Protein AF-A0A4D6C306-F1 (afdb_monomer_lite)

Foldseek 3Di:
DDDDDDDPPPPPPDPDDPDPPPDDDPDPQAPVNVVVVLVVCCVPPNDPVSVVVVVVVVVVVVVVVVVLVQDDDLVLLAADPVQVLLVVVLVVVLVVLVVCVVLQLDFPVLSLQSLQQSQQVSLVVSLVVVVVCCVPPNVPRSVNCCDVSVVDDDSLRSCQARHFLTWFAALVQDIDSDGGGDHVSVDGDPVNVVRLVRLLVSLVVLLVVQLVVLVLQLLLLCLLQQLAFAAEAAQPDLQLQADWDAFLADPLRDGLHHQLRQQQQWFASCWDAQPNDIDDGLDTQHSVNSVSCCVVCNGTGGTAALLRFLQCLPPDPGRYGHQNNLGDDPVNSHTDDGQASVSNVLSCLLRVVSSVLSVVSSVCSRRFDADRAPFDFAQAKAWKAFPDDFDFDFDQDLSSATWTAGQAKTWIWGQDPVRDIDIDIDGHQKTARDDHGDIGHGGDGGIHHDPVSSVVGVFWDWDKDFGFAQAWAWKAWDDDPPVPDPPDQKTWIKGFHFDDDPPPDPDPDDDPDDDDDDDDDPDDDDDDDDDDPPDDTHQDPVQKDKDWPQQDDPPQDQQRKADFQDGRPVGNPDTRHFTFGFHDDDPTITMGGGINIYIDGNVWPQPDDHGDTHDGGRTRTIDTHIGGRGPSSNPLSVVLQCLQQVDPPDCLVVQLVVQLVVCVVVPDDQLVSQSVSLVVSLVVSLSSNQVSCVSSVHHRRSNSSSSSSSLFKWKFKDFPDDDPDDDRPGHRNSVVVVCCVVPVPGIGIHIDGHHSLVSSCPDPDQQSNLVSDPVVVSVVVCVVVVDDGPQLGQRSCVVVVHDGCGDPVVCVVVVVVD

Secondary structure (DSSP, 8-state):
-------S--SS--SS----------S---HHHHHHHHHHHHHHHHHHHHHHHHHHHHHHHHHHHHHHT----GGG-PPPTHHHHHHHHHHHHHHHHHHHHHTTSS-HHHHHHHHHHHHHHHHHHHHHHHHHHHHHH-TT-HHHHHHHTTSS--HHHHHHHHT--B-BB-TTSPBPSS-B-S-TTT---HHHHHHHHHHHHHHHHHHHHHHHHHHHHHHHHHHHHTT--EEES---SGGGS-EEE--EE-TTS-EEE-HHHHTTT-BBSS-EEETTEEE-TT-B--HHHHHHHHHH-TT-EEE--STT-HHHHTSSSS--EEHHHH-B-TTTSSBPPTT--HHHHHHHHHHHHHHHHHHHGGGTTTB---PPP--EE-SS-EEEE-SS---EEEEE-TTS-EEEEESS-EEEEEE-TTS-EEEEEE-TTEEE---TTPEEPTT-EEEEE--HHHH--TTEEEEEEEEE-SS-EEEEEES---TT-TT--EEEEEEEE-BPPPTT---------S----------SS------TT---B--TTSEEEEEGGGS-TT--TTPEEPTTPBPSS-TT-B--S-EEEEEE-SSEEEEEEEEEEEEETTS-----TT-EE-TT-EEEEEEEEEEPP--GGGHHHHHHHHHTT-TT-HHHHHHHHHHHHHHHTT--HHHHHHHHHHHHHHHHHHHHHHHHHHTT----HHHHHHHHHTTEEEEEEESS--TTS--EEE-HHHHHHHHHH-TTSEEEEEEE--HHHHHTTSSSSHHHHHHS-HHHHHHHHHHTTPPP---SHHHHHHTTPPPSSTHHHHHHTTTT-

Sequence (818 aa):
MCTPKSSIELINKSKESSELTYWFINQHLEKGNLKGIISWLIKHYGGLRANGVLERLKRLGFEQAMQAGVSIGAGDITPPPMRDNFVTSIGYDLLGTSRHYNFGQLTAGEKAQRAIDGWFSATELLRRGIVLYFNKFHRMSPMHMMAFSGARGNMTQVRQLMGLRGLMLDPLGQIITSPIRASFREGLTVTEYLISAYGARKGLVDTALRTANAGYLTRRLIDVLQDVVVIQVDCGPIGREGIFLTDLKAANGKSMIPLRKRLVGRVLTENLYLNNQLIERDRELNPVLAELVAESYPSGVYVRSAITCGLSLGQTQRSGICQLCYGWDLSLGDLVELGEAVGILAAQSIGEPGTQLTMRTFHTGGVISGQALDRLRASGSGRAIYPVSVKGRLVRSEGGMIGFFLYQDCNLLISRPNGKRLRYQFPQGVILLIRHGEWIQPMQELAQTTEDEQLNRANWLKKPYQISSQLGGSLYFVGQPNVSTQNTNLIDLWILSGARLPQRQKYKSFSVSSVGDWVASPTLGGSSIGLEANELALISGLDTITVSIQELPLASSPGTFVSAATRSNKNMFKRFQDGGRVRCWSRERATLQRVGRLLSPTETALVSRYGLRIDPGMSLGRVVLYTPVAGDITQALPKIEAFFEARSYQPFHRALCRGFYTLLSLGFSRYFAAVSALKATQLYIREAIQTLYFEQGIDIDDRHIELVIGQMGLMLVTKDDVLFDQSLSQISVFESLVYESLYPKELVYEPVIIGITKSALRKGGFLAPASFQETVRVLTRAGVENKKDRVNGLKESIILGRPLSVGTGWCVQSNYLS

pLDDT: mean 73.77, std 18.57, range [23.44, 96.75]

Structure (mmCIF, N/CA/C/O backbone):
data_AF-A0A4D6C306-F1
#
_entry.id   AF-A0A4D6C306-F1
#
loop_
_atom_site.group_PDB
_atom_site.id
_atom_site.type_symbol
_atom_site.label_atom_id
_atom_site.label_alt_id
_atom_site.label_comp_id
_atom_site.label_asym_id
_atom_site.label_entity_id
_atom_site.label_seq_id
_atom_site.pdbx_PDB_ins_code
_atom_site.Cartn_x
_atom_site.Cartn_y
_atom_site.Cartn_z
_atom_site.occupancy
_atom_site.B_iso_or_equiv
_atom_site.auth_seq_id
_atom_site.auth_comp_id
_atom_site.auth_asym_id
_atom_site.auth_atom_id
_atom_site.pdbx_PDB_model_num
ATOM 1 N N . MET A 1 1 ? -29.595 23.428 -25.232 1.00 28.77 1 MET A N 1
ATOM 2 C CA . MET A 1 1 ? -30.528 23.927 -24.203 1.00 28.77 1 MET A CA 1
ATOM 3 C C . MET A 1 1 ? -31.705 22.965 -24.126 1.00 28.77 1 MET A C 1
ATOM 5 O O . MET A 1 1 ? -32.626 23.101 -24.910 1.00 28.77 1 MET A O 1
ATOM 9 N N . CYS A 1 2 ? -31.647 21.978 -23.234 1.00 23.44 2 CYS A N 1
ATOM 10 C CA . CYS A 1 2 ? -32.805 21.191 -22.806 1.00 23.44 2 CYS A CA 1
ATOM 11 C C . CYS A 1 2 ? -32.654 21.015 -21.294 1.00 23.44 2 CYS A C 1
ATOM 13 O O . CYS A 1 2 ? -31.602 20.592 -20.819 1.00 23.44 2 CYS A O 1
ATOM 15 N N . THR A 1 3 ? -33.655 21.474 -20.559 1.00 24.52 3 THR A N 1
ATOM 16 C CA . THR A 1 3 ? -33.714 21.546 -19.100 1.00 24.52 3 THR A CA 1
ATOM 17 C C . THR A 1 3 ? -34.062 20.183 -18.486 1.00 24.52 3 THR A C 1
ATOM 19 O O . THR A 1 3 ? -34.834 19.437 -19.086 1.00 24.52 3 THR A O 1
ATOM 22 N N . PRO A 1 4 ? -33.557 19.856 -17.281 1.00 30.89 4 PRO A N 1
ATOM 23 C CA . PRO A 1 4 ? -33.959 18.672 -16.538 1.00 30.89 4 PRO A CA 1
ATOM 24 C C . PRO A 1 4 ? -35.050 19.046 -15.524 1.00 30.89 4 PRO A C 1
ATOM 26 O O . PRO A 1 4 ? -34.820 19.827 -14.602 1.00 30.89 4 PRO A O 1
ATOM 29 N N . LYS A 1 5 ? -36.249 18.488 -15.676 1.00 27.22 5 LYS A N 1
ATOM 30 C CA . LYS A 1 5 ? -37.245 18.387 -14.602 1.00 27.22 5 LYS A CA 1
ATOM 31 C C . LYS A 1 5 ? -37.923 17.022 -14.714 1.00 27.22 5 LYS A C 1
ATOM 33 O O . LYS A 1 5 ? -38.232 16.609 -15.821 1.00 27.22 5 LYS A O 1
ATOM 38 N N . SER A 1 6 ? -38.152 16.413 -13.547 1.00 25.36 6 SER A N 1
ATOM 39 C CA . SER A 1 6 ? -38.885 15.169 -13.240 1.00 25.36 6 SER A CA 1
ATOM 40 C C . SER A 1 6 ? -38.075 13.861 -13.165 1.00 25.36 6 SER A C 1
ATOM 42 O O . SER A 1 6 ? -38.081 13.046 -14.083 1.00 25.36 6 SER A O 1
ATOM 44 N N . SER A 1 7 ? -37.461 13.607 -12.005 1.00 27.05 7 SER A N 1
ATOM 45 C CA . SER A 1 7 ? -36.949 12.285 -11.596 1.00 27.05 7 SER A CA 1
ATOM 46 C C . SER A 1 7 ? -37.349 11.914 -10.155 1.00 27.05 7 SER A C 1
ATOM 48 O O . SER A 1 7 ? -36.555 11.333 -9.424 1.00 27.05 7 SER A O 1
ATOM 50 N N . ILE A 1 8 ? -38.576 12.252 -9.727 1.00 30.53 8 ILE A N 1
ATOM 51 C CA . ILE A 1 8 ? -39.089 11.924 -8.372 1.00 30.53 8 ILE A CA 1
ATOM 52 C C . ILE A 1 8 ? -40.428 11.141 -8.390 1.00 30.53 8 ILE A C 1
ATOM 54 O O . ILE A 1 8 ? -40.893 10.688 -7.353 1.00 30.53 8 ILE A O 1
ATOM 58 N N . GLU A 1 9 ? -41.011 10.826 -9.553 1.00 24.72 9 GLU A N 1
ATOM 59 C CA . GLU A 1 9 ? -42.283 10.065 -9.629 1.00 24.72 9 GLU A CA 1
ATOM 60 C C . GLU A 1 9 ? -42.145 8.549 -9.889 1.00 24.72 9 GLU A C 1
ATOM 62 O O . GLU A 1 9 ? -43.117 7.881 -10.231 1.00 24.72 9 GLU A O 1
ATOM 67 N N . LEU A 1 10 ? -40.966 7.952 -9.692 1.00 29.62 10 LEU A N 1
ATOM 68 C CA . LEU A 1 10 ? -40.756 6.512 -9.938 1.00 29.62 10 LEU A CA 1
ATOM 69 C C . LEU A 1 10 ? -40.900 5.606 -8.702 1.00 29.62 10 LEU A C 1
ATOM 71 O O . LEU A 1 10 ? -40.634 4.412 -8.795 1.00 29.62 10 LEU A O 1
ATOM 75 N N . ILE A 1 11 ? -41.367 6.123 -7.560 1.00 31.11 11 ILE A N 1
ATOM 76 C CA . ILE A 1 11 ? -41.437 5.337 -6.311 1.00 31.11 11 ILE A CA 1
ATOM 77 C C . ILE A 1 11 ? -42.740 4.520 -6.156 1.00 31.11 11 ILE A C 1
ATOM 79 O O . ILE A 1 11 ? -42.763 3.605 -5.346 1.00 31.11 11 ILE A O 1
ATOM 83 N N . ASN A 1 12 ? -43.788 4.714 -6.974 1.00 29.31 12 ASN A N 1
ATOM 84 C CA . ASN A 1 12 ? -45.073 4.000 -6.788 1.00 29.31 12 ASN A CA 1
ATOM 85 C C . ASN A 1 12 ? -45.658 3.275 -8.022 1.00 29.31 12 ASN A C 1
ATOM 87 O O . ASN A 1 12 ? -46.853 2.990 -8.060 1.00 29.31 12 ASN A O 1
ATOM 91 N N . LYS A 1 13 ? -44.842 2.888 -9.011 1.00 28.28 13 LYS A N 1
ATOM 92 C CA . LYS A 1 13 ? -45.265 1.951 -10.076 1.00 28.28 13 LYS A CA 1
ATOM 93 C C . LYS A 1 13 ? -44.385 0.701 -10.105 1.00 28.28 13 LYS A C 1
ATOM 95 O O . LYS A 1 13 ? -43.557 0.525 -10.989 1.00 28.28 13 LYS A O 1
ATOM 100 N N . SER A 1 14 ? -44.582 -0.181 -9.130 1.00 30.88 14 SER A N 1
ATOM 101 C CA . SER A 1 14 ? -44.050 -1.552 -9.145 1.00 30.88 14 SER A CA 1
ATOM 102 C C . SER A 1 14 ? -45.107 -2.568 -8.710 1.00 30.88 14 SER A C 1
ATOM 104 O O . SER A 1 14 ? -44.856 -3.480 -7.925 1.00 30.88 14 SER A O 1
ATOM 106 N N . LYS A 1 15 ? -46.317 -2.436 -9.256 1.00 39.34 15 LYS A N 1
ATOM 107 C CA . LYS A 1 15 ? -47.243 -3.562 -9.370 1.00 39.34 15 LYS A CA 1
ATOM 108 C C . LYS A 1 15 ? -47.674 -3.672 -10.828 1.00 39.34 15 LYS A C 1
ATOM 110 O O . LYS A 1 15 ? -48.124 -2.692 -11.408 1.00 39.34 15 LYS A O 1
ATOM 115 N N . GLU A 1 16 ? -47.471 -4.874 -11.364 1.00 36.38 16 GLU A N 1
ATOM 116 C CA . GLU A 1 16 ? -48.001 -5.391 -12.633 1.00 36.38 16 GLU A CA 1
ATOM 117 C C . GLU A 1 16 ? -47.291 -4.946 -13.926 1.00 36.38 16 GLU A C 1
ATOM 119 O O . GLU A 1 16 ? -47.759 -4.120 -14.698 1.00 36.38 16 GLU A O 1
ATOM 124 N N . SER A 1 17 ? -46.149 -5.581 -14.204 1.00 31.17 17 SER A N 1
ATOM 125 C CA . SER A 1 17 ? -45.808 -6.061 -15.556 1.00 31.17 17 SER A CA 1
ATOM 126 C C . SER A 1 17 ? -44.719 -7.130 -15.455 1.00 31.17 17 SER A C 1
ATOM 128 O O . SER A 1 17 ? -43.531 -6.862 -15.292 1.00 31.17 17 SER A O 1
ATOM 130 N N . SER A 1 18 ? -45.154 -8.386 -15.494 1.00 36.19 18 SER A N 1
ATOM 131 C CA . SER A 1 18 ? -44.316 -9.577 -15.574 1.00 36.19 18 SER A CA 1
ATOM 132 C C . SER A 1 18 ? -43.767 -9.757 -16.992 1.00 36.19 18 SER A C 1
ATOM 134 O O . SER A 1 18 ? -44.103 -10.719 -17.675 1.00 36.19 18 SER A O 1
ATOM 136 N N . GLU A 1 19 ? -42.912 -8.843 -17.436 1.00 37.00 19 GLU A N 1
ATOM 137 C CA . GLU A 1 19 ? -41.965 -9.123 -18.511 1.00 37.00 19 GLU A CA 1
ATOM 138 C C . GLU A 1 19 ? -40.581 -9.175 -17.874 1.00 37.00 19 GLU A C 1
ATOM 140 O O . GLU A 1 19 ? -39.974 -8.156 -17.543 1.00 37.00 19 GLU A O 1
ATOM 145 N N . LEU A 1 20 ? -40.099 -10.398 -17.633 1.00 39.88 20 LEU A N 1
ATOM 146 C CA . LEU A 1 20 ? -38.696 -10.657 -17.327 1.00 39.88 20 LEU A CA 1
ATOM 147 C C . LEU A 1 20 ? -37.879 -10.137 -18.514 1.00 39.88 20 LEU A C 1
ATOM 149 O O . LEU A 1 20 ? -37.677 -10.843 -19.498 1.00 39.88 20 LEU A O 1
ATOM 153 N N . THR A 1 21 ? -37.451 -8.879 -18.441 1.00 47.75 21 THR A N 1
ATOM 154 C CA . THR A 1 21 ? -36.481 -8.308 -19.371 1.00 47.75 21 THR A CA 1
ATOM 155 C C . THR A 1 21 ? -35.234 -9.182 -19.303 1.00 47.75 21 THR A C 1
ATOM 157 O O . THR A 1 21 ? -34.508 -9.194 -18.309 1.00 47.75 21 THR A O 1
ATOM 160 N N . TYR A 1 22 ? -35.023 -10.005 -20.333 1.00 51.41 22 TYR A N 1
ATOM 161 C CA . TYR A 1 22 ? -33.841 -10.850 -20.413 1.00 51.41 22 TYR A CA 1
ATOM 162 C C . TYR A 1 22 ? -32.611 -9.948 -20.381 1.00 51.41 22 TYR A C 1
ATOM 164 O O . TYR A 1 22 ? -32.387 -9.129 -21.272 1.00 51.41 22 TYR A O 1
ATOM 172 N N . TRP A 1 23 ? -31.821 -10.085 -19.322 1.00 64.06 23 TRP A N 1
ATOM 173 C CA . TRP A 1 23 ? -30.592 -9.332 -19.156 1.00 64.06 23 TRP A CA 1
ATOM 174 C C . TRP A 1 23 ? -29.553 -9.832 -20.167 1.00 64.06 23 TRP A C 1
ATOM 176 O O . TRP A 1 23 ? -28.917 -10.865 -19.966 1.00 64.06 23 TRP A O 1
ATOM 186 N N . PHE A 1 24 ? -29.419 -9.122 -21.289 1.00 70.31 24 PHE A N 1
ATOM 187 C CA . PHE A 1 24 ? -28.446 -9.419 -22.338 1.00 70.31 24 PHE A CA 1
ATOM 188 C C . PHE A 1 24 ? -27.223 -8.508 -22.214 1.00 70.31 24 PHE A C 1
ATOM 190 O O . PHE A 1 24 ? -27.344 -7.283 -22.181 1.00 70.31 24 PHE A O 1
ATOM 197 N N . ILE A 1 25 ? -26.030 -9.105 -22.171 1.00 72.25 25 ILE A N 1
ATOM 198 C CA . ILE A 1 25 ? -24.759 -8.385 -22.055 1.00 72.25 25 ILE A CA 1
ATOM 199 C C . ILE A 1 25 ? -23.962 -8.597 -23.339 1.00 72.25 25 ILE A C 1
ATOM 201 O O . ILE A 1 25 ? -23.351 -9.644 -23.536 1.00 72.25 25 ILE A O 1
ATOM 205 N N . ASN A 1 26 ? -23.939 -7.583 -24.206 1.00 82.44 26 ASN A N 1
ATOM 206 C CA . ASN A 1 26 ? -23.170 -7.610 -25.453 1.00 82.44 26 ASN A CA 1
ATOM 207 C C . ASN A 1 26 ? -21.749 -7.055 -25.265 1.00 82.44 26 ASN A C 1
ATOM 209 O O . ASN A 1 26 ? -21.359 -6.070 -25.895 1.00 82.44 26 ASN A O 1
ATOM 213 N N . GLN A 1 27 ? -20.998 -7.619 -24.321 1.00 82.75 27 GLN A N 1
ATOM 214 C CA . GLN A 1 27 ? -19.638 -7.181 -23.997 1.00 82.75 27 GLN A CA 1
ATOM 215 C C . GLN A 1 27 ? -18.742 -8.378 -23.678 1.00 82.75 27 GLN A C 1
ATOM 217 O O . GLN A 1 27 ? -19.215 -9.435 -23.264 1.00 82.75 27 GLN A O 1
ATOM 222 N N . HIS A 1 28 ? -17.426 -8.204 -23.829 1.00 83.25 28 HIS A N 1
ATOM 223 C CA . HIS A 1 28 ? -16.467 -9.200 -23.363 1.00 83.25 28 HIS A CA 1
ATOM 224 C C . HIS A 1 28 ? -16.531 -9.315 -21.832 1.00 83.25 28 HIS A C 1
ATOM 226 O O . HIS A 1 28 ? -16.379 -8.329 -21.101 1.00 83.25 28 HIS A O 1
ATOM 232 N N . LEU A 1 29 ? -16.754 -10.536 -21.346 1.00 85.81 29 LEU A N 1
ATOM 233 C CA . LEU A 1 29 ? -16.821 -10.850 -19.922 1.00 85.81 29 LEU A CA 1
ATOM 234 C C . LEU A 1 29 ? -15.411 -10.970 -19.331 1.00 85.81 29 LEU A C 1
ATOM 236 O O . LEU A 1 29 ? -14.902 -12.058 -19.077 1.00 85.81 29 LEU A O 1
ATOM 240 N N . GLU A 1 30 ? -14.767 -9.826 -19.124 1.00 87.94 30 GLU A N 1
ATOM 241 C CA . GLU A 1 30 ? -13.522 -9.737 -18.362 1.00 87.94 30 GLU A CA 1
ATOM 242 C C . GLU A 1 30 ? -13.777 -9.948 -16.863 1.00 87.94 30 GLU A C 1
ATOM 244 O O . GLU A 1 30 ? -14.891 -9.759 -16.367 1.00 87.94 30 GLU A O 1
ATOM 249 N N . LYS A 1 31 ? -12.723 -10.251 -16.097 1.00 87.62 31 LYS A N 1
ATOM 250 C CA . LYS A 1 31 ? -12.810 -10.409 -14.634 1.00 87.62 31 LYS A CA 1
ATOM 251 C C . LYS A 1 31 ? -13.468 -9.214 -13.928 1.00 87.62 31 LYS A C 1
ATOM 253 O O . LYS A 1 31 ? -14.164 -9.405 -12.933 1.00 87.62 31 LYS A O 1
ATOM 258 N N . GLY A 1 32 ? -13.240 -7.991 -14.416 1.00 84.94 32 GLY A N 1
ATOM 259 C CA . GLY A 1 32 ? -13.866 -6.777 -13.881 1.00 84.94 32 GLY A CA 1
ATOM 260 C C . GLY A 1 32 ? -15.374 -6.739 -14.134 1.00 84.94 32 GLY A C 1
ATOM 261 O O . GLY A 1 32 ? -16.153 -6.585 -13.195 1.00 84.94 32 GLY A O 1
ATOM 262 N N . ASN A 1 33 ? -15.783 -6.973 -15.380 1.00 87.00 33 ASN A N 1
ATOM 263 C CA . ASN A 1 33 ? -17.191 -6.994 -15.781 1.00 87.00 33 ASN A CA 1
ATOM 264 C C . ASN A 1 33 ? -17.953 -8.127 -15.080 1.00 87.00 33 ASN A C 1
ATOM 266 O O . ASN A 1 33 ? -19.059 -7.912 -14.594 1.00 87.00 33 ASN A O 1
ATOM 270 N N . LEU A 1 34 ? -17.327 -9.300 -14.923 1.00 88.88 34 LEU A N 1
ATOM 271 C CA . LEU A 1 34 ? -17.886 -10.424 -14.169 1.00 88.88 34 LEU A CA 1
ATOM 272 C C . LEU A 1 34 ? -18.165 -10.047 -12.704 1.00 88.88 34 LEU A C 1
ATOM 274 O O . LEU A 1 34 ? -19.222 -10.378 -12.175 1.00 88.88 34 LEU A O 1
ATOM 278 N N . LYS A 1 35 ? -17.257 -9.313 -12.045 1.00 88.94 35 LYS A N 1
ATOM 279 C CA . LYS A 1 35 ? -17.502 -8.800 -10.685 1.00 88.94 35 LYS A CA 1
ATOM 280 C C . LYS A 1 35 ? -18.677 -7.824 -10.640 1.00 88.94 35 LYS A C 1
ATOM 282 O O . LYS A 1 35 ? -19.469 -7.893 -9.705 1.00 88.94 35 LYS A O 1
ATOM 287 N N . GLY A 1 36 ? -18.800 -6.950 -11.640 1.00 87.25 36 GLY A N 1
ATOM 288 C CA . GLY A 1 36 ? -19.947 -6.047 -11.771 1.00 87.25 36 GLY A CA 1
ATOM 289 C C . GLY A 1 36 ? -21.268 -6.810 -11.894 1.00 87.25 36 GLY A C 1
ATOM 290 O O . GLY A 1 36 ? -22.233 -6.488 -11.207 1.00 87.25 36 GLY A O 1
ATOM 291 N N . ILE A 1 37 ? -21.275 -7.885 -12.685 1.00 86.69 37 ILE A N 1
ATOM 292 C CA . ILE A 1 37 ? -22.426 -8.781 -12.851 1.00 86.69 37 ILE A CA 1
ATOM 293 C C . ILE A 1 37 ? -22.796 -9.462 -11.530 1.00 86.69 37 ILE A C 1
ATOM 295 O O . ILE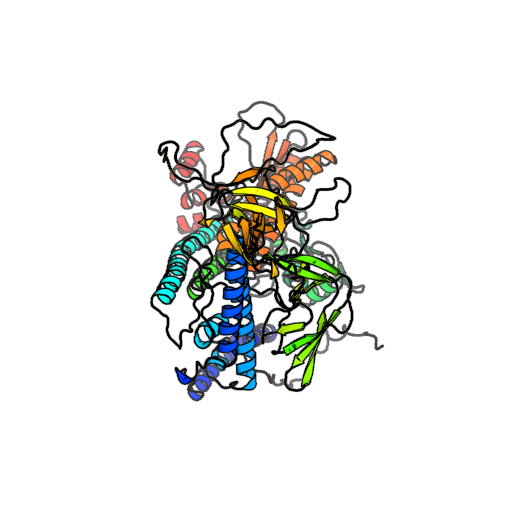 A 1 37 ? -23.964 -9.476 -11.155 1.00 86.69 37 ILE A O 1
ATOM 299 N N . ILE A 1 38 ? -21.808 -9.993 -10.803 1.00 89.94 38 ILE A N 1
ATOM 300 C CA . ILE A 1 38 ? -22.020 -10.627 -9.492 1.00 89.94 38 ILE A CA 1
ATOM 301 C C . ILE A 1 38 ? -22.622 -9.626 -8.499 1.00 89.94 38 ILE A C 1
ATOM 303 O O . ILE A 1 38 ? -23.612 -9.931 -7.841 1.00 89.94 38 ILE A O 1
ATOM 307 N N . SER A 1 39 ? -22.048 -8.423 -8.421 1.00 86.75 39 SER A N 1
ATOM 308 C CA . SER A 1 39 ? -22.525 -7.345 -7.547 1.00 86.75 39 SER A CA 1
ATOM 309 C C . SER A 1 39 ? -23.977 -6.968 -7.863 1.00 86.75 39 SER A C 1
ATOM 311 O O . SER A 1 39 ? -24.806 -6.876 -6.959 1.00 86.75 39 SER A O 1
ATOM 313 N N . TRP A 1 40 ? -24.317 -6.849 -9.149 1.00 85.25 40 TRP A N 1
ATOM 314 C CA . TRP A 1 40 ? -25.683 -6.586 -9.597 1.00 85.25 40 TRP A CA 1
ATOM 315 C C . TRP A 1 40 ? -26.652 -7.722 -9.230 1.00 85.25 40 TRP A C 1
ATOM 317 O O . TRP A 1 40 ? -27.729 -7.458 -8.695 1.00 85.25 40 TRP A O 1
ATOM 327 N N . LEU A 1 41 ? -26.261 -8.987 -9.439 1.00 86.69 41 LEU A N 1
ATOM 328 C CA . LEU A 1 41 ? -27.084 -10.152 -9.085 1.00 86.69 41 LEU A CA 1
ATOM 329 C C . LEU A 1 41 ? -27.401 -10.195 -7.589 1.00 86.69 41 LEU A C 1
ATOM 331 O O . LEU A 1 41 ? -28.552 -10.421 -7.220 1.00 86.69 41 LEU A O 1
ATOM 335 N N . ILE A 1 42 ? -26.398 -9.956 -6.741 1.00 86.06 42 ILE A N 1
ATOM 336 C CA . ILE A 1 42 ? -26.574 -9.935 -5.285 1.00 86.06 42 ILE A CA 1
ATOM 337 C C . ILE A 1 42 ? -27.526 -8.804 -4.888 1.00 86.06 42 ILE A C 1
ATOM 339 O O . ILE A 1 42 ? -28.463 -9.042 -4.130 1.00 86.06 42 ILE A O 1
ATOM 343 N N . LYS A 1 43 ? -27.347 -7.605 -5.456 1.00 81.56 43 LYS A N 1
ATOM 344 C CA . LYS A 1 43 ? -28.163 -6.427 -5.133 1.00 81.56 43 LYS A CA 1
ATOM 345 C C . LYS A 1 43 ? -29.641 -6.583 -5.510 1.00 81.56 43 LYS A C 1
ATOM 347 O O . LYS A 1 43 ? -30.499 -6.088 -4.790 1.00 81.56 43 LYS A O 1
ATOM 352 N N . HIS A 1 44 ? -29.948 -7.237 -6.633 1.00 83.50 44 HIS A N 1
ATOM 353 C CA . HIS A 1 44 ? -31.325 -7.346 -7.136 1.00 83.50 44 HIS A CA 1
ATOM 354 C C . HIS A 1 44 ? -32.044 -8.642 -6.743 1.00 83.50 44 HIS A C 1
ATOM 356 O O . HIS A 1 44 ? -33.255 -8.625 -6.539 1.00 83.50 44 HIS A O 1
ATOM 362 N N . TYR A 1 45 ? -31.329 -9.767 -6.653 1.00 83.25 45 TYR A N 1
ATOM 363 C CA . TYR A 1 45 ? -31.930 -11.090 -6.427 1.00 83.25 45 TYR A CA 1
ATOM 364 C C . TYR A 1 45 ? -31.546 -11.726 -5.085 1.00 83.25 45 TYR A C 1
ATOM 366 O O . TYR A 1 45 ? -32.065 -12.798 -4.758 1.00 83.25 45 TYR A O 1
ATOM 374 N N . GLY A 1 46 ? -30.660 -11.089 -4.315 1.00 85.38 46 GLY A N 1
ATOM 375 C CA . GLY A 1 46 ? -30.144 -11.601 -3.049 1.00 85.38 46 GLY A CA 1
ATOM 376 C C . GLY A 1 46 ? -29.105 -12.716 -3.218 1.00 85.38 46 GLY A C 1
ATOM 377 O O . GLY A 1 46 ? -28.942 -13.312 -4.288 1.00 85.38 46 GLY A O 1
ATOM 378 N N . GLY A 1 47 ? -28.400 -13.029 -2.127 1.00 85.62 47 GLY A N 1
ATOM 379 C CA . GLY A 1 47 ? -27.277 -13.975 -2.139 1.00 85.62 47 GLY A CA 1
ATOM 380 C C . GLY A 1 47 ? -27.652 -15.402 -2.560 1.00 85.62 47 GLY A C 1
ATOM 381 O O . GLY A 1 47 ? -26.930 -16.026 -3.336 1.00 85.62 47 GLY A O 1
ATOM 382 N N . LEU A 1 48 ? -28.804 -15.917 -2.113 1.00 87.19 48 LEU A N 1
ATOM 383 C CA . LEU A 1 48 ? -29.196 -17.313 -2.349 1.00 87.19 48 LEU A CA 1
ATOM 384 C C . LEU A 1 48 ? -29.467 -17.609 -3.835 1.00 87.19 48 LEU A C 1
ATOM 386 O O . LEU A 1 48 ? -28.968 -18.593 -4.383 1.00 87.19 48 LEU A O 1
ATOM 390 N N . ARG A 1 49 ? -30.230 -16.739 -4.512 1.00 87.81 49 ARG A N 1
ATOM 391 C CA . ARG A 1 49 ? -30.527 -16.883 -5.948 1.00 87.81 49 ARG A CA 1
ATOM 392 C C . ARG A 1 49 ? -29.296 -16.598 -6.798 1.00 87.81 49 ARG A C 1
ATOM 394 O O . ARG A 1 49 ? -29.043 -17.333 -7.753 1.00 87.81 49 ARG A O 1
ATOM 401 N N . ALA A 1 50 ? -28.514 -15.581 -6.425 1.00 89.62 50 ALA A N 1
ATOM 402 C CA . ALA A 1 50 ? -27.251 -15.281 -7.086 1.00 89.62 50 ALA A CA 1
ATOM 403 C C . ALA A 1 50 ? -26.324 -16.505 -7.069 1.00 89.62 50 ALA A C 1
ATOM 405 O O . ALA A 1 50 ? -25.810 -16.880 -8.118 1.00 89.62 50 ALA A O 1
ATOM 406 N N . ASN A 1 51 ? -26.195 -17.199 -5.933 1.00 92.38 51 ASN A N 1
ATOM 407 C CA . ASN A 1 51 ? -25.372 -18.405 -5.823 1.00 92.38 51 ASN A CA 1
ATOM 408 C C . ASN A 1 51 ? -25.762 -19.490 -6.849 1.00 92.38 51 ASN A C 1
ATOM 410 O O . ASN A 1 51 ? -24.904 -20.027 -7.550 1.00 92.38 51 ASN A O 1
ATOM 414 N N . GLY A 1 52 ? -27.062 -19.752 -7.023 1.00 93.19 52 GLY A N 1
ATOM 415 C CA . GLY A 1 52 ? -27.544 -20.705 -8.029 1.00 93.19 52 GLY A CA 1
ATOM 416 C C . GLY A 1 52 ? -27.154 -20.330 -9.467 1.00 93.19 52 GLY A C 1
ATOM 417 O O . GLY A 1 52 ? -26.800 -21.204 -10.262 1.00 93.19 52 GLY A O 1
ATOM 418 N N . VAL A 1 53 ? -27.171 -19.035 -9.802 1.00 90.56 53 VAL A N 1
ATOM 419 C CA . VAL A 1 53 ? -26.721 -18.524 -11.111 1.00 90.56 53 VAL A CA 1
ATOM 420 C C . VAL A 1 53 ? -25.203 -18.651 -11.259 1.00 90.56 53 VAL A C 1
ATOM 422 O O . VAL A 1 53 ? -24.728 -19.091 -12.307 1.00 90.56 53 VAL A O 1
ATOM 425 N N . LEU A 1 54 ? -24.439 -18.322 -10.215 1.00 92.44 54 LEU A N 1
ATOM 426 C CA . LEU A 1 54 ? -22.976 -18.405 -10.221 1.00 92.44 54 LEU A CA 1
ATOM 427 C C . LEU A 1 54 ? -22.476 -19.838 -10.387 1.00 92.44 54 LEU A C 1
ATOM 429 O O . LEU A 1 54 ? -21.523 -20.067 -11.129 1.00 92.44 54 LEU A O 1
ATOM 433 N N . GLU A 1 55 ? -23.146 -20.812 -9.776 1.00 94.88 55 GLU A N 1
ATOM 434 C CA . GLU A 1 55 ? -22.804 -22.224 -9.935 1.00 94.88 55 GLU A CA 1
ATOM 435 C C . GLU A 1 55 ? -22.998 -22.701 -11.385 1.00 94.88 55 GLU A C 1
ATOM 437 O O . GLU A 1 55 ? -22.159 -23.428 -11.922 1.00 94.88 55 GLU A O 1
ATOM 442 N N . ARG A 1 56 ? -24.063 -22.244 -12.060 1.00 93.44 56 ARG A N 1
ATOM 443 C CA . ARG A 1 56 ? -24.294 -22.535 -13.487 1.00 93.44 56 ARG A CA 1
ATOM 444 C C . ARG A 1 56 ? -23.281 -21.830 -14.383 1.00 93.44 56 ARG A C 1
ATOM 446 O O . ARG A 1 56 ? -22.733 -22.464 -15.279 1.00 93.44 56 ARG A O 1
ATOM 453 N N . LEU A 1 57 ? -22.987 -20.557 -14.112 1.00 91.75 57 LEU A N 1
ATOM 454 C CA . LEU A 1 57 ? -21.946 -19.800 -14.815 1.00 91.75 57 LEU A CA 1
ATOM 455 C C . LEU A 1 57 ? -20.576 -20.468 -14.688 1.00 91.75 57 LEU A C 1
ATOM 457 O O . LEU A 1 57 ? -19.840 -20.537 -15.667 1.00 91.75 57 LEU A O 1
ATOM 461 N N . LYS A 1 58 ? -20.244 -20.997 -13.507 1.00 94.81 58 LYS A N 1
ATOM 462 C CA . LYS A 1 58 ? -19.007 -21.745 -13.270 1.00 94.81 58 LYS A CA 1
ATOM 463 C C . LYS A 1 58 ? -18.932 -22.993 -14.153 1.00 94.81 58 LYS A C 1
ATOM 465 O O . LYS A 1 58 ? -17.916 -23.204 -14.808 1.00 94.81 58 LYS A O 1
ATOM 470 N N . ARG A 1 59 ? -19.997 -23.804 -14.192 1.00 96.75 59 ARG A N 1
ATOM 471 C CA . ARG A 1 59 ? -20.054 -25.020 -15.028 1.00 96.75 59 ARG A CA 1
ATOM 472 C C . ARG A 1 59 ? -19.930 -24.688 -16.513 1.00 96.75 59 ARG A C 1
ATOM 474 O O . ARG A 1 59 ? -19.053 -25.234 -17.173 1.00 96.75 59 ARG A O 1
ATOM 481 N N . LEU A 1 60 ? -20.712 -23.719 -16.990 1.00 94.88 60 LEU A N 1
ATOM 482 C CA . LEU A 1 60 ? -20.639 -23.236 -18.369 1.00 94.88 60 LEU A CA 1
ATOM 483 C C . LEU A 1 60 ? -19.240 -22.701 -18.701 1.00 94.88 60 LEU A C 1
ATOM 485 O O . LEU A 1 60 ? -18.694 -23.009 -19.754 1.00 94.88 60 LEU A O 1
ATOM 489 N N . GLY A 1 61 ? -18.625 -21.947 -17.788 1.00 93.50 61 GLY A N 1
ATOM 490 C CA . GLY A 1 61 ? -17.260 -21.455 -17.942 1.00 93.50 61 GLY A CA 1
ATOM 491 C C . GLY A 1 61 ? -16.238 -22.582 -18.100 1.00 93.50 61 GLY A C 1
ATOM 492 O O . GLY A 1 61 ? -15.373 -22.487 -18.965 1.00 93.50 61 GLY A O 1
ATOM 493 N N . PHE A 1 62 ? -16.348 -23.661 -17.318 1.00 95.56 62 PHE A N 1
ATOM 494 C CA . PHE A 1 62 ? -15.464 -24.823 -17.451 1.00 95.56 62 PHE A CA 1
ATOM 495 C C . PHE A 1 62 ? -15.683 -25.592 -18.757 1.00 95.56 62 PHE A C 1
ATOM 497 O O . PHE A 1 62 ? -14.705 -25.939 -19.417 1.00 95.56 62 PHE A O 1
ATOM 504 N N . GLU A 1 63 ? -16.934 -25.812 -19.161 1.00 96.75 63 GLU A N 1
ATOM 505 C CA . GLU A 1 63 ? -17.265 -26.479 -20.426 1.00 96.75 63 GLU A CA 1
ATOM 506 C C . GLU A 1 63 ? -16.741 -25.686 -21.631 1.00 96.75 63 GLU A C 1
ATOM 508 O O . GLU A 1 63 ? -16.054 -26.236 -22.491 1.00 96.75 63 GLU A O 1
ATOM 513 N N . GLN A 1 64 ? -16.990 -24.374 -21.662 1.00 94.25 64 GLN A N 1
ATOM 514 C CA . GLN A 1 64 ? -16.530 -23.496 -22.739 1.00 94.25 64 GLN A CA 1
ATOM 515 C C . GLN A 1 64 ? -15.006 -23.337 -22.744 1.00 94.25 64 GLN A C 1
ATOM 517 O O . GLN A 1 64 ? -14.397 -23.311 -23.810 1.00 94.25 64 GLN A O 1
ATOM 522 N N . ALA A 1 65 ? -14.359 -23.283 -21.574 1.00 92.44 65 ALA A N 1
ATOM 523 C CA . ALA A 1 65 ? -12.899 -23.253 -21.490 1.00 92.44 65 ALA A CA 1
ATOM 524 C C . ALA A 1 65 ? -12.267 -24.550 -22.019 1.00 92.44 65 ALA A C 1
ATOM 526 O O . ALA A 1 65 ? -11.246 -24.494 -22.705 1.00 92.44 65 ALA A O 1
ATOM 527 N N . MET A 1 66 ? -12.886 -25.702 -21.737 1.00 94.62 66 MET A N 1
ATOM 528 C CA . MET A 1 66 ? -12.455 -26.993 -22.271 1.00 94.62 66 MET A CA 1
ATOM 529 C C . MET A 1 66 ? -12.621 -27.049 -23.795 1.00 94.62 66 MET A C 1
ATOM 531 O O . MET A 1 66 ? -11.685 -27.442 -24.486 1.00 94.62 66 MET A O 1
ATOM 535 N N . GLN A 1 67 ? -13.765 -26.604 -24.325 1.00 94.88 67 GLN A N 1
ATOM 536 C CA . GLN A 1 67 ? -14.022 -26.548 -25.771 1.00 94.88 67 GLN A CA 1
ATOM 537 C C . GLN A 1 67 ? -13.086 -25.578 -26.500 1.00 94.88 67 GLN A C 1
ATOM 539 O O . GLN A 1 67 ? -12.635 -25.871 -27.604 1.00 94.88 67 GLN A O 1
ATOM 544 N N . ALA A 1 68 ? -12.764 -24.440 -25.879 1.00 91.19 68 ALA A N 1
ATOM 545 C CA . ALA A 1 68 ? -11.852 -23.455 -26.449 1.00 91.19 68 ALA A CA 1
ATOM 546 C C . ALA A 1 68 ? -10.413 -23.983 -26.588 1.00 91.19 68 ALA A C 1
ATOM 548 O O . ALA A 1 68 ? -9.662 -23.457 -27.407 1.00 91.19 68 ALA A O 1
ATOM 549 N N . GLY A 1 69 ? -10.015 -24.988 -25.794 1.00 91.50 69 GLY A N 1
ATOM 550 C CA . GLY A 1 69 ? -8.727 -25.673 -25.941 1.00 91.50 69 GLY A CA 1
ATOM 551 C C . GLY A 1 69 ? -7.513 -24.739 -25.886 1.00 91.50 69 GLY A C 1
ATOM 552 O O . GLY A 1 69 ? -6.534 -24.959 -26.595 1.00 91.50 69 GLY A O 1
ATOM 553 N N . VAL A 1 70 ? -7.579 -23.663 -25.091 1.00 90.31 70 VAL A N 1
ATOM 554 C CA . VAL A 1 70 ? -6.542 -22.620 -25.079 1.00 90.31 70 VAL A CA 1
ATOM 555 C C . VAL A 1 70 ? -5.228 -23.183 -24.531 1.00 90.31 70 VAL A C 1
ATOM 557 O O . VAL A 1 70 ? -5.092 -23.433 -23.334 1.00 90.31 70 VAL A O 1
ATOM 560 N N . SER A 1 71 ? -4.239 -23.333 -25.408 1.00 90.69 71 SER A N 1
ATOM 561 C CA . SER A 1 71 ? -2.869 -23.732 -25.074 1.00 90.69 71 SER A CA 1
ATOM 562 C C . SER A 1 71 ? -1.893 -22.581 -25.299 1.00 90.69 71 SER A C 1
ATOM 564 O O . SER A 1 71 ? -2.135 -21.748 -26.166 1.00 90.69 71 SER A O 1
ATOM 566 N N . ILE A 1 72 ? -0.768 -22.555 -24.579 1.00 89.62 72 ILE A N 1
ATOM 567 C CA . ILE A 1 72 ? 0.318 -21.597 -24.829 1.00 89.62 72 ILE A CA 1
ATOM 568 C C . ILE A 1 72 ? 1.574 -22.336 -25.295 1.00 89.62 72 ILE A C 1
ATOM 570 O O . ILE A 1 72 ? 2.062 -23.241 -24.619 1.00 89.62 72 ILE A O 1
ATOM 574 N N . GLY A 1 73 ? 2.095 -21.953 -26.457 1.00 90.00 73 GLY A N 1
ATOM 575 C CA . GLY A 1 73 ? 3.339 -22.472 -27.017 1.00 90.00 73 GLY A CA 1
ATOM 576 C C . GLY A 1 73 ? 4.433 -21.410 -27.103 1.00 90.00 73 GLY A C 1
ATOM 577 O O . GLY A 1 73 ? 4.184 -20.209 -27.004 1.00 90.00 73 GLY A O 1
ATOM 578 N N . ALA A 1 74 ? 5.672 -21.839 -27.364 1.00 87.38 74 ALA A N 1
ATOM 579 C CA . ALA A 1 74 ? 6.784 -20.915 -27.619 1.00 87.38 74 ALA A CA 1
ATOM 580 C C . ALA A 1 74 ? 6.526 -20.018 -28.847 1.00 87.38 74 ALA A C 1
ATOM 582 O O . ALA A 1 74 ? 6.977 -18.872 -28.888 1.00 87.38 74 ALA A O 1
ATOM 583 N N . GLY A 1 75 ? 5.761 -20.527 -29.823 1.00 85.44 75 GLY A N 1
ATOM 584 C CA . GLY A 1 75 ? 5.319 -19.787 -31.004 1.00 85.44 75 GLY A CA 1
ATOM 585 C C . GLY A 1 75 ? 4.490 -18.551 -30.659 1.00 85.44 75 GLY A C 1
ATOM 586 O O . GLY A 1 75 ? 4.733 -17.503 -31.249 1.00 85.44 75 GLY A O 1
ATOM 587 N N . ASP A 1 76 ? 3.624 -18.627 -29.644 1.00 85.75 76 ASP A N 1
ATOM 588 C CA . ASP A 1 76 ? 2.709 -17.543 -29.250 1.00 85.75 76 ASP A CA 1
ATOM 589 C C . ASP A 1 76 ? 3.417 -16.340 -28.617 1.00 85.75 76 ASP A C 1
ATOM 591 O O . ASP A 1 76 ? 2.857 -15.248 -28.539 1.00 85.75 76 ASP A O 1
ATOM 595 N N . ILE A 1 77 ? 4.659 -16.520 -28.161 1.00 87.00 77 ILE A N 1
ATOM 596 C CA . ILE A 1 77 ? 5.434 -15.509 -27.435 1.00 87.00 77 ILE A CA 1
ATOM 597 C C . ILE A 1 77 ? 6.227 -14.643 -28.433 1.00 87.00 77 ILE A C 1
ATOM 599 O O . ILE A 1 77 ? 7.432 -14.484 -28.291 1.00 87.00 77 ILE A O 1
ATOM 603 N N . THR A 1 78 ? 5.648 -14.167 -29.541 1.00 80.38 78 THR A N 1
ATOM 604 C CA . THR A 1 78 ? 6.415 -13.421 -30.567 1.00 80.38 78 THR A CA 1
ATOM 605 C C . THR A 1 78 ? 6.868 -12.036 -30.091 1.00 80.38 78 THR A C 1
ATOM 607 O O . THR A 1 78 ? 6.039 -11.226 -29.667 1.00 80.38 78 THR A O 1
ATOM 610 N N . PRO A 1 79 ? 8.177 -11.715 -30.157 1.00 80.94 79 PRO A N 1
ATOM 611 C CA . PRO A 1 79 ? 8.635 -10.367 -29.861 1.00 80.94 79 PRO A CA 1
ATOM 612 C C . PRO A 1 79 ? 8.120 -9.401 -30.941 1.00 80.94 79 PRO A C 1
ATOM 614 O O . PRO A 1 79 ? 8.201 -9.710 -32.133 1.00 80.94 79 PRO A O 1
ATOM 617 N N . PRO A 1 80 ? 7.594 -8.220 -30.569 1.00 83.00 80 PRO A N 1
ATOM 618 C CA . PRO A 1 80 ? 7.143 -7.248 -31.553 1.00 83.00 80 PRO A CA 1
ATOM 619 C C . PRO A 1 80 ? 8.351 -6.684 -32.322 1.00 83.00 80 PRO A C 1
ATOM 621 O O . PRO A 1 80 ? 9.347 -6.319 -31.694 1.00 83.00 80 PRO A O 1
ATOM 624 N N . PRO A 1 81 ? 8.257 -6.478 -33.650 1.00 81.62 81 PRO A N 1
ATOM 625 C CA . PRO A 1 81 ? 9.389 -6.024 -34.473 1.00 81.62 81 PRO A CA 1
ATOM 626 C C . PRO A 1 81 ? 9.897 -4.628 -34.083 1.00 81.62 81 PRO A C 1
ATOM 628 O O . PRO A 1 81 ? 11.032 -4.253 -34.355 1.00 81.62 81 PRO A O 1
ATOM 631 N N . MET A 1 82 ? 9.062 -3.833 -33.408 1.00 80.94 82 MET A N 1
ATOM 632 C CA . MET A 1 82 ? 9.441 -2.513 -32.904 1.00 80.94 82 MET A CA 1
ATOM 633 C C . MET A 1 82 ? 10.502 -2.582 -31.793 1.00 80.94 82 MET A C 1
ATOM 635 O O . MET A 1 82 ? 11.209 -1.602 -31.565 1.00 80.94 82 MET A O 1
ATOM 639 N N . ARG A 1 83 ? 10.621 -3.718 -31.098 1.00 84.12 83 ARG A N 1
ATOM 640 C CA . ARG A 1 83 ? 11.542 -3.891 -29.974 1.00 84.12 83 ARG A CA 1
ATOM 641 C C . ARG A 1 83 ? 12.993 -3.628 -30.363 1.00 84.12 83 ARG A C 1
ATOM 643 O O . ARG A 1 83 ? 13.666 -2.878 -29.659 1.00 84.12 83 ARG A O 1
ATOM 650 N N . ASP A 1 84 ? 13.468 -4.229 -31.447 1.00 82.19 84 ASP A N 1
ATOM 651 C CA . ASP A 1 84 ? 14.891 -4.178 -31.803 1.00 82.19 84 ASP A CA 1
ATOM 652 C C . ASP A 1 84 ? 15.317 -2.748 -32.143 1.00 82.19 84 ASP A C 1
ATOM 654 O O . ASP A 1 84 ? 16.385 -2.286 -31.735 1.00 82.19 84 ASP A O 1
ATOM 658 N N . ASN A 1 85 ? 14.414 -1.988 -32.768 1.00 81.25 85 ASN A N 1
ATOM 659 C CA . ASN A 1 85 ? 14.594 -0.559 -33.014 1.00 81.25 85 ASN A CA 1
ATOM 660 C C . ASN A 1 85 ? 14.710 0.246 -31.709 1.00 81.25 85 ASN A C 1
ATOM 662 O O . ASN A 1 85 ? 15.522 1.162 -31.634 1.00 81.25 85 ASN A O 1
ATOM 666 N N . PHE A 1 86 ? 13.943 -0.098 -30.666 1.00 78.25 86 PHE A N 1
ATOM 667 C CA . PHE A 1 86 ? 14.059 0.566 -29.362 1.00 78.25 86 PHE A CA 1
ATOM 668 C C . PHE A 1 86 ? 15.374 0.238 -28.658 1.00 78.25 86 PHE A C 1
ATOM 670 O O . PHE A 1 86 ? 16.054 1.135 -28.164 1.00 78.25 86 PHE A O 1
ATOM 677 N N . VAL A 1 87 ? 15.738 -1.045 -28.584 1.00 81.56 87 VAL A N 1
ATOM 678 C CA . VAL A 1 87 ? 16.951 -1.473 -27.869 1.00 81.56 87 VAL A CA 1
ATOM 679 C C . VAL A 1 87 ? 18.195 -0.862 -28.516 1.00 81.56 87 VAL A C 1
ATOM 681 O O . VAL A 1 87 ? 19.089 -0.390 -27.809 1.00 81.56 87 VAL A O 1
ATOM 684 N N . THR A 1 88 ? 18.232 -0.811 -29.848 1.00 82.00 88 THR A N 1
ATOM 685 C CA . THR A 1 88 ? 19.331 -0.188 -30.594 1.00 82.00 88 THR A CA 1
ATOM 686 C C . THR A 1 88 ? 19.368 1.329 -30.420 1.00 82.00 88 THR A C 1
ATOM 688 O O . THR A 1 88 ? 20.441 1.856 -30.122 1.00 82.00 88 THR A O 1
ATOM 691 N N . SER A 1 89 ? 18.231 2.034 -30.511 1.00 81.31 89 SER A N 1
ATOM 692 C CA . SER A 1 89 ? 18.195 3.499 -30.352 1.00 81.31 89 SER A CA 1
ATOM 693 C C . SER A 1 89 ? 18.711 3.939 -28.978 1.00 81.31 89 SER A C 1
ATOM 695 O O . SER A 1 89 ? 19.561 4.821 -28.878 1.00 81.31 89 SER A O 1
ATOM 697 N N . ILE A 1 90 ? 18.279 3.264 -27.910 1.00 81.38 90 ILE A N 1
ATOM 698 C CA . ILE A 1 90 ? 18.738 3.558 -26.542 1.00 81.38 90 ILE A CA 1
ATOM 699 C C . ILE A 1 90 ? 20.216 3.202 -26.383 1.00 81.38 90 ILE A C 1
ATOM 701 O O . ILE A 1 90 ? 20.958 3.915 -25.710 1.00 81.38 90 ILE A O 1
ATOM 705 N N . GLY A 1 91 ? 20.666 2.113 -27.014 1.00 81.88 91 GLY A N 1
ATOM 706 C CA . GLY A 1 91 ? 22.078 1.746 -27.052 1.00 81.88 91 GLY A CA 1
ATOM 707 C C . GLY A 1 91 ? 22.951 2.882 -27.593 1.00 81.88 91 GLY A C 1
ATOM 708 O O . GLY A 1 91 ? 23.956 3.230 -26.968 1.00 81.88 91 GLY A O 1
ATOM 709 N N . TYR A 1 92 ? 22.541 3.515 -28.696 1.00 82.94 92 TYR A N 1
ATOM 710 C CA . TYR A 1 92 ? 23.236 4.679 -29.253 1.00 82.94 92 TYR A CA 1
ATOM 711 C C . TYR A 1 92 ? 23.182 5.904 -28.331 1.00 82.94 92 TYR A C 1
ATOM 713 O O . TYR A 1 92 ? 24.215 6.548 -28.124 1.00 82.94 92 TYR A O 1
ATOM 721 N N . ASP A 1 93 ? 22.034 6.184 -27.710 1.00 81.06 93 ASP A N 1
ATOM 722 C CA . ASP A 1 93 ? 21.886 7.292 -26.756 1.00 81.06 93 ASP A CA 1
ATOM 723 C C . ASP A 1 93 ? 22.825 7.144 -25.543 1.00 81.06 93 ASP A C 1
ATOM 725 O O . ASP A 1 93 ? 23.430 8.116 -25.072 1.00 81.06 93 ASP A O 1
ATOM 729 N N . LEU A 1 94 ? 23.013 5.920 -25.043 1.00 81.62 94 LEU A N 1
ATOM 730 C CA . LEU A 1 94 ? 23.916 5.624 -23.923 1.00 81.62 94 LEU A CA 1
ATOM 731 C C . LEU A 1 94 ? 25.389 5.702 -24.308 1.00 81.62 94 LEU A C 1
ATOM 733 O O . LEU A 1 94 ? 26.214 6.153 -23.505 1.00 81.62 94 LEU A O 1
ATOM 737 N N . LEU A 1 95 ? 25.729 5.296 -25.532 1.00 84.25 95 LEU A N 1
ATOM 738 C CA . LEU A 1 95 ? 27.068 5.499 -26.081 1.00 84.25 95 LEU A CA 1
ATOM 739 C C . LEU A 1 95 ? 27.376 6.998 -26.183 1.00 84.25 95 LEU A C 1
ATOM 741 O O . LEU A 1 95 ? 28.447 7.429 -25.754 1.00 84.25 95 LEU A O 1
ATOM 745 N N . GLY A 1 96 ? 26.421 7.805 -26.658 1.00 80.44 96 GLY A N 1
ATOM 746 C CA . GLY A 1 96 ? 26.522 9.266 -26.655 1.00 80.44 96 GLY A CA 1
ATOM 747 C C . GLY A 1 96 ? 26.707 9.830 -25.245 1.00 80.44 96 GLY A C 1
ATOM 748 O O . GLY A 1 96 ? 27.636 10.596 -24.995 1.00 80.44 96 GLY A O 1
ATOM 749 N N . THR A 1 97 ? 25.893 9.380 -24.290 1.00 81.12 97 THR A N 1
ATOM 750 C CA . THR A 1 97 ? 25.988 9.778 -22.873 1.00 81.12 97 THR A CA 1
ATOM 751 C C . THR A 1 97 ? 27.355 9.439 -22.273 1.00 81.12 97 THR A C 1
ATOM 753 O O . THR A 1 97 ? 27.939 10.242 -21.548 1.00 81.12 97 THR A O 1
ATOM 756 N N . SER A 1 98 ? 27.913 8.276 -22.614 1.00 80.44 98 SER A N 1
ATOM 757 C CA . SER A 1 98 ? 29.244 7.867 -22.159 1.00 80.44 98 SER A CA 1
ATOM 758 C C . SER A 1 98 ? 30.348 8.745 -22.746 1.00 80.44 98 SER A C 1
ATOM 760 O O . SER A 1 98 ? 31.286 9.082 -22.030 1.00 80.44 98 SER A O 1
ATOM 762 N N . ARG A 1 99 ? 30.215 9.193 -24.002 1.00 79.00 99 ARG A N 1
ATOM 763 C CA . ARG A 1 99 ? 31.127 10.192 -24.581 1.00 79.00 99 ARG A CA 1
ATOM 764 C C . ARG A 1 99 ? 31.040 11.521 -23.831 1.00 79.00 99 ARG A C 1
ATOM 766 O O . ARG A 1 99 ? 32.067 12.046 -23.428 1.00 79.00 99 ARG A O 1
ATOM 773 N N . HIS A 1 100 ? 29.833 12.031 -23.575 1.00 74.06 100 HIS A N 1
ATOM 774 C CA . HIS A 1 100 ? 29.635 13.275 -22.814 1.00 74.06 100 HIS A CA 1
ATOM 775 C C . HIS A 1 100 ? 30.206 13.206 -21.391 1.00 74.06 100 HIS A C 1
ATOM 777 O O . HIS A 1 100 ? 30.767 14.188 -20.910 1.00 74.06 100 HIS A O 1
ATOM 783 N N . TYR A 1 101 ? 30.108 12.044 -20.745 1.00 75.94 101 TYR A N 1
ATOM 784 C CA . TYR A 1 101 ? 30.756 11.783 -19.463 1.00 75.94 101 TYR A CA 1
ATOM 785 C C . TYR A 1 101 ? 32.285 11.816 -19.567 1.00 75.94 101 TYR A C 1
ATOM 787 O O . TYR A 1 101 ? 32.932 12.501 -18.783 1.00 75.94 101 TYR A O 1
ATOM 795 N N . ASN A 1 102 ? 32.862 11.151 -20.574 1.00 70.38 102 ASN A N 1
ATOM 796 C CA . ASN A 1 102 ? 34.311 11.156 -20.798 1.00 70.38 102 ASN A CA 1
ATOM 797 C C . ASN A 1 102 ? 34.850 12.565 -21.116 1.00 70.38 102 ASN A C 1
ATOM 799 O O . ASN A 1 102 ? 35.990 12.871 -20.787 1.00 70.38 102 ASN A O 1
ATOM 803 N N . PHE A 1 103 ? 34.024 13.439 -21.702 1.00 64.81 103 PHE A N 1
ATOM 804 C CA . PHE A 1 103 ? 34.333 14.859 -21.921 1.00 64.81 103 PHE A CA 1
ATOM 805 C C . PHE A 1 103 ? 34.097 15.754 -20.686 1.00 64.81 103 PHE A C 1
ATOM 807 O O . PHE A 1 103 ? 34.220 16.975 -20.778 1.00 64.81 103 PHE A O 1
ATOM 814 N N . GLY A 1 104 ? 33.710 15.183 -19.541 1.00 64.88 104 GLY A N 1
ATOM 815 C CA . GLY A 1 104 ? 33.457 15.901 -18.286 1.00 64.88 104 GLY A CA 1
ATOM 816 C C . GLY A 1 104 ? 32.122 16.652 -18.207 1.00 64.88 104 GLY A C 1
ATOM 817 O O . GLY A 1 104 ? 31.799 17.190 -17.155 1.00 64.88 104 GLY A O 1
ATOM 818 N N . GLN A 1 105 ? 31.312 16.654 -19.271 1.00 67.81 105 GLN A N 1
ATOM 819 C CA . GLN A 1 105 ? 30.076 17.452 -19.372 1.00 67.81 105 GLN A CA 1
ATOM 820 C C . GLN A 1 105 ? 28.923 16.924 -18.499 1.00 67.81 105 GLN A C 1
ATOM 822 O O . GLN A 1 105 ? 27.962 17.649 -18.214 1.00 67.81 105 GLN A O 1
ATOM 827 N N . LEU A 1 106 ? 29.003 15.648 -18.115 1.00 70.00 106 LEU A N 1
ATOM 828 C CA . LEU A 1 106 ? 28.053 14.956 -17.250 1.00 70.00 106 LEU A CA 1
ATOM 829 C C . LEU A 1 106 ? 28.767 14.434 -16.011 1.00 70.00 106 LEU A C 1
ATOM 831 O O . LEU A 1 106 ? 29.888 13.933 -16.085 1.00 70.00 106 LEU A O 1
ATOM 835 N N . THR A 1 107 ? 28.070 14.473 -14.887 1.00 73.56 107 THR A N 1
ATOM 836 C CA . THR A 1 107 ? 28.505 13.825 -13.650 1.00 73.56 107 THR A CA 1
ATOM 837 C C . THR A 1 107 ? 28.196 12.325 -13.674 1.00 73.56 107 THR A C 1
ATOM 839 O O . THR A 1 107 ? 27.385 11.843 -14.470 1.00 73.56 107 THR A O 1
ATOM 842 N N . ALA A 1 108 ? 28.831 11.556 -12.781 1.00 71.75 108 ALA A N 1
ATOM 843 C CA . ALA A 1 108 ? 28.585 10.114 -12.679 1.00 71.75 108 ALA A CA 1
ATOM 844 C C . ALA A 1 108 ? 27.126 9.809 -12.288 1.00 71.75 108 ALA A C 1
ATOM 846 O O . ALA A 1 108 ? 26.521 8.886 -12.834 1.00 71.75 108 ALA A O 1
ATOM 847 N N . GLY A 1 109 ? 26.553 10.630 -11.398 1.00 74.06 109 GLY A N 1
ATOM 848 C CA . GLY A 1 109 ? 25.144 10.557 -11.008 1.00 74.06 109 GLY A CA 1
ATOM 849 C C . GLY A 1 109 ? 24.202 10.836 -12.179 1.00 74.06 109 GLY A C 1
ATOM 850 O O . GLY A 1 109 ? 23.314 10.032 -12.442 1.00 74.06 109 GLY A O 1
ATOM 851 N N . GLU A 1 110 ? 24.433 11.907 -12.945 1.00 76.56 110 GLU A N 1
ATOM 852 C CA . GLU A 1 110 ? 23.616 12.233 -14.127 1.00 76.56 110 GLU A CA 1
ATOM 853 C C . GLU A 1 110 ? 23.720 11.159 -15.218 1.00 76.56 110 GLU A C 1
ATOM 855 O O . GLU A 1 110 ? 22.715 10.803 -15.831 1.00 76.56 110 GLU A O 1
ATOM 860 N N . LYS A 1 111 ? 24.914 10.590 -15.440 1.00 82.00 111 LYS A N 1
ATOM 861 C CA . LYS A 1 111 ? 25.101 9.462 -16.367 1.00 82.00 111 LYS A CA 1
ATOM 862 C C . LYS A 1 111 ? 24.252 8.261 -15.951 1.00 82.00 111 LYS A C 1
ATOM 864 O O . LYS A 1 111 ? 23.566 7.680 -16.792 1.00 82.00 111 LYS A O 1
ATOM 869 N N . ALA A 1 112 ? 24.310 7.885 -14.673 1.00 80.81 112 ALA A N 1
ATOM 870 C CA . ALA A 1 112 ? 23.532 6.773 -14.137 1.00 80.81 112 ALA A CA 1
ATOM 871 C C . ALA A 1 112 ? 22.025 7.048 -14.239 1.00 80.81 112 ALA A C 1
ATOM 873 O O . ALA A 1 112 ? 21.283 6.210 -14.747 1.00 80.81 112 ALA A O 1
ATOM 874 N N . GLN A 1 113 ? 21.590 8.244 -13.841 1.00 78.81 113 GLN A N 1
ATOM 875 C CA . GLN A 1 113 ? 20.194 8.664 -13.896 1.00 78.81 113 GLN A CA 1
ATOM 876 C C . GLN A 1 113 ? 19.646 8.634 -15.322 1.00 78.81 113 GLN A C 1
ATOM 878 O O . GLN A 1 113 ? 18.579 8.082 -15.571 1.00 78.81 113 GLN A O 1
ATOM 883 N N . ARG A 1 114 ? 20.405 9.155 -16.287 1.00 80.25 114 ARG A N 1
ATOM 884 C CA . ARG A 1 114 ? 20.007 9.145 -17.694 1.00 80.25 114 ARG A CA 1
ATOM 885 C C . ARG A 1 114 ? 19.893 7.731 -18.252 1.00 80.25 114 ARG A C 1
ATOM 887 O O . ARG A 1 114 ? 19.001 7.467 -19.057 1.00 80.25 114 ARG A O 1
ATOM 894 N N . ALA A 1 115 ? 20.767 6.823 -17.818 1.00 84.38 115 ALA A N 1
ATOM 895 C CA . ALA A 1 115 ? 20.662 5.423 -18.200 1.00 84.38 115 ALA A CA 1
ATOM 896 C C . ALA A 1 115 ? 19.388 4.776 -17.650 1.00 84.38 115 ALA A C 1
ATOM 898 O O . ALA A 1 115 ? 18.657 4.128 -18.401 1.00 84.38 115 ALA A O 1
ATOM 899 N N . ILE A 1 116 ? 19.093 5.007 -16.371 1.00 82.75 116 ILE A N 1
ATOM 900 C CA . ILE A 1 116 ? 17.882 4.515 -15.708 1.00 82.75 116 ILE A CA 1
ATOM 901 C C . ILE A 1 116 ? 16.633 5.062 -16.409 1.00 82.75 116 ILE A C 1
ATOM 903 O O . ILE A 1 116 ? 15.774 4.290 -16.825 1.00 82.75 116 ILE A O 1
ATOM 907 N N . ASP A 1 117 ? 16.562 6.373 -16.615 1.00 78.81 117 ASP A N 1
ATOM 908 C CA . ASP A 1 117 ? 15.435 7.040 -17.261 1.00 78.81 117 ASP A CA 1
ATOM 909 C C . ASP A 1 117 ? 15.202 6.562 -18.697 1.00 78.81 117 ASP A C 1
ATOM 911 O O . ASP A 1 117 ? 14.060 6.319 -19.099 1.00 78.81 117 ASP A O 1
ATOM 915 N N . GLY A 1 118 ? 16.280 6.433 -19.479 1.00 79.69 118 GLY A N 1
ATOM 916 C CA . GLY A 1 118 ? 16.217 6.006 -20.874 1.00 79.69 118 GLY A CA 1
ATOM 917 C C . GLY A 1 118 ? 15.661 4.591 -21.000 1.00 79.69 118 GLY A C 1
ATOM 918 O O . GLY A 1 118 ? 14.719 4.357 -21.761 1.00 79.69 118 GLY A O 1
ATOM 919 N N . TRP A 1 119 ? 16.184 3.662 -20.195 1.00 84.62 119 TRP A N 1
ATOM 920 C CA . TRP A 1 119 ? 15.697 2.287 -20.169 1.00 84.62 119 TRP A CA 1
ATOM 921 C C . TRP A 1 119 ? 14.290 2.173 -19.600 1.00 84.62 119 TRP A C 1
ATOM 923 O O . TRP A 1 119 ? 13.465 1.468 -20.177 1.00 84.62 119 TRP A O 1
ATOM 933 N N . PHE A 1 120 ? 13.977 2.882 -18.517 1.00 82.25 120 PHE A N 1
ATOM 934 C CA . PHE A 1 120 ? 12.646 2.861 -17.920 1.00 82.25 120 PHE A CA 1
ATOM 935 C C . PHE A 1 120 ? 11.580 3.356 -18.904 1.00 82.25 120 PHE A C 1
ATOM 937 O O . PHE A 1 120 ? 10.602 2.650 -19.160 1.00 82.25 120 PHE A O 1
ATOM 944 N N . SER A 1 121 ? 11.824 4.502 -19.546 1.00 77.81 121 SER A N 1
ATOM 945 C CA . SER A 1 121 ? 10.937 5.064 -20.572 1.00 77.81 121 SER A CA 1
ATOM 946 C C . SER A 1 121 ? 10.716 4.085 -21.724 1.00 77.81 121 SER A C 1
ATOM 948 O O . SER A 1 121 ? 9.590 3.878 -22.172 1.00 77.81 121 SER A O 1
ATOM 950 N N . ALA A 1 122 ? 11.776 3.416 -22.171 1.00 79.81 122 ALA A N 1
ATOM 951 C CA . ALA A 1 122 ? 11.671 2.408 -23.213 1.00 79.81 122 ALA A CA 1
ATOM 952 C C . ALA A 1 122 ? 10.866 1.181 -22.797 1.00 79.81 122 ALA A C 1
ATOM 954 O O . ALA A 1 122 ? 10.069 0.675 -23.586 1.00 79.81 122 ALA A O 1
ATOM 955 N N . THR A 1 123 ? 11.038 0.713 -21.559 1.00 81.88 123 THR A N 1
ATOM 956 C CA . THR A 1 123 ? 10.274 -0.428 -21.050 1.00 81.88 123 THR A CA 1
ATOM 957 C C . THR A 1 123 ? 8.768 -0.141 -21.030 1.00 81.88 123 THR A C 1
ATOM 959 O O . THR A 1 123 ? 7.968 -1.044 -21.279 1.00 81.88 123 THR A O 1
ATOM 962 N N . GLU A 1 124 ? 8.370 1.107 -20.774 1.00 78.62 124 GLU A N 1
ATOM 963 C CA . GLU A 1 124 ? 6.967 1.525 -20.729 1.00 78.62 124 GLU A CA 1
ATOM 964 C C . GLU A 1 124 ? 6.384 1.775 -22.127 1.00 78.62 124 GLU A C 1
ATOM 966 O O . GLU A 1 124 ? 5.252 1.385 -22.420 1.00 78.62 124 GLU A O 1
ATOM 971 N N . LEU A 1 125 ? 7.173 2.337 -23.044 1.00 79.19 125 LEU A N 1
ATOM 972 C CA . LEU A 1 125 ? 6.778 2.467 -24.450 1.00 79.19 125 LEU A CA 1
ATOM 973 C C . LEU A 1 125 ? 6.604 1.111 -25.118 1.00 79.19 125 LEU A C 1
ATOM 975 O O . LEU A 1 125 ? 5.624 0.897 -25.828 1.00 79.19 125 LEU A O 1
ATOM 979 N N . LEU A 1 126 ? 7.517 0.178 -24.850 1.00 84.50 126 LEU A N 1
ATOM 980 C CA . LEU A 1 126 ? 7.416 -1.182 -25.352 1.00 84.50 126 LEU A CA 1
ATOM 981 C C . LEU A 1 126 ? 6.161 -1.871 -24.803 1.00 84.50 126 LEU A C 1
ATOM 983 O O . LEU A 1 126 ? 5.471 -2.552 -25.555 1.00 84.50 126 LEU A O 1
ATOM 987 N N . ARG A 1 127 ? 5.798 -1.628 -23.536 1.00 83.69 127 ARG A N 1
ATOM 988 C CA . ARG A 1 127 ? 4.532 -2.103 -22.956 1.00 83.69 127 ARG A CA 1
ATOM 989 C C . ARG A 1 127 ? 3.319 -1.597 -23.748 1.00 83.69 127 ARG A C 1
ATOM 991 O O . ARG A 1 127 ? 2.474 -2.401 -24.135 1.00 83.69 127 ARG A O 1
ATOM 998 N N . ARG A 1 128 ? 3.240 -0.288 -24.027 1.00 82.81 128 ARG A N 1
ATOM 999 C CA . ARG A 1 128 ? 2.163 0.305 -24.854 1.00 82.81 128 ARG A CA 1
ATOM 1000 C C . ARG A 1 128 ? 2.182 -0.262 -26.284 1.00 82.81 128 ARG A C 1
ATOM 1002 O O . ARG A 1 128 ? 1.133 -0.579 -26.838 1.00 82.81 128 ARG A O 1
ATOM 1009 N N . GLY A 1 129 ? 3.371 -0.446 -26.856 1.00 84.00 129 GLY A N 1
ATOM 1010 C CA . GLY A 1 129 ? 3.575 -1.032 -28.182 1.00 84.00 129 GLY A CA 1
ATOM 1011 C C . GLY A 1 129 ? 3.081 -2.476 -28.288 1.00 84.00 129 GLY A C 1
ATOM 1012 O O . GLY A 1 129 ? 2.424 -2.812 -29.269 1.00 84.00 129 GLY A O 1
ATOM 1013 N N . ILE A 1 130 ? 3.318 -3.303 -27.265 1.00 87.12 130 ILE A N 1
ATOM 1014 C CA . ILE A 1 130 ? 2.810 -4.681 -27.186 1.00 87.12 130 ILE A CA 1
ATOM 1015 C C . ILE A 1 130 ? 1.276 -4.698 -27.220 1.00 87.12 130 ILE A C 1
ATOM 1017 O O . ILE A 1 130 ? 0.689 -5.464 -27.980 1.00 87.12 130 ILE A O 1
ATOM 1021 N N . VAL A 1 131 ? 0.615 -3.834 -26.441 1.00 86.81 131 VAL A N 1
ATOM 1022 C CA . VAL A 1 131 ? -0.858 -3.746 -26.422 1.00 86.81 131 VAL A CA 1
ATOM 1023 C C . VAL A 1 131 ? -1.405 -3.421 -27.813 1.00 86.81 131 VAL A C 1
ATOM 1025 O O . VAL A 1 131 ? -2.316 -4.087 -28.301 1.00 86.81 131 VAL A O 1
ATOM 1028 N N . LEU A 1 132 ? -0.814 -2.429 -28.484 1.00 86.00 132 LEU A N 1
ATOM 1029 C CA . LEU A 1 132 ? -1.208 -2.050 -29.842 1.00 86.00 132 LEU A CA 1
ATOM 1030 C C . LEU A 1 132 ? -0.938 -3.163 -30.861 1.00 86.00 132 LEU A C 1
ATOM 1032 O O . LEU A 1 132 ? -1.731 -3.348 -31.782 1.00 86.00 132 LEU A O 1
ATOM 1036 N N . TYR A 1 133 ? 0.167 -3.892 -30.703 1.00 86.88 133 TYR A N 1
ATOM 1037 C CA . TYR A 1 133 ? 0.520 -5.018 -31.561 1.00 86.88 133 TYR A CA 1
ATOM 1038 C C . TYR A 1 133 ? -0.520 -6.138 -31.460 1.00 86.88 133 TYR A C 1
ATOM 1040 O O . TYR A 1 133 ? -1.025 -6.593 -32.486 1.00 86.88 133 TYR A O 1
ATOM 1048 N N . PHE A 1 134 ? -0.928 -6.509 -30.246 1.00 86.56 134 PHE A N 1
ATOM 1049 C CA . PHE A 1 134 ? -1.972 -7.512 -30.064 1.00 86.56 134 PHE A CA 1
ATOM 1050 C C . PHE A 1 134 ? -3.318 -7.091 -30.636 1.00 86.56 134 PHE A C 1
ATOM 1052 O O . PHE A 1 134 ? -3.924 -7.862 -31.376 1.00 86.56 134 PHE A O 1
ATOM 1059 N N . ASN A 1 135 ? -3.752 -5.862 -30.355 1.00 85.75 135 ASN A N 1
ATOM 1060 C CA . ASN A 1 135 ? -5.049 -5.373 -30.820 1.00 85.75 135 ASN A CA 1
ATOM 1061 C C . ASN A 1 135 ? -5.143 -5.318 -32.352 1.00 85.75 135 ASN A C 1
ATOM 1063 O O . ASN A 1 135 ? -6.234 -5.468 -32.895 1.00 85.75 135 ASN A O 1
ATOM 1067 N N . LYS A 1 136 ? -4.017 -5.097 -33.045 1.00 84.50 136 LYS A N 1
ATOM 1068 C CA . LYS A 1 136 ? -3.975 -5.019 -34.511 1.00 84.50 136 LYS A CA 1
ATOM 1069 C C . LYS A 1 136 ? -3.769 -6.366 -35.196 1.00 84.50 136 LYS A C 1
ATOM 1071 O O . LYS A 1 136 ? -4.408 -6.609 -36.211 1.00 84.50 136 LYS A O 1
ATOM 1076 N N . PHE A 1 137 ? -2.863 -7.202 -34.688 1.00 80.50 137 PHE A N 1
ATOM 1077 C CA . PHE A 1 137 ? -2.385 -8.381 -35.421 1.00 80.50 137 PHE A CA 1
ATOM 1078 C C . PHE A 1 137 ? -2.783 -9.716 -34.778 1.00 80.50 137 PHE A C 1
ATOM 1080 O O . PHE A 1 137 ? -3.006 -10.684 -35.495 1.00 80.50 137 PHE A O 1
ATOM 1087 N N . HIS A 1 138 ? -2.896 -9.788 -33.447 1.00 78.19 138 HIS A N 1
ATOM 1088 C CA . HIS A 1 138 ? -2.999 -11.059 -32.715 1.00 78.19 138 HIS A CA 1
ATOM 1089 C C . HIS A 1 138 ? -4.045 -11.028 -31.591 1.00 78.19 138 HIS A C 1
ATOM 1091 O O . HIS A 1 138 ? -3.774 -11.429 -30.459 1.00 78.19 138 HIS A O 1
ATOM 1097 N N . ARG A 1 139 ? -5.269 -10.584 -31.902 1.00 82.88 139 ARG A N 1
ATOM 1098 C CA . ARG A 1 139 ? -6.364 -10.497 -30.918 1.00 82.88 139 ARG A CA 1
ATOM 1099 C C . ARG A 1 139 ? -6.786 -11.860 -30.356 1.00 82.88 139 ARG A C 1
ATOM 1101 O O . ARG A 1 139 ? -7.161 -11.948 -29.198 1.00 82.88 139 ARG A O 1
ATOM 1108 N N . MET A 1 140 ? -6.690 -12.925 -31.147 1.00 84.69 140 MET A N 1
ATOM 1109 C CA . MET A 1 140 ? -7.058 -14.286 -30.721 1.00 84.69 140 MET A CA 1
ATOM 1110 C C . MET A 1 140 ? -5.869 -15.095 -30.183 1.00 84.69 140 MET A C 1
ATOM 1112 O O . MET A 1 140 ? -5.985 -16.300 -29.991 1.00 84.69 140 MET A O 1
ATOM 1116 N N . SER A 1 141 ? -4.708 -14.468 -29.953 1.00 86.94 141 SER A N 1
ATOM 1117 C CA . SER A 1 141 ? -3.568 -15.181 -29.367 1.00 86.94 141 SER A CA 1
ATOM 1118 C C . SER A 1 141 ? -3.911 -15.655 -27.946 1.00 86.94 141 SER A C 1
ATOM 1120 O O . SER A 1 141 ? -4.438 -14.856 -27.164 1.00 86.94 141 SER A O 1
ATOM 1122 N N . PRO A 1 142 ? -3.561 -16.898 -27.563 1.00 90.12 142 PRO A N 1
ATOM 1123 C CA . PRO A 1 142 ? -3.735 -17.410 -26.202 1.00 90.12 142 PRO A CA 1
ATOM 1124 C C . PRO A 1 142 ? -3.185 -16.466 -25.133 1.00 90.12 142 PRO A C 1
ATOM 1126 O O . PRO A 1 142 ? -3.840 -16.187 -24.131 1.00 90.12 142 PRO A O 1
ATOM 1129 N N . MET A 1 143 ? -2.010 -15.892 -25.395 1.00 88.44 143 MET A N 1
ATOM 1130 C CA . MET A 1 143 ? -1.361 -14.944 -24.498 1.00 88.44 143 MET A CA 1
ATOM 1131 C C . MET A 1 143 ? -2.220 -13.677 -24.322 1.00 88.44 143 MET A C 1
ATOM 1133 O O . MET A 1 143 ? -2.481 -13.249 -23.195 1.00 88.44 143 MET A O 1
ATOM 1137 N N . HIS A 1 144 ? -2.728 -13.112 -25.425 1.00 88.00 144 HIS A N 1
ATOM 1138 C CA . HIS A 1 144 ? -3.635 -11.964 -25.375 1.00 88.00 144 HIS A CA 1
ATOM 1139 C C . HIS A 1 144 ? -4.905 -12.292 -24.581 1.00 88.00 144 HIS A C 1
ATOM 1141 O O . HIS A 1 144 ? -5.258 -11.555 -23.662 1.00 88.00 144 HIS A O 1
ATOM 1147 N N . MET A 1 145 ? -5.552 -13.423 -24.873 1.00 88.62 145 MET A N 1
ATOM 1148 C CA . MET A 1 145 ? -6.769 -13.841 -24.177 1.00 88.62 145 MET A CA 1
ATOM 1149 C C . MET A 1 145 ? -6.541 -13.983 -22.668 1.00 88.62 145 MET A C 1
ATOM 1151 O O . MET A 1 145 ? -7.334 -13.465 -21.888 1.00 88.62 145 MET A O 1
ATOM 1155 N N . MET A 1 146 ? -5.441 -14.603 -22.229 1.00 89.00 146 MET A N 1
ATOM 1156 C CA . MET A 1 146 ? -5.130 -14.773 -20.802 1.00 89.00 146 MET A CA 1
ATOM 1157 C C . MET A 1 146 ? -4.862 -13.440 -20.084 1.00 89.00 146 MET A C 1
ATOM 1159 O O . MET A 1 146 ? -5.390 -13.216 -18.990 1.00 89.00 146 MET A O 1
ATOM 1163 N N . ALA A 1 147 ? -4.078 -12.551 -20.705 1.00 87.69 147 ALA A N 1
ATOM 1164 C CA . ALA A 1 147 ? -3.661 -11.291 -20.096 1.00 87.69 147 ALA A CA 1
ATOM 1165 C C . ALA A 1 147 ? -4.781 -10.236 -20.063 1.00 87.69 147 ALA A C 1
ATOM 1167 O O . ALA A 1 147 ? -4.954 -9.568 -19.045 1.00 87.69 147 ALA A O 1
ATOM 1168 N N . PHE A 1 148 ? -5.550 -10.083 -21.149 1.00 86.75 148 PHE A N 1
ATOM 1169 C CA . PHE A 1 148 ? -6.603 -9.061 -21.248 1.00 86.75 148 PHE A CA 1
ATOM 1170 C C . PHE A 1 148 ? -7.923 -9.492 -20.601 1.00 86.75 148 PHE A C 1
ATOM 1172 O O . PHE A 1 148 ? -8.614 -8.649 -20.044 1.00 86.75 148 PHE A O 1
ATOM 1179 N N . SER A 1 149 ? -8.244 -10.794 -20.558 1.00 87.69 149 SER A N 1
ATOM 1180 C CA . SER A 1 149 ? -9.402 -11.276 -19.776 1.00 87.69 149 SER A CA 1
ATOM 1181 C C . SER A 1 149 ? -9.232 -11.075 -18.264 1.00 87.69 149 SER A C 1
ATOM 1183 O O . SER A 1 149 ? -10.207 -11.113 -17.506 1.00 87.69 149 SER A O 1
ATOM 1185 N N . GLY A 1 150 ? -7.988 -10.899 -17.803 1.00 85.44 150 GLY A N 1
ATOM 1186 C CA . GLY A 1 150 ? -7.638 -10.865 -16.387 1.00 85.44 150 GLY A CA 1
ATOM 1187 C C . GLY A 1 150 ? -7.687 -12.238 -15.709 1.00 85.44 150 GLY A C 1
ATOM 1188 O O . GLY A 1 150 ? -7.651 -12.299 -14.475 1.00 85.44 150 GLY A O 1
ATOM 1189 N N . ALA A 1 151 ? -7.769 -13.329 -16.483 1.00 86.31 151 ALA A N 1
ATOM 1190 C CA . ALA A 1 151 ? -7.732 -14.694 -15.964 1.00 86.31 151 ALA A CA 1
ATOM 1191 C C . ALA A 1 151 ? -6.376 -14.997 -15.313 1.00 86.31 151 ALA A C 1
ATOM 1193 O O . ALA A 1 151 ? -6.316 -15.395 -14.147 1.00 86.31 151 ALA A O 1
ATOM 1194 N N . ARG A 1 152 ? -5.275 -14.762 -16.041 1.00 83.62 152 ARG A N 1
ATOM 1195 C CA . ARG A 1 152 ? -3.909 -14.906 -15.524 1.00 83.62 152 ARG A CA 1
ATOM 1196 C C . ARG A 1 152 ? -2.916 -14.140 -16.391 1.00 83.62 152 ARG A C 1
ATOM 1198 O O . ARG A 1 152 ? -2.942 -14.245 -17.609 1.00 83.62 152 ARG A O 1
ATOM 1205 N N . GLY A 1 153 ? -1.976 -13.461 -15.744 1.00 78.31 153 GLY A N 1
ATOM 1206 C CA . GLY A 1 153 ? -0.921 -12.716 -16.424 1.00 78.31 153 GLY A CA 1
ATOM 1207 C C . GLY A 1 153 ? -1.114 -11.212 -16.286 1.00 78.31 153 GLY A C 1
ATOM 1208 O O . GLY A 1 153 ? -2.173 -10.675 -16.589 1.00 78.31 153 GLY A O 1
ATOM 1209 N N . ASN A 1 154 ? -0.078 -10.527 -15.814 1.00 81.44 154 ASN A N 1
ATOM 1210 C CA . ASN A 1 154 ? -0.014 -9.067 -15.841 1.00 81.44 154 ASN A CA 1
ATOM 1211 C C . ASN A 1 154 ? 0.715 -8.614 -17.115 1.00 81.44 154 ASN A C 1
ATOM 1213 O O . ASN A 1 154 ? 1.646 -9.279 -17.566 1.00 81.44 154 ASN A O 1
ATOM 1217 N N . MET A 1 155 ? 0.376 -7.446 -17.658 1.00 83.00 155 MET A N 1
ATOM 1218 C CA . MET A 1 155 ? 1.086 -6.836 -18.787 1.00 83.00 155 MET A CA 1
ATOM 1219 C C . MET A 1 155 ? 2.594 -6.671 -18.519 1.00 83.00 155 MET A C 1
ATOM 1221 O O . MET A 1 155 ? 3.408 -6.740 -19.438 1.00 83.00 155 MET A O 1
ATOM 1225 N N . THR A 1 156 ? 2.995 -6.505 -17.255 1.00 81.56 156 THR A N 1
ATOM 1226 C CA . THR A 1 156 ? 4.412 -6.520 -16.855 1.00 81.56 156 THR A CA 1
ATOM 1227 C C . THR A 1 156 ? 5.076 -7.882 -17.082 1.00 81.56 156 THR A C 1
ATOM 1229 O O . THR A 1 156 ? 6.217 -7.920 -17.533 1.00 81.56 156 THR A O 1
ATOM 1232 N N . GLN A 1 157 ? 4.368 -8.988 -16.837 1.00 86.06 157 GLN A N 1
ATOM 1233 C CA . GLN A 1 157 ? 4.845 -10.356 -17.079 1.00 86.06 157 GLN A CA 1
ATOM 1234 C C . GLN A 1 157 ? 4.895 -10.657 -18.580 1.00 86.06 157 GLN A C 1
ATOM 1236 O O . GLN A 1 157 ? 5.900 -11.160 -19.074 1.00 86.06 157 GLN A O 1
ATOM 1241 N N . VAL A 1 158 ? 3.864 -10.251 -19.328 1.00 87.69 158 VAL A N 1
ATOM 1242 C CA . VAL A 1 158 ? 3.839 -10.341 -20.798 1.00 87.69 158 VAL A CA 1
ATOM 1243 C C . VAL A 1 158 ? 5.042 -9.625 -21.412 1.00 87.69 158 VAL A C 1
ATOM 1245 O O . VAL A 1 158 ? 5.756 -10.180 -22.247 1.00 87.69 158 VAL A O 1
ATOM 1248 N N . ARG A 1 159 ? 5.320 -8.402 -20.944 1.00 88.44 159 ARG A N 1
ATOM 1249 C CA . ARG A 1 159 ? 6.483 -7.623 -21.375 1.00 88.44 159 ARG A CA 1
ATOM 1250 C C . ARG A 1 159 ? 7.800 -8.361 -21.130 1.00 88.44 159 ARG A C 1
ATOM 1252 O O . ARG A 1 159 ? 8.681 -8.282 -21.976 1.00 88.44 159 ARG A O 1
ATOM 1259 N N . GLN A 1 160 ? 7.949 -9.061 -20.007 1.00 87.94 160 GLN A N 1
ATOM 1260 C CA . GLN A 1 160 ? 9.169 -9.822 -19.710 1.00 87.94 160 GLN A CA 1
ATOM 1261 C C . GLN A 1 160 ? 9.323 -11.057 -20.609 1.00 87.94 160 GLN A C 1
ATOM 1263 O O . GLN A 1 160 ? 10.444 -11.421 -20.962 1.00 87.94 160 GLN A O 1
ATOM 1268 N N . LEU A 1 161 ? 8.212 -11.694 -20.991 1.00 88.88 161 LEU A N 1
ATOM 1269 C CA . LEU A 1 161 ? 8.223 -12.876 -21.853 1.00 88.88 161 LEU A CA 1
ATOM 1270 C C . LEU A 1 161 ? 8.618 -12.550 -23.298 1.00 88.88 161 LEU A C 1
ATOM 1272 O O . LEU A 1 161 ? 9.418 -13.276 -23.880 1.00 88.88 161 LEU A O 1
ATOM 1276 N N . MET A 1 162 ? 8.070 -11.466 -23.856 1.00 87.31 162 MET A N 1
ATOM 1277 C CA . MET A 1 162 ? 8.146 -11.154 -25.296 1.00 87.31 162 MET A CA 1
ATOM 1278 C C . MET A 1 162 ? 9.007 -9.930 -25.617 1.00 87.31 162 MET A C 1
ATOM 1280 O O . MET A 1 162 ? 9.445 -9.734 -26.743 1.00 87.31 162 MET A O 1
ATOM 1284 N N . GLY A 1 163 ? 9.155 -9.033 -24.650 1.00 87.19 163 GLY A N 1
ATOM 1285 C CA . GLY A 1 163 ? 9.768 -7.730 -24.833 1.00 87.19 163 GLY A CA 1
ATOM 1286 C C . GLY A 1 163 ? 11.173 -7.706 -24.272 1.00 87.19 163 GLY A C 1
ATOM 1287 O O . GLY A 1 163 ? 12.132 -8.117 -24.899 1.00 87.19 163 GLY A O 1
ATOM 1288 N N . LEU A 1 164 ? 11.298 -7.177 -23.071 1.00 87.06 164 LEU A N 1
ATOM 1289 C CA . LEU A 1 164 ? 12.559 -7.091 -22.355 1.00 87.06 164 LEU A CA 1
ATOM 1290 C C . LEU A 1 164 ? 12.261 -7.258 -20.878 1.00 87.06 164 LEU A C 1
ATOM 1292 O O . LEU A 1 164 ? 11.189 -6.866 -20.394 1.00 87.06 164 LEU A O 1
ATOM 1296 N N . ARG A 1 165 ? 13.218 -7.822 -20.149 1.00 85.06 165 ARG A N 1
ATOM 1297 C CA . ARG A 1 165 ? 13.079 -7.935 -18.702 1.00 85.06 165 ARG A CA 1
ATOM 1298 C C . ARG A 1 165 ? 13.276 -6.585 -18.010 1.00 85.06 165 ARG A C 1
ATOM 1300 O O . ARG A 1 165 ? 12.477 -6.234 -17.141 1.00 85.06 165 ARG A O 1
ATOM 1307 N N . GLY A 1 166 ? 14.239 -5.789 -18.480 1.00 87.81 166 GLY A N 1
ATOM 1308 C CA . GLY A 1 166 ? 14.426 -4.397 -18.075 1.00 87.81 166 GLY A CA 1
ATOM 1309 C C . GLY A 1 166 ? 15.389 -4.210 -16.903 1.00 87.81 166 GLY A C 1
ATOM 1310 O O . GLY A 1 166 ? 16.350 -4.963 -16.746 1.00 87.81 166 GLY A O 1
ATOM 1311 N N . LEU A 1 167 ? 15.162 -3.150 -16.126 1.00 86.88 167 LEU A N 1
ATOM 1312 C CA . LEU A 1 167 ? 16.006 -2.764 -14.993 1.00 86.88 167 LEU A CA 1
ATOM 1313 C C . LEU A 1 167 ? 15.694 -3.613 -13.751 1.00 86.88 167 LEU A C 1
ATOM 1315 O O . LEU A 1 167 ? 14.526 -3.890 -13.461 1.00 86.88 167 LEU A O 1
ATOM 1319 N N . MET A 1 168 ? 16.747 -3.962 -13.009 1.00 85.88 168 MET A N 1
ATOM 1320 C CA . MET A 1 168 ? 16.697 -4.771 -11.788 1.00 85.88 168 MET A CA 1
ATOM 1321 C C . MET A 1 168 ? 17.351 -4.034 -10.615 1.00 85.88 168 MET A C 1
ATOM 1323 O O . MET A 1 168 ? 18.100 -3.070 -10.806 1.00 85.88 168 MET A O 1
ATOM 1327 N N . LEU A 1 169 ? 17.071 -4.510 -9.404 1.00 82.25 169 LEU A N 1
ATOM 1328 C CA . LEU A 1 169 ? 17.668 -4.007 -8.171 1.00 82.25 169 LEU A CA 1
ATOM 1329 C C . LEU A 1 169 ? 18.790 -4.913 -7.673 1.00 82.25 169 LEU A C 1
ATOM 1331 O O . LEU A 1 169 ? 18.666 -6.138 -7.674 1.00 82.25 169 LEU A O 1
ATOM 1335 N N . ASP A 1 170 ? 19.823 -4.284 -7.130 1.00 83.31 170 ASP A N 1
ATOM 1336 C CA . ASP A 1 170 ? 20.816 -4.935 -6.288 1.00 83.31 170 ASP A CA 1
ATOM 1337 C C . ASP A 1 170 ? 20.209 -5.370 -4.941 1.00 83.31 170 ASP A C 1
ATOM 1339 O O . ASP A 1 170 ? 19.175 -4.835 -4.512 1.00 83.31 170 ASP A O 1
ATOM 1343 N N . PRO A 1 171 ? 20.877 -6.269 -4.189 1.00 80.38 171 PRO A N 1
ATOM 1344 C CA . PRO A 1 171 ? 20.458 -6.643 -2.835 1.00 80.38 171 PRO A CA 1
ATOM 1345 C C . PRO A 1 171 ? 20.232 -5.423 -1.922 1.00 80.38 171 PRO A C 1
ATOM 1347 O O . PRO A 1 171 ? 19.240 -5.357 -1.193 1.00 80.38 171 PRO A O 1
ATOM 1350 N N . LEU A 1 172 ? 21.073 -4.391 -2.064 1.00 79.12 172 LEU A N 1
ATOM 1351 C CA . LEU A 1 172 ? 20.979 -3.118 -1.335 1.00 79.12 172 LEU A CA 1
ATOM 1352 C C . LEU A 1 172 ? 19.802 -2.221 -1.772 1.00 79.12 172 LEU A C 1
ATOM 1354 O O . LEU A 1 172 ? 19.572 -1.175 -1.174 1.00 79.12 172 LEU A O 1
ATOM 1358 N N . GLY A 1 173 ? 19.045 -2.599 -2.808 1.00 74.56 173 GLY A N 1
ATOM 1359 C CA . GLY A 1 173 ? 17.930 -1.808 -3.342 1.00 74.56 173 GLY A CA 1
ATOM 1360 C C . GLY A 1 173 ? 18.354 -0.643 -4.238 1.00 74.56 173 GLY A C 1
ATOM 1361 O O . GLY A 1 173 ? 17.578 0.291 -4.434 1.00 74.56 173 GLY A O 1
ATOM 1362 N N . GLN A 1 174 ? 19.578 -0.670 -4.768 1.00 79.12 174 GLN A N 1
ATOM 1363 C CA . GLN A 1 174 ? 20.027 0.271 -5.795 1.00 79.12 174 GLN A CA 1
ATOM 1364 C C . GLN A 1 174 ? 19.681 -0.266 -7.184 1.00 79.12 174 GLN A C 1
ATOM 1366 O O . GLN A 1 174 ? 19.651 -1.475 -7.390 1.00 79.12 174 GLN A O 1
ATOM 1371 N N . ILE A 1 175 ? 19.381 0.627 -8.127 1.00 83.12 175 ILE A N 1
ATOM 1372 C CA . ILE A 1 175 ? 19.049 0.239 -9.500 1.00 83.12 175 ILE A CA 1
ATOM 1373 C C . ILE A 1 175 ? 20.341 -0.031 -10.259 1.00 83.12 175 ILE A C 1
ATOM 1375 O O . ILE A 1 175 ? 21.201 0.847 -10.357 1.00 83.12 175 ILE A O 1
ATOM 1379 N N . ILE A 1 176 ? 20.435 -1.213 -10.858 1.00 85.56 176 ILE A N 1
ATOM 1380 C CA . ILE A 1 176 ? 21.549 -1.568 -11.730 1.00 85.56 176 ILE A CA 1
ATOM 1381 C C . ILE A 1 176 ? 21.371 -0.820 -13.053 1.00 85.56 176 ILE A C 1
ATOM 1383 O O . ILE A 1 176 ? 20.359 -0.963 -13.740 1.00 85.56 176 ILE A O 1
ATOM 1387 N N . THR A 1 177 ? 22.363 -0.010 -13.424 1.00 84.62 177 THR A N 1
ATOM 1388 C CA . THR A 1 177 ? 22.312 0.854 -14.619 1.00 84.62 177 THR A CA 1
ATOM 1389 C C . THR A 1 177 ? 22.377 0.078 -15.938 1.00 84.62 177 THR A C 1
ATOM 1391 O O . THR A 1 177 ? 21.968 0.600 -16.977 1.00 84.62 177 THR A O 1
ATOM 1394 N N . SER A 1 178 ? 22.866 -1.166 -15.906 1.00 85.38 178 SER A N 1
ATOM 1395 C CA . SER A 1 178 ? 22.857 -2.093 -17.040 1.00 85.38 178 SER A CA 1
ATOM 1396 C C . SER A 1 178 ? 21.634 -3.016 -16.963 1.00 85.38 178 SER A C 1
ATOM 1398 O O . SER A 1 178 ? 21.613 -3.910 -16.116 1.00 85.38 178 SER A O 1
ATOM 1400 N N . PRO A 1 179 ? 20.614 -2.840 -17.820 1.00 88.38 179 PRO A N 1
ATOM 1401 C CA . PRO A 1 179 ? 19.421 -3.678 -17.794 1.00 88.38 179 PRO A CA 1
ATOM 1402 C C . PRO A 1 179 ? 19.639 -5.012 -18.502 1.00 88.38 179 PRO A C 1
ATOM 1404 O O . PRO A 1 179 ? 20.553 -5.179 -19.311 1.00 88.38 179 PRO A O 1
ATOM 1407 N N . ILE A 1 180 ? 18.689 -5.912 -18.275 1.00 90.25 180 ILE A N 1
ATOM 1408 C CA . ILE A 1 180 ? 18.542 -7.158 -19.017 1.00 90.25 180 ILE A CA 1
ATOM 1409 C C . ILE A 1 180 ? 17.786 -6.854 -20.313 1.00 90.25 180 ILE A C 1
ATOM 1411 O O . ILE A 1 180 ? 16.607 -6.473 -20.286 1.00 90.25 180 ILE A O 1
ATOM 1415 N N . ARG A 1 181 ? 18.483 -6.988 -21.444 1.00 88.69 181 ARG A N 1
ATOM 1416 C CA . ARG A 1 181 ? 17.951 -6.645 -22.774 1.00 88.69 181 ARG A CA 1
ATOM 1417 C C . ARG A 1 181 ? 17.143 -7.790 -23.362 1.00 88.69 181 ARG A C 1
ATOM 1419 O O . ARG A 1 181 ? 16.177 -7.540 -24.088 1.00 88.69 181 ARG A O 1
ATOM 1426 N N . ALA A 1 182 ? 17.544 -9.016 -23.043 1.00 88.56 182 ALA A N 1
ATOM 1427 C CA . ALA A 1 182 ? 16.888 -10.218 -23.512 1.00 88.56 182 ALA A CA 1
ATOM 1428 C C . ALA A 1 182 ? 15.503 -10.418 -22.874 1.00 88.56 182 ALA A C 1
ATOM 1430 O O . ALA A 1 182 ? 15.198 -9.935 -21.774 1.00 88.56 182 ALA A O 1
ATOM 1431 N N . SER A 1 183 ? 14.653 -11.127 -23.609 1.00 89.31 183 SER A N 1
ATOM 1432 C CA . SER A 1 183 ? 13.367 -11.636 -23.130 1.00 89.31 183 SER A CA 1
ATOM 1433 C C . SER A 1 183 ? 13.503 -13.082 -22.645 1.00 89.31 183 SER A C 1
ATOM 1435 O O . SER A 1 183 ? 14.480 -13.763 -22.955 1.00 89.31 183 SER A O 1
ATOM 1437 N N . PHE A 1 184 ? 12.511 -13.598 -21.913 1.00 89.31 184 PHE A N 1
ATOM 1438 C CA . PHE A 1 184 ? 12.529 -15.017 -21.532 1.00 89.31 184 PHE A CA 1
ATOM 1439 C C . PHE A 1 184 ? 12.465 -15.967 -22.731 1.00 89.31 184 PHE A C 1
ATOM 1441 O O . PHE A 1 184 ? 13.017 -17.060 -22.644 1.00 89.31 184 PHE A O 1
ATOM 1448 N N . ARG A 1 185 ? 11.831 -15.563 -23.842 1.00 89.75 185 ARG A N 1
ATOM 1449 C CA . ARG A 1 185 ? 11.805 -16.375 -25.066 1.00 89.75 185 ARG A CA 1
ATOM 1450 C C . ARG A 1 185 ? 13.191 -16.555 -25.679 1.00 89.75 185 ARG A C 1
ATOM 1452 O O . ARG A 1 185 ? 13.483 -17.620 -26.206 1.00 89.75 185 ARG A O 1
ATOM 1459 N N . GLU A 1 186 ? 14.014 -15.516 -25.655 1.00 87.94 186 GLU A N 1
ATOM 1460 C CA . GLU A 1 186 ? 15.361 -15.565 -26.238 1.00 87.94 186 GLU A CA 1
ATOM 1461 C C . GLU A 1 186 ? 16.374 -16.263 -25.339 1.00 87.94 186 GLU A C 1
ATOM 1463 O O . GLU A 1 186 ? 17.383 -16.766 -25.826 1.00 87.94 186 GLU A O 1
ATOM 1468 N N . GLY A 1 187 ? 16.100 -16.294 -24.035 1.00 90.19 187 GLY A N 1
ATOM 1469 C CA . GLY A 1 187 ? 17.036 -16.765 -23.028 1.00 90.19 187 GLY A CA 1
ATOM 1470 C C . GLY A 1 187 ? 17.914 -15.639 -22.487 1.00 90.19 187 GLY A C 1
ATOM 1471 O O . GLY A 1 187 ? 18.069 -14.580 -23.087 1.00 90.19 187 GLY A O 1
ATOM 1472 N N . LEU A 1 188 ? 18.464 -15.863 -21.296 1.00 92.56 188 LEU A N 1
ATOM 1473 C CA . LEU A 1 188 ? 19.300 -14.896 -20.587 1.00 92.56 188 LEU A CA 1
ATOM 1474 C C . LEU A 1 188 ? 20.758 -15.338 -20.652 1.00 92.56 188 LEU A C 1
ATOM 1476 O O . LEU A 1 188 ? 21.061 -16.518 -20.475 1.00 92.56 188 LEU A O 1
ATOM 1480 N N . THR A 1 189 ? 21.667 -14.385 -20.833 1.00 94.38 189 THR A N 1
ATOM 1481 C CA . THR A 1 189 ? 23.101 -14.649 -20.648 1.00 94.38 189 THR A CA 1
ATOM 1482 C C . THR A 1 189 ? 23.419 -14.938 -19.175 1.00 94.38 189 THR A C 1
ATOM 1484 O O . THR A 1 189 ? 22.645 -14.593 -18.283 1.00 94.38 189 THR A O 1
ATOM 1487 N N . VAL A 1 190 ? 24.578 -15.544 -18.885 1.00 95.06 190 VAL A N 1
ATOM 1488 C CA . VAL A 1 190 ? 24.985 -15.882 -17.502 1.00 95.06 190 VAL A CA 1
ATOM 1489 C C . VAL A 1 190 ? 24.987 -14.645 -16.593 1.00 95.06 190 VAL A C 1
ATOM 1491 O O . VAL A 1 190 ? 24.522 -14.705 -15.455 1.00 95.06 190 VAL A O 1
ATOM 1494 N N . THR A 1 191 ? 25.458 -13.504 -17.100 1.00 92.06 191 THR A N 1
ATOM 1495 C CA . THR A 1 191 ? 25.494 -12.237 -16.357 1.00 92.06 191 THR A CA 1
ATOM 1496 C C . THR A 1 191 ? 24.094 -11.671 -16.122 1.00 92.06 191 THR A C 1
ATOM 1498 O O . THR A 1 191 ? 23.774 -11.287 -14.999 1.00 92.06 191 THR A O 1
ATOM 1501 N N . GLU A 1 192 ? 23.228 -11.666 -17.140 1.00 91.38 192 GLU A N 1
ATOM 1502 C CA . GLU A 1 192 ? 21.831 -11.230 -17.010 1.00 91.38 192 GLU A CA 1
ATOM 1503 C C . GLU A 1 192 ? 21.029 -12.134 -16.066 1.00 91.38 192 GLU A C 1
ATOM 1505 O O . GLU A 1 192 ? 20.219 -11.647 -15.273 1.00 91.38 192 GLU A O 1
ATOM 1510 N N . TYR A 1 193 ? 21.277 -13.444 -16.109 1.00 92.06 193 TYR A N 1
ATOM 1511 C CA . TYR A 1 193 ? 20.671 -14.402 -15.194 1.00 92.06 193 TYR A CA 1
ATOM 1512 C C . TYR A 1 193 ? 21.115 -14.153 -13.749 1.00 92.06 193 TYR A C 1
ATOM 1514 O O . TYR A 1 193 ? 20.270 -14.102 -12.857 1.00 92.06 193 TYR A O 1
ATOM 1522 N N . LEU A 1 194 ? 22.410 -13.914 -13.508 1.00 90.75 194 LEU A N 1
ATOM 1523 C CA . LEU A 1 194 ? 22.925 -13.604 -12.172 1.00 90.75 194 LEU A CA 1
ATOM 1524 C C . LEU A 1 194 ? 22.330 -12.301 -11.615 1.00 90.75 194 LEU A C 1
ATOM 1526 O O . LEU A 1 194 ? 21.860 -12.274 -10.478 1.00 90.75 194 LEU A O 1
ATOM 1530 N N . ILE A 1 195 ? 22.281 -11.243 -12.433 1.00 88.44 195 ILE A N 1
ATOM 1531 C CA . ILE A 1 195 ? 21.635 -9.968 -12.079 1.00 88.44 195 ILE A CA 1
ATOM 1532 C C . ILE A 1 195 ? 20.164 -10.198 -11.717 1.00 88.44 195 ILE A C 1
ATOM 1534 O O . ILE A 1 195 ? 19.668 -9.703 -10.704 1.00 88.44 195 ILE A O 1
ATOM 1538 N N . SER A 1 196 ? 19.466 -11.001 -12.517 1.00 87.94 196 SER A N 1
ATOM 1539 C CA . SER A 1 196 ? 18.089 -11.374 -12.231 1.00 87.94 196 SER A CA 1
ATOM 1540 C C . SER A 1 196 ? 17.940 -12.172 -10.933 1.00 87.94 196 SER A C 1
ATOM 1542 O O . SER A 1 196 ? 16.912 -12.045 -10.262 1.00 87.94 196 SER A O 1
ATOM 1544 N N . ALA A 1 197 ? 18.894 -13.043 -10.614 1.00 88.19 197 ALA A N 1
ATOM 1545 C CA . ALA A 1 197 ? 18.822 -13.916 -9.454 1.00 88.19 197 ALA A CA 1
ATOM 1546 C C . ALA A 1 197 ? 18.880 -13.115 -8.147 1.00 88.19 197 ALA A C 1
ATOM 1548 O O . ALA A 1 197 ? 18.168 -13.458 -7.203 1.00 88.19 197 ALA A O 1
ATOM 1549 N N . TYR A 1 198 ? 19.639 -12.013 -8.099 1.00 86.44 198 TYR A N 1
ATOM 1550 C CA . TYR A 1 198 ? 19.662 -11.122 -6.933 1.00 86.44 198 TYR A CA 1
ATOM 1551 C C . TYR A 1 198 ? 18.282 -10.531 -6.629 1.00 86.44 198 TYR A C 1
ATOM 1553 O O . TYR A 1 198 ? 17.810 -10.634 -5.494 1.00 86.44 198 TYR A O 1
ATOM 1561 N N . GLY A 1 199 ? 17.607 -9.986 -7.648 1.00 81.38 199 GLY A N 1
ATOM 1562 C CA . GLY A 1 199 ? 16.254 -9.441 -7.506 1.00 81.38 199 GLY A CA 1
ATOM 1563 C C . GLY A 1 199 ? 15.233 -10.500 -7.077 1.00 81.38 199 GLY A C 1
ATOM 1564 O O . GLY A 1 199 ? 14.433 -10.265 -6.171 1.00 81.38 199 GLY A O 1
ATOM 1565 N N . ALA A 1 200 ? 15.307 -11.701 -7.662 1.00 83.81 200 ALA A N 1
ATOM 1566 C CA . ALA A 1 200 ? 14.424 -12.814 -7.315 1.00 83.81 200 ALA A CA 1
ATOM 1567 C C . ALA A 1 200 ? 14.648 -13.323 -5.880 1.00 83.81 200 ALA A C 1
ATOM 1569 O O . ALA A 1 200 ? 13.687 -13.506 -5.132 1.00 83.81 200 ALA A O 1
ATOM 1570 N N . ARG A 1 201 ? 15.910 -13.505 -5.465 1.00 86.19 201 ARG A N 1
ATOM 1571 C CA . ARG A 1 201 ? 16.264 -13.959 -4.112 1.00 86.19 201 ARG A CA 1
ATOM 1572 C C . ARG A 1 201 ? 15.824 -12.954 -3.057 1.00 86.19 201 ARG A C 1
ATOM 1574 O O . ARG A 1 201 ? 15.269 -13.357 -2.040 1.00 86.19 201 ARG A O 1
ATOM 1581 N N . LYS A 1 202 ? 16.027 -11.658 -3.312 1.00 83.12 202 LYS A N 1
ATOM 1582 C CA . LYS A 1 202 ? 15.540 -10.598 -2.428 1.00 83.12 202 LYS A CA 1
ATOM 1583 C C . LYS A 1 202 ? 14.020 -10.652 -2.288 1.00 83.12 202 LYS A C 1
ATOM 1585 O O . LYS A 1 202 ? 13.534 -10.661 -1.167 1.00 83.12 202 LYS A O 1
ATOM 1590 N N . GLY A 1 203 ? 13.279 -10.765 -3.394 1.00 79.31 203 GLY A N 1
ATOM 1591 C CA . GLY A 1 203 ? 11.816 -10.877 -3.358 1.00 79.31 203 GLY A CA 1
ATOM 1592 C C . GLY A 1 203 ? 11.321 -12.089 -2.559 1.00 79.31 203 GLY A C 1
ATOM 1593 O O . GLY A 1 203 ? 10.379 -11.968 -1.779 1.00 79.31 203 GLY A O 1
ATOM 1594 N N . LEU A 1 204 ? 11.988 -13.239 -2.700 1.00 83.56 204 LEU A N 1
ATOM 1595 C CA . LEU A 1 204 ? 11.721 -14.456 -1.923 1.00 83.56 204 LEU A CA 1
ATOM 1596 C C . LEU A 1 204 ? 11.932 -14.252 -0.418 1.00 83.56 204 LEU A C 1
ATOM 1598 O O . LEU A 1 204 ? 11.046 -14.558 0.379 1.00 83.56 204 LEU A O 1
ATOM 1602 N N . VAL A 1 205 ? 13.094 -13.717 -0.041 1.00 84.06 205 VAL A N 1
ATOM 1603 C CA . VAL A 1 205 ? 13.457 -13.478 1.362 1.00 84.06 205 VAL A CA 1
ATOM 1604 C C . VAL A 1 205 ? 12.541 -12.428 1.991 1.00 84.06 205 VAL A C 1
ATOM 1606 O O . VAL A 1 205 ? 12.020 -12.648 3.083 1.00 84.06 205 VAL A O 1
ATOM 1609 N N . ASP A 1 206 ? 12.273 -11.328 1.286 1.00 81.12 206 ASP A N 1
ATOM 1610 C CA . ASP A 1 206 ? 11.363 -10.281 1.748 1.00 81.12 206 ASP A CA 1
ATOM 1611 C C . ASP A 1 206 ? 9.942 -10.819 1.930 1.00 81.12 206 ASP A C 1
ATOM 1613 O O . ASP A 1 206 ? 9.290 -10.482 2.914 1.00 81.12 206 ASP A O 1
ATOM 1617 N N . THR A 1 207 ? 9.463 -11.682 1.033 1.00 81.19 207 THR A N 1
ATOM 1618 C CA . THR A 1 207 ? 8.139 -12.308 1.179 1.00 81.19 207 THR A CA 1
ATOM 1619 C C . THR A 1 207 ? 8.087 -13.163 2.445 1.00 81.19 207 THR A C 1
ATOM 1621 O O . THR A 1 207 ? 7.172 -13.002 3.253 1.00 81.19 207 THR A O 1
ATOM 1624 N N . ALA A 1 208 ? 9.092 -14.014 2.673 1.00 82.94 208 ALA A N 1
ATOM 1625 C CA . ALA A 1 208 ? 9.147 -14.875 3.853 1.00 82.94 208 ALA A CA 1
ATOM 1626 C C . ALA A 1 208 ? 9.204 -14.069 5.165 1.00 82.94 208 ALA A C 1
ATOM 1628 O O . ALA A 1 208 ? 8.434 -14.334 6.088 1.00 82.94 208 ALA A O 1
ATOM 1629 N N . LEU A 1 209 ? 10.062 -13.045 5.235 1.00 84.88 209 LEU A N 1
ATOM 1630 C CA . LEU A 1 209 ? 10.220 -12.220 6.437 1.00 84.88 209 LEU A CA 1
ATOM 1631 C C . LEU A 1 209 ? 9.009 -11.315 6.691 1.00 84.88 209 LEU A C 1
ATOM 1633 O O . LEU A 1 209 ? 8.547 -11.184 7.824 1.00 84.88 209 LEU A O 1
ATOM 1637 N N . ARG A 1 210 ? 8.469 -10.676 5.648 1.00 82.38 210 ARG A N 1
ATOM 1638 C CA . ARG A 1 210 ? 7.378 -9.706 5.814 1.00 82.38 210 ARG A CA 1
ATOM 1639 C C . ARG A 1 210 ? 6.029 -10.366 6.075 1.00 82.38 210 ARG A C 1
ATOM 1641 O O . ARG A 1 210 ? 5.201 -9.739 6.730 1.00 82.38 210 ARG A O 1
ATOM 1648 N N . THR A 1 211 ? 5.824 -11.614 5.649 1.00 85.81 211 THR A N 1
ATOM 1649 C CA . THR A 1 211 ? 4.612 -12.378 5.994 1.00 85.81 211 THR A CA 1
ATOM 1650 C C . THR A 1 211 ? 4.478 -12.529 7.513 1.00 85.81 211 THR A C 1
ATOM 1652 O O . THR A 1 211 ? 3.397 -12.313 8.060 1.00 85.81 211 THR A O 1
ATOM 1655 N N . ALA A 1 212 ? 5.588 -12.803 8.211 1.00 87.31 212 ALA A N 1
ATOM 1656 C CA . ALA A 1 212 ? 5.604 -12.872 9.672 1.00 87.31 212 ALA A CA 1
ATOM 1657 C C . ALA A 1 212 ? 5.248 -11.520 10.315 1.00 87.31 212 ALA A C 1
ATOM 1659 O O . ALA A 1 212 ? 4.431 -11.473 11.232 1.00 87.31 212 ALA A O 1
ATOM 1660 N N . ASN A 1 213 ? 5.788 -10.411 9.794 1.00 86.56 213 ASN A N 1
ATOM 1661 C CA . ASN A 1 213 ? 5.486 -9.067 10.304 1.00 86.56 213 ASN A CA 1
ATOM 1662 C C . ASN A 1 213 ? 4.016 -8.678 10.099 1.00 86.56 213 ASN A C 1
ATOM 1664 O O . ASN A 1 213 ? 3.399 -8.111 11.000 1.00 86.56 213 ASN A O 1
ATOM 1668 N N . ALA A 1 214 ? 3.443 -8.998 8.936 1.00 87.12 214 ALA A N 1
ATOM 1669 C CA . ALA A 1 214 ? 2.033 -8.759 8.653 1.00 87.12 214 ALA A CA 1
ATOM 1670 C C . ALA A 1 214 ? 1.130 -9.582 9.588 1.00 87.12 214 ALA A C 1
ATOM 1672 O O . ALA A 1 214 ? 0.243 -9.014 10.218 1.00 87.12 214 ALA A O 1
ATOM 1673 N N . GLY A 1 215 ? 1.407 -10.880 9.765 1.00 89.88 215 GLY A N 1
ATOM 1674 C CA . GLY A 1 215 ? 0.677 -11.732 10.715 1.00 89.88 215 GLY A CA 1
ATOM 1675 C C . GLY A 1 215 ? 0.831 -11.288 12.176 1.00 89.88 215 GLY A C 1
ATOM 1676 O O . GLY A 1 215 ? -0.102 -11.361 12.971 1.00 89.88 215 GLY A O 1
ATOM 1677 N N . TYR A 1 216 ? 1.993 -10.757 12.548 1.00 90.06 216 TYR A N 1
ATOM 1678 C CA . TYR A 1 216 ? 2.189 -10.177 13.872 1.00 90.06 216 TYR A CA 1
ATOM 1679 C C . TYR A 1 216 ? 1.407 -8.866 14.057 1.00 90.06 216 TYR A C 1
ATOM 1681 O O . TYR A 1 216 ? 0.863 -8.613 15.132 1.00 90.06 216 TYR A O 1
ATOM 1689 N N . LEU A 1 217 ? 1.301 -8.031 13.017 1.00 91.06 217 LEU A N 1
ATOM 1690 C CA . LEU A 1 217 ? 0.434 -6.852 13.032 1.00 91.06 217 LEU A CA 1
ATOM 1691 C C . LEU A 1 217 ? -1.041 -7.245 13.189 1.00 91.06 217 LEU A C 1
ATOM 1693 O O . LEU A 1 217 ? -1.714 -6.650 14.026 1.00 91.06 217 LEU A O 1
ATOM 1697 N N . THR A 1 218 ? -1.526 -8.253 12.455 1.00 93.38 218 THR A N 1
ATOM 1698 C CA . THR A 1 218 ? -2.926 -8.705 12.565 1.00 93.38 218 THR A CA 1
ATOM 1699 C C . THR A 1 218 ? -3.247 -9.163 13.984 1.00 93.38 218 THR A C 1
ATOM 1701 O O . THR A 1 218 ? -4.248 -8.734 14.552 1.00 93.38 218 THR A O 1
ATOM 1704 N N . ARG A 1 219 ? -2.350 -9.943 14.602 1.00 91.19 219 ARG A N 1
ATOM 1705 C CA . ARG A 1 219 ? -2.474 -10.360 16.003 1.00 91.19 219 ARG A CA 1
ATOM 1706 C C . ARG A 1 219 ? -2.588 -9.159 16.945 1.00 91.19 219 ARG A C 1
ATOM 1708 O O . ARG A 1 219 ? -3.539 -9.094 17.712 1.00 91.19 219 ARG A O 1
ATOM 1715 N N . ARG A 1 220 ? -1.683 -8.176 16.840 1.00 91.94 220 ARG A N 1
ATOM 1716 C CA . ARG A 1 220 ? -1.735 -6.961 17.678 1.00 91.94 220 ARG A CA 1
ATOM 1717 C C . ARG A 1 220 ? -3.028 -6.167 17.494 1.00 91.94 220 ARG A C 1
ATOM 1719 O O . ARG A 1 220 ? -3.562 -5.654 18.471 1.00 91.94 220 ARG A O 1
ATOM 1726 N N . LEU A 1 221 ? -3.525 -6.056 16.261 1.00 93.81 221 LEU A N 1
ATOM 1727 C CA . LEU A 1 221 ? -4.792 -5.379 15.982 1.00 93.81 221 LEU A CA 1
ATOM 1728 C C . LEU A 1 221 ? -5.969 -6.108 16.641 1.00 93.81 221 LEU A C 1
ATOM 1730 O O . LEU A 1 221 ? -6.808 -5.451 17.250 1.00 93.81 221 LEU A O 1
ATOM 1734 N N . ILE A 1 222 ? -6.001 -7.445 16.585 1.00 92.62 222 ILE A N 1
ATOM 1735 C CA . ILE A 1 222 ? -7.019 -8.255 17.273 1.00 92.62 222 ILE A CA 1
ATOM 1736 C C . ILE A 1 222 ? -6.936 -8.037 18.786 1.00 92.62 222 ILE A C 1
ATOM 1738 O O . ILE A 1 222 ? -7.955 -7.776 19.415 1.00 92.62 222 ILE A O 1
ATOM 1742 N N . ASP A 1 223 ? -5.738 -8.067 19.373 1.00 88.94 223 ASP A N 1
ATOM 1743 C CA . ASP A 1 223 ? -5.564 -7.875 20.817 1.00 88.94 223 ASP A CA 1
ATOM 1744 C C . ASP A 1 223 ? -6.058 -6.491 21.289 1.00 88.94 223 ASP A C 1
ATOM 1746 O O . ASP A 1 223 ? -6.612 -6.372 22.383 1.00 88.94 223 ASP A O 1
ATOM 1750 N N . VAL A 1 224 ? -5.944 -5.447 20.456 1.00 87.81 224 VAL A N 1
ATOM 1751 C CA . VAL A 1 224 ? -6.527 -4.120 20.734 1.00 87.81 224 VAL A CA 1
ATOM 1752 C C . VAL A 1 224 ? -8.037 -4.086 20.501 1.00 87.81 224 VAL A C 1
ATOM 1754 O O . VAL A 1 224 ? -8.762 -3.515 21.312 1.00 87.81 224 VAL A O 1
ATOM 1757 N N . LEU A 1 225 ? -8.542 -4.708 19.440 1.00 89.81 225 LEU A N 1
ATOM 1758 C CA . LEU A 1 225 ? -9.932 -4.538 19.014 1.00 89.81 225 LEU A CA 1
ATOM 1759 C C . LEU A 1 225 ? -10.912 -5.605 19.511 1.00 89.81 225 LEU A C 1
ATOM 1761 O O . LEU A 1 225 ? -12.113 -5.411 19.368 1.00 89.81 225 LEU A O 1
ATOM 1765 N N . GLN A 1 226 ? -10.449 -6.699 20.112 1.00 87.69 226 GLN A N 1
ATOM 1766 C CA . GLN A 1 226 ? -11.303 -7.827 20.515 1.00 87.69 226 GLN A CA 1
ATOM 1767 C C . GLN A 1 226 ? -12.500 -7.444 21.400 1.00 87.69 226 GLN A C 1
ATOM 1769 O O . GLN A 1 226 ? -13.539 -8.081 21.317 1.00 87.69 226 GLN A O 1
ATOM 1774 N N . ASP A 1 227 ? -12.379 -6.397 22.217 1.00 81.94 227 ASP A N 1
ATOM 1775 C CA . ASP A 1 227 ? -13.441 -5.997 23.144 1.00 81.94 227 ASP A CA 1
ATOM 1776 C C . ASP A 1 227 ? -14.386 -4.962 22.516 1.00 81.94 227 ASP A C 1
ATOM 1778 O O . ASP A 1 227 ? -15.281 -4.462 23.187 1.00 81.94 227 ASP A O 1
ATOM 1782 N N . VAL A 1 228 ? -14.194 -4.612 21.237 1.00 87.50 228 VAL A N 1
ATOM 1783 C CA . VAL A 1 228 ? -15.055 -3.674 20.513 1.00 87.50 228 VAL A CA 1
ATOM 1784 C C . VAL A 1 228 ? -16.183 -4.437 19.823 1.00 87.50 228 VAL A C 1
ATOM 1786 O O . VAL A 1 228 ? -16.029 -4.982 18.728 1.00 87.50 228 VAL A O 1
ATOM 1789 N N . VAL A 1 229 ? -17.330 -4.450 20.497 1.00 89.19 229 VAL A N 1
ATOM 1790 C CA . VAL A 1 229 ? -18.581 -5.096 20.077 1.00 89.19 229 VAL A CA 1
ATOM 1791 C C . VAL A 1 229 ? -19.674 -4.036 19.944 1.00 89.19 229 VAL A C 1
ATOM 1793 O O . VAL A 1 229 ? -19.635 -3.014 20.637 1.00 89.19 229 VAL A O 1
ATOM 1796 N N . VAL A 1 230 ? -20.655 -4.254 19.066 1.00 90.94 230 VAL A N 1
ATOM 1797 C CA . VAL A 1 230 ? -21.846 -3.393 19.001 1.00 90.94 230 VAL A CA 1
ATOM 1798 C C . VAL A 1 230 ? -22.766 -3.696 20.183 1.00 90.94 230 VAL A C 1
ATOM 1800 O O . VAL A 1 230 ? -23.348 -4.772 20.255 1.00 90.94 230 VAL A O 1
ATOM 1803 N N . ILE A 1 231 ? -22.890 -2.761 21.127 1.00 85.12 231 ILE A N 1
ATOM 1804 C CA . ILE A 1 231 ? -23.607 -3.001 22.397 1.00 85.12 231 ILE A CA 1
ATOM 1805 C C . ILE A 1 231 ? -25.042 -2.470 22.359 1.00 85.12 231 ILE A C 1
ATOM 1807 O O . ILE A 1 231 ? -25.963 -3.118 22.850 1.00 85.12 231 ILE A O 1
ATOM 1811 N N . GLN A 1 232 ? -25.232 -1.274 21.807 1.00 86.69 232 GLN A N 1
ATOM 1812 C CA . GLN A 1 232 ? -26.513 -0.565 21.803 1.00 86.69 232 GLN A CA 1
ATOM 1813 C C . GLN A 1 232 ? -26.673 0.262 20.527 1.00 86.69 232 GLN A C 1
ATOM 1815 O O . GLN A 1 232 ? -25.706 0.493 19.799 1.00 86.69 232 GLN A O 1
ATOM 1820 N N . VAL A 1 233 ? -27.888 0.750 20.284 1.00 89.44 233 VAL A N 1
ATOM 1821 C CA . VAL A 1 233 ? -28.235 1.485 19.059 1.00 89.44 233 VAL A CA 1
ATOM 1822 C C . VAL A 1 233 ? -27.547 2.857 18.996 1.00 89.44 233 VAL A C 1
ATOM 1824 O O . VAL A 1 233 ? -26.818 3.143 18.047 1.00 89.44 233 VAL A O 1
ATOM 1827 N N . ASP A 1 234 ? -27.707 3.690 20.030 1.00 89.56 234 ASP A N 1
ATOM 1828 C CA . ASP A 1 234 ? -27.181 5.063 20.076 1.00 89.56 234 ASP A CA 1
ATOM 1829 C C . ASP A 1 234 ? -26.329 5.301 21.335 1.00 89.56 234 ASP A C 1
ATOM 1831 O O . ASP A 1 234 ? -26.657 4.809 22.408 1.00 89.56 234 ASP A O 1
ATOM 1835 N N . CYS A 1 235 ? -25.240 6.070 21.229 1.00 83.44 235 CYS A N 1
ATOM 1836 C CA . CYS A 1 235 ? -24.391 6.487 22.365 1.00 83.44 235 CYS A CA 1
ATOM 1837 C C . CYS A 1 235 ? -24.720 7.896 22.898 1.00 83.44 235 CYS A C 1
ATOM 1839 O O . CYS A 1 235 ? -23.985 8.462 23.712 1.00 83.44 235 CYS A O 1
ATOM 1841 N N . GLY A 1 236 ? -25.823 8.487 22.436 1.00 80.81 236 GLY A N 1
ATOM 1842 C CA . GLY A 1 236 ? -26.317 9.765 22.932 1.00 80.81 236 GLY A CA 1
ATOM 1843 C C . GLY A 1 236 ? -25.540 10.977 22.389 1.00 80.81 236 GLY A C 1
ATOM 1844 O O . GLY A 1 236 ? -25.020 10.927 21.270 1.00 80.81 236 GLY A O 1
ATOM 1845 N N . PRO A 1 237 ? -25.489 12.100 23.136 1.00 74.69 237 PRO A N 1
ATOM 1846 C CA . PRO A 1 237 ? -25.084 13.403 22.602 1.00 74.69 237 PRO A CA 1
ATOM 1847 C C . PRO A 1 237 ? -23.600 13.494 22.227 1.00 74.69 237 PRO A C 1
ATOM 1849 O O . PRO A 1 237 ? -23.279 14.154 21.246 1.00 74.69 237 PRO A O 1
ATOM 1852 N N . ILE A 1 238 ? -22.710 12.785 22.927 1.00 69.56 238 ILE A N 1
ATOM 1853 C CA . ILE A 1 238 ? -21.263 12.791 22.636 1.00 69.56 238 ILE A CA 1
ATOM 1854 C C . ILE A 1 238 ? -20.987 12.241 21.226 1.00 69.56 238 ILE A C 1
ATOM 1856 O O . ILE A 1 238 ? -20.206 12.805 20.465 1.00 69.56 238 ILE A O 1
ATOM 1860 N N . GLY A 1 239 ? -21.723 11.204 20.812 1.00 68.50 239 GLY A N 1
ATOM 1861 C CA . GLY A 1 239 ? -21.628 10.659 19.457 1.00 68.50 239 GLY A CA 1
ATOM 1862 C C . GLY A 1 239 ? -22.234 11.530 18.359 1.00 68.50 239 GLY A C 1
ATOM 1863 O O . GLY A 1 239 ? -22.186 11.135 17.194 1.00 68.50 239 GLY A O 1
ATOM 1864 N N . ARG A 1 240 ? -22.861 12.667 18.694 1.00 75.62 240 ARG A N 1
ATOM 1865 C CA . ARG A 1 240 ? -23.483 13.573 17.712 1.00 75.62 240 ARG A CA 1
ATOM 1866 C C . ARG A 1 240 ? -22.512 14.602 17.143 1.00 75.62 240 ARG A C 1
ATOM 1868 O O . ARG A 1 240 ? -22.823 15.177 16.112 1.00 75.62 240 ARG A O 1
ATOM 1875 N N . GLU A 1 241 ? -21.337 14.792 17.746 1.00 79.62 241 GLU A N 1
ATOM 1876 C CA . GLU A 1 241 ? -20.312 15.680 17.177 1.00 79.62 241 GLU A CA 1
ATOM 1877 C C . GLU A 1 241 ? -19.783 15.181 15.826 1.00 79.62 241 GLU A C 1
ATOM 1879 O O . GLU A 1 241 ? -19.395 15.978 14.976 1.00 79.62 241 GLU A O 1
ATOM 1884 N N . GLY A 1 242 ? -19.725 13.855 15.654 1.00 86.06 242 GLY A N 1
ATOM 1885 C CA . GLY A 1 242 ? -19.266 13.193 14.435 1.00 86.06 242 GLY A CA 1
ATOM 1886 C C . GLY A 1 242 ? -17.905 13.656 13.917 1.00 86.06 242 GLY A C 1
ATOM 1887 O O . GLY A 1 242 ? -17.086 14.268 14.609 1.00 86.06 242 GLY A O 1
ATOM 1888 N N . ILE A 1 243 ? -17.655 13.335 12.656 1.00 91.00 243 ILE A N 1
ATOM 1889 C CA . ILE A 1 243 ? -16.472 13.728 11.898 1.00 91.00 243 ILE A CA 1
ATOM 1890 C C . ILE A 1 243 ? -16.915 14.400 10.605 1.00 91.00 243 ILE A C 1
ATOM 1892 O O . ILE A 1 243 ? -17.883 13.978 9.975 1.00 91.00 243 ILE A O 1
ATOM 1896 N N . PHE A 1 244 ? -16.182 15.426 10.187 1.00 92.31 244 PHE A N 1
ATOM 1897 C CA . PHE A 1 244 ? -16.386 16.017 8.872 1.00 92.31 244 PHE A CA 1
ATOM 1898 C C . PHE A 1 244 ? -15.690 15.147 7.822 1.00 92.31 244 PHE A C 1
ATOM 1900 O O . PHE A 1 244 ? -14.470 14.963 7.873 1.00 92.31 244 PHE A O 1
ATOM 1907 N N . LEU A 1 245 ? -16.463 14.565 6.905 1.00 91.88 245 LEU A N 1
ATOM 1908 C CA . LEU A 1 245 ? -15.960 13.660 5.877 1.00 91.88 245 LEU A CA 1
ATOM 1909 C C . LEU A 1 245 ? -15.916 14.361 4.520 1.00 91.88 245 LEU A C 1
ATOM 1911 O O . LEU A 1 245 ? -16.908 14.927 4.065 1.00 91.88 245 LEU A O 1
ATOM 1915 N N . THR A 1 246 ? -14.761 14.289 3.865 1.00 91.81 246 THR A N 1
ATOM 1916 C CA . THR A 1 246 ? -14.477 14.938 2.580 1.00 91.81 246 THR A CA 1
ATOM 1917 C C . THR A 1 246 ? -13.904 13.942 1.571 1.00 91.81 246 THR A C 1
ATOM 1919 O O . THR A 1 246 ? -13.571 12.798 1.906 1.00 91.81 246 THR A O 1
ATOM 1922 N N . ASP A 1 247 ? -13.768 14.373 0.316 1.00 90.38 247 ASP A N 1
ATOM 1923 C CA . ASP A 1 247 ? -12.980 13.653 -0.686 1.00 90.38 247 ASP A CA 1
ATOM 1924 C C . ASP A 1 247 ? -11.558 13.393 -0.180 1.00 90.38 247 ASP A C 1
ATOM 1926 O O . ASP A 1 247 ? -10.865 14.316 0.257 1.00 90.38 247 ASP A O 1
ATOM 1930 N N . LEU A 1 248 ? -11.082 12.153 -0.319 1.00 85.12 248 LEU A N 1
ATOM 1931 C CA . LEU A 1 248 ? -9.676 11.868 -0.064 1.00 85.12 248 LEU A CA 1
ATOM 1932 C C . LEU A 1 248 ? -8.865 12.339 -1.272 1.00 85.12 248 LEU A C 1
ATOM 1934 O O . LEU A 1 248 ? -8.855 11.684 -2.315 1.00 85.12 248 LEU A O 1
ATOM 1938 N N . LYS A 1 249 ? -8.200 13.485 -1.146 1.00 83.06 249 LYS A N 1
ATOM 1939 C CA . LYS A 1 249 ? -7.382 14.072 -2.215 1.00 83.06 249 LYS A CA 1
ATOM 1940 C C . LYS A 1 249 ? -5.915 13.689 -2.038 1.00 83.06 249 LYS A C 1
ATOM 1942 O O . LYS A 1 249 ? -5.387 13.722 -0.932 1.00 83.06 249 LYS A O 1
ATOM 1947 N N . ALA A 1 250 ? -5.249 13.345 -3.137 1.00 70.06 250 ALA A N 1
ATOM 1948 C CA . ALA A 1 250 ? -3.794 13.229 -3.161 1.00 70.06 250 ALA A CA 1
ATOM 1949 C C . ALA A 1 250 ? -3.147 14.614 -2.983 1.00 70.06 250 ALA A C 1
ATOM 1951 O O . ALA A 1 250 ? -3.788 15.641 -3.221 1.00 70.06 250 ALA A O 1
ATOM 1952 N N . ALA A 1 251 ? -1.844 14.650 -2.686 1.00 61.59 251 ALA A N 1
ATOM 1953 C CA . ALA A 1 251 ? -1.060 15.893 -2.646 1.00 61.59 251 ALA A CA 1
ATOM 1954 C C . ALA A 1 251 ? -1.164 16.722 -3.948 1.00 61.59 251 ALA A C 1
ATOM 1956 O O . ALA A 1 251 ? -0.970 17.932 -3.940 1.00 61.59 251 ALA A O 1
ATOM 1957 N N . ASN A 1 252 ? -1.528 16.070 -5.057 1.00 56.25 252 ASN A N 1
ATOM 1958 C CA . ASN A 1 252 ? -1.662 16.647 -6.393 1.00 56.25 252 ASN A CA 1
ATOM 1959 C C . ASN A 1 252 ? -3.090 17.171 -6.671 1.00 56.25 252 ASN A C 1
ATOM 1961 O O . ASN A 1 252 ? -3.449 17.392 -7.824 1.00 56.25 252 ASN A O 1
ATOM 1965 N N . GLY A 1 253 ? -3.961 17.240 -5.658 1.00 65.88 253 GLY A N 1
ATOM 1966 C CA . GLY A 1 253 ? -5.347 17.711 -5.777 1.00 65.88 253 GLY A CA 1
ATOM 1967 C C . GLY A 1 253 ? -6.326 16.737 -6.449 1.00 65.88 253 GLY A C 1
ATOM 1968 O O . GLY A 1 253 ? -7.538 16.935 -6.361 1.00 65.88 253 GLY A O 1
ATOM 1969 N N . LYS A 1 254 ? -5.842 15.655 -7.076 1.00 70.56 254 LYS A N 1
ATOM 1970 C CA . LYS A 1 254 ? -6.693 14.592 -7.638 1.00 70.56 254 LYS A CA 1
ATOM 1971 C C . LYS A 1 254 ? -7.403 13.821 -6.522 1.00 70.56 254 LYS A C 1
ATOM 1973 O O . LYS A 1 254 ? -6.755 13.353 -5.587 1.00 70.56 254 LYS A O 1
ATOM 1978 N N . SER A 1 255 ? -8.720 13.660 -6.651 1.00 74.44 255 SER A N 1
ATOM 1979 C CA . SER A 1 255 ? -9.520 12.825 -5.747 1.00 74.44 255 SER A CA 1
ATOM 1980 C C . SER A 1 255 ? -9.151 11.351 -5.946 1.00 74.44 255 SER A C 1
ATOM 1982 O O . SER A 1 255 ? -9.300 10.814 -7.044 1.00 74.44 255 SER A O 1
ATOM 1984 N N . MET A 1 256 ? -8.605 10.727 -4.901 1.00 78.75 256 MET A N 1
ATOM 1985 C CA . MET A 1 256 ? -8.285 9.299 -4.846 1.00 78.75 256 MET A CA 1
ATOM 1986 C C . MET A 1 256 ? -9.551 8.491 -4.571 1.00 78.75 256 MET A C 1
ATOM 1988 O O . MET A 1 256 ? -9.894 7.590 -5.334 1.00 78.75 256 MET A O 1
ATOM 1992 N N . ILE A 1 257 ? -10.267 8.858 -3.503 1.00 85.50 257 ILE A N 1
ATOM 1993 C CA . ILE A 1 257 ? -11.527 8.228 -3.109 1.00 85.50 257 ILE A CA 1
ATOM 1994 C C . ILE A 1 257 ? -12.607 9.313 -3.051 1.00 85.50 257 ILE A C 1
ATOM 1996 O O . ILE A 1 257 ? -12.493 10.230 -2.230 1.00 85.50 257 ILE A O 1
ATOM 2000 N N . PRO A 1 258 ? -13.652 9.215 -3.893 1.00 90.62 258 PRO A N 1
ATOM 2001 C CA . PRO A 1 258 ? -14.713 10.208 -3.930 1.00 90.62 258 PRO A CA 1
ATOM 2002 C C . PRO A 1 258 ? -15.647 10.082 -2.722 1.00 90.62 258 PRO A C 1
ATOM 2004 O O . PRO A 1 258 ? -15.926 8.976 -2.248 1.00 90.62 258 PRO A O 1
ATOM 2007 N N . LEU A 1 259 ? -16.212 11.209 -2.296 1.00 91.44 259 LEU A N 1
ATOM 2008 C CA . LEU A 1 259 ? -17.099 11.345 -1.144 1.00 91.44 259 LEU A CA 1
ATOM 2009 C C . LEU A 1 259 ? -18.296 10.395 -1.228 1.00 91.44 259 LEU A C 1
ATOM 2011 O O . LEU A 1 259 ? -18.580 9.699 -0.257 1.00 91.44 259 LEU A O 1
ATOM 2015 N N . ARG A 1 260 ? -18.917 10.265 -2.412 1.00 92.38 260 ARG A N 1
ATOM 2016 C CA . ARG A 1 260 ? -20.049 9.346 -2.645 1.00 92.38 260 ARG A CA 1
ATOM 2017 C C . ARG A 1 260 ? -19.775 7.919 -2.175 1.00 92.38 260 ARG A C 1
ATOM 2019 O O . ARG A 1 260 ? -20.680 7.252 -1.704 1.00 92.38 260 ARG A O 1
ATOM 2026 N N . LYS A 1 261 ? -18.527 7.450 -2.297 1.00 90.44 261 LYS A N 1
ATOM 2027 C CA . LYS A 1 261 ? -18.133 6.095 -1.904 1.00 90.44 261 LYS A CA 1
ATOM 2028 C C . LYS A 1 261 ? -17.863 6.003 -0.403 1.00 90.44 261 LYS A C 1
ATOM 2030 O O . LYS A 1 261 ? -18.221 5.005 0.203 1.00 90.44 261 LYS A O 1
ATOM 2035 N N . ARG A 1 262 ? -17.270 7.045 0.190 1.00 91.62 262 ARG A N 1
ATOM 2036 C CA . ARG A 1 262 ? -16.969 7.099 1.632 1.00 91.62 262 ARG A CA 1
ATOM 2037 C C . ARG A 1 262 ? -18.223 7.263 2.497 1.00 91.62 262 ARG A C 1
ATOM 2039 O O . ARG A 1 262 ? -18.214 6.870 3.658 1.00 91.62 262 ARG A O 1
ATOM 2046 N N . LEU A 1 263 ? -19.284 7.852 1.940 1.00 92.69 263 LEU A N 1
ATOM 2047 C CA . LEU A 1 263 ? -20.562 8.061 2.624 1.00 92.69 263 LEU A CA 1
ATOM 2048 C C . LEU A 1 263 ? -21.429 6.796 2.714 1.00 92.69 263 LEU A C 1
ATOM 2050 O O . LEU A 1 263 ? -22.308 6.746 3.569 1.00 92.69 263 LEU A O 1
ATOM 2054 N N . VAL A 1 264 ? -21.212 5.787 1.862 1.00 92.38 264 VAL A N 1
ATOM 2055 C CA . VAL A 1 264 ? -22.083 4.600 1.809 1.00 92.38 264 VAL A CA 1
ATOM 2056 C C . VAL A 1 264 ? -22.089 3.862 3.148 1.00 92.38 264 VAL A C 1
ATOM 2058 O O . VAL A 1 264 ? -21.050 3.424 3.642 1.00 92.38 264 VAL A O 1
ATOM 2061 N N . GLY A 1 265 ? -23.282 3.702 3.717 1.00 90.62 265 GLY A N 1
ATOM 2062 C CA . GLY A 1 265 ? -23.505 2.999 4.976 1.00 90.62 265 GLY A CA 1
ATOM 2063 C C . GLY A 1 265 ? -23.060 3.753 6.227 1.00 90.62 265 GLY A C 1
ATOM 2064 O O . GLY A 1 265 ? -22.994 3.160 7.302 1.00 90.62 265 GLY A O 1
ATOM 2065 N N . ARG A 1 266 ? -22.746 5.049 6.111 1.00 92.94 266 ARG A N 1
ATOM 2066 C CA . ARG A 1 266 ? -22.557 5.952 7.255 1.00 92.94 266 ARG A CA 1
ATOM 2067 C C . ARG A 1 266 ? -23.892 6.561 7.684 1.00 92.94 266 ARG A C 1
ATOM 2069 O O . ARG A 1 266 ? -24.859 6.563 6.927 1.00 92.94 266 ARG A O 1
ATOM 2076 N N . VAL A 1 267 ? -23.918 7.114 8.892 1.00 93.81 267 VAL A N 1
ATOM 2077 C CA . VAL A 1 267 ? -25.088 7.783 9.474 1.00 93.81 267 VAL A CA 1
ATOM 2078 C C . VAL A 1 267 ? -24.811 9.279 9.621 1.00 93.81 267 VAL A C 1
ATOM 2080 O O . VAL A 1 267 ? -23.727 9.667 10.066 1.00 93.81 267 VAL A O 1
ATOM 2083 N N . LEU A 1 268 ? -25.778 10.118 9.251 1.00 93.31 268 LEU A N 1
ATOM 2084 C CA . LEU A 1 268 ? -25.680 11.578 9.361 1.00 93.31 268 LEU A CA 1
ATOM 2085 C C . LEU A 1 268 ? -25.786 12.055 10.812 1.00 93.31 268 LEU A C 1
ATOM 2087 O O . LEU A 1 268 ? -26.603 11.550 11.579 1.00 93.31 268 LEU A O 1
ATOM 2091 N N . THR A 1 269 ? -25.009 13.071 11.185 1.00 90.75 269 THR A N 1
ATOM 2092 C CA . THR A 1 269 ? -25.162 13.746 12.490 1.00 90.75 269 THR A CA 1
ATOM 2093 C C . THR A 1 269 ? -26.127 14.920 12.451 1.00 90.75 269 THR A C 1
ATOM 2095 O O . THR A 1 269 ? -26.808 15.192 13.438 1.00 90.75 269 THR A O 1
ATOM 2098 N N . GLU A 1 270 ? -26.175 15.624 11.323 1.00 89.06 270 GLU A N 1
ATOM 2099 C CA . GLU A 1 270 ? -26.933 16.858 11.144 1.00 89.06 270 GLU A CA 1
ATOM 2100 C C . GLU A 1 270 ? -28.054 16.667 10.124 1.00 89.06 270 GLU A C 1
ATOM 2102 O O . GLU A 1 270 ? -27.989 15.803 9.248 1.00 89.06 270 GLU A O 1
ATOM 2107 N N . ASN A 1 271 ? -29.087 17.499 10.242 1.00 91.19 271 ASN A N 1
ATOM 2108 C CA . ASN A 1 271 ? -30.162 17.552 9.264 1.00 91.19 271 ASN A CA 1
ATOM 2109 C C . ASN A 1 271 ? -29.648 18.186 7.963 1.00 91.19 271 ASN A C 1
ATOM 2111 O O . ASN A 1 271 ? -29.089 19.284 7.993 1.00 91.19 271 ASN A O 1
ATOM 2115 N N . LEU A 1 272 ? -29.892 17.539 6.825 1.00 90.00 272 LEU A N 1
ATOM 2116 C CA . LEU A 1 272 ? -29.521 18.057 5.507 1.00 90.00 272 LEU A CA 1
ATOM 2117 C C . LEU A 1 272 ? -30.762 18.426 4.697 1.00 90.00 272 LEU A C 1
ATOM 2119 O O . LEU A 1 272 ? -31.798 17.773 4.799 1.00 90.00 272 LEU A O 1
ATOM 2123 N N . TYR A 1 273 ? -30.644 19.445 3.851 1.00 88.62 273 TYR A N 1
ATOM 2124 C CA . TYR A 1 273 ? -31.718 19.879 2.959 1.00 88.62 273 TYR A CA 1
ATOM 2125 C C . TYR A 1 273 ? -31.335 19.569 1.510 1.00 88.62 273 TYR A C 1
ATOM 2127 O O . TYR A 1 273 ? -30.507 20.258 0.917 1.00 88.62 273 TYR A O 1
ATOM 2135 N N . LEU A 1 274 ? -31.956 18.543 0.923 1.00 85.25 274 LEU A N 1
ATOM 2136 C CA . LEU A 1 274 ? -31.781 18.183 -0.486 1.00 85.25 274 LEU A CA 1
ATOM 2137 C C . LEU A 1 274 ? -33.004 18.619 -1.285 1.00 85.25 274 LEU A C 1
ATOM 2139 O O . LEU A 1 274 ? -34.080 18.066 -1.089 1.00 85.25 274 LEU A O 1
ATOM 2143 N N . ASN A 1 275 ? -32.864 19.569 -2.213 1.00 77.50 275 ASN A N 1
ATOM 2144 C CA . ASN A 1 275 ? -33.956 19.978 -3.113 1.00 77.50 275 ASN A CA 1
ATOM 2145 C C . ASN A 1 275 ? -35.293 20.255 -2.377 1.00 77.50 275 ASN A C 1
ATOM 2147 O O . ASN A 1 275 ? -36.346 19.787 -2.804 1.00 77.50 275 ASN A O 1
ATOM 2151 N N . ASN A 1 276 ? -35.246 20.988 -1.255 1.00 79.19 276 ASN A N 1
ATOM 2152 C CA . ASN A 1 276 ? -36.370 21.254 -0.334 1.00 79.19 276 ASN A CA 1
ATOM 2153 C C . ASN A 1 276 ? -36.951 20.040 0.427 1.00 79.19 276 ASN A C 1
ATOM 2155 O O . ASN A 1 276 ? -37.957 20.189 1.118 1.00 79.19 276 ASN A O 1
ATOM 2159 N N . GLN A 1 277 ? -36.326 18.864 0.372 1.00 85.62 277 GLN A N 1
ATOM 2160 C CA . GLN A 1 277 ? -36.631 17.731 1.249 1.00 85.62 277 GLN A CA 1
ATOM 2161 C C . GLN A 1 277 ? -35.645 17.677 2.420 1.00 85.62 277 GLN A C 1
ATOM 2163 O O . GLN A 1 277 ? -34.428 17.743 2.232 1.00 85.62 277 GLN A O 1
ATOM 2168 N N . LEU A 1 278 ? -36.186 17.552 3.632 1.00 89.25 278 LEU A N 1
ATOM 2169 C CA . LEU A 1 278 ? -35.410 17.389 4.856 1.00 89.25 278 LEU A CA 1
ATOM 2170 C C . LEU A 1 278 ? -34.979 15.927 4.998 1.00 89.25 278 LEU A C 1
ATOM 2172 O O . LEU A 1 278 ? -35.812 15.027 5.111 1.00 89.25 278 LEU A O 1
ATOM 2176 N N . ILE A 1 279 ? -33.673 15.699 5.025 1.00 89.06 279 ILE A N 1
ATOM 2177 C CA . ILE A 1 279 ? -33.090 14.460 5.520 1.00 89.06 279 ILE A CA 1
ATOM 2178 C C . ILE A 1 279 ? -32.806 14.660 7.001 1.00 89.06 279 ILE A C 1
ATOM 2180 O O . ILE A 1 279 ? -31.971 15.480 7.382 1.00 89.06 279 ILE A O 1
ATOM 2184 N N . GLU A 1 280 ? -33.528 13.910 7.825 1.00 89.25 280 GLU A N 1
ATOM 2185 C CA . GLU A 1 280 ? -33.340 13.918 9.269 1.00 89.25 280 GLU A CA 1
ATOM 2186 C C . GLU A 1 280 ? -31.964 13.370 9.662 1.00 89.25 280 GLU A C 1
ATOM 2188 O O . GLU A 1 280 ? -31.397 12.487 9.010 1.00 89.25 280 GLU A O 1
ATOM 2193 N N . ARG A 1 281 ? -31.447 13.899 10.769 1.00 88.25 281 ARG A N 1
ATOM 2194 C CA . ARG A 1 281 ? -30.289 13.381 11.496 1.00 88.25 281 ARG A CA 1
ATOM 2195 C C . ARG A 1 281 ? -30.483 11.914 11.877 1.00 88.25 281 ARG A C 1
ATOM 2197 O O . ARG A 1 281 ? -31.605 11.435 11.997 1.00 88.25 281 ARG A O 1
ATOM 2204 N N . ASP A 1 282 ? -29.376 11.224 12.131 1.00 89.62 282 ASP A N 1
ATOM 2205 C CA . ASP A 1 282 ? -29.333 9.799 12.478 1.00 89.62 282 ASP A CA 1
ATOM 2206 C C . ASP A 1 282 ? -29.881 8.859 11.383 1.00 89.62 282 ASP A C 1
ATOM 2208 O O . ASP A 1 282 ? -30.042 7.661 11.609 1.00 89.62 282 ASP A O 1
ATOM 2212 N N . ARG A 1 283 ? -30.098 9.372 10.164 1.00 90.62 283 ARG A N 1
ATOM 2213 C CA . ARG A 1 283 ? -30.468 8.563 9.004 1.00 90.62 283 ARG A CA 1
ATOM 2214 C C . ARG A 1 283 ? -29.239 7.955 8.335 1.00 90.62 283 ARG A C 1
ATOM 2216 O O . ARG A 1 283 ? -28.216 8.618 8.143 1.00 90.62 283 ARG A O 1
ATOM 2223 N N . GLU A 1 284 ? -29.361 6.687 7.966 1.00 91.75 284 GLU A N 1
ATOM 2224 C CA . GLU A 1 284 ? -28.364 5.952 7.192 1.00 91.75 284 GLU A CA 1
ATOM 2225 C C . GLU A 1 284 ? -28.295 6.411 5.727 1.00 91.75 284 GLU A C 1
ATOM 2227 O O . GLU A 1 284 ? -29.284 6.841 5.124 1.00 91.75 284 GLU A O 1
ATOM 2232 N N . LEU A 1 285 ? -27.099 6.316 5.148 1.00 91.94 285 LEU A N 1
ATOM 2233 C CA . LEU A 1 285 ? -26.818 6.731 3.780 1.00 91.94 285 LEU A CA 1
ATOM 2234 C C . LEU A 1 285 ? -26.719 5.529 2.840 1.00 91.94 285 LEU A C 1
ATOM 2236 O O . LEU A 1 285 ? -25.660 4.922 2.666 1.00 91.94 285 LEU A O 1
ATOM 2240 N N . ASN A 1 286 ? -27.823 5.250 2.153 1.00 90.12 286 ASN A N 1
ATOM 2241 C CA . ASN A 1 286 ? -27.860 4.276 1.061 1.00 90.12 286 ASN A CA 1
ATOM 2242 C C . ASN A 1 286 ? -27.037 4.796 -0.133 1.00 90.12 286 ASN A C 1
ATOM 2244 O O . ASN A 1 286 ? -26.932 6.010 -0.300 1.00 90.12 286 ASN A O 1
ATOM 2248 N N . PRO A 1 287 ? -26.533 3.937 -1.042 1.00 88.25 287 PRO A N 1
ATOM 2249 C CA . PRO A 1 287 ? -25.738 4.373 -2.197 1.00 88.25 287 PRO A CA 1
ATOM 2250 C C . PRO A 1 287 ? -26.379 5.496 -3.028 1.00 88.25 287 PRO A C 1
ATOM 2252 O O . PRO A 1 287 ? -25.690 6.414 -3.453 1.00 88.25 287 PRO A O 1
ATOM 2255 N N . VAL A 1 288 ? -27.705 5.458 -3.200 1.00 89.62 288 VAL A N 1
ATOM 2256 C CA . VAL A 1 288 ? -28.464 6.493 -3.925 1.00 89.62 288 VAL A CA 1
ATOM 2257 C C . VAL A 1 288 ? -28.487 7.816 -3.153 1.00 89.62 288 VAL A C 1
ATOM 2259 O O . VAL A 1 288 ? -28.269 8.876 -3.731 1.00 89.62 288 VAL A O 1
ATOM 2262 N N . LEU A 1 289 ? -28.713 7.769 -1.836 1.00 89.50 289 LEU A N 1
ATOM 2263 C CA . LEU A 1 289 ? -28.678 8.963 -0.986 1.00 89.50 289 LEU A CA 1
ATOM 2264 C C . LEU A 1 289 ? -27.260 9.537 -0.903 1.00 89.50 289 LEU A C 1
ATOM 2266 O O . LEU A 1 289 ? -27.093 10.748 -0.948 1.00 89.50 289 LEU A O 1
ATOM 2270 N N . ALA A 1 290 ? -26.240 8.682 -0.838 1.00 90.56 290 ALA A N 1
ATOM 2271 C CA . ALA A 1 290 ? -24.840 9.083 -0.821 1.00 90.56 290 ALA A CA 1
ATOM 2272 C C . ALA A 1 290 ? -24.418 9.805 -2.114 1.00 90.56 290 ALA A C 1
ATOM 2274 O O . ALA A 1 290 ? -23.648 10.762 -2.046 1.00 90.56 290 ALA A O 1
ATOM 2275 N N . GLU A 1 291 ? -24.928 9.384 -3.278 1.00 91.25 291 GLU A N 1
ATOM 2276 C CA . GLU A 1 291 ? -24.728 10.098 -4.547 1.00 91.25 291 GLU A CA 1
ATOM 2277 C C . GLU A 1 291 ? -25.387 11.480 -4.521 1.00 91.25 291 GLU A C 1
ATOM 2279 O O . GLU A 1 291 ? -24.706 12.477 -4.758 1.00 91.25 291 GLU A O 1
ATOM 2284 N N . LEU A 1 292 ? -26.665 11.557 -4.134 1.00 90.81 292 LEU A N 1
ATOM 2285 C CA . LEU A 1 292 ? -27.400 12.825 -4.056 1.00 90.81 292 LEU A CA 1
ATOM 2286 C C . LEU A 1 292 ? -26.753 13.820 -3.080 1.00 90.81 292 LEU A C 1
ATOM 2288 O O . LEU A 1 292 ? -26.603 14.996 -3.401 1.00 90.81 292 LEU A O 1
ATOM 2292 N N . VAL A 1 293 ? -26.334 13.345 -1.904 1.00 90.25 293 VAL A N 1
ATOM 2293 C CA . VAL A 1 293 ? -25.662 14.163 -0.884 1.00 90.25 293 VAL A CA 1
ATOM 2294 C C . VAL A 1 293 ? -24.294 14.645 -1.371 1.00 90.25 293 VAL A C 1
ATOM 2296 O O . VAL A 1 293 ? -23.928 15.792 -1.126 1.00 90.25 293 VAL A O 1
ATOM 2299 N N . ALA A 1 294 ? -23.534 13.800 -2.072 1.00 90.06 294 ALA A N 1
ATOM 2300 C CA . ALA A 1 294 ? -22.229 14.188 -2.602 1.00 90.06 294 ALA A CA 1
ATOM 2301 C C . ALA A 1 294 ? -22.336 15.234 -3.727 1.00 90.06 294 ALA A C 1
ATOM 2303 O O . ALA A 1 294 ? -21.444 16.072 -3.858 1.00 90.06 294 ALA A O 1
ATOM 2304 N N . GLU A 1 295 ? -23.408 15.202 -4.523 1.00 90.38 295 GLU A N 1
ATOM 2305 C CA . GLU A 1 295 ? -23.675 16.206 -5.561 1.00 90.38 295 GLU A CA 1
ATOM 2306 C C . GLU A 1 295 ? -24.106 17.555 -4.971 1.00 90.38 295 GLU A C 1
ATOM 2308 O O . GLU A 1 295 ? -23.654 18.601 -5.437 1.00 90.38 295 GLU A O 1
ATOM 2313 N N . SER A 1 296 ? -24.947 17.549 -3.934 1.00 90.00 296 SER A N 1
ATOM 2314 C CA . SER A 1 296 ? -25.442 18.779 -3.305 1.00 90.00 296 SER A CA 1
ATOM 2315 C C . SER A 1 296 ? -24.438 19.423 -2.343 1.00 90.00 296 SER A C 1
ATOM 2317 O O . SER A 1 296 ? -24.414 20.646 -2.216 1.00 90.00 296 SER A O 1
ATOM 2319 N N . TYR A 1 297 ? -23.610 18.620 -1.666 1.00 89.19 297 TYR A N 1
ATOM 2320 C CA . TYR A 1 297 ? -22.628 19.064 -0.671 1.00 89.19 297 TYR A CA 1
ATOM 2321 C C . TYR A 1 297 ? -21.198 18.633 -1.053 1.00 89.19 297 TYR A C 1
ATOM 2323 O O . TYR A 1 297 ? -20.585 17.805 -0.373 1.00 89.19 297 TYR A O 1
ATOM 2331 N N . PRO A 1 298 ? -20.604 19.224 -2.109 1.00 85.94 298 PRO A N 1
ATOM 2332 C CA . PRO A 1 298 ? -19.270 18.847 -2.587 1.00 85.94 298 PRO A CA 1
ATOM 2333 C C . PRO A 1 298 ? -18.140 19.190 -1.600 1.00 85.94 298 PRO A C 1
ATOM 2335 O O . PRO A 1 298 ? -17.027 18.680 -1.726 1.00 85.94 298 PRO A O 1
ATOM 2338 N N . SER A 1 299 ? -18.397 20.056 -0.614 1.00 87.69 299 SER A N 1
ATOM 2339 C CA . SER A 1 299 ? -17.441 20.405 0.443 1.00 87.69 299 SER A CA 1
ATOM 2340 C C . SER A 1 299 ? -17.232 19.296 1.476 1.00 87.69 299 SER A C 1
ATOM 2342 O O . SER A 1 299 ? -16.208 19.316 2.156 1.0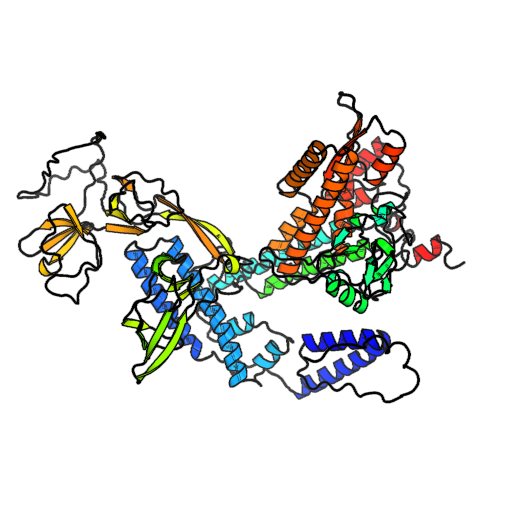0 87.69 299 SER A O 1
ATOM 2344 N N . GLY A 1 300 ? -18.164 18.346 1.595 1.00 90.25 300 GLY A N 1
ATOM 2345 C CA . GLY A 1 300 ? -18.182 17.340 2.656 1.00 90.25 300 GLY A CA 1
ATOM 2346 C C . GLY A 1 300 ? -19.359 17.497 3.615 1.00 90.25 300 GLY A C 1
ATOM 2347 O O . GLY A 1 300 ? -20.086 18.490 3.569 1.00 90.25 300 GLY A O 1
ATOM 2348 N N . VAL A 1 301 ? -19.542 16.489 4.470 1.00 93.12 301 VAL A N 1
ATOM 2349 C CA . VAL A 1 301 ? -20.701 16.342 5.366 1.00 93.12 301 VAL A CA 1
ATOM 2350 C C . VAL A 1 301 ? -20.263 15.765 6.712 1.00 93.12 301 VAL A C 1
ATOM 2352 O O . VAL A 1 301 ? -19.331 14.957 6.770 1.00 93.12 301 VAL A O 1
ATOM 2355 N N . TYR A 1 302 ? -20.939 16.157 7.795 1.00 93.12 302 TYR A N 1
ATOM 2356 C CA . TYR A 1 302 ? -20.740 15.547 9.106 1.00 93.12 302 TYR A CA 1
ATOM 2357 C C . TYR A 1 302 ? -21.443 14.188 9.219 1.00 93.12 302 TYR A C 1
ATOM 2359 O O . TYR A 1 302 ? -22.644 14.049 8.978 1.00 93.12 302 TYR A O 1
ATOM 2367 N N . VAL A 1 303 ? -20.670 13.172 9.599 1.00 93.75 303 VAL A N 1
ATOM 2368 C CA . VAL A 1 303 ? -21.140 11.796 9.787 1.00 93.75 303 VAL A CA 1
ATOM 2369 C C . VAL A 1 303 ? -20.688 11.243 11.127 1.00 93.75 303 VAL A C 1
ATOM 2371 O O . VAL A 1 303 ? -19.667 11.653 11.683 1.00 93.75 303 VAL A O 1
ATOM 2374 N N . ARG A 1 304 ? -21.426 10.267 11.649 1.00 91.94 304 ARG A N 1
ATOM 2375 C CA . ARG A 1 304 ? -21.033 9.545 12.860 1.00 91.94 304 ARG A CA 1
ATOM 2376 C C . ARG A 1 304 ? -19.821 8.650 12.581 1.00 91.94 304 ARG A C 1
ATOM 2378 O O . ARG A 1 304 ? -19.626 8.145 11.472 1.00 91.94 304 ARG A O 1
ATOM 2385 N N . SER A 1 305 ? -18.978 8.484 13.598 1.00 91.12 305 SER A N 1
ATOM 2386 C CA . SER A 1 305 ? -17.737 7.711 13.518 1.00 91.12 305 SER A CA 1
ATOM 2387 C C . SER A 1 305 ? -17.443 6.984 14.823 1.00 91.12 305 SER A C 1
ATOM 2389 O O . 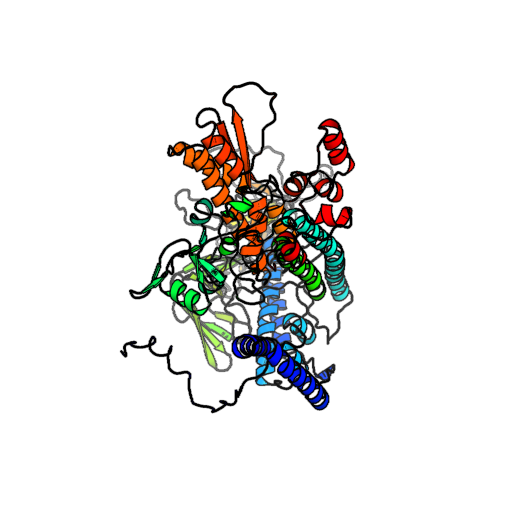SER A 1 305 ? -17.852 7.410 15.906 1.00 91.12 305 SER A O 1
ATOM 2391 N N . ALA A 1 306 ? -16.664 5.908 14.711 1.00 88.50 306 ALA A N 1
ATOM 2392 C CA . ALA A 1 306 ? -16.111 5.165 15.833 1.00 88.50 306 ALA A CA 1
ATOM 2393 C C . ALA A 1 306 ? -15.198 6.008 16.740 1.00 88.50 306 ALA A C 1
ATOM 2395 O O . ALA A 1 306 ? -15.137 5.746 17.942 1.00 88.50 306 ALA A O 1
ATOM 2396 N N . ILE A 1 307 ? -14.522 7.027 16.189 1.00 87.88 307 ILE A N 1
ATOM 2397 C CA . ILE A 1 307 ? -13.606 7.901 16.942 1.00 87.88 307 ILE A CA 1
ATOM 2398 C C . ILE A 1 307 ? -14.367 8.737 17.980 1.00 87.88 307 ILE A C 1
ATOM 2400 O O . ILE A 1 307 ? -13.882 8.936 19.087 1.00 87.88 307 ILE A O 1
ATOM 2404 N N . THR A 1 308 ? -15.562 9.215 17.630 1.00 85.75 308 THR A N 1
ATOM 2405 C CA . THR A 1 308 ? -16.382 10.089 18.486 1.00 85.75 308 THR A CA 1
ATOM 2406 C C . THR A 1 308 ? -17.467 9.335 19.250 1.00 85.75 308 THR A C 1
ATOM 2408 O O . THR A 1 308 ? -18.335 9.955 19.856 1.00 85.75 308 THR A O 1
ATOM 2411 N N . CYS A 1 309 ? -17.495 8.002 19.188 1.00 85.19 309 CYS A N 1
ATOM 2412 C CA . CYS A 1 309 ? -18.540 7.228 19.846 1.00 85.19 309 CYS A CA 1
ATOM 2413 C C . CYS A 1 309 ? -18.392 7.312 21.372 1.00 85.19 309 CYS A C 1
ATOM 2415 O O . CYS A 1 309 ? -17.351 6.984 21.929 1.00 85.19 309 CYS A O 1
ATOM 2417 N N . GLY A 1 310 ? -19.457 7.691 22.079 1.00 71.44 310 GLY A N 1
ATOM 2418 C CA . GLY A 1 310 ? -19.415 7.798 23.539 1.00 71.44 310 GLY A CA 1
ATOM 2419 C C . GLY A 1 310 ? -19.075 6.476 24.250 1.00 71.44 310 GLY A C 1
ATOM 2420 O O . GLY A 1 310 ? -18.416 6.483 25.287 1.00 71.44 310 GLY A O 1
ATOM 2421 N N . LEU A 1 311 ? -19.449 5.333 23.664 1.00 71.19 311 LEU A N 1
ATOM 2422 C CA . LEU A 1 311 ? -19.158 3.998 24.207 1.00 71.19 311 LEU A CA 1
ATOM 2423 C C . LEU A 1 311 ? -17.702 3.584 24.013 1.00 71.19 311 LEU A C 1
ATOM 2425 O O . LEU A 1 311 ? -17.120 2.986 24.916 1.00 71.19 311 LEU A O 1
ATOM 2429 N N . SER A 1 312 ? -17.104 3.928 22.868 1.00 59.84 312 SER A N 1
ATOM 2430 C CA . SER A 1 312 ? -15.689 3.637 22.616 1.00 59.84 312 SER A CA 1
ATOM 2431 C C . SER A 1 312 ? -14.792 4.505 23.491 1.00 59.84 312 SER A C 1
ATOM 2433 O O . SER A 1 312 ? -13.688 4.090 23.833 1.00 59.84 312 SER A O 1
ATOM 2435 N N . LEU A 1 313 ? -15.299 5.672 23.899 1.00 56.44 313 LEU A N 1
ATOM 2436 C CA . LEU A 1 313 ? -14.621 6.583 24.806 1.00 56.44 313 LEU A CA 1
ATOM 2437 C C . LEU A 1 313 ? -14.768 6.187 26.280 1.00 56.44 313 LEU A C 1
ATOM 2439 O O . LEU A 1 313 ? -13.948 6.669 27.051 1.00 56.44 313 LEU A O 1
ATOM 2443 N N . GLY A 1 314 ? -15.717 5.314 26.664 1.00 53.44 314 GLY A N 1
ATOM 2444 C CA . GLY A 1 314 ? -15.815 4.751 28.023 1.00 53.44 314 GLY A CA 1
ATOM 2445 C C . GLY A 1 314 ? -17.163 4.890 28.750 1.00 53.44 314 GLY A C 1
ATOM 2446 O O . GLY A 1 314 ? -17.210 4.641 29.951 1.00 53.44 314 GLY A O 1
ATOM 2447 N N . GLN A 1 315 ? -18.262 5.262 28.075 1.00 40.62 315 GLN A N 1
ATOM 2448 C CA . GLN A 1 315 ? -19.587 5.454 28.707 1.00 40.62 315 GLN A CA 1
ATOM 2449 C C . GLN A 1 315 ? -20.140 4.242 29.485 1.00 40.62 315 GLN A C 1
ATOM 2451 O O . GLN A 1 315 ? -21.025 4.407 30.325 1.00 40.62 315 GLN A O 1
ATOM 2456 N N . THR A 1 316 ? -19.653 3.028 29.223 1.00 47.47 316 THR A N 1
ATOM 2457 C CA . THR A 1 316 ? -20.142 1.782 29.828 1.00 47.47 316 THR A CA 1
ATOM 2458 C C . THR A 1 316 ? -18.997 0.952 30.405 1.00 47.47 316 THR A C 1
ATOM 2460 O O . THR A 1 316 ? -17.881 0.980 29.902 1.00 47.47 316 THR A O 1
ATOM 2463 N N . GLN A 1 317 ? -19.279 0.122 31.422 1.00 47.72 317 GLN A N 1
ATOM 2464 C CA . GLN A 1 317 ? -18.300 -0.825 31.998 1.00 47.72 317 GLN A CA 1
ATOM 2465 C C . GLN A 1 317 ? -17.737 -1.835 30.978 1.00 47.72 317 GLN A C 1
ATOM 2467 O O . GLN A 1 317 ? -16.765 -2.532 31.266 1.00 47.72 317 GLN A O 1
ATOM 2472 N N . ARG A 1 318 ? -18.374 -1.947 29.808 1.00 57.38 318 ARG A N 1
ATOM 2473 C CA . ARG A 1 318 ? -17.899 -2.695 28.645 1.00 57.38 318 ARG A CA 1
ATOM 2474 C C . ARG A 1 318 ? -17.452 -1.692 27.585 1.00 57.38 318 ARG A C 1
ATOM 2476 O O . ARG A 1 318 ? -18.228 -0.806 27.232 1.00 57.38 318 ARG A O 1
ATOM 2483 N N . SER A 1 319 ? -16.233 -1.849 27.079 1.00 67.62 319 SER A N 1
ATOM 2484 C CA . SER A 1 319 ? -15.808 -1.202 25.839 1.00 67.62 319 SER A CA 1
ATOM 2485 C C . SER A 1 319 ? -16.710 -1.671 24.701 1.00 67.62 319 SER A C 1
ATOM 2487 O O . SER A 1 319 ? -17.041 -2.850 24.627 1.00 67.62 319 SER A O 1
ATOM 2489 N N . GLY A 1 320 ? -17.121 -0.772 23.817 1.00 80.50 320 GLY A N 1
ATOM 2490 C CA . GLY A 1 320 ? -17.917 -1.148 22.656 1.00 80.50 320 GLY A CA 1
ATOM 2491 C C . GLY A 1 320 ? -18.223 0.041 21.769 1.00 80.50 320 GLY A C 1
ATOM 2492 O O . GLY A 1 320 ? -17.732 1.144 21.997 1.00 80.50 320 GLY A O 1
ATOM 2493 N N . ILE A 1 321 ? -19.025 -0.185 20.738 1.00 89.06 321 ILE A N 1
ATOM 2494 C CA . ILE A 1 321 ? -19.456 0.857 19.811 1.00 89.06 321 ILE A CA 1
ATOM 2495 C C . ILE A 1 321 ? -20.977 0.851 19.668 1.00 89.06 321 ILE A C 1
ATOM 2497 O O . ILE A 1 321 ? -21.642 -0.155 19.918 1.00 89.06 321 ILE A O 1
ATOM 2501 N N . CYS A 1 322 ? -21.530 2.006 19.301 1.00 90.56 322 CYS A N 1
ATOM 2502 C CA . CYS A 1 322 ? -22.948 2.145 19.010 1.00 90.56 322 CYS A CA 1
ATOM 2503 C C . CYS A 1 322 ? -23.243 1.746 17.560 1.00 90.56 322 CYS A C 1
ATOM 2505 O O . CYS A 1 322 ? -22.421 2.010 16.677 1.00 90.56 322 CYS A O 1
ATOM 2507 N N . GLN A 1 323 ? -24.417 1.169 17.308 1.00 92.50 323 GLN A N 1
ATOM 2508 C CA . GLN A 1 323 ? -24.854 0.763 15.969 1.00 92.50 323 GLN A CA 1
ATOM 2509 C C . GLN A 1 323 ? -24.787 1.938 14.983 1.00 92.50 323 GLN A C 1
ATOM 2511 O O . GLN A 1 323 ? -24.175 1.819 13.927 1.00 92.50 323 GLN A O 1
ATOM 2516 N N . LEU A 1 324 ? -25.301 3.113 15.365 1.00 92.62 324 LEU A N 1
ATOM 2517 C CA . LEU A 1 324 ? -25.312 4.309 14.507 1.00 92.62 324 LEU A CA 1
ATOM 2518 C C . LEU A 1 324 ? -23.915 4.904 14.256 1.00 92.62 324 LEU A C 1
ATOM 2520 O O . LEU A 1 324 ? -23.690 5.597 13.269 1.00 92.62 324 LEU A O 1
ATOM 2524 N N . CYS A 1 325 ? -22.963 4.651 15.150 1.00 91.94 325 CYS A N 1
ATOM 2525 C CA . CYS A 1 325 ? -21.600 5.168 15.071 1.00 91.94 325 CYS A CA 1
ATOM 2526 C C . CYS A 1 325 ? -20.743 4.348 14.107 1.00 91.94 325 CYS A C 1
ATOM 2528 O O . CYS A 1 325 ? -19.823 4.883 13.486 1.00 91.94 325 CYS A O 1
ATOM 2530 N N . TYR A 1 326 ? -21.040 3.050 14.017 1.00 93.25 326 TYR A N 1
ATOM 2531 C CA . TYR A 1 326 ? -20.434 2.147 13.052 1.00 93.25 326 TYR A CA 1
ATOM 2532 C C . TYR A 1 326 ? -21.161 2.199 11.698 1.00 93.25 326 TYR A C 1
ATOM 2534 O O . TYR A 1 326 ? -20.508 2.311 10.664 1.00 93.25 326 TYR A O 1
ATOM 2542 N N . GLY A 1 327 ? -22.497 2.187 11.699 1.00 93.75 327 GLY A N 1
ATOM 2543 C CA . GLY A 1 327 ? -23.332 2.205 10.500 1.00 93.75 327 GLY A CA 1
ATOM 2544 C C . GLY A 1 327 ? -23.585 0.804 9.942 1.00 93.75 327 GLY A C 1
ATOM 2545 O O . GLY A 1 327 ? -23.958 -0.103 10.684 1.00 93.75 327 GLY A O 1
ATOM 2546 N N . TRP A 1 328 ? -23.414 0.635 8.630 1.00 92.44 328 TRP A N 1
ATOM 2547 C CA . TRP A 1 328 ? -23.703 -0.624 7.936 1.00 92.44 328 TRP A CA 1
ATOM 2548 C C . TRP A 1 328 ? -22.681 -1.725 8.175 1.00 92.44 328 TRP A C 1
ATOM 2550 O O . TRP A 1 328 ? -21.477 -1.454 8.228 1.00 92.44 328 TRP A O 1
ATOM 2560 N N . ASP A 1 329 ? -23.152 -2.969 8.179 1.00 90.19 329 ASP A N 1
ATOM 2561 C CA . ASP A 1 329 ? -22.314 -4.100 7.827 1.00 90.19 329 ASP A CA 1
ATOM 2562 C C . ASP A 1 329 ? -22.008 -4.039 6.325 1.00 90.19 329 ASP A C 1
ATOM 2564 O O . ASP A 1 329 ? -22.891 -3.967 5.469 1.00 90.19 329 ASP A O 1
ATOM 2568 N N . LEU A 1 330 ? -20.720 -4.072 6.002 1.00 84.25 330 LEU A N 1
ATOM 2569 C CA . LEU A 1 330 ? -20.218 -4.018 4.634 1.00 84.25 330 LEU A CA 1
ATOM 2570 C C . LEU A 1 330 ? -20.597 -5.257 3.818 1.00 84.25 330 LEU A C 1
ATOM 2572 O O . LEU A 1 330 ? -20.569 -5.194 2.588 1.00 84.25 330 LEU A O 1
ATOM 2576 N N . SER A 1 331 ? -20.902 -6.375 4.483 1.00 82.94 331 SER A N 1
ATOM 2577 C CA . SER A 1 331 ? -21.213 -7.636 3.814 1.00 82.94 331 SER A CA 1
ATOM 2578 C C . SER A 1 331 ? -22.686 -7.737 3.405 1.00 82.94 331 SER A C 1
ATOM 2580 O O . SER A 1 331 ? -22.975 -8.112 2.265 1.00 82.94 331 SER A O 1
ATOM 2582 N N . LEU A 1 332 ? -23.599 -7.344 4.298 1.00 81.62 332 LEU A N 1
ATOM 2583 C CA . LEU A 1 332 ? -25.045 -7.389 4.074 1.00 81.62 332 LEU A CA 1
ATOM 2584 C C . LEU A 1 332 ? -25.582 -6.123 3.393 1.00 81.62 332 LEU A C 1
ATOM 2586 O O . LEU A 1 332 ? -26.491 -6.216 2.571 1.00 81.62 332 LEU A O 1
ATOM 2590 N N . GLY A 1 333 ? -24.978 -4.960 3.664 1.00 83.56 333 GLY A N 1
ATOM 2591 C CA . GLY A 1 333 ? -25.446 -3.673 3.145 1.00 83.56 333 GLY A CA 1
ATOM 2592 C C . GLY A 1 333 ? -26.612 -3.066 3.929 1.00 83.56 333 GLY A C 1
ATOM 2593 O O . GLY A 1 333 ? -27.299 -2.212 3.382 1.00 83.56 333 GLY A O 1
ATOM 2594 N N . ASP A 1 334 ? -26.792 -3.488 5.180 1.00 88.25 334 ASP A N 1
ATOM 2595 C CA . ASP A 1 334 ? -27.775 -2.979 6.143 1.00 88.25 334 ASP A CA 1
ATOM 2596 C C . ASP A 1 334 ? -27.059 -2.592 7.453 1.00 88.25 334 ASP A C 1
ATOM 2598 O O . ASP A 1 334 ? -25.868 -2.869 7.613 1.00 88.25 334 ASP A O 1
ATOM 2602 N N . LEU A 1 335 ? -27.749 -1.948 8.403 1.00 91.62 335 LEU A N 1
ATOM 2603 C CA . LEU A 1 335 ? -27.190 -1.637 9.731 1.00 91.62 335 LEU A CA 1
ATOM 2604 C C . LEU A 1 335 ? -26.675 -2.893 10.447 1.00 91.62 335 LEU A C 1
ATOM 2606 O O . LEU A 1 335 ? -27.337 -3.925 10.454 1.00 91.62 335 LEU A O 1
ATOM 2610 N N . VAL A 1 336 ? -25.519 -2.770 11.107 1.00 93.81 336 VAL A N 1
ATOM 2611 C CA . VAL A 1 336 ? -24.910 -3.878 11.866 1.00 93.81 336 VAL A CA 1
ATOM 2612 C C . VAL A 1 336 ? -25.816 -4.372 12.984 1.00 93.81 336 VAL A C 1
ATOM 2614 O O . VAL A 1 336 ? -26.439 -3.568 13.673 1.00 93.81 336 VAL A O 1
ATOM 2617 N N . GLU A 1 337 ? -25.838 -5.678 13.230 1.00 90.94 337 GLU A N 1
ATOM 2618 C CA . GLU A 1 337 ? -26.629 -6.264 14.309 1.00 90.94 337 GLU A CA 1
ATOM 2619 C C . GLU A 1 337 ? -26.008 -6.033 15.701 1.00 90.94 337 GLU A C 1
ATOM 2621 O O . GLU A 1 337 ? -24.793 -5.913 15.890 1.00 90.94 337 GLU A O 1
ATOM 2626 N N . LEU A 1 338 ? -26.858 -5.976 16.730 1.00 90.12 338 LEU A N 1
ATOM 2627 C CA . LEU A 1 338 ? -26.393 -5.884 18.115 1.00 90.12 338 LEU A CA 1
ATOM 2628 C C . LEU A 1 338 ? -25.693 -7.188 18.527 1.00 90.12 338 LEU A C 1
ATOM 2630 O O . LEU A 1 338 ? -26.198 -8.282 18.294 1.00 90.12 338 LEU A O 1
ATOM 2634 N N . GLY A 1 339 ? -24.546 -7.070 19.193 1.00 88.06 339 GLY A N 1
ATOM 2635 C CA . GLY A 1 339 ? -23.713 -8.201 19.600 1.00 88.06 339 GLY A CA 1
ATOM 2636 C C . GLY A 1 339 ? -22.664 -8.619 18.567 1.00 88.06 339 GLY A C 1
ATOM 2637 O O . GLY A 1 339 ? -21.921 -9.571 18.820 1.00 88.06 339 GLY A O 1
ATOM 2638 N N . GLU A 1 340 ? -22.557 -7.927 17.430 1.00 90.06 340 GLU A N 1
ATOM 2639 C CA . GLU A 1 340 ? -21.559 -8.236 16.407 1.00 90.06 340 GLU A CA 1
ATOM 2640 C C . GLU A 1 340 ? -20.148 -7.749 16.789 1.00 90.06 340 GLU A C 1
ATOM 2642 O O . GLU A 1 340 ? -19.938 -6.623 17.257 1.00 90.06 340 GLU A O 1
ATOM 2647 N N . ALA A 1 341 ? -19.150 -8.615 16.587 1.00 90.94 341 ALA A N 1
ATOM 2648 C CA . ALA A 1 341 ? -17.753 -8.386 16.958 1.00 90.94 341 ALA A CA 1
ATOM 2649 C C . ALA A 1 341 ? -16.990 -7.580 15.887 1.00 90.94 341 ALA A C 1
ATOM 2651 O O . ALA A 1 341 ? -15.994 -8.038 15.316 1.00 90.94 341 ALA A O 1
ATOM 2652 N N . VAL A 1 342 ? -17.447 -6.352 15.629 1.00 92.19 342 VAL A N 1
ATOM 2653 C CA . VAL A 1 342 ? -16.896 -5.454 14.595 1.00 92.19 342 VAL A CA 1
ATOM 2654 C C . VAL A 1 342 ? -15.407 -5.149 14.763 1.00 92.19 342 VAL A C 1
ATOM 2656 O O . VAL A 1 342 ? -14.713 -4.907 13.776 1.00 92.19 342 VAL A O 1
ATOM 2659 N N . GLY A 1 343 ? -14.877 -5.203 15.988 1.00 91.81 343 GLY A N 1
ATOM 2660 C CA . GLY A 1 343 ? -13.450 -5.040 16.237 1.00 91.81 343 GLY A CA 1
ATOM 2661 C C . GLY A 1 343 ? -12.587 -6.144 15.616 1.00 91.81 343 GLY A C 1
ATOM 2662 O O . GLY A 1 343 ? -11.557 -5.856 15.004 1.00 91.81 343 GLY A O 1
ATOM 2663 N N . ILE A 1 344 ? -13.018 -7.407 15.706 1.00 92.50 344 ILE A N 1
ATOM 2664 C CA . ILE A 1 344 ? -12.296 -8.538 15.101 1.00 92.50 344 ILE A CA 1
ATOM 2665 C C . ILE A 1 344 ? -12.373 -8.448 13.574 1.00 92.50 344 ILE A C 1
ATOM 2667 O O . ILE A 1 344 ? -11.349 -8.609 12.905 1.00 92.50 344 ILE A O 1
ATOM 2671 N N . LEU A 1 345 ? -13.555 -8.122 13.036 1.00 93.19 345 LEU A N 1
ATOM 2672 C CA . LEU A 1 345 ? -13.757 -7.906 11.600 1.00 93.19 345 LEU A CA 1
ATOM 2673 C C . LEU A 1 345 ? -12.826 -6.807 11.076 1.00 93.19 345 LEU A C 1
ATOM 2675 O O . LEU A 1 345 ? -12.099 -7.018 10.111 1.00 93.19 345 LEU A O 1
ATOM 2679 N N . ALA A 1 346 ? -12.757 -5.666 11.763 1.00 93.25 346 ALA A N 1
ATOM 2680 C CA . ALA A 1 346 ? -11.870 -4.569 11.390 1.00 93.25 346 ALA A CA 1
ATOM 2681 C C . ALA A 1 346 ? -10.385 -4.962 11.422 1.00 93.25 346 ALA A C 1
ATOM 2683 O O . ALA A 1 346 ? -9.640 -4.642 10.492 1.00 93.25 346 ALA A O 1
ATOM 2684 N N . ALA A 1 347 ? -9.946 -5.686 12.456 1.00 93.94 347 ALA A N 1
ATOM 2685 C CA . ALA A 1 347 ? -8.565 -6.152 12.557 1.00 93.94 347 ALA A CA 1
ATOM 2686 C C . ALA A 1 347 ? -8.182 -7.085 11.393 1.00 93.94 347 ALA A C 1
ATOM 2688 O O . ALA A 1 347 ? -7.078 -6.977 10.851 1.00 93.94 347 ALA A O 1
ATOM 2689 N N . GLN A 1 348 ? -9.095 -7.967 10.976 1.00 93.50 348 GLN A N 1
ATOM 2690 C CA . GLN A 1 348 ? -8.897 -8.862 9.834 1.00 93.50 348 GLN A CA 1
ATOM 2691 C C . GLN A 1 348 ? -8.915 -8.107 8.502 1.00 93.50 348 GLN A C 1
ATOM 2693 O O . GLN A 1 348 ? -7.990 -8.280 7.709 1.00 93.50 348 GLN A O 1
ATOM 2698 N N . SER A 1 349 ? -9.881 -7.207 8.298 1.00 92.81 349 SER A N 1
ATOM 2699 C CA . SER A 1 349 ? -9.993 -6.370 7.095 1.00 92.81 349 SER A CA 1
ATOM 2700 C C . SER A 1 349 ? -8.770 -5.479 6.864 1.00 92.81 349 SER A C 1
ATOM 2702 O O . SER A 1 349 ? -8.451 -5.153 5.725 1.00 92.81 349 SER A O 1
ATOM 2704 N N . ILE A 1 350 ? -8.059 -5.087 7.925 1.00 92.38 350 ILE A N 1
ATOM 2705 C CA . ILE A 1 350 ? -6.788 -4.351 7.826 1.00 92.38 350 ILE A CA 1
ATOM 2706 C C . ILE A 1 350 ? -5.609 -5.314 7.639 1.00 92.38 350 ILE A C 1
ATOM 2708 O O . ILE A 1 350 ? -4.674 -5.046 6.883 1.00 92.38 350 ILE A O 1
ATOM 2712 N N . GLY A 1 351 ? -5.636 -6.440 8.345 1.00 90.69 351 GLY A N 1
ATOM 2713 C CA . GLY A 1 351 ? -4.517 -7.359 8.450 1.00 90.69 351 GLY A CA 1
ATOM 2714 C C . GLY A 1 351 ? -4.313 -8.304 7.260 1.00 90.69 351 GLY A C 1
ATOM 2715 O O . GLY A 1 351 ? -3.182 -8.468 6.796 1.00 90.69 351 GLY A O 1
ATOM 2716 N N . GLU A 1 352 ? -5.385 -8.925 6.763 1.00 88.56 352 GLU A N 1
ATOM 2717 C CA . GLU A 1 352 ? -5.347 -9.879 5.643 1.00 88.56 352 GLU A CA 1
ATOM 2718 C C . GLU A 1 352 ? -4.810 -9.234 4.353 1.00 88.56 352 GLU A C 1
ATOM 2720 O O . GLU A 1 352 ? -3.903 -9.796 3.730 1.00 88.56 352 GLU A O 1
ATOM 2725 N N . PRO A 1 353 ? -5.238 -8.020 3.956 1.00 86.31 353 PRO A N 1
ATOM 2726 C CA . PRO A 1 353 ? -4.657 -7.393 2.778 1.00 86.31 353 PRO A CA 1
ATOM 2727 C C . PRO A 1 353 ? -3.168 -7.072 2.988 1.00 86.31 353 PRO A C 1
ATOM 2729 O O . PRO A 1 353 ? -2.382 -7.153 2.045 1.00 86.31 353 PRO A O 1
ATOM 2732 N N . GLY A 1 354 ? -2.746 -6.800 4.229 1.00 82.31 354 GLY A N 1
ATOM 2733 C CA . GLY A 1 354 ? -1.342 -6.629 4.605 1.00 82.31 354 GLY A CA 1
ATOM 2734 C C . GLY A 1 354 ? -0.475 -7.858 4.306 1.00 82.31 354 GLY A C 1
ATOM 2735 O O . GLY A 1 354 ? 0.608 -7.717 3.730 1.00 82.31 354 GLY A O 1
ATOM 2736 N N . THR A 1 355 ? -0.944 -9.071 4.620 1.00 81.12 355 THR A N 1
ATOM 2737 C CA . THR A 1 355 ? -0.232 -10.310 4.249 1.00 81.12 355 THR A CA 1
ATOM 2738 C C . THR A 1 355 ? -0.269 -10.516 2.733 1.00 81.12 355 THR A C 1
ATOM 2740 O O . THR A 1 355 ? 0.756 -10.835 2.122 1.00 81.12 355 THR A O 1
ATOM 2743 N N . GLN A 1 356 ? -1.396 -10.217 2.081 1.00 78.94 356 GLN A N 1
ATOM 2744 C CA . GLN A 1 356 ? -1.527 -10.333 0.630 1.00 78.94 356 GLN A CA 1
ATOM 2745 C C . GLN A 1 356 ? -0.562 -9.409 -0.138 1.00 78.94 356 GLN A C 1
ATOM 2747 O O . GLN A 1 356 ? 0.006 -9.826 -1.152 1.00 78.94 356 GLN A O 1
ATOM 2752 N N . LEU A 1 357 ? -0.324 -8.182 0.343 1.00 71.19 357 LEU A N 1
ATOM 2753 C CA . LEU A 1 357 ? 0.673 -7.260 -0.220 1.00 71.19 357 LEU A CA 1
ATOM 2754 C C . LEU A 1 357 ? 2.070 -7.879 -0.230 1.00 71.19 357 LEU A C 1
ATOM 2756 O O . LEU A 1 357 ? 2.786 -7.780 -1.229 1.00 71.19 357 LEU A O 1
ATOM 2760 N N . THR A 1 358 ? 2.437 -8.549 0.866 1.00 70.19 358 THR A N 1
ATOM 2761 C CA . THR A 1 358 ? 3.744 -9.203 1.005 1.00 70.19 358 THR A CA 1
ATOM 2762 C C . THR A 1 358 ? 3.889 -10.421 0.103 1.00 70.19 358 THR A C 1
ATOM 2764 O O . THR A 1 358 ? 4.959 -10.650 -0.449 1.00 70.19 358 THR A O 1
ATOM 2767 N N . MET A 1 359 ? 2.804 -11.153 -0.152 1.00 63.47 359 MET A N 1
ATOM 2768 C CA . MET A 1 359 ? 2.828 -12.277 -1.088 1.00 63.47 359 MET A CA 1
ATOM 2769 C C . MET A 1 359 ? 2.872 -11.843 -2.559 1.00 63.47 359 MET A C 1
ATOM 2771 O O . MET A 1 359 ? 3.505 -12.506 -3.380 1.00 63.47 359 MET A O 1
ATOM 2775 N N . ARG A 1 360 ? 2.240 -10.720 -2.931 1.00 58.72 360 ARG A N 1
ATOM 2776 C CA . ARG A 1 360 ? 2.214 -10.246 -4.330 1.00 58.72 360 ARG A CA 1
ATOM 2777 C C . ARG A 1 360 ? 3.593 -9.822 -4.849 1.00 58.72 360 ARG A C 1
ATOM 2779 O O . ARG A 1 360 ? 3.836 -9.941 -6.052 1.00 58.72 360 ARG A O 1
ATOM 2786 N N . THR A 1 361 ? 4.513 -9.400 -3.974 1.00 56.91 361 THR A N 1
ATOM 2787 C CA . THR A 1 361 ? 5.894 -9.043 -4.361 1.00 56.91 361 THR A CA 1
ATOM 2788 C C . THR A 1 361 ? 6.737 -10.216 -4.841 1.00 56.91 361 THR A C 1
ATOM 2790 O O . THR A 1 361 ? 7.713 -10.011 -5.562 1.00 56.91 361 THR A O 1
ATOM 2793 N N . PHE A 1 362 ? 6.347 -11.452 -4.524 1.00 52.84 362 PHE A N 1
ATOM 2794 C CA . PHE A 1 362 ? 7.039 -12.640 -5.016 1.00 52.84 362 PHE A CA 1
ATOM 2795 C C . PHE A 1 362 ? 7.087 -12.680 -6.553 1.00 52.84 362 PHE A C 1
ATOM 2797 O O . PHE A 1 362 ? 8.113 -12.998 -7.153 1.00 52.84 362 PHE A O 1
ATOM 2804 N N . HIS A 1 363 ? 5.992 -12.283 -7.205 1.00 55.00 363 HIS A N 1
ATOM 2805 C CA . HIS A 1 363 ? 5.860 -12.359 -8.659 1.00 55.00 363 HIS A CA 1
ATOM 2806 C C . HIS A 1 363 ? 6.470 -11.168 -9.414 1.00 55.00 363 HIS A C 1
ATOM 2808 O O . HIS A 1 363 ? 6.544 -11.220 -10.643 1.00 55.00 363 HIS A O 1
ATOM 2814 N N . THR A 1 364 ? 6.894 -10.100 -8.727 1.00 57.44 364 THR A N 1
ATOM 2815 C CA . THR A 1 364 ? 7.496 -8.918 -9.370 1.00 57.44 364 THR A CA 1
ATOM 2816 C C . THR A 1 364 ? 9.025 -8.985 -9.430 1.00 57.44 364 THR A C 1
ATOM 2818 O O . THR A 1 364 ? 9.615 -8.351 -10.303 1.00 57.44 364 THR A O 1
ATOM 2821 N N . GLY A 1 365 ? 9.677 -9.801 -8.588 1.00 56.69 365 GLY A N 1
ATOM 2822 C CA . GLY A 1 365 ? 11.075 -10.227 -8.764 1.00 56.69 365 GLY A CA 1
ATOM 2823 C C . GLY A 1 365 ? 12.110 -9.097 -8.859 1.00 56.69 365 GLY A C 1
ATOM 2824 O O . GLY A 1 365 ? 13.062 -9.215 -9.631 1.00 56.69 365 GLY A O 1
ATOM 2825 N N . GLY A 1 366 ? 11.907 -7.992 -8.132 1.00 61.50 366 GLY A N 1
ATOM 2826 C CA . GLY A 1 366 ? 12.804 -6.826 -8.143 1.00 61.50 366 GLY A CA 1
ATOM 2827 C C . GLY A 1 366 ? 12.766 -5.999 -9.435 1.00 61.50 366 GLY A C 1
ATOM 2828 O O . GLY A 1 366 ? 13.630 -5.146 -9.637 1.00 61.50 366 GLY A O 1
ATOM 2829 N N . VAL A 1 367 ? 11.791 -6.248 -10.316 1.00 65.62 367 VAL A N 1
ATOM 2830 C CA . VAL A 1 367 ? 11.614 -5.508 -11.570 1.00 65.62 367 VAL A CA 1
ATOM 2831 C C . VAL A 1 367 ? 10.979 -4.159 -11.275 1.00 65.62 367 VAL A C 1
ATOM 2833 O O . VAL A 1 367 ? 9.931 -4.063 -10.633 1.00 65.62 367 VAL A O 1
ATOM 2836 N N . ILE A 1 368 ? 11.592 -3.103 -11.798 1.00 62.16 368 ILE A N 1
ATOM 2837 C CA . ILE A 1 368 ? 11.097 -1.743 -11.600 1.00 62.16 368 ILE A CA 1
ATOM 2838 C C . ILE A 1 368 ? 9.846 -1.531 -12.458 1.00 62.16 368 ILE A C 1
ATOM 2840 O O . ILE A 1 368 ? 9.833 -1.764 -13.672 1.00 62.16 368 ILE A O 1
ATOM 2844 N N . SER A 1 369 ? 8.774 -1.099 -11.799 1.00 54.69 369 SER A N 1
ATOM 2845 C CA . SER A 1 369 ? 7.489 -0.764 -12.403 1.00 54.69 369 SER A CA 1
ATOM 2846 C C . SER A 1 369 ? 7.026 0.597 -11.890 1.00 54.69 369 SER A C 1
ATOM 2848 O O . SER A 1 369 ? 7.331 0.979 -10.764 1.00 54.69 369 SER A O 1
ATOM 2850 N N . GLY A 1 370 ? 6.341 1.347 -12.746 1.00 57.06 370 GLY A N 1
ATOM 2851 C CA . GLY A 1 370 ? 5.858 2.695 -12.467 1.00 57.06 370 GLY A CA 1
ATOM 2852 C C . GLY A 1 370 ? 5.443 3.385 -13.763 1.00 57.06 370 GLY A C 1
ATOM 2853 O O . GLY A 1 370 ? 5.647 2.844 -14.850 1.00 57.06 370 GLY A O 1
ATOM 2854 N N . GLN A 1 371 ? 4.871 4.581 -13.658 1.00 52.28 371 GLN A N 1
ATOM 2855 C CA . GLN A 1 371 ? 4.561 5.391 -14.834 1.00 52.28 371 GLN A CA 1
ATOM 2856 C C . GLN A 1 371 ? 5.814 6.153 -15.279 1.00 52.28 371 GLN A C 1
ATOM 2858 O O . GLN A 1 371 ? 6.461 6.827 -14.474 1.00 52.28 371 GLN A O 1
ATOM 2863 N N . ALA A 1 372 ? 6.181 6.006 -16.553 1.00 48.88 372 ALA A N 1
ATOM 2864 C CA . ALA A 1 372 ? 7.213 6.829 -17.172 1.00 48.88 372 ALA A CA 1
ATOM 2865 C C . ALA A 1 372 ? 6.719 8.272 -17.314 1.00 48.88 372 ALA A C 1
ATOM 2867 O O . ALA A 1 372 ? 5.529 8.504 -17.515 1.00 48.88 372 ALA A O 1
ATOM 2868 N N . LEU A 1 373 ? 7.652 9.224 -17.241 1.00 53.41 373 LEU A N 1
ATOM 2869 C CA . LEU A 1 373 ? 7.407 10.599 -17.670 1.00 53.41 373 LEU A CA 1
ATOM 2870 C C . LEU A 1 373 ? 6.879 10.561 -19.109 1.00 53.41 373 LEU A C 1
ATOM 2872 O O . LEU A 1 373 ? 7.488 9.897 -19.956 1.00 53.41 373 LEU A O 1
ATOM 2876 N N . ASP A 1 374 ? 5.781 11.262 -19.396 1.00 49.62 374 ASP A N 1
ATOM 2877 C CA . ASP A 1 374 ? 5.296 11.415 -20.768 1.00 49.62 374 ASP A CA 1
ATOM 2878 C C . ASP A 1 374 ? 6.282 12.319 -21.531 1.00 49.62 374 ASP A C 1
ATOM 2880 O O . ASP A 1 374 ? 6.161 13.539 -21.610 1.00 49.62 374 ASP A O 1
ATOM 2884 N N . ARG A 1 375 ? 7.338 11.692 -22.057 1.00 65.06 375 ARG A N 1
ATOM 2885 C CA . ARG A 1 375 ? 8.348 12.322 -22.908 1.00 65.06 375 ARG A CA 1
ATOM 2886 C C . ARG A 1 375 ? 7.878 12.263 -24.352 1.00 65.06 375 ARG A C 1
ATOM 2888 O O . ARG A 1 375 ? 7.588 11.184 -24.877 1.00 65.06 375 ARG A O 1
ATOM 2895 N N . LEU A 1 376 ? 7.849 13.413 -25.018 1.00 64.19 376 LEU A N 1
ATOM 2896 C CA . LEU A 1 376 ? 7.498 13.490 -26.434 1.00 64.19 376 LEU A CA 1
ATOM 2897 C C . LEU A 1 376 ? 8.639 12.906 -27.273 1.00 64.19 376 LEU A C 1
ATOM 2899 O O . LEU A 1 376 ? 9.781 13.362 -27.192 1.00 64.19 376 LEU A O 1
ATOM 2903 N N . ARG A 1 377 ? 8.332 11.886 -28.080 1.00 72.44 377 ARG A N 1
ATOM 2904 C CA . ARG A 1 377 ? 9.303 11.144 -28.900 1.00 72.44 377 ARG A CA 1
ATOM 2905 C C . ARG A 1 377 ? 8.972 11.202 -30.383 1.00 72.44 377 ARG A C 1
ATOM 2907 O O . ARG A 1 377 ? 7.814 11.320 -30.779 1.00 72.44 377 ARG A O 1
ATOM 2914 N N . ALA A 1 378 ? 10.007 11.084 -31.206 1.00 72.94 378 ALA A N 1
ATOM 2915 C CA . ALA A 1 378 ? 9.882 11.092 -32.654 1.00 72.94 378 ALA A CA 1
ATOM 2916 C C . ALA A 1 378 ? 9.180 9.823 -33.167 1.00 72.94 378 ALA A C 1
ATOM 2918 O O . ALA A 1 378 ? 9.646 8.711 -32.948 1.00 72.94 378 ALA A O 1
ATOM 2919 N N . SER A 1 379 ? 8.112 9.966 -33.947 1.00 71.06 379 SER A N 1
ATOM 2920 C CA . SER A 1 379 ? 7.451 8.848 -34.643 1.00 71.06 379 SER A CA 1
ATOM 2921 C C . SER A 1 379 ? 8.248 8.278 -35.827 1.00 71.06 379 SER A C 1
ATOM 2923 O O . SER A 1 379 ? 7.873 7.256 -36.396 1.00 71.06 379 SER A O 1
ATOM 2925 N N . GLY A 1 380 ? 9.344 8.915 -36.244 1.00 73.00 380 GLY A N 1
ATOM 2926 C CA . GLY A 1 380 ? 10.218 8.397 -37.294 1.00 73.00 380 GLY A CA 1
ATOM 2927 C C . GLY A 1 380 ? 11.478 9.233 -37.475 1.00 73.00 380 GLY A C 1
ATOM 2928 O O . GLY A 1 380 ? 11.574 10.330 -36.928 1.00 73.00 380 GLY A O 1
ATOM 2929 N N . SER A 1 381 ? 12.422 8.714 -38.259 1.00 82.69 381 SER A N 1
ATOM 2930 C CA . SER A 1 381 ? 13.675 9.405 -38.561 1.00 82.69 381 SER A CA 1
ATOM 2931 C C . SER A 1 381 ? 13.498 10.561 -39.536 1.00 82.69 381 SER A C 1
ATOM 2933 O O . SER A 1 381 ? 12.604 10.549 -40.383 1.00 82.69 381 SER A O 1
ATOM 2935 N N . GLY A 1 382 ? 14.385 11.547 -39.449 1.00 86.88 382 GLY A N 1
ATOM 2936 C CA . GLY A 1 382 ? 14.459 12.645 -40.406 1.00 86.88 382 GLY A CA 1
ATOM 2937 C C . GLY A 1 382 ? 15.202 13.849 -39.849 1.00 86.88 382 GLY A C 1
ATOM 2938 O O . GLY A 1 382 ? 15.692 13.828 -38.725 1.00 86.88 382 GLY A O 1
ATOM 2939 N N . ARG A 1 383 ? 15.281 14.921 -40.634 1.00 90.06 383 ARG A N 1
ATOM 2940 C CA . ARG A 1 383 ? 15.970 16.150 -40.231 1.00 90.06 383 ARG A CA 1
ATOM 2941 C C . ARG A 1 383 ? 15.022 17.101 -39.503 1.00 90.06 383 ARG A C 1
ATOM 2943 O O . ARG A 1 383 ? 13.944 17.396 -40.020 1.00 90.06 383 ARG A O 1
ATOM 2950 N N . ALA A 1 384 ? 15.440 17.584 -38.335 1.00 86.69 384 ALA A N 1
ATOM 2951 C CA . ALA A 1 384 ? 14.718 18.554 -37.518 1.00 86.69 384 ALA A CA 1
ATOM 2952 C C . ALA A 1 384 ? 14.746 19.943 -38.168 1.00 86.69 384 ALA A C 1
ATOM 2954 O O . ALA A 1 384 ? 15.819 20.492 -38.415 1.00 86.69 384 ALA A O 1
ATOM 2955 N N . ILE A 1 385 ? 13.587 20.538 -38.426 1.00 88.31 385 ILE A N 1
ATOM 2956 C CA . ILE A 1 385 ? 13.464 21.877 -39.000 1.00 88.31 385 ILE A CA 1
ATOM 2957 C C . ILE A 1 385 ? 12.497 22.677 -38.135 1.00 88.31 385 ILE A C 1
ATOM 2959 O O . ILE A 1 385 ? 11.314 22.355 -38.035 1.00 88.31 385 ILE A O 1
ATOM 2963 N N . TYR A 1 386 ? 13.010 23.748 -37.540 1.00 86.94 386 TYR A N 1
ATOM 2964 C CA . TYR A 1 386 ? 12.191 24.770 -36.896 1.00 86.94 386 TYR A CA 1
ATOM 2965 C C . TYR A 1 386 ? 11.857 25.838 -37.947 1.00 86.94 386 TYR A C 1
ATOM 2967 O O . TYR A 1 386 ? 12.789 26.470 -38.447 1.00 86.94 386 TYR A O 1
ATOM 2975 N N . PRO A 1 387 ? 10.579 26.005 -38.337 1.00 82.56 387 PRO A N 1
ATOM 2976 C CA . PRO A 1 387 ? 10.174 26.948 -39.375 1.00 82.56 387 PRO A CA 1
ATOM 2977 C C . PRO A 1 387 ? 10.202 28.405 -38.894 1.00 82.56 387 PRO A C 1
ATOM 2979 O O . PRO A 1 387 ? 10.340 29.305 -39.713 1.00 82.56 387 PRO A O 1
ATOM 2982 N N . VAL A 1 388 ? 10.079 28.634 -37.582 1.00 84.06 388 VAL A N 1
ATOM 2983 C CA . VAL A 1 388 ? 10.062 29.963 -36.959 1.00 84.06 388 VAL A CA 1
ATOM 2984 C C . VAL A 1 388 ? 11.115 30.007 -35.854 1.00 84.06 388 VAL A C 1
ATOM 2986 O O . VAL A 1 388 ? 11.294 29.031 -35.123 1.00 84.06 388 VAL A O 1
ATOM 2989 N N . SER A 1 389 ? 11.819 31.133 -35.728 1.00 82.56 389 SER A N 1
ATOM 2990 C CA . SER A 1 389 ? 12.711 31.392 -34.597 1.00 82.56 389 SER A CA 1
ATOM 2991 C C . SER A 1 389 ? 11.887 31.665 -33.338 1.00 82.56 389 SER A C 1
ATOM 2993 O O . SER A 1 389 ? 11.181 32.671 -33.272 1.00 82.56 389 SER A O 1
ATOM 2995 N N . VAL A 1 390 ? 11.982 30.789 -32.339 1.00 79.62 390 VAL A N 1
ATOM 2996 C CA . VAL A 1 390 ? 11.215 30.902 -31.089 1.00 79.62 390 VAL A CA 1
ATOM 2997 C C . VAL A 1 390 ? 12.093 31.454 -29.969 1.00 79.62 390 VAL A C 1
ATOM 2999 O O . VAL A 1 390 ? 13.264 31.089 -29.847 1.00 79.62 390 VAL A O 1
ATOM 3002 N N . LYS A 1 391 ? 11.528 32.346 -29.147 1.00 78.69 391 LYS A N 1
ATOM 3003 C CA . LYS A 1 391 ? 12.204 32.899 -27.968 1.00 78.69 391 LYS A CA 1
ATOM 3004 C C . LYS A 1 391 ? 12.249 31.858 -26.847 1.00 78.69 391 LYS A C 1
ATOM 3006 O O . LYS A 1 391 ? 11.252 31.209 -26.542 1.00 78.69 391 LYS A O 1
ATOM 3011 N N . GLY A 1 392 ? 13.405 31.738 -26.210 1.00 78.50 392 GLY A N 1
ATOM 3012 C CA . GLY A 1 392 ? 13.634 30.782 -25.136 1.00 78.50 392 GLY A CA 1
ATOM 3013 C C . GLY A 1 392 ? 15.000 30.969 -24.491 1.00 78.50 392 GLY A C 1
ATOM 3014 O O . GLY A 1 392 ? 15.750 31.876 -24.860 1.00 78.50 392 GLY A O 1
ATOM 3015 N N . ARG A 1 393 ? 15.325 30.108 -23.527 1.00 78.81 393 ARG A N 1
ATOM 3016 C CA . ARG A 1 393 ? 16.623 30.106 -22.833 1.00 78.81 393 ARG A CA 1
ATOM 3017 C C . ARG A 1 393 ? 17.221 28.708 -22.777 1.00 78.81 393 ARG A C 1
ATOM 3019 O O . ARG A 1 393 ? 16.493 27.723 -22.738 1.00 78.81 393 ARG A O 1
ATOM 3026 N N . LEU A 1 394 ? 18.546 28.608 -22.731 1.00 75.75 394 LEU A N 1
ATOM 3027 C CA . LEU A 1 394 ? 19.210 27.325 -22.504 1.00 75.75 394 LEU A CA 1
ATOM 3028 C C . LEU A 1 394 ? 19.165 26.978 -21.012 1.00 75.75 394 LEU A C 1
ATOM 3030 O O . LEU A 1 394 ? 19.551 27.790 -20.175 1.00 75.75 394 LEU A O 1
ATOM 3034 N N . VAL A 1 395 ? 18.690 25.777 -20.690 1.00 72.06 395 VAL A N 1
ATOM 3035 C CA . VAL A 1 395 ? 18.566 25.259 -19.320 1.00 72.06 395 VAL A CA 1
ATOM 3036 C C . VAL A 1 395 ? 19.198 23.873 -19.259 1.00 72.06 395 VAL A C 1
ATOM 3038 O O . VAL A 1 395 ? 19.109 23.095 -20.211 1.00 72.06 395 VAL A O 1
ATOM 3041 N N . ARG A 1 396 ? 19.844 23.546 -18.137 1.00 70.75 396 ARG A N 1
ATOM 3042 C CA . ARG A 1 396 ? 20.288 22.177 -17.861 1.00 70.75 396 ARG A CA 1
ATOM 3043 C C . ARG A 1 396 ? 19.082 21.355 -17.398 1.00 70.75 396 ARG A C 1
ATOM 3045 O O . ARG A 1 396 ? 18.491 21.654 -16.370 1.00 70.75 396 ARG A O 1
ATOM 3052 N N . SER A 1 397 ? 18.707 20.353 -18.185 1.00 69.25 397 SER A N 1
ATOM 3053 C CA . SER A 1 397 ? 17.675 19.365 -17.834 1.00 69.25 397 SER A CA 1
ATOM 3054 C C . SER A 1 397 ? 18.086 18.513 -16.626 1.00 69.25 397 SER A C 1
ATOM 3056 O O . SER A 1 397 ? 19.277 18.396 -16.331 1.00 69.25 397 SER A O 1
ATOM 3058 N N . GLU A 1 398 ? 17.122 17.838 -15.984 1.00 62.81 398 GLU A N 1
ATOM 3059 C CA . GLU A 1 398 ? 17.378 16.885 -14.882 1.00 62.81 398 GLU A CA 1
ATOM 3060 C C . GLU A 1 398 ? 18.386 15.778 -15.268 1.00 62.81 398 GLU A C 1
ATOM 3062 O O . GLU A 1 398 ? 19.103 15.255 -14.419 1.00 62.81 398 GLU A O 1
ATOM 3067 N N . GLY A 1 399 ? 18.473 15.434 -16.559 1.00 63.97 399 GLY A N 1
ATOM 3068 C CA . GLY A 1 399 ? 19.412 14.445 -17.104 1.00 63.97 399 GLY A CA 1
ATOM 3069 C C . GLY A 1 399 ? 20.785 15.003 -17.503 1.00 63.97 399 GLY A C 1
ATOM 3070 O O . GLY A 1 399 ? 21.536 14.325 -18.209 1.00 63.97 399 GLY A O 1
ATOM 3071 N N . GLY A 1 400 ? 21.100 16.248 -17.133 1.00 67.12 400 GLY A N 1
ATOM 3072 C CA . GLY A 1 400 ? 22.394 16.890 -17.376 1.00 67.12 400 GLY A CA 1
ATOM 3073 C C . GLY A 1 400 ? 22.628 17.389 -18.810 1.00 67.12 400 GLY A C 1
ATOM 3074 O O . GLY A 1 400 ? 23.712 17.881 -19.123 1.00 67.12 400 GLY A O 1
ATOM 3075 N N . MET A 1 401 ? 21.637 17.299 -19.706 1.00 71.62 401 MET A N 1
ATOM 3076 C CA . MET A 1 401 ? 21.732 17.890 -21.048 1.00 71.62 401 MET A CA 1
ATOM 3077 C C . MET A 1 401 ? 21.337 19.357 -21.057 1.00 71.62 401 MET A C 1
ATOM 3079 O O . MET A 1 401 ? 20.409 19.762 -20.358 1.00 71.62 401 MET A O 1
ATOM 3083 N N . ILE A 1 402 ? 21.987 20.125 -21.925 1.00 75.75 402 ILE A N 1
ATOM 3084 C CA . ILE A 1 402 ? 21.570 21.485 -22.250 1.00 75.75 402 ILE A CA 1
ATOM 3085 C C . ILE A 1 402 ? 20.383 21.389 -23.213 1.00 75.75 402 ILE A C 1
ATOM 3087 O O . ILE A 1 402 ? 20.560 21.001 -24.369 1.00 75.75 402 ILE A O 1
ATOM 3091 N N . GLY A 1 403 ? 19.195 21.732 -22.727 1.00 79.75 403 GLY A N 1
ATOM 3092 C CA . GLY A 1 403 ? 17.984 21.870 -23.528 1.00 79.75 403 GLY A CA 1
ATOM 3093 C C . GLY A 1 403 ? 17.579 23.334 -23.699 1.00 79.75 403 GLY A C 1
ATOM 3094 O O . GLY A 1 403 ? 18.117 24.224 -23.041 1.00 79.75 403 GLY A O 1
ATOM 3095 N N . PHE A 1 404 ? 16.636 23.593 -24.597 1.00 82.56 404 PHE A N 1
ATOM 3096 C CA . PHE A 1 404 ? 16.102 24.919 -24.891 1.00 82.56 404 PHE A CA 1
ATOM 3097 C C . PHE A 1 404 ? 14.684 25.051 -24.326 1.00 82.56 404 PHE A C 1
ATOM 3099 O O . PHE A 1 404 ? 13.759 24.407 -24.810 1.00 82.56 404 PHE A O 1
ATOM 3106 N N . PHE A 1 405 ? 14.525 25.858 -23.281 1.00 81.50 405 PHE A N 1
ATOM 3107 C CA . PHE A 1 405 ? 13.253 26.128 -22.619 1.00 81.50 405 PHE A CA 1
ATOM 3108 C C . PHE A 1 405 ? 12.419 27.123 -23.427 1.00 81.50 405 PHE A C 1
ATOM 3110 O O . PHE A 1 405 ? 12.894 28.221 -23.734 1.00 81.50 405 PHE A O 1
ATOM 3117 N N . LEU A 1 406 ? 11.186 26.738 -23.746 1.00 77.25 406 LEU A N 1
ATOM 3118 C CA . LEU A 1 406 ? 10.253 27.512 -24.558 1.00 77.25 406 LEU A CA 1
ATOM 3119 C C . LEU A 1 406 ? 9.424 28.486 -23.714 1.00 77.25 406 LEU A C 1
ATOM 3121 O O . LEU A 1 406 ? 8.759 28.077 -22.766 1.00 77.25 406 LEU A O 1
ATOM 3125 N N . TYR A 1 407 ? 9.397 29.761 -24.111 1.00 78.38 407 TYR A N 1
ATOM 3126 C CA . TYR A 1 407 ? 8.461 30.751 -23.554 1.00 78.38 407 TYR A CA 1
ATOM 3127 C C . TYR A 1 407 ? 7.148 30.852 -24.335 1.00 78.38 407 TYR A C 1
ATOM 3129 O O . TYR A 1 407 ? 6.216 31.498 -23.877 1.00 78.38 407 TYR A O 1
ATOM 3137 N N . GLN A 1 408 ? 7.099 30.273 -25.533 1.00 78.94 408 GLN A N 1
ATOM 3138 C CA . GLN A 1 408 ? 5.965 30.322 -26.450 1.00 78.94 408 GLN A CA 1
ATOM 3139 C C . GLN A 1 408 ? 5.854 28.985 -27.177 1.00 78.94 408 GLN A C 1
ATOM 3141 O O . GLN A 1 408 ? 6.842 28.250 -27.286 1.00 78.94 408 GLN A O 1
ATOM 3146 N N . ASP A 1 409 ? 4.670 28.704 -27.711 1.00 76.69 409 ASP A N 1
ATOM 3147 C CA . ASP A 1 409 ? 4.415 27.484 -28.464 1.00 76.69 409 ASP A CA 1
ATOM 3148 C C . ASP A 1 409 ? 5.314 27.397 -29.706 1.00 76.69 409 ASP A C 1
ATOM 3150 O O . ASP A 1 409 ? 5.527 28.367 -30.439 1.00 76.69 409 ASP A O 1
ATOM 3154 N N . CYS A 1 410 ? 5.865 26.210 -29.946 1.00 81.50 410 CYS A N 1
ATOM 3155 C CA . CYS A 1 410 ? 6.844 25.960 -30.992 1.00 81.50 410 CYS A CA 1
ATOM 3156 C C . CYS A 1 410 ? 6.398 24.814 -31.898 1.00 81.50 410 CYS A C 1
ATOM 3158 O O . CYS A 1 410 ? 6.087 23.715 -31.440 1.00 81.50 410 CYS A O 1
ATOM 3160 N N . ASN A 1 411 ? 6.440 25.047 -33.209 1.00 83.19 411 ASN A N 1
ATOM 3161 C CA . ASN A 1 411 ? 6.205 24.010 -34.207 1.00 83.19 411 ASN A CA 1
ATOM 3162 C C . ASN A 1 411 ? 7.543 23.405 -34.659 1.00 83.19 411 ASN A C 1
ATOM 3164 O O . ASN A 1 411 ? 8.443 24.128 -35.079 1.00 83.19 411 ASN A O 1
ATOM 3168 N N . LEU A 1 412 ? 7.656 22.077 -34.649 1.00 83.38 412 LEU A N 1
ATOM 3169 C CA . LEU A 1 412 ? 8.796 21.330 -35.187 1.00 83.38 412 LEU A CA 1
ATOM 3170 C C . LEU A 1 412 ? 8.358 20.502 -36.397 1.00 83.38 412 LEU A C 1
ATOM 3172 O O . LEU A 1 412 ? 7.380 19.756 -36.343 1.00 83.38 412 LEU A O 1
ATOM 3176 N N . LEU A 1 413 ? 9.125 20.587 -37.481 1.00 86.56 413 LEU A N 1
ATOM 3177 C CA . LEU A 1 413 ? 8.959 19.758 -38.669 1.00 86.56 413 LEU A CA 1
ATOM 3178 C C . LEU A 1 413 ? 10.086 18.728 -38.740 1.00 86.56 413 LEU A C 1
ATOM 3180 O O . LEU A 1 413 ? 11.257 19.091 -38.728 1.00 86.56 413 LEU A O 1
ATOM 3184 N N . ILE A 1 414 ? 9.749 17.447 -38.874 1.00 85.19 414 ILE A N 1
ATOM 3185 C CA . ILE A 1 414 ? 10.728 16.396 -39.180 1.00 85.19 414 ILE A CA 1
ATOM 3186 C C . ILE A 1 414 ? 10.590 16.037 -40.656 1.00 85.19 414 ILE A C 1
ATOM 3188 O O . ILE A 1 414 ? 9.574 15.475 -41.072 1.00 85.19 414 ILE A O 1
ATOM 3192 N N . SER A 1 415 ? 11.604 16.376 -41.455 1.00 88.50 415 SER A N 1
ATOM 3193 C CA . SER A 1 415 ? 11.645 16.064 -42.886 1.00 88.50 415 SER A CA 1
ATOM 3194 C C . SER A 1 415 ? 12.280 14.696 -43.114 1.00 88.50 415 SER A C 1
ATOM 3196 O O . SER A 1 415 ? 13.462 14.506 -42.822 1.00 88.50 415 SER A O 1
ATOM 3198 N N . ARG A 1 416 ? 11.513 13.746 -43.657 1.00 84.25 416 ARG A N 1
ATOM 3199 C CA . ARG A 1 416 ? 12.033 12.430 -44.054 1.00 84.25 416 ARG A CA 1
ATOM 3200 C C . ARG A 1 416 ? 12.807 12.520 -45.376 1.00 84.25 416 ARG A C 1
ATOM 3202 O O . ARG A 1 416 ? 12.491 13.392 -46.187 1.00 84.25 416 ARG A O 1
ATOM 3209 N N . PRO A 1 417 ? 13.744 11.590 -45.642 1.00 77.31 417 PRO A N 1
ATOM 3210 C CA . PRO A 1 417 ? 14.402 11.491 -46.948 1.00 77.31 417 PRO A CA 1
ATOM 3211 C C . PRO A 1 417 ? 13.401 11.292 -48.103 1.00 77.31 417 PRO A C 1
ATOM 3213 O O . PRO A 1 417 ? 13.620 11.797 -49.194 1.00 77.31 417 PRO A O 1
ATOM 3216 N N . ASN A 1 418 ? 12.239 10.683 -47.840 1.00 77.31 418 ASN A N 1
ATOM 3217 C CA . ASN A 1 418 ? 11.172 10.461 -48.827 1.00 77.31 418 ASN A CA 1
ATOM 3218 C C . ASN A 1 418 ? 10.269 11.700 -49.055 1.00 77.31 418 ASN A C 1
ATOM 3220 O O . ASN A 1 418 ? 9.147 11.561 -49.534 1.00 77.31 418 ASN A O 1
ATOM 3224 N N . GLY A 1 419 ? 10.664 12.894 -48.598 1.00 74.62 419 GLY A N 1
ATOM 3225 C CA . GLY A 1 419 ? 9.914 14.150 -48.771 1.00 74.62 419 GLY A CA 1
ATOM 3226 C C . GLY A 1 419 ? 8.706 14.363 -47.840 1.00 74.62 419 GLY A C 1
ATOM 3227 O O . GLY A 1 419 ? 8.257 15.496 -47.669 1.00 74.62 419 GLY A O 1
ATOM 3228 N N . LYS A 1 420 ? 8.194 13.318 -47.170 1.00 79.56 420 LYS A N 1
ATOM 3229 C CA . LYS A 1 420 ? 7.109 13.446 -46.173 1.00 79.56 420 LYS A CA 1
ATOM 3230 C C . LYS A 1 420 ? 7.585 14.213 -44.929 1.00 79.56 420 LYS A C 1
ATOM 3232 O O . LYS A 1 420 ? 8.615 13.870 -44.345 1.00 79.56 420 LYS A O 1
ATOM 3237 N N . ARG A 1 421 ? 6.809 15.214 -44.493 1.00 83.88 421 ARG A N 1
ATOM 3238 C CA . ARG A 1 421 ? 7.087 16.034 -43.299 1.00 83.88 421 ARG A CA 1
ATOM 3239 C C . ARG A 1 421 ? 6.124 15.688 -42.166 1.00 83.88 421 ARG A C 1
ATOM 3241 O O . ARG A 1 421 ? 4.914 15.760 -42.351 1.00 83.88 421 ARG A O 1
ATOM 3248 N N . LEU A 1 422 ? 6.659 15.347 -40.999 1.00 79.69 422 LEU A N 1
ATOM 3249 C CA . LEU A 1 422 ? 5.881 15.177 -39.769 1.00 79.69 422 LEU A CA 1
ATOM 3250 C C . LEU A 1 422 ? 5.867 16.491 -38.991 1.00 79.69 422 LEU A C 1
ATOM 3252 O O . LEU A 1 422 ? 6.918 17.114 -38.851 1.00 79.69 422 LEU A O 1
ATOM 3256 N N . ARG A 1 423 ? 4.701 16.897 -38.484 1.00 81.25 423 ARG A N 1
ATOM 3257 C CA . ARG A 1 423 ? 4.545 18.120 -37.687 1.00 81.25 423 ARG A CA 1
ATOM 3258 C C . ARG A 1 423 ? 4.349 17.761 -36.215 1.00 81.25 423 ARG A C 1
ATOM 3260 O O . ARG A 1 423 ? 3.515 16.916 -35.911 1.00 81.25 423 ARG A O 1
ATOM 3267 N N . TYR A 1 424 ? 5.096 18.419 -35.337 1.00 79.44 424 TYR A N 1
ATOM 3268 C CA . TYR A 1 424 ? 4.925 18.383 -33.885 1.00 79.44 424 TYR A CA 1
ATOM 3269 C C . TYR A 1 424 ? 4.683 19.800 -33.387 1.00 79.44 424 TYR A C 1
ATOM 3271 O O . TYR A 1 424 ? 5.277 20.743 -33.912 1.00 79.44 424 TYR A O 1
ATOM 3279 N N . GLN A 1 425 ? 3.834 19.935 -32.375 1.00 75.25 425 GLN A N 1
ATOM 3280 C CA . GLN A 1 425 ? 3.589 21.198 -31.689 1.00 75.25 425 GLN A CA 1
ATOM 3281 C C . GLN A 1 425 ? 3.969 21.016 -30.224 1.00 75.25 425 GLN A C 1
ATOM 3283 O O . GLN A 1 425 ? 3.570 20.032 -29.601 1.00 75.25 425 GLN A O 1
ATOM 3288 N N . PHE A 1 426 ? 4.778 21.931 -29.706 1.00 79.12 426 PHE A N 1
ATOM 3289 C CA . PHE A 1 426 ? 5.226 21.947 -28.322 1.00 79.12 426 PHE A CA 1
ATOM 3290 C C . PHE A 1 426 ? 4.653 23.180 -27.630 1.00 79.12 426 PHE A C 1
ATOM 3292 O O . PHE A 1 426 ? 4.867 24.277 -28.148 1.00 79.12 426 PHE A O 1
ATOM 3299 N N . PRO A 1 427 ? 3.957 23.026 -26.493 1.00 74.06 427 PRO A N 1
ATOM 3300 C CA . PRO A 1 427 ? 3.458 24.164 -25.736 1.00 74.06 427 PRO A CA 1
ATOM 3301 C C . PRO A 1 427 ? 4.594 24.916 -25.022 1.00 74.06 427 PRO A C 1
ATOM 3303 O O . PRO A 1 427 ? 5.704 24.395 -24.855 1.00 74.06 427 PRO A O 1
ATOM 3306 N N . GLN A 1 428 ? 4.312 26.140 -24.575 1.00 74.69 428 GLN A N 1
ATOM 3307 C CA . GLN A 1 428 ? 5.181 26.890 -23.663 1.00 74.69 428 GLN A CA 1
ATOM 3308 C C . GLN A 1 428 ? 5.515 26.091 -22.385 1.00 74.69 428 GLN A C 1
ATOM 3310 O O . GLN A 1 428 ? 4.733 25.259 -21.931 1.00 74.69 428 GLN A O 1
ATOM 3315 N N . GLY A 1 429 ? 6.687 26.337 -21.792 1.00 70.44 429 GLY A N 1
ATOM 3316 C CA . GLY A 1 429 ? 7.142 25.647 -20.576 1.00 70.44 429 GLY A CA 1
ATOM 3317 C C . GLY A 1 429 ? 7.856 24.311 -20.817 1.00 70.44 429 GLY A C 1
ATOM 3318 O O . GLY A 1 429 ? 8.286 23.655 -19.876 1.00 70.44 429 GLY A O 1
ATOM 3319 N N . VAL A 1 430 ? 8.032 23.889 -22.069 1.00 74.44 430 VAL A N 1
ATOM 3320 C CA . VAL A 1 430 ? 8.729 22.640 -22.412 1.00 74.44 430 VAL A CA 1
ATOM 3321 C C . VAL A 1 430 ? 10.218 22.892 -22.693 1.00 74.44 430 VAL A C 1
ATOM 3323 O O . VAL A 1 430 ? 10.593 23.893 -23.305 1.00 74.44 430 VAL A O 1
ATOM 3326 N N . ILE A 1 431 ? 11.084 21.960 -22.283 1.00 80.69 431 ILE A N 1
ATOM 3327 C CA . ILE A 1 431 ? 12.513 21.924 -22.622 1.00 80.69 431 ILE A CA 1
ATOM 3328 C C . ILE A 1 431 ? 12.714 21.067 -23.878 1.00 80.69 431 ILE A C 1
ATOM 3330 O O . ILE A 1 431 ? 12.581 19.845 -23.840 1.00 80.69 431 ILE A O 1
ATOM 3334 N N . LEU A 1 432 ? 13.093 21.689 -24.992 1.00 83.00 432 LEU A N 1
ATOM 3335 C CA . LEU A 1 432 ? 13.491 20.995 -26.219 1.00 83.00 432 LEU A CA 1
ATOM 3336 C C . LEU A 1 432 ? 14.916 20.449 -26.099 1.00 83.00 432 LEU A C 1
ATOM 3338 O O . LEU A 1 432 ? 15.834 21.173 -25.718 1.00 83.00 432 LEU A O 1
ATOM 3342 N N . LEU A 1 433 ? 15.124 19.189 -26.478 1.00 82.06 433 LEU A N 1
ATOM 3343 C CA . LEU A 1 433 ? 16.442 18.540 -26.426 1.00 82.06 433 LEU A CA 1
ATOM 3344 C C . LEU A 1 433 ? 17.168 18.551 -27.782 1.00 82.06 433 LEU A C 1
ATOM 3346 O O . LEU A 1 433 ? 18.354 18.235 -27.843 1.00 82.06 433 LEU A O 1
ATOM 3350 N N . ILE A 1 434 ? 16.472 18.930 -28.859 1.00 84.25 434 ILE A N 1
ATOM 3351 C CA . ILE A 1 434 ? 16.944 18.785 -30.242 1.00 84.25 434 ILE A CA 1
ATOM 3352 C C . ILE A 1 434 ? 17.281 20.126 -30.873 1.00 84.25 434 ILE A C 1
ATOM 3354 O O . ILE A 1 434 ? 16.525 21.099 -30.775 1.00 84.25 434 ILE A O 1
ATOM 3358 N N . ARG A 1 435 ? 18.390 20.152 -31.612 1.00 84.19 435 ARG A N 1
ATOM 3359 C CA . ARG A 1 435 ? 18.870 21.336 -32.326 1.00 84.19 435 ARG A CA 1
ATOM 3360 C C . ARG A 1 435 ? 18.294 21.433 -33.735 1.00 84.19 435 ARG A C 1
ATOM 3362 O O . ARG A 1 435 ? 17.968 20.441 -34.383 1.00 84.19 435 ARG A O 1
ATOM 3369 N N . HIS A 1 436 ? 18.223 22.659 -34.250 1.00 84.81 436 HIS A N 1
ATOM 3370 C CA . HIS A 1 436 ? 17.857 22.884 -35.645 1.00 84.81 436 HIS A CA 1
ATOM 3371 C C . HIS A 1 436 ? 18.833 22.163 -36.588 1.00 84.81 436 HIS A C 1
ATOM 3373 O O . HIS A 1 436 ? 20.051 22.279 -36.448 1.00 84.81 436 HIS A O 1
ATOM 3379 N N . GLY A 1 437 ? 18.295 21.446 -37.572 1.00 84.00 437 GLY A N 1
ATOM 3380 C CA . GLY A 1 437 ? 19.056 20.738 -38.594 1.00 84.00 437 GLY A CA 1
ATOM 3381 C C . GLY A 1 437 ? 19.648 19.400 -38.151 1.00 84.00 437 GLY A C 1
ATOM 3382 O O . GLY A 1 437 ? 20.304 18.766 -38.979 1.00 84.00 437 GLY A O 1
ATOM 3383 N N . GLU A 1 438 ? 19.425 18.977 -36.903 1.00 85.06 438 GLU A N 1
ATOM 3384 C CA . GLU A 1 438 ? 19.878 17.694 -36.360 1.00 85.06 438 GLU A CA 1
ATOM 3385 C C . GLU A 1 438 ? 19.147 16.518 -37.021 1.00 85.06 438 GLU A C 1
ATOM 3387 O O . GLU A 1 438 ? 17.970 16.616 -37.382 1.00 85.06 438 GLU A O 1
ATOM 3392 N N . TRP A 1 439 ? 19.859 15.408 -37.218 1.00 84.00 439 TRP A N 1
ATOM 3393 C CA . TRP A 1 439 ? 19.260 14.176 -37.715 1.00 84.00 439 TRP A CA 1
ATOM 3394 C C . TRP A 1 439 ? 18.672 13.384 -36.549 1.00 84.00 439 TRP A C 1
ATOM 3396 O O . TRP A 1 439 ? 19.398 12.981 -35.645 1.00 84.00 439 TRP A O 1
ATOM 3406 N N . ILE A 1 440 ? 17.362 13.163 -36.592 1.00 83.56 440 ILE A N 1
ATOM 3407 C CA . ILE A 1 440 ? 16.588 12.501 -35.548 1.00 83.56 440 ILE A CA 1
ATOM 3408 C C . ILE A 1 440 ? 16.443 11.015 -35.887 1.00 83.56 440 ILE A C 1
ATOM 3410 O O . ILE A 1 440 ? 16.099 10.659 -37.020 1.00 83.56 440 ILE A O 1
ATOM 3414 N N . GLN A 1 441 ? 16.672 10.146 -34.904 1.00 80.81 441 GLN A N 1
ATOM 3415 C CA . GLN A 1 441 ? 16.378 8.712 -34.975 1.00 80.81 441 GLN A CA 1
ATOM 3416 C C . GLN A 1 441 ? 14.909 8.420 -34.617 1.00 80.81 441 GLN A C 1
ATOM 3418 O O . GLN A 1 441 ? 14.290 9.179 -33.865 1.00 80.81 441 GLN A O 1
ATOM 3423 N N . PRO A 1 442 ? 14.306 7.326 -35.127 1.00 71.81 442 PRO A N 1
ATOM 3424 C CA . PRO A 1 442 ? 12.971 6.946 -34.679 1.00 71.81 442 PRO A CA 1
ATOM 3425 C C . PRO A 1 442 ? 12.978 6.735 -33.159 1.00 71.81 442 PRO A C 1
ATOM 3427 O O . PRO A 1 442 ? 13.922 6.178 -32.610 1.00 71.81 442 PRO A O 1
ATOM 3430 N N . MET A 1 443 ? 11.920 7.182 -32.485 1.00 69.56 443 MET A N 1
ATOM 3431 C CA . MET A 1 443 ? 11.725 7.086 -31.033 1.00 69.56 443 MET A CA 1
ATOM 3432 C C . MET A 1 443 ? 12.711 7.880 -30.160 1.00 69.56 443 MET A C 1
ATOM 3434 O O . MET A 1 443 ? 12.645 7.774 -28.931 1.00 69.56 443 MET A O 1
ATOM 3438 N N . GLN A 1 444 ? 13.559 8.725 -30.755 1.00 78.12 444 GLN A N 1
ATOM 3439 C CA . GLN A 1 444 ? 14.409 9.660 -30.017 1.00 78.12 444 GLN A CA 1
ATOM 3440 C C . GLN A 1 444 ? 13.559 10.690 -29.257 1.00 78.12 444 GLN A C 1
ATOM 3442 O O . GLN A 1 444 ? 12.505 11.125 -29.733 1.00 78.12 444 GLN A O 1
ATOM 3447 N N . GLU A 1 445 ? 14.009 11.071 -28.063 1.00 74.88 445 GLU A N 1
ATOM 3448 C CA . GLU A 1 445 ? 13.353 12.084 -27.232 1.00 74.88 445 GLU A CA 1
ATOM 3449 C C . GLU A 1 445 ? 13.485 13.474 -27.861 1.00 74.88 445 GLU A C 1
ATOM 3451 O O . GLU A 1 445 ? 14.589 13.935 -28.146 1.00 74.88 445 GLU A O 1
ATOM 3456 N N . LEU A 1 446 ? 12.346 14.137 -28.078 1.00 79.25 446 LEU A N 1
ATOM 3457 C CA . LEU A 1 446 ? 12.286 15.479 -28.653 1.00 79.25 446 LEU A CA 1
ATOM 3458 C C . LEU A 1 446 ? 12.294 16.557 -27.567 1.00 79.25 446 LEU A C 1
ATOM 3460 O O . LEU A 1 446 ? 12.966 17.581 -27.711 1.00 79.25 446 LEU A O 1
ATOM 3464 N N . ALA A 1 447 ? 11.529 16.332 -26.495 1.00 76.12 447 ALA A N 1
ATOM 3465 C CA . ALA A 1 447 ? 11.267 17.346 -25.487 1.00 76.12 447 ALA A CA 1
ATOM 3466 C C . ALA A 1 447 ? 10.912 16.756 -24.111 1.00 76.12 447 ALA A C 1
ATOM 3468 O O . ALA A 1 447 ? 10.384 15.644 -24.019 1.00 76.12 447 ALA A O 1
ATOM 3469 N N . GLN A 1 448 ? 11.173 17.534 -23.059 1.00 74.12 448 GLN A N 1
ATOM 3470 C CA . GLN A 1 448 ? 10.864 17.242 -21.660 1.00 74.12 448 GLN A CA 1
ATOM 3471 C C . GLN A 1 448 ? 9.957 18.339 -21.081 1.00 74.12 448 GLN A C 1
ATOM 3473 O O . GLN A 1 448 ? 10.261 19.522 -21.211 1.00 74.12 448 GLN A O 1
ATOM 3478 N N . THR A 1 449 ? 8.856 17.961 -20.434 1.00 64.38 449 THR A N 1
ATOM 3479 C CA . THR A 1 449 ? 7.975 18.885 -19.701 1.00 64.38 449 THR A CA 1
ATOM 3480 C C . THR A 1 449 ? 8.571 19.227 -18.329 1.00 64.38 449 THR A C 1
ATOM 3482 O O . THR A 1 449 ? 9.221 18.383 -17.710 1.00 64.38 449 THR A O 1
ATOM 3485 N N . THR A 1 450 ? 8.383 20.467 -17.863 1.00 56.47 450 THR A N 1
ATOM 3486 C CA . THR A 1 450 ? 8.886 20.941 -16.556 1.00 56.47 450 THR A CA 1
ATOM 3487 C C . THR A 1 450 ? 7.812 21.048 -15.482 1.00 56.47 450 THR A C 1
ATOM 3489 O O . THR A 1 450 ? 8.108 21.572 -14.417 1.00 56.47 450 THR A O 1
ATOM 3492 N N . GLU A 1 451 ? 6.565 20.650 -15.747 1.00 48.44 451 GLU A N 1
ATOM 3493 C CA . GLU A 1 451 ? 5.498 20.793 -14.752 1.00 48.44 451 GLU A CA 1
ATOM 3494 C C . GLU A 1 451 ? 5.827 19.975 -13.500 1.00 48.44 451 GLU A C 1
ATOM 3496 O O . GLU A 1 451 ? 5.694 18.749 -13.485 1.00 48.44 451 GLU A O 1
ATOM 3501 N N . ASP A 1 452 ? 6.223 20.676 -12.435 1.00 41.22 452 ASP A N 1
ATOM 3502 C CA . ASP A 1 452 ? 6.429 20.107 -11.104 1.00 41.22 452 ASP A CA 1
ATOM 3503 C C . ASP A 1 452 ? 5.156 19.413 -10.584 1.00 41.22 452 ASP A C 1
ATOM 3505 O O . ASP A 1 452 ? 5.231 18.428 -9.855 1.00 41.22 452 ASP A O 1
ATOM 3509 N N . GLU A 1 453 ? 3.973 19.839 -11.043 1.00 38.88 453 GLU A N 1
ATOM 3510 C CA . GLU A 1 453 ? 2.683 19.208 -10.734 1.00 38.88 453 GLU A CA 1
ATOM 3511 C C . GLU A 1 453 ? 2.497 17.828 -11.397 1.00 38.88 453 GLU A C 1
ATOM 3513 O O . GLU A 1 453 ? 1.813 16.965 -10.840 1.00 38.88 453 GLU A O 1
ATOM 3518 N N . GLN A 1 454 ? 3.163 17.565 -12.530 1.00 38.53 454 GLN A N 1
ATOM 3519 C CA . GLN A 1 454 ? 3.278 16.220 -13.115 1.00 38.53 454 GLN A CA 1
ATOM 3520 C C . GLN A 1 454 ? 4.501 15.456 -12.574 1.00 38.53 454 GLN A C 1
ATOM 3522 O O . GLN A 1 454 ? 4.496 14.222 -12.550 1.00 38.53 454 GLN A O 1
ATOM 3527 N N . LEU A 1 455 ? 5.531 16.169 -12.092 1.00 38.00 455 LEU A N 1
ATOM 3528 C CA . LEU A 1 455 ? 6.703 15.617 -11.394 1.00 38.00 455 LEU A CA 1
ATOM 3529 C C . LEU A 1 455 ? 6.475 15.381 -9.894 1.00 38.00 455 LEU A C 1
ATOM 3531 O O . LEU A 1 455 ? 7.366 14.820 -9.249 1.00 38.00 455 LEU A O 1
ATOM 3535 N N . ASN A 1 456 ? 5.281 15.652 -9.350 1.00 35.78 456 ASN A N 1
ATOM 3536 C CA . ASN A 1 456 ? 4.772 14.993 -8.141 1.00 35.78 456 ASN A CA 1
ATOM 3537 C C . ASN A 1 456 ? 4.451 13.525 -8.473 1.00 35.78 456 ASN A C 1
ATOM 3539 O O . ASN A 1 456 ? 3.322 13.033 -8.441 1.00 35.78 456 ASN A O 1
ATOM 3543 N N . ARG A 1 457 ? 5.545 12.857 -8.845 1.00 41.94 457 ARG A N 1
ATOM 3544 C CA . ARG A 1 457 ? 5.815 11.446 -9.010 1.00 41.94 457 ARG A CA 1
ATOM 3545 C C . ARG A 1 457 ? 5.263 10.759 -7.773 1.00 41.94 457 ARG A C 1
ATOM 3547 O O . ARG A 1 457 ? 5.853 10.883 -6.705 1.00 41.94 457 ARG A O 1
ATOM 3554 N N . ALA A 1 458 ? 4.194 9.985 -7.920 1.00 36.78 458 ALA A N 1
ATOM 3555 C CA . ALA A 1 458 ? 3.632 9.241 -6.795 1.00 36.78 458 ALA A CA 1
ATOM 3556 C C . ALA A 1 458 ? 4.662 8.317 -6.108 1.00 36.78 458 ALA A C 1
ATOM 3558 O O . ALA A 1 458 ? 4.426 7.906 -4.988 1.00 36.78 458 ALA A O 1
ATOM 3559 N N . ASN A 1 459 ? 5.813 8.012 -6.736 1.00 45.88 459 ASN A N 1
ATOM 3560 C CA . ASN A 1 459 ? 6.812 7.075 -6.213 1.00 45.88 459 ASN A CA 1
ATOM 3561 C C . ASN A 1 459 ? 8.254 7.333 -6.721 1.00 45.88 459 ASN A C 1
ATOM 3563 O O . ASN A 1 459 ? 8.911 6.397 -7.165 1.00 45.88 459 ASN A O 1
ATOM 3567 N N . TRP A 1 460 ? 8.779 8.565 -6.762 1.00 44.06 460 TRP A N 1
ATOM 3568 C CA . TRP A 1 460 ? 10.220 8.795 -7.043 1.00 44.06 460 TRP A CA 1
ATOM 3569 C C . TRP A 1 460 ? 10.897 9.456 -5.838 1.00 44.06 460 TRP A C 1
ATOM 3571 O O . TRP A 1 460 ? 10.388 10.431 -5.292 1.00 44.06 460 TRP A O 1
ATOM 3581 N N . LEU A 1 461 ? 12.058 8.942 -5.421 1.00 45.25 461 LEU A N 1
ATOM 3582 C CA . LEU A 1 461 ? 12.806 9.455 -4.269 1.00 45.25 461 LEU A CA 1
ATOM 3583 C C . LEU A 1 461 ? 13.866 10.461 -4.726 1.00 45.25 461 LEU A C 1
ATOM 3585 O O . LEU A 1 461 ? 14.711 10.137 -5.567 1.00 45.25 461 LEU A O 1
ATOM 3589 N N . LYS A 1 462 ? 13.861 11.651 -4.110 1.00 50.56 462 LYS A N 1
ATOM 3590 C CA . LYS A 1 462 ? 14.963 12.621 -4.182 1.00 50.56 462 LYS A CA 1
ATOM 3591 C C . LYS A 1 462 ? 16.176 12.040 -3.455 1.00 50.56 462 LYS A C 1
ATOM 3593 O O . LYS A 1 462 ? 16.129 11.844 -2.241 1.00 50.56 462 LYS A O 1
ATOM 3598 N N . LYS A 1 463 ? 17.259 11.760 -4.179 1.00 45.25 463 LYS A N 1
ATOM 3599 C CA . LYS A 1 463 ? 18.525 11.296 -3.601 1.00 45.25 463 LYS A CA 1
ATOM 3600 C C . LYS A 1 463 ? 19.637 12.306 -3.884 1.00 45.25 463 LYS A C 1
ATOM 3602 O O . LYS A 1 463 ? 19.816 12.697 -5.038 1.00 45.25 463 LYS A O 1
ATOM 3607 N N . PRO A 1 464 ? 20.395 12.734 -2.860 1.00 53.09 464 PRO A N 1
ATOM 3608 C CA . PRO A 1 464 ? 21.575 13.552 -3.075 1.00 53.09 464 PRO A CA 1
ATOM 3609 C C . PRO A 1 464 ? 22.708 12.682 -3.633 1.00 53.09 464 PRO A C 1
ATOM 3611 O O . PRO A 1 464 ? 23.137 11.720 -2.998 1.00 53.09 464 PRO A O 1
ATOM 3614 N N . TYR A 1 465 ? 23.213 13.039 -4.807 1.00 57.59 465 TYR A N 1
ATOM 3615 C CA . TYR A 1 465 ? 24.419 12.485 -5.410 1.00 57.59 465 TYR A CA 1
ATOM 3616 C C . TYR A 1 465 ? 25.579 13.452 -5.215 1.00 57.59 465 TYR A C 1
ATOM 3618 O O . TYR A 1 465 ? 25.434 14.659 -5.398 1.00 57.59 465 TYR A O 1
ATOM 3626 N N . GLN A 1 466 ? 26.743 12.924 -4.850 1.00 62.31 466 GLN A N 1
ATOM 3627 C CA . GLN A 1 466 ? 27.964 13.720 -4.768 1.00 62.31 466 GLN A CA 1
ATOM 3628 C C . GLN A 1 466 ? 28.541 13.924 -6.172 1.00 62.31 466 GLN A C 1
ATOM 3630 O O . GLN A 1 466 ? 28.677 12.971 -6.942 1.00 62.31 466 GLN A O 1
ATOM 3635 N N . ILE A 1 467 ? 28.874 15.171 -6.503 1.00 63.97 467 ILE A N 1
ATOM 3636 C CA . ILE A 1 467 ? 29.644 15.501 -7.700 1.00 63.97 467 ILE A CA 1
ATOM 3637 C C . ILE A 1 467 ? 31.110 15.241 -7.371 1.00 63.97 467 ILE A C 1
ATOM 3639 O O . ILE A 1 467 ? 31.675 15.953 -6.546 1.00 63.97 467 ILE A O 1
ATOM 3643 N N . SER A 1 468 ? 31.736 14.276 -8.035 1.00 64.69 468 SER A N 1
ATOM 3644 C CA . SER A 1 468 ? 33.186 14.080 -7.994 1.00 64.69 468 SER A CA 1
ATOM 3645 C C . SER A 1 468 ? 33.801 14.298 -9.373 1.00 64.69 468 SER A C 1
ATOM 3647 O O . SER A 1 468 ? 33.192 13.968 -10.397 1.00 64.69 468 SER A O 1
ATOM 3649 N N . SER A 1 469 ? 35.005 14.869 -9.416 1.00 64.69 469 SER A N 1
ATOM 3650 C CA . SER A 1 469 ? 35.781 14.940 -10.654 1.00 64.69 469 SER A CA 1
ATOM 3651 C C . SER A 1 469 ? 36.571 13.647 -10.856 1.00 64.69 469 SER A C 1
ATOM 3653 O O . SER A 1 469 ? 37.099 13.066 -9.910 1.00 64.69 469 SER A O 1
ATOM 3655 N N . GLN A 1 470 ? 36.678 13.185 -12.103 1.00 60.97 470 GLN A N 1
ATOM 3656 C CA . GLN A 1 470 ? 37.619 12.113 -12.462 1.00 60.97 470 GLN A CA 1
ATOM 3657 C C . GLN A 1 470 ? 39.028 12.646 -12.746 1.00 60.97 470 GLN A C 1
ATOM 3659 O O . GLN A 1 470 ? 39.998 11.895 -12.715 1.00 60.97 470 GLN A O 1
ATOM 3664 N N . LEU A 1 471 ? 39.131 13.942 -13.043 1.00 62.47 471 LEU A N 1
ATOM 3665 C CA . LEU A 1 471 ? 40.386 14.622 -13.322 1.00 62.47 471 LEU A CA 1
ATOM 3666 C C . LEU A 1 471 ? 40.907 15.269 -12.039 1.00 62.47 471 LEU A C 1
ATOM 3668 O O . LEU A 1 471 ? 40.155 15.956 -11.341 1.00 62.47 471 LEU A O 1
ATOM 3672 N N . GLY A 1 472 ? 42.191 15.039 -11.765 1.00 64.25 472 GLY A N 1
ATOM 3673 C CA . GLY A 1 472 ? 42.942 15.722 -10.719 1.00 64.25 472 GLY A CA 1
ATOM 3674 C C . GLY A 1 472 ? 43.548 17.008 -11.268 1.00 64.25 472 GLY A C 1
ATOM 3675 O O . GLY A 1 472 ? 44.195 16.979 -12.318 1.00 64.25 472 GLY A O 1
ATOM 3676 N N . GLY A 1 473 ? 43.318 18.140 -10.609 1.00 70.38 473 GLY A N 1
ATOM 3677 C CA . GLY A 1 473 ? 43.640 19.440 -11.188 1.00 70.38 473 GLY A CA 1
ATOM 3678 C C . GLY A 1 473 ? 43.215 20.642 -10.356 1.00 70.38 473 GLY A C 1
ATOM 3679 O O . GLY A 1 473 ? 42.576 20.482 -9.325 1.00 70.38 473 GLY A O 1
ATOM 3680 N N . SER A 1 474 ? 43.555 21.853 -10.789 1.00 69.50 474 SER A N 1
ATOM 3681 C CA . SER A 1 474 ? 43.098 23.094 -10.144 1.00 69.50 474 SER A CA 1
ATOM 3682 C C . SER A 1 474 ? 41.777 23.591 -10.740 1.00 69.50 474 SER A C 1
ATOM 3684 O O . SER A 1 474 ? 41.564 23.520 -11.953 1.00 69.50 474 SER A O 1
ATOM 3686 N N . LEU A 1 475 ? 40.876 24.073 -9.877 1.00 67.94 475 LEU A N 1
ATOM 3687 C CA . LEU A 1 475 ? 39.550 24.573 -10.242 1.00 67.94 475 LEU A CA 1
ATOM 3688 C C . LEU A 1 475 ? 39.596 26.044 -10.671 1.00 67.94 475 LEU A C 1
ATOM 3690 O O . LEU A 1 475 ? 40.066 26.904 -9.932 1.00 67.94 475 LEU A O 1
ATOM 3694 N N . TYR A 1 476 ? 39.028 26.342 -11.834 1.00 67.31 476 TYR A N 1
ATOM 3695 C CA . TYR A 1 476 ? 38.882 27.683 -12.391 1.00 67.31 476 TYR A CA 1
ATOM 3696 C C . TYR A 1 476 ? 37.418 27.969 -12.727 1.00 67.31 476 TYR A C 1
ATOM 3698 O O . TYR A 1 476 ? 36.702 27.111 -13.242 1.00 67.31 476 TYR A O 1
ATOM 3706 N N . PHE A 1 477 ? 36.986 29.203 -12.476 1.00 62.50 477 PHE A N 1
ATOM 3707 C CA . PHE A 1 477 ? 35.724 29.745 -12.972 1.00 62.50 477 PHE A CA 1
ATOM 3708 C C . PHE A 1 477 ? 35.987 30.458 -14.299 1.00 62.50 477 PHE A C 1
ATOM 3710 O O . PHE A 1 477 ? 36.873 31.313 -14.368 1.00 62.50 477 PHE A O 1
ATOM 3717 N N . VAL A 1 478 ? 35.241 30.117 -15.350 1.00 53.59 478 VAL A N 1
ATOM 3718 C CA . VAL A 1 478 ? 35.329 30.814 -16.641 1.00 53.59 478 VAL A CA 1
ATOM 3719 C C . VAL A 1 478 ? 34.069 31.650 -16.848 1.00 53.59 478 VAL A C 1
ATOM 3721 O O . VAL A 1 478 ? 32.962 31.122 -16.874 1.00 53.59 478 VAL A O 1
ATOM 3724 N N . GLY A 1 479 ? 34.270 32.962 -16.997 1.00 51.09 479 GLY A N 1
ATOM 3725 C CA . GLY A 1 479 ? 33.231 33.993 -16.962 1.00 51.09 479 GLY A CA 1
ATOM 3726 C C . GLY A 1 479 ? 33.319 34.769 -15.648 1.00 51.09 479 GLY A C 1
ATOM 3727 O O . GLY A 1 479 ? 33.159 34.189 -14.578 1.00 51.09 479 GLY A O 1
ATOM 3728 N N . GLN A 1 480 ? 33.633 36.067 -15.707 1.00 38.94 480 GLN A N 1
ATOM 3729 C CA . GLN A 1 480 ? 33.603 36.912 -14.511 1.00 38.94 480 GLN A CA 1
ATOM 3730 C C . GLN A 1 480 ? 32.193 36.849 -13.901 1.00 38.94 480 GLN A C 1
ATOM 3732 O O . GLN A 1 480 ? 31.226 37.102 -14.626 1.00 38.94 480 GLN A O 1
ATOM 3737 N N . PRO A 1 481 ? 32.034 36.559 -12.597 1.00 40.00 481 PRO A N 1
ATOM 3738 C CA . PRO A 1 481 ? 30.800 36.885 -11.913 1.00 40.00 481 PRO A CA 1
ATOM 3739 C C . PRO A 1 481 ? 30.771 38.409 -11.802 1.00 40.00 481 PRO A C 1
ATOM 3741 O O . PRO A 1 481 ? 31.262 38.984 -10.833 1.00 40.00 481 PRO A O 1
ATOM 3744 N N . ASN A 1 482 ? 30.237 39.093 -12.814 1.00 35.06 482 ASN A N 1
ATOM 3745 C CA . ASN A 1 482 ? 29.819 40.469 -12.604 1.00 35.06 482 ASN A CA 1
ATOM 3746 C C . ASN A 1 482 ? 28.712 40.414 -11.552 1.00 35.06 482 ASN A C 1
ATOM 3748 O O . ASN A 1 482 ? 27.608 39.933 -11.806 1.00 35.06 482 ASN A O 1
ATOM 3752 N N . VAL A 1 483 ? 29.053 40.890 -10.356 1.00 43.00 483 VAL A N 1
ATOM 3753 C CA . VAL A 1 483 ? 28.234 40.919 -9.134 1.00 43.00 483 VAL A CA 1
ATOM 3754 C C . VAL A 1 483 ? 26.884 41.640 -9.342 1.00 43.00 483 VAL A C 1
ATOM 3756 O O . VAL A 1 483 ? 26.005 41.567 -8.492 1.00 43.00 483 VAL A O 1
ATOM 3759 N N . SER A 1 484 ? 26.661 42.279 -10.494 1.00 34.16 484 SER A N 1
ATOM 3760 C CA . SER A 1 484 ? 25.467 43.060 -10.823 1.00 34.16 484 SER A CA 1
ATOM 3761 C C . SER A 1 484 ? 24.449 42.393 -11.763 1.00 34.16 484 SER A C 1
ATOM 3763 O O . SER A 1 484 ? 23.409 42.994 -12.020 1.00 34.16 484 SER A O 1
ATOM 3765 N N . THR A 1 485 ? 24.657 41.163 -12.254 1.00 32.84 485 THR A N 1
ATOM 3766 C CA . THR A 1 485 ? 23.628 40.471 -13.062 1.00 32.84 485 THR A CA 1
ATOM 3767 C C . THR A 1 485 ? 23.316 39.081 -12.520 1.00 32.84 485 THR A C 1
ATOM 3769 O O . THR A 1 485 ? 24.012 38.116 -12.824 1.00 32.84 485 THR A O 1
ATOM 3772 N N . GLN A 1 486 ? 22.207 38.962 -11.786 1.00 38.03 486 GLN A N 1
ATOM 3773 C CA . GLN A 1 486 ? 21.632 37.716 -11.250 1.00 38.03 486 GLN A CA 1
ATOM 3774 C C . GLN A 1 486 ? 21.164 36.701 -12.325 1.00 38.03 486 GLN A C 1
ATOM 3776 O O . GLN A 1 486 ? 20.373 35.816 -12.031 1.00 38.03 486 GLN A O 1
ATOM 3781 N N . ASN A 1 487 ? 21.624 36.804 -13.578 1.00 38.88 487 ASN A N 1
ATOM 3782 C CA . ASN A 1 487 ? 21.033 36.099 -14.721 1.00 38.88 487 ASN A CA 1
ATOM 3783 C C . ASN A 1 487 ? 21.975 35.152 -15.482 1.00 38.88 487 ASN A C 1
ATOM 3785 O O . ASN A 1 487 ? 21.698 34.810 -16.631 1.00 38.88 487 ASN A O 1
ATOM 3789 N N . THR A 1 488 ? 23.042 34.645 -14.861 1.00 39.31 488 THR A N 1
ATOM 3790 C CA . THR A 1 488 ? 23.771 33.488 -15.418 1.00 39.31 488 THR A CA 1
ATOM 3791 C C . THR A 1 488 ? 23.677 32.290 -14.480 1.00 39.31 488 THR A C 1
ATOM 3793 O O . THR A 1 488 ? 24.549 32.007 -13.671 1.00 39.31 488 THR A O 1
ATOM 3796 N N . ASN A 1 489 ? 22.578 31.548 -14.625 1.00 46.78 489 ASN A N 1
ATOM 3797 C CA . ASN A 1 489 ? 22.258 30.332 -13.869 1.00 46.78 489 ASN A CA 1
ATOM 3798 C C . ASN A 1 489 ? 23.143 29.115 -14.236 1.00 46.78 489 ASN A C 1
ATOM 3800 O O . ASN A 1 489 ? 22.750 27.967 -14.061 1.00 46.78 489 ASN A O 1
ATOM 3804 N N . LEU A 1 490 ? 24.323 29.323 -14.811 1.00 52.12 490 LEU A N 1
ATOM 3805 C CA . LEU A 1 490 ? 25.250 28.253 -15.166 1.00 52.12 490 LEU A CA 1
ATOM 3806 C C . LEU A 1 490 ? 26.660 28.760 -14.891 1.00 52.12 490 LEU A C 1
ATOM 3808 O O . LEU A 1 490 ? 27.185 29.576 -15.645 1.00 52.12 490 LEU A O 1
ATOM 3812 N N . ILE A 1 491 ? 27.260 28.274 -13.806 1.00 56.59 491 ILE A N 1
ATOM 3813 C CA . ILE A 1 491 ? 28.678 28.497 -13.534 1.00 56.59 491 ILE A CA 1
ATOM 3814 C C . ILE A 1 491 ? 29.446 27.416 -14.293 1.00 56.59 491 ILE A C 1
ATOM 3816 O O . ILE A 1 491 ? 29.292 26.221 -14.022 1.00 56.59 491 ILE A O 1
ATOM 3820 N N . ASP A 1 492 ? 30.254 27.839 -15.262 1.00 59.34 492 ASP A N 1
ATOM 3821 C CA . ASP A 1 492 ? 31.180 26.963 -15.970 1.00 59.34 492 ASP A CA 1
ATOM 3822 C C . ASP A 1 492 ? 32.406 26.704 -15.081 1.00 59.34 492 ASP A C 1
ATOM 3824 O O . ASP A 1 492 ? 33.301 27.546 -14.963 1.00 59.34 492 ASP A O 1
ATOM 3828 N N . LEU A 1 493 ? 32.452 25.522 -14.457 1.00 65.06 493 LEU A N 1
ATOM 3829 C CA . LEU A 1 493 ? 33.616 25.055 -13.704 1.00 65.06 493 LEU A CA 1
ATOM 3830 C C . LEU A 1 493 ? 34.596 24.366 -14.649 1.00 65.06 493 LEU A C 1
ATOM 3832 O O . LEU A 1 493 ? 34.236 23.433 -15.368 1.00 65.06 493 LEU A O 1
ATOM 3836 N N . TRP A 1 494 ? 35.846 24.806 -14.637 1.00 67.81 494 TRP A N 1
ATOM 3837 C CA . TRP A 1 494 ? 36.923 24.219 -15.423 1.00 67.81 494 TRP A CA 1
ATOM 3838 C C . TRP A 1 494 ? 37.946 23.610 -14.471 1.00 67.81 494 TRP A C 1
ATOM 3840 O O . TRP A 1 494 ? 38.454 24.287 -13.586 1.00 67.81 494 TRP A O 1
ATOM 3850 N N . ILE A 1 495 ? 38.264 22.333 -14.647 1.00 66.44 495 ILE A N 1
ATOM 3851 C CA . ILE A 1 495 ? 39.311 21.639 -13.892 1.00 66.44 495 ILE A CA 1
ATOM 3852 C C . ILE A 1 495 ? 40.501 21.458 -14.830 1.00 66.44 495 ILE A C 1
ATOM 3854 O O . ILE A 1 495 ? 40.392 20.736 -15.824 1.00 66.44 495 ILE A O 1
ATOM 3858 N N . LEU A 1 496 ? 41.619 22.127 -14.541 1.00 68.81 496 LEU A N 1
ATOM 3859 C CA . LEU A 1 496 ? 42.859 22.008 -15.314 1.00 68.81 496 LEU A CA 1
ATOM 3860 C C . LEU A 1 496 ? 43.714 20.864 -14.777 1.00 68.81 496 LEU A C 1
ATOM 3862 O O . LEU A 1 496 ? 44.143 20.912 -13.628 1.00 68.81 496 LEU A O 1
ATOM 3866 N N . SER A 1 497 ? 43.992 19.858 -15.607 1.00 62.34 497 SER A N 1
ATOM 3867 C CA . SER A 1 497 ? 44.725 18.652 -15.197 1.00 62.34 497 SER A CA 1
ATOM 3868 C C . SER A 1 497 ? 46.157 18.947 -14.725 1.00 62.34 497 SER A C 1
ATOM 3870 O O . SER A 1 497 ? 46.897 19.655 -15.416 1.00 62.34 497 SER A O 1
ATOM 3872 N N . GLY A 1 498 ? 46.575 18.372 -13.589 1.00 59.25 498 GLY A N 1
ATOM 3873 C CA . GLY A 1 498 ? 47.954 18.471 -13.089 1.00 59.25 498 GLY A CA 1
ATOM 3874 C C . GLY A 1 498 ? 48.315 17.424 -12.025 1.00 59.25 498 GLY A C 1
ATOM 3875 O O . GLY A 1 498 ? 47.565 17.202 -11.072 1.00 59.25 498 GLY A O 1
ATOM 3876 N N . ALA A 1 499 ? 49.497 16.809 -12.142 1.00 48.62 499 ALA A N 1
ATOM 3877 C CA . ALA A 1 499 ? 49.967 15.725 -11.273 1.00 48.62 499 ALA A CA 1
ATOM 3878 C C . ALA A 1 499 ? 50.868 16.216 -10.115 1.00 48.62 499 ALA A C 1
ATOM 3880 O O . ALA A 1 499 ? 51.344 17.358 -10.095 1.00 48.62 499 ALA A O 1
ATOM 3881 N N . ARG A 1 500 ? 51.069 15.368 -9.097 1.00 43.88 500 ARG A N 1
ATOM 3882 C CA . ARG A 1 500 ? 52.008 15.588 -7.979 1.00 43.88 500 ARG A CA 1
ATOM 3883 C C . ARG A 1 500 ? 53.260 14.743 -8.227 1.00 43.88 500 ARG A C 1
ATOM 3885 O O . ARG A 1 500 ? 53.131 13.550 -8.482 1.00 43.88 500 ARG A O 1
ATOM 3892 N N . LEU A 1 501 ? 54.460 15.321 -8.114 1.00 40.66 501 LEU A N 1
ATOM 3893 C CA . LEU A 1 501 ? 55.660 14.501 -7.923 1.00 40.66 501 LEU A CA 1
ATOM 3894 C C . LEU A 1 501 ? 55.661 13.993 -6.473 1.00 40.66 501 LEU A C 1
ATOM 3896 O O . LEU A 1 501 ? 55.536 14.814 -5.556 1.00 40.66 501 LEU A O 1
ATOM 3900 N N . PRO A 1 502 ? 55.831 12.686 -6.215 1.00 37.59 502 PRO A N 1
ATOM 3901 C CA . PRO A 1 502 ? 56.210 12.249 -4.881 1.00 37.59 502 PRO A CA 1
ATOM 3902 C C . PRO A 1 502 ? 57.547 12.919 -4.536 1.00 37.59 502 PRO A C 1
ATOM 3904 O O . PRO A 1 502 ? 58.498 12.860 -5.314 1.00 37.59 502 PRO A O 1
ATOM 3907 N N . GLN A 1 503 ? 57.623 13.565 -3.369 1.00 41.44 503 GLN A N 1
ATOM 3908 C CA . GLN A 1 503 ? 58.746 14.399 -2.901 1.00 41.44 503 GLN A CA 1
ATOM 3909 C C . GLN A 1 503 ? 60.126 13.700 -2.843 1.00 41.44 503 GLN A C 1
ATOM 3911 O O . GLN A 1 503 ? 61.097 14.302 -2.393 1.00 41.44 503 GLN A O 1
ATOM 3916 N N . ARG A 1 504 ? 60.256 12.443 -3.287 1.00 37.44 504 ARG A N 1
ATOM 3917 C CA . ARG A 1 504 ? 61.474 11.631 -3.151 1.00 37.44 504 ARG A CA 1
ATOM 3918 C C . ARG A 1 504 ? 62.261 11.351 -4.430 1.00 37.44 504 ARG A C 1
ATOM 3920 O O . ARG A 1 504 ? 63.297 10.707 -4.332 1.00 37.44 504 ARG A O 1
ATOM 3927 N N . GLN A 1 505 ? 61.872 11.859 -5.598 1.00 36.78 505 GLN A N 1
ATOM 3928 C CA . GLN A 1 505 ? 62.678 11.671 -6.813 1.00 36.78 505 GLN A CA 1
ATOM 3929 C C . GLN A 1 505 ? 63.100 13.005 -7.433 1.00 36.78 505 GLN A C 1
ATOM 3931 O O . GLN A 1 505 ? 62.424 13.576 -8.284 1.00 36.78 505 GLN A O 1
ATOM 3936 N N . LYS A 1 506 ? 64.273 13.495 -7.007 1.00 33.03 506 LYS A N 1
ATOM 3937 C CA . LYS A 1 506 ? 65.054 14.480 -7.766 1.00 33.03 506 LYS A CA 1
ATOM 3938 C C . LYS A 1 506 ? 65.624 13.781 -9.005 1.00 33.03 506 LYS A C 1
ATOM 3940 O O . LYS A 1 506 ? 66.742 13.276 -8.958 1.00 33.03 506 LYS A O 1
ATOM 3945 N N . TYR A 1 507 ? 64.884 13.747 -10.109 1.00 36.12 507 TYR A N 1
ATOM 3946 C CA . TYR A 1 507 ? 65.492 13.420 -11.398 1.00 36.12 507 TYR A CA 1
ATOM 3947 C C . TYR A 1 507 ? 66.136 14.672 -11.995 1.00 36.12 507 TYR A C 1
ATOM 3949 O O . TYR A 1 507 ? 65.469 15.645 -12.342 1.00 36.12 507 TYR A O 1
ATOM 3957 N N . LYS A 1 508 ? 67.466 14.628 -12.121 1.00 34.19 508 LYS A N 1
ATOM 3958 C CA . LYS A 1 508 ? 68.229 15.454 -13.059 1.00 34.19 508 LYS A CA 1
ATOM 3959 C C . LYS A 1 508 ? 67.919 14.955 -14.471 1.00 34.19 508 LYS A C 1
ATOM 3961 O O . LYS A 1 508 ? 68.576 14.030 -14.928 1.00 34.19 508 LYS A O 1
ATOM 3966 N N . SER A 1 509 ? 66.898 15.499 -15.122 1.00 34.34 509 SER A N 1
ATOM 3967 C CA . SER A 1 509 ? 66.795 15.626 -16.589 1.00 34.34 509 SER A CA 1
ATOM 3968 C C . SER A 1 509 ? 65.356 15.942 -16.979 1.00 34.34 509 SER A C 1
ATOM 3970 O O . SER A 1 509 ? 64.470 15.119 -16.831 1.00 34.34 509 SER A O 1
ATOM 3972 N N . PHE A 1 510 ? 65.131 17.161 -17.454 1.00 28.33 510 PHE A N 1
ATOM 3973 C CA . PHE A 1 510 ? 64.520 17.432 -18.754 1.00 28.33 510 PHE A CA 1
ATOM 3974 C C . PHE A 1 510 ? 64.738 18.923 -19.001 1.00 28.33 510 PHE A C 1
ATOM 3976 O O . PHE A 1 510 ? 64.090 19.786 -18.414 1.00 28.33 510 PHE A O 1
ATOM 3983 N N . SER A 1 511 ? 65.747 19.215 -19.814 1.00 26.92 511 SER A N 1
ATOM 3984 C CA . SER A 1 511 ? 66.022 20.536 -20.355 1.00 26.92 511 SER A CA 1
ATOM 3985 C C . SER A 1 511 ? 64.831 20.986 -21.201 1.00 26.92 511 SER A C 1
ATOM 3987 O O . SER A 1 511 ? 64.672 20.538 -22.335 1.00 26.92 511 SER A O 1
ATOM 3989 N N . VAL A 1 512 ? 63.995 21.871 -20.659 1.00 28.70 512 VAL A N 1
ATOM 3990 C CA . VAL A 1 512 ? 63.120 22.714 -21.478 1.00 28.70 512 VAL A CA 1
ATOM 3991 C C . VAL A 1 512 ? 63.977 23.888 -21.936 1.00 28.70 512 VAL A C 1
ATOM 3993 O O . VAL A 1 512 ? 64.208 24.841 -21.197 1.00 28.70 512 VAL A O 1
ATOM 3996 N N . SER A 1 513 ? 64.542 23.760 -23.132 1.00 25.66 513 SER A N 1
ATOM 3997 C CA . SER A 1 513 ? 65.230 24.841 -23.822 1.00 25.66 513 SER A CA 1
ATOM 3998 C C . SER A 1 513 ? 64.221 25.827 -24.425 1.00 25.66 513 SER A C 1
ATOM 4000 O O . SER A 1 513 ? 63.166 25.447 -24.928 1.00 25.66 513 SER A O 1
ATOM 4002 N N . SER A 1 514 ? 64.619 27.101 -24.408 1.00 26.91 514 SER A N 1
ATOM 4003 C CA . SER A 1 514 ? 64.053 28.270 -25.101 1.00 26.91 514 SER A CA 1
ATOM 4004 C C . SER A 1 514 ? 62.688 28.819 -24.641 1.00 26.91 514 SER A C 1
ATOM 4006 O O . SER A 1 514 ? 61.632 28.390 -25.084 1.00 26.91 514 SER A O 1
ATOM 4008 N N . VAL A 1 515 ? 62.785 29.862 -23.803 1.00 35.59 515 VAL A N 1
ATOM 4009 C CA . VAL A 1 515 ? 61.938 31.073 -23.718 1.00 35.59 515 VAL A CA 1
ATOM 4010 C C . VAL A 1 515 ? 60.416 30.863 -23.704 1.00 35.59 515 VAL A C 1
ATOM 4012 O O . VAL A 1 515 ? 59.754 30.855 -24.738 1.00 35.59 515 VAL A O 1
ATOM 4015 N N . GLY A 1 516 ? 59.846 30.839 -22.501 1.00 32.34 516 GLY A N 1
ATOM 4016 C CA . GLY A 1 516 ? 58.417 31.030 -22.267 1.00 32.34 516 GLY A CA 1
ATOM 4017 C C . GLY A 1 516 ? 58.121 31.142 -20.772 1.00 32.34 516 GLY A C 1
ATOM 4018 O O . GLY A 1 516 ? 58.646 30.352 -19.998 1.00 32.34 516 GLY A O 1
ATOM 4019 N N . ASP A 1 517 ? 57.274 32.109 -20.415 1.00 26.69 517 ASP A N 1
ATOM 4020 C CA . ASP A 1 517 ? 56.588 32.291 -19.124 1.00 26.69 517 ASP A CA 1
ATOM 4021 C C . ASP A 1 517 ? 57.235 33.231 -18.086 1.00 26.69 517 ASP A C 1
ATOM 4023 O O . ASP A 1 517 ? 57.739 32.815 -17.048 1.00 26.69 517 ASP A O 1
ATOM 4027 N N . TRP A 1 518 ? 57.056 34.537 -18.310 1.00 24.97 518 TRP A N 1
ATOM 4028 C CA . TRP A 1 518 ? 56.671 35.471 -17.244 1.00 24.97 518 TRP A CA 1
ATOM 4029 C C . TRP A 1 518 ? 55.462 36.275 -17.726 1.00 24.97 518 TRP A C 1
ATOM 4031 O O . TRP A 1 518 ? 55.589 37.130 -18.599 1.00 24.97 518 TRP A O 1
ATOM 4041 N N . VAL A 1 519 ? 54.280 36.015 -17.164 1.00 28.97 519 VAL A N 1
ATOM 4042 C CA . VAL A 1 519 ? 53.184 36.990 -17.212 1.00 28.97 519 VAL A CA 1
ATOM 4043 C C . VAL A 1 519 ? 53.298 37.816 -15.941 1.00 28.97 519 VAL A C 1
ATOM 4045 O O . VAL A 1 519 ? 52.846 37.402 -14.876 1.00 28.97 519 VAL A O 1
ATOM 4048 N N . ALA A 1 520 ? 53.943 38.974 -16.059 1.00 27.19 520 ALA A N 1
ATOM 4049 C CA . ALA A 1 520 ? 53.764 40.054 -15.105 1.00 27.19 520 ALA A CA 1
ATOM 4050 C C . ALA A 1 520 ? 52.307 40.532 -15.205 1.00 27.19 520 ALA A C 1
ATOM 4052 O O . ALA A 1 520 ? 51.842 40.896 -16.286 1.00 27.19 520 ALA A O 1
ATOM 4053 N N . SER A 1 521 ? 51.573 40.518 -14.096 1.00 29.19 521 SER A N 1
ATOM 4054 C CA . SER A 1 521 ? 50.342 41.292 -13.980 1.00 29.19 521 SER A CA 1
ATOM 4055 C C . SER A 1 521 ? 50.701 42.736 -13.608 1.00 29.19 521 SER A C 1
ATOM 4057 O O . SER A 1 521 ? 51.394 42.947 -12.614 1.00 29.19 521 SER A O 1
ATOM 4059 N N . PRO A 1 522 ? 50.209 43.762 -14.322 1.00 30.61 522 PRO A N 1
ATOM 4060 C CA . PRO A 1 522 ? 49.962 45.044 -13.696 1.00 30.61 522 PRO A CA 1
ATOM 4061 C C . PRO A 1 522 ? 48.596 44.933 -13.013 1.00 30.61 522 PRO A C 1
ATOM 4063 O O . PRO A 1 522 ? 47.548 44.867 -13.652 1.00 30.61 522 PRO A O 1
ATOM 4066 N N . THR A 1 523 ? 48.607 44.825 -11.691 1.00 29.53 523 THR A N 1
ATOM 4067 C CA . THR A 1 523 ? 47.402 44.951 -10.873 1.00 29.53 523 THR A CA 1
ATOM 4068 C C . THR A 1 523 ? 46.825 46.357 -10.989 1.00 29.53 523 THR A C 1
ATOM 4070 O O . THR A 1 523 ? 47.562 47.325 -10.823 1.00 29.53 523 THR A O 1
ATOM 4073 N N . LEU A 1 524 ? 45.503 46.470 -11.107 1.00 29.62 524 LEU A N 1
ATOM 4074 C CA . LEU A 1 524 ? 44.750 47.585 -10.534 1.00 29.62 524 LEU A CA 1
ATOM 4075 C C . LEU A 1 524 ? 43.460 47.023 -9.924 1.00 29.62 524 LEU A C 1
ATOM 4077 O O . LEU A 1 524 ? 42.502 46.723 -10.629 1.00 29.62 524 LEU A O 1
ATOM 4081 N N . GLY A 1 525 ? 43.487 46.861 -8.598 1.00 27.98 525 GLY A N 1
ATOM 4082 C CA . GLY A 1 525 ? 42.300 46.686 -7.759 1.00 27.98 525 GLY A CA 1
ATOM 4083 C C . GLY A 1 525 ? 42.098 45.297 -7.145 1.00 27.98 525 GLY A C 1
ATOM 4084 O O . GLY A 1 525 ? 41.463 44.443 -7.748 1.00 27.98 525 GLY A O 1
ATOM 4085 N N . GLY A 1 526 ? 42.529 45.131 -5.887 1.00 26.08 526 GLY A N 1
ATOM 4086 C CA . GLY A 1 526 ? 41.818 44.280 -4.921 1.00 26.08 526 GLY A CA 1
ATOM 4087 C C . GLY A 1 526 ? 42.496 42.984 -4.463 1.00 26.08 526 GLY A C 1
ATOM 4088 O O . GLY A 1 526 ? 42.327 41.936 -5.071 1.00 26.08 526 GLY A O 1
ATOM 4089 N N . SER A 1 527 ? 43.145 43.069 -3.296 1.00 25.78 527 SER A N 1
ATOM 4090 C CA . SER A 1 527 ? 43.484 42.002 -2.331 1.00 25.78 527 SER A CA 1
ATOM 4091 C C . SER A 1 527 ? 44.380 40.836 -2.780 1.00 25.78 527 SER A C 1
ATOM 4093 O O . SER A 1 527 ? 43.960 39.869 -3.409 1.00 25.78 527 SER A O 1
ATOM 4095 N N . SER A 1 528 ? 45.622 40.912 -2.305 1.00 27.69 528 SER A N 1
ATOM 4096 C CA . SER A 1 528 ? 46.615 39.847 -2.192 1.00 27.69 528 SER A CA 1
ATOM 4097 C C . SER A 1 528 ? 46.094 38.625 -1.427 1.00 27.69 528 SER A C 1
ATOM 4099 O O . SER A 1 528 ? 45.738 38.732 -0.253 1.00 27.69 528 SER A O 1
ATOM 4101 N N . ILE A 1 529 ? 46.156 37.450 -2.050 1.00 27.48 529 ILE A N 1
ATOM 4102 C CA . ILE A 1 529 ? 46.201 36.165 -1.344 1.00 27.48 529 ILE A CA 1
ATOM 4103 C C . ILE A 1 529 ? 47.623 35.640 -1.530 1.00 27.48 529 ILE A C 1
ATOM 4105 O O . ILE A 1 529 ? 48.059 35.414 -2.659 1.00 27.48 529 ILE A O 1
ATOM 4109 N N . GLY A 1 530 ? 48.362 35.523 -0.425 1.00 26.56 530 GLY A N 1
ATOM 4110 C CA . GLY A 1 530 ? 49.700 34.945 -0.412 1.00 26.56 530 GLY A CA 1
ATOM 4111 C C . GLY A 1 530 ? 49.654 33.501 -0.904 1.00 26.56 530 GLY A C 1
ATOM 4112 O O . GLY A 1 530 ? 48.956 32.668 -0.335 1.00 26.56 530 GLY A O 1
ATOM 4113 N N . LEU A 1 531 ? 50.382 33.219 -1.981 1.00 29.31 531 LEU A N 1
ATOM 4114 C CA . LEU A 1 531 ? 50.657 31.860 -2.425 1.00 29.31 531 LEU A CA 1
ATOM 4115 C C . LEU A 1 531 ? 51.726 31.278 -1.495 1.00 29.31 531 LEU A C 1
ATOM 4117 O O . LEU A 1 531 ? 52.904 31.615 -1.612 1.00 29.31 531 LEU A O 1
ATOM 4121 N N . GLU A 1 532 ? 51.321 30.420 -0.560 1.00 29.39 532 GLU A N 1
ATOM 4122 C CA . GLU A 1 532 ? 52.262 29.547 0.141 1.00 29.39 532 GLU A CA 1
ATOM 4123 C C . GLU A 1 532 ? 52.960 28.644 -0.889 1.00 29.39 532 GLU A C 1
ATOM 4125 O O . GLU A 1 532 ? 52.326 28.002 -1.727 1.00 29.39 532 GLU A O 1
ATOM 4130 N N . ALA A 1 533 ? 54.290 28.604 -0.839 1.00 31.47 533 ALA A N 1
ATOM 4131 C CA . ALA A 1 533 ? 55.180 28.030 -1.851 1.00 31.47 533 ALA A CA 1
ATOM 4132 C C . ALA A 1 533 ? 55.122 26.487 -2.018 1.00 31.47 533 ALA A C 1
ATOM 4134 O O . ALA A 1 533 ? 56.048 25.895 -2.571 1.00 31.47 533 ALA A O 1
ATOM 4135 N N . ASN A 1 534 ? 54.052 25.815 -1.578 1.00 33.72 534 ASN A N 1
ATOM 4136 C CA . ASN A 1 534 ? 53.937 24.350 -1.559 1.00 33.72 534 ASN A CA 1
ATOM 4137 C C . ASN A 1 534 ? 52.987 23.743 -2.613 1.00 33.72 534 ASN A C 1
ATOM 4139 O O . ASN A 1 534 ? 52.817 22.523 -2.645 1.00 33.72 534 ASN A O 1
ATOM 4143 N N . GLU A 1 535 ? 52.420 24.537 -3.527 1.00 32.69 535 GLU A N 1
ATOM 4144 C CA . GLU A 1 535 ? 51.438 24.062 -4.521 1.00 32.69 535 GLU A CA 1
ATOM 4145 C C . GLU A 1 535 ? 51.948 24.042 -5.977 1.00 32.69 535 GLU A C 1
ATOM 4147 O O . GLU A 1 535 ? 51.217 24.341 -6.921 1.00 32.69 535 GLU A O 1
ATOM 4152 N N . LEU A 1 536 ? 53.203 23.650 -6.215 1.00 38.28 536 LEU A N 1
ATOM 4153 C CA . LEU A 1 536 ? 53.692 23.452 -7.586 1.00 38.28 536 LEU A CA 1
ATOM 4154 C C . LEU A 1 536 ? 53.100 22.162 -8.191 1.00 38.28 536 LEU A C 1
ATOM 4156 O O . LEU A 1 536 ? 53.549 21.048 -7.917 1.00 38.28 536 LEU A O 1
ATOM 4160 N N . ALA A 1 537 ? 52.062 22.303 -9.021 1.00 40.81 537 ALA A N 1
ATOM 4161 C CA . ALA A 1 537 ? 51.540 21.227 -9.861 1.00 40.81 537 ALA A CA 1
ATOM 4162 C C . ALA A 1 537 ? 52.421 21.057 -11.109 1.00 40.81 537 ALA A C 1
ATOM 4164 O O . ALA A 1 537 ? 52.555 21.976 -11.916 1.00 40.81 537 ALA A O 1
ATOM 4165 N N . LEU A 1 538 ? 53.004 19.870 -11.292 1.00 42.44 538 LEU A N 1
ATOM 4166 C CA . LEU A 1 538 ? 53.697 19.526 -12.530 1.00 42.44 538 LEU A CA 1
ATOM 4167 C C . LEU A 1 538 ? 52.686 18.947 -13.516 1.00 42.44 538 LEU A C 1
ATOM 4169 O O . LEU A 1 538 ? 52.006 17.960 -13.240 1.00 42.44 538 LEU A O 1
ATOM 4173 N N . ILE A 1 539 ? 52.580 19.593 -14.669 1.00 49.47 539 ILE A N 1
ATOM 4174 C CA . ILE A 1 539 ? 51.734 19.153 -15.777 1.00 49.47 539 ILE A CA 1
ATOM 4175 C C . ILE A 1 539 ? 52.570 18.175 -16.604 1.00 49.47 539 ILE A C 1
ATOM 4177 O O . ILE A 1 539 ? 53.600 18.571 -17.157 1.00 49.47 539 ILE A O 1
ATOM 4181 N N . SER A 1 540 ? 52.155 16.910 -16.662 1.00 49.47 540 SER A N 1
ATOM 4182 C CA . SER A 1 540 ? 52.854 15.881 -17.435 1.00 49.47 540 SER A CA 1
ATOM 4183 C C . SER A 1 540 ? 52.565 16.029 -18.937 1.00 49.47 540 SER A C 1
ATOM 4185 O O . SER A 1 540 ? 51.573 16.640 -19.330 1.00 49.47 540 SER A O 1
ATOM 4187 N N . GLY A 1 541 ? 53.396 15.443 -19.808 1.00 49.97 541 GLY A N 1
ATOM 4188 C CA . GLY A 1 541 ? 53.130 15.422 -21.258 1.00 49.97 541 GLY A CA 1
ATOM 4189 C C . GLY A 1 541 ? 51.851 14.663 -21.655 1.00 49.97 541 GLY A C 1
ATOM 4190 O O . GLY A 1 541 ? 51.387 14.801 -22.780 1.00 49.97 541 GLY A O 1
ATOM 4191 N N . LEU A 1 542 ? 51.262 13.888 -20.737 1.00 54.06 542 LEU A N 1
ATOM 4192 C CA . LEU A 1 542 ? 49.990 13.174 -20.923 1.00 54.06 542 LEU A CA 1
ATOM 4193 C C . LEU A 1 542 ? 48.761 14.070 -20.669 1.00 54.06 542 LEU A C 1
ATOM 4195 O O . LEU A 1 542 ? 47.641 13.734 -21.067 1.00 54.06 542 LEU A O 1
ATOM 4199 N N . ASP A 1 543 ? 48.977 15.217 -20.021 1.00 56.41 543 ASP A N 1
ATOM 4200 C CA . ASP A 1 543 ? 47.955 16.202 -19.652 1.00 56.41 543 ASP A CA 1
ATOM 4201 C C . ASP A 1 543 ? 47.791 17.301 -20.716 1.00 56.41 543 ASP A C 1
ATOM 4203 O O . ASP A 1 543 ? 46.969 18.211 -20.564 1.00 56.41 543 ASP A O 1
ATOM 4207 N N . THR A 1 544 ? 48.570 17.231 -21.800 1.00 64.75 544 THR A N 1
ATOM 4208 C CA . THR A 1 544 ? 48.550 18.191 -22.902 1.00 64.75 544 THR A CA 1
ATOM 4209 C C . THR A 1 544 ? 48.105 17.542 -24.214 1.00 64.75 544 THR A C 1
ATOM 4211 O O . THR A 1 544 ? 48.378 16.380 -24.498 1.00 64.75 544 THR A O 1
ATOM 4214 N N . ILE A 1 545 ? 47.377 18.304 -25.027 1.00 68.56 545 ILE A N 1
ATOM 4215 C CA . ILE A 1 545 ? 46.945 17.937 -26.376 1.00 68.56 545 ILE A CA 1
ATOM 4216 C C . ILE A 1 545 ? 47.692 18.846 -27.348 1.00 68.56 545 ILE A C 1
ATOM 4218 O O . ILE A 1 545 ? 47.719 20.063 -27.169 1.00 68.56 545 ILE A O 1
ATOM 4222 N N . THR A 1 546 ? 48.301 18.271 -28.383 1.00 67.38 546 THR A N 1
ATOM 4223 C CA . THR A 1 546 ? 48.912 19.056 -29.466 1.00 67.38 546 THR A CA 1
ATOM 4224 C C . THR A 1 546 ? 47.918 19.207 -30.606 1.00 67.38 546 THR A C 1
ATOM 4226 O O . THR A 1 546 ? 47.324 18.222 -31.041 1.00 67.38 546 THR A O 1
ATOM 4229 N N . VAL A 1 547 ? 47.713 20.437 -31.070 1.00 70.56 547 VAL A N 1
ATOM 4230 C CA . VAL A 1 547 ? 46.745 20.752 -32.124 1.00 70.56 547 VAL A CA 1
ATOM 4231 C C . VAL A 1 547 ? 47.400 21.606 -33.198 1.00 70.56 547 VAL A C 1
ATOM 4233 O O . VAL A 1 547 ? 48.288 22.409 -32.914 1.00 70.56 547 VAL A O 1
ATOM 4236 N N . SER A 1 548 ? 46.990 21.421 -34.451 1.00 70.38 548 SER A N 1
ATOM 4237 C CA . SER A 1 548 ? 47.478 22.241 -35.558 1.00 70.38 548 SER A CA 1
ATOM 4238 C C . SER A 1 548 ? 46.954 23.679 -35.436 1.00 70.38 548 SER A C 1
ATOM 4240 O O . SER A 1 548 ? 45.789 23.904 -35.111 1.00 70.38 548 SER A O 1
ATOM 4242 N N . ILE A 1 549 ? 47.796 24.679 -35.716 1.00 67.88 549 ILE A N 1
ATOM 4243 C CA . ILE A 1 549 ? 47.418 26.104 -35.581 1.00 67.88 549 ILE A CA 1
ATOM 4244 C C . ILE A 1 549 ? 46.245 26.479 -36.495 1.00 67.88 549 ILE A C 1
ATOM 4246 O O . ILE A 1 549 ? 45.447 27.354 -36.173 1.00 67.88 549 ILE A O 1
ATOM 4250 N N . GLN A 1 550 ? 46.096 25.777 -37.619 1.00 62.59 550 GLN A N 1
ATOM 4251 C CA . GLN A 1 550 ? 45.008 25.987 -38.575 1.00 62.59 550 GLN A CA 1
ATOM 4252 C C . GLN A 1 550 ? 43.620 25.686 -37.979 1.00 62.59 550 GLN A C 1
ATOM 4254 O O . GLN A 1 550 ? 42.606 26.164 -38.493 1.00 62.59 550 GLN A O 1
ATOM 4259 N N . GLU A 1 551 ? 43.557 24.905 -36.899 1.00 60.75 551 GLU A N 1
ATOM 4260 C CA . GLU A 1 551 ? 42.317 24.507 -36.229 1.00 60.75 551 GLU A CA 1
ATOM 4261 C C . GLU A 1 551 ? 41.919 25.449 -35.076 1.00 60.75 551 GLU A C 1
ATOM 4263 O O . GLU A 1 551 ? 40.788 25.360 -34.601 1.00 60.75 551 GLU A O 1
ATOM 4268 N N . LEU A 1 552 ? 42.791 26.385 -34.671 1.00 61.59 552 LEU A N 1
ATOM 4269 C CA . LEU A 1 552 ? 42.560 27.344 -33.582 1.00 61.59 552 LEU A CA 1
ATOM 4270 C C . LEU A 1 552 ? 42.164 28.745 -34.097 1.00 61.59 552 LEU A C 1
ATOM 4272 O O . LEU A 1 552 ? 42.533 29.132 -35.210 1.00 61.59 552 LEU A O 1
ATOM 4276 N N . PRO A 1 553 ? 41.415 29.541 -33.311 1.00 60.47 553 PRO A N 1
ATOM 4277 C CA . PRO A 1 553 ? 41.164 30.944 -33.634 1.00 60.47 553 PRO A CA 1
ATOM 4278 C C . PRO A 1 553 ? 42.474 31.756 -33.590 1.00 60.47 553 PRO A C 1
ATOM 4280 O O . PRO A 1 553 ? 43.234 31.671 -32.631 1.00 60.47 553 PRO A O 1
ATOM 4283 N N . LEU A 1 554 ? 42.717 32.586 -34.613 1.00 52.25 554 LEU A N 1
ATOM 4284 C CA . LEU A 1 554 ? 43.975 33.326 -34.861 1.00 52.25 554 LEU A CA 1
ATOM 4285 C C . LEU A 1 554 ? 44.392 34.351 -33.777 1.00 52.25 554 LEU A C 1
ATOM 4287 O O . LEU A 1 554 ? 45.428 34.987 -33.924 1.00 52.25 554 LEU A O 1
ATOM 4291 N N . ALA A 1 555 ? 43.617 34.517 -32.702 1.00 52.84 555 ALA A N 1
ATOM 4292 C CA . ALA A 1 555 ? 43.794 35.577 -31.704 1.00 52.84 555 ALA A CA 1
ATOM 4293 C C . ALA A 1 555 ? 44.054 35.078 -30.265 1.00 52.84 555 ALA A C 1
ATOM 4295 O O . ALA A 1 555 ? 43.999 35.867 -29.325 1.00 52.84 555 ALA A O 1
ATOM 4296 N N . SER A 1 556 ? 44.300 33.781 -30.044 1.00 59.38 556 SER A N 1
ATOM 4297 C CA . SER A 1 556 ? 44.400 33.229 -28.684 1.00 59.38 556 SER A CA 1
ATOM 4298 C C . SER A 1 556 ? 45.835 33.300 -28.123 1.00 59.38 556 SER A C 1
ATOM 4300 O O . SER A 1 556 ? 46.654 32.417 -28.378 1.00 59.38 556 SER A O 1
ATOM 4302 N N . SER A 1 557 ? 46.166 34.331 -27.337 1.00 61.00 557 SER A N 1
ATOM 4303 C CA . SER A 1 557 ? 47.474 34.439 -26.663 1.00 61.00 557 SER A CA 1
ATOM 4304 C C . SER A 1 557 ? 47.719 33.283 -25.670 1.00 61.00 557 SER A C 1
ATOM 4306 O O . SER A 1 557 ? 46.756 32.686 -25.170 1.00 61.00 557 SER A O 1
ATOM 4308 N N . PRO A 1 558 ? 48.984 32.922 -25.366 1.00 62.78 558 PRO A N 1
ATOM 4309 C CA . PRO A 1 558 ? 49.291 31.978 -24.291 1.00 62.78 558 PRO A CA 1
ATOM 4310 C C . PRO A 1 558 ? 48.561 32.370 -23.000 1.00 62.78 558 PRO A C 1
ATOM 4312 O O . PRO A 1 558 ? 48.576 33.526 -22.586 1.00 62.78 558 PRO A O 1
ATOM 4315 N N . GLY A 1 559 ? 47.869 31.414 -22.389 1.00 61.75 559 GLY A N 1
ATOM 4316 C CA . GLY A 1 559 ? 47.032 31.615 -21.212 1.00 61.75 559 GLY A CA 1
ATOM 4317 C C . GLY A 1 559 ? 45.535 31.767 -21.495 1.00 61.75 559 GLY A C 1
ATOM 4318 O O . GLY A 1 559 ? 44.756 31.605 -20.556 1.00 61.75 559 GLY A O 1
ATOM 4319 N N . THR A 1 560 ? 45.123 32.000 -22.745 1.00 67.00 560 THR A N 1
ATOM 4320 C CA . THR A 1 560 ? 43.701 32.070 -23.122 1.00 67.00 560 THR A CA 1
ATOM 4321 C C . THR A 1 560 ? 43.027 30.698 -23.095 1.00 67.00 560 THR A C 1
ATOM 4323 O O . THR A 1 560 ? 43.623 29.665 -23.418 1.00 67.00 560 THR A O 1
ATOM 4326 N N . PHE A 1 561 ? 41.759 30.683 -22.686 1.00 66.81 561 PHE A N 1
ATOM 4327 C CA . PHE A 1 561 ? 40.927 29.485 -22.667 1.00 66.81 561 PHE A CA 1
ATOM 4328 C C . PHE A 1 561 ? 40.188 29.341 -23.998 1.00 66.81 561 PHE A C 1
ATOM 4330 O O . PHE A 1 561 ? 39.441 30.230 -24.404 1.00 66.81 561 PHE A O 1
ATOM 4337 N N . VAL A 1 562 ? 40.373 28.205 -24.666 1.00 68.44 562 VAL A N 1
ATOM 4338 C CA . VAL A 1 562 ? 39.664 27.852 -25.898 1.00 68.44 562 VAL A CA 1
ATOM 4339 C C . VAL A 1 562 ? 38.562 26.867 -25.540 1.00 68.44 562 VAL A C 1
ATOM 4341 O O . VAL A 1 562 ? 38.823 25.781 -25.023 1.00 68.44 562 VAL A O 1
ATOM 4344 N N . SER A 1 563 ? 37.309 27.244 -25.784 1.00 60.12 563 SER A N 1
ATOM 4345 C CA . SER A 1 563 ? 36.163 26.379 -25.513 1.00 60.12 563 SER A CA 1
ATOM 4346 C C . SER A 1 563 ? 35.944 25.358 -26.633 1.00 60.12 563 SER A C 1
ATOM 4348 O O . SER A 1 563 ? 36.174 25.626 -27.819 1.00 60.12 563 SER A O 1
ATOM 4350 N N . ALA A 1 564 ? 35.453 24.176 -26.249 1.00 57.22 564 ALA A N 1
ATOM 4351 C CA . ALA A 1 564 ? 34.947 23.190 -27.195 1.00 57.22 564 ALA A CA 1
ATOM 4352 C C . ALA A 1 564 ? 33.775 23.800 -27.989 1.00 57.22 564 ALA A C 1
ATOM 4354 O O . ALA A 1 564 ? 32.891 24.422 -27.399 1.00 57.22 564 ALA A O 1
ATOM 4355 N N . ALA A 1 565 ? 33.762 23.589 -29.309 1.00 53.84 565 ALA A N 1
ATOM 4356 C CA . ALA A 1 565 ? 32.855 24.178 -30.307 1.00 53.84 565 ALA A CA 1
ATOM 4357 C C . ALA A 1 565 ? 33.204 25.569 -30.878 1.00 53.84 565 ALA A C 1
ATOM 4359 O O . ALA A 1 565 ? 32.435 26.074 -31.705 1.00 53.84 565 ALA A O 1
ATOM 4360 N N . THR A 1 566 ? 34.362 26.152 -30.550 1.00 58.44 566 THR A N 1
ATOM 4361 C CA . THR A 1 566 ? 34.919 27.257 -31.353 1.00 58.44 566 THR A CA 1
ATOM 4362 C C . THR A 1 566 ? 35.175 26.777 -32.792 1.00 58.44 566 THR A C 1
ATOM 4364 O O . THR A 1 566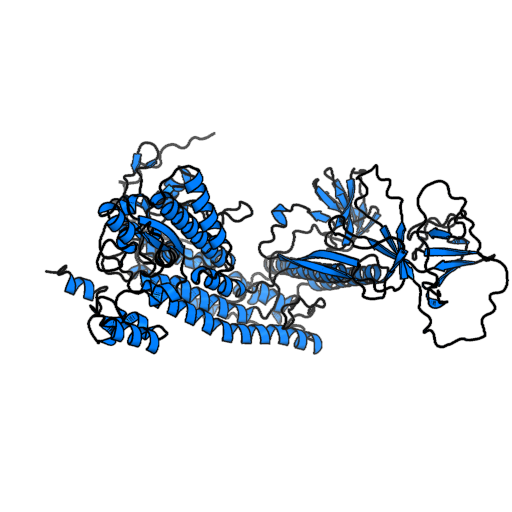 ? 35.604 25.642 -33.023 1.00 58.44 566 THR A O 1
ATOM 4367 N N . ARG A 1 567 ? 34.797 27.592 -33.787 1.00 53.62 567 ARG A N 1
ATOM 4368 C CA . ARG A 1 567 ? 35.005 27.272 -35.210 1.00 53.62 567 ARG A CA 1
ATOM 4369 C C . ARG A 1 567 ? 36.400 27.732 -35.624 1.00 53.62 567 ARG A C 1
ATOM 4371 O O . ARG A 1 567 ? 36.799 28.837 -35.270 1.00 53.62 567 ARG A O 1
ATOM 4378 N N . SER A 1 568 ? 37.104 26.908 -36.400 1.00 55.62 568 SER A N 1
ATOM 4379 C CA . SER A 1 568 ? 38.328 27.343 -37.082 1.00 55.62 568 SER A CA 1
ATOM 4380 C C . SER A 1 568 ? 37.986 28.437 -38.097 1.00 55.62 568 SER A C 1
ATOM 4382 O O . SER A 1 568 ? 36.994 28.326 -38.822 1.00 55.62 568 SER A O 1
ATOM 4384 N N . ASN A 1 569 ? 38.837 29.461 -38.195 1.00 53.97 569 ASN A N 1
ATOM 4385 C CA . ASN A 1 569 ? 38.686 30.540 -39.176 1.00 53.97 569 ASN A CA 1
ATOM 4386 C C . ASN A 1 569 ? 38.854 30.065 -40.634 1.00 53.97 569 ASN A C 1
ATOM 4388 O O . ASN A 1 569 ? 38.390 30.751 -41.537 1.00 53.97 569 ASN A O 1
ATOM 4392 N N . LYS A 1 570 ? 39.495 28.909 -40.884 1.00 51.41 570 LYS A N 1
ATOM 4393 C CA . LYS A 1 570 ? 39.716 28.372 -42.244 1.00 51.41 570 LYS A CA 1
ATOM 4394 C C . LYS A 1 570 ? 38.750 27.247 -42.626 1.00 51.41 570 LYS A C 1
ATOM 4396 O O . LYS A 1 570 ? 38.401 27.130 -43.793 1.00 51.41 570 LYS A O 1
ATOM 4401 N N . ASN A 1 571 ? 38.274 26.459 -41.658 1.00 48.38 571 ASN A N 1
ATOM 4402 C CA . ASN A 1 571 ? 37.319 25.368 -41.880 1.00 48.38 571 ASN A CA 1
ATOM 4403 C C . ASN A 1 571 ? 36.066 25.554 -41.014 1.00 48.38 571 ASN A C 1
ATOM 4405 O O . ASN A 1 571 ? 35.944 24.964 -39.940 1.00 48.38 571 ASN A O 1
ATOM 4409 N N . MET A 1 572 ? 35.086 26.314 -41.518 1.00 46.34 572 MET A N 1
ATOM 4410 C CA . MET A 1 572 ? 33.818 26.575 -40.813 1.00 46.34 572 MET A CA 1
ATOM 4411 C C . MET A 1 572 ? 33.008 25.310 -40.464 1.00 46.34 572 MET A C 1
ATOM 4413 O O . MET A 1 572 ? 32.118 25.371 -39.612 1.00 46.34 572 MET A O 1
ATOM 4417 N N . PHE A 1 573 ? 33.307 24.171 -41.099 1.00 42.25 573 PHE A N 1
ATOM 4418 C CA . PHE A 1 573 ? 32.611 22.896 -40.903 1.00 42.25 573 PHE A CA 1
ATOM 4419 C C . PHE A 1 573 ? 33.230 21.993 -39.824 1.00 42.25 573 PHE A C 1
ATOM 4421 O O . PHE A 1 573 ? 32.547 21.094 -39.332 1.00 42.25 573 PHE A O 1
ATOM 4428 N N . LYS A 1 574 ? 34.488 22.221 -39.414 1.00 41.41 574 LYS A N 1
ATOM 4429 C CA . LYS A 1 574 ? 35.189 21.377 -38.432 1.00 41.41 574 LYS A CA 1
ATOM 4430 C C . LYS A 1 574 ? 35.168 22.073 -37.066 1.00 41.41 574 LYS A C 1
ATOM 4432 O O . LYS A 1 574 ? 35.730 23.152 -36.898 1.00 41.41 574 LYS A O 1
ATOM 4437 N N . ARG A 1 575 ? 34.454 21.488 -36.099 1.00 50.03 575 ARG A N 1
ATOM 4438 C CA . ARG A 1 575 ? 34.363 22.010 -34.723 1.00 50.03 575 ARG A CA 1
ATOM 4439 C C . ARG A 1 575 ? 35.493 21.458 -33.869 1.00 50.03 575 ARG A C 1
ATOM 4441 O O . ARG A 1 575 ? 35.776 20.263 -33.934 1.00 50.03 575 ARG A O 1
ATOM 4448 N N . PHE A 1 576 ? 36.058 22.315 -33.028 1.00 55.09 576 PHE A N 1
ATOM 4449 C CA . PHE A 1 576 ? 37.019 21.913 -32.010 1.00 55.09 576 PHE A CA 1
ATOM 4450 C C . PHE A 1 576 ? 36.351 20.992 -30.978 1.00 55.09 576 PHE A C 1
ATOM 4452 O O . PHE A 1 576 ? 35.324 21.372 -30.405 1.00 55.09 576 PHE A O 1
ATOM 4459 N N . GLN A 1 577 ? 36.884 19.781 -30.784 1.00 52.88 577 GLN A N 1
ATOM 4460 C CA . GLN A 1 577 ? 36.292 18.775 -29.887 1.00 52.88 577 GLN A CA 1
ATOM 4461 C C . GLN A 1 577 ? 36.776 18.926 -28.439 1.00 52.88 577 GLN A C 1
ATOM 4463 O O . GLN A 1 577 ? 35.957 18.842 -27.525 1.00 52.88 577 GLN A O 1
ATOM 4468 N N . ASP A 1 578 ? 38.053 19.255 -28.239 1.00 57.62 578 ASP A N 1
ATOM 4469 C CA . ASP A 1 578 ? 38.679 19.302 -26.917 1.00 57.62 578 ASP A CA 1
ATOM 4470 C C . ASP A 1 578 ? 38.995 20.750 -26.523 1.00 57.62 578 ASP A C 1
ATOM 4472 O O . ASP A 1 578 ? 39.899 21.362 -27.072 1.00 57.62 578 ASP A O 1
ATOM 4476 N N . GLY A 1 579 ? 38.237 21.335 -25.592 1.00 63.41 579 GLY A N 1
ATOM 4477 C CA . GLY A 1 579 ? 38.555 22.660 -25.042 1.00 63.41 579 GLY A CA 1
ATOM 4478 C C . GLY A 1 579 ? 39.771 22.605 -24.111 1.00 63.41 579 GLY A C 1
ATOM 4479 O O . GLY A 1 579 ? 39.992 21.599 -23.439 1.00 63.41 579 GLY A O 1
ATOM 4480 N N . GLY A 1 580 ? 40.557 23.677 -24.052 1.00 69.00 580 GLY A N 1
ATOM 4481 C CA . GLY A 1 580 ? 41.810 23.692 -23.300 1.00 69.00 580 GLY A CA 1
ATOM 4482 C C . GLY A 1 580 ? 42.363 25.091 -23.064 1.00 69.00 580 GLY A C 1
ATOM 4483 O O . GLY A 1 580 ? 41.973 26.048 -23.733 1.00 69.00 580 GLY A O 1
ATOM 4484 N N . ARG A 1 581 ? 43.293 25.222 -22.115 1.00 71.56 581 ARG A N 1
ATOM 4485 C CA . ARG A 1 581 ? 44.092 26.448 -21.957 1.00 71.56 581 ARG A CA 1
ATOM 4486 C C . ARG A 1 581 ? 45.287 26.389 -22.901 1.00 71.56 581 ARG A C 1
ATOM 4488 O O . ARG A 1 581 ? 46.029 25.406 -22.875 1.00 71.56 581 ARG A O 1
ATOM 4495 N N . VAL A 1 582 ? 45.480 27.422 -23.718 1.00 70.94 582 VAL A N 1
ATOM 4496 C CA . VAL A 1 582 ? 46.625 27.511 -24.633 1.00 70.94 582 VAL A CA 1
ATOM 4497 C C . VAL A 1 582 ? 47.889 27.737 -23.819 1.00 70.94 582 VAL A C 1
ATOM 4499 O O . VAL A 1 582 ? 47.980 28.733 -23.105 1.00 70.94 582 VAL A O 1
ATOM 4502 N N . ARG A 1 583 ? 48.853 26.817 -23.897 1.00 67.75 583 ARG A N 1
ATOM 4503 C CA . ARG A 1 583 ? 50.087 26.893 -23.106 1.00 67.75 583 ARG A CA 1
ATOM 4504 C C . ARG A 1 583 ? 51.240 27.464 -23.912 1.00 67.75 583 ARG A C 1
ATOM 4506 O O . ARG A 1 583 ? 51.845 28.438 -23.491 1.00 67.75 583 ARG A O 1
ATOM 4513 N N . CYS A 1 584 ? 51.520 26.894 -25.079 1.00 68.06 584 CYS A N 1
ATOM 4514 C CA . CYS A 1 584 ? 52.560 27.415 -25.958 1.00 68.06 584 CYS A CA 1
ATOM 4515 C C . CYS A 1 584 ? 52.206 27.263 -27.437 1.00 68.06 584 CYS A C 1
ATOM 4517 O O . CYS A 1 584 ? 51.387 26.425 -27.826 1.00 68.06 584 CYS A O 1
ATOM 4519 N N . TRP A 1 585 ? 52.862 28.091 -28.245 1.00 64.62 585 TRP A N 1
ATOM 4520 C CA . TRP A 1 585 ? 52.768 28.112 -29.697 1.00 64.62 585 TRP A CA 1
ATOM 4521 C C . TRP A 1 585 ? 54.115 27.700 -30.295 1.00 64.62 585 TRP A C 1
ATOM 4523 O O . TRP A 1 585 ? 55.158 28.218 -29.909 1.00 64.62 585 TRP A O 1
ATOM 4533 N N . SER A 1 586 ? 54.088 26.775 -31.247 1.00 68.81 586 SER A N 1
ATOM 4534 C CA . SER A 1 586 ? 55.178 26.503 -32.188 1.00 68.81 586 SER A CA 1
ATOM 4535 C C . SER A 1 586 ? 54.814 27.093 -33.559 1.00 68.81 586 SER A C 1
ATOM 4537 O O . SER A 1 586 ? 53.758 27.698 -33.704 1.00 68.81 586 SER A O 1
ATOM 4539 N N . ARG A 1 587 ? 55.658 26.943 -34.588 1.00 61.12 587 ARG A N 1
ATOM 4540 C CA . ARG A 1 587 ? 55.373 27.470 -35.940 1.00 61.12 587 ARG A CA 1
ATOM 4541 C C . ARG A 1 587 ? 54.198 26.770 -36.633 1.00 61.12 587 ARG A C 1
ATOM 4543 O O . ARG A 1 587 ? 53.516 27.390 -37.439 1.00 61.12 587 ARG A O 1
ATOM 4550 N N . GLU A 1 588 ? 53.942 25.503 -36.304 1.00 64.12 588 GLU A N 1
ATOM 4551 C CA . GLU A 1 588 ? 52.889 24.694 -36.949 1.00 64.12 588 GLU A CA 1
ATOM 4552 C C . GLU A 1 588 ? 51.855 24.114 -35.971 1.00 64.12 588 GLU A C 1
ATOM 4554 O O . GLU A 1 588 ? 50.750 23.731 -36.368 1.00 64.12 588 GLU A O 1
ATOM 4559 N N . ARG A 1 589 ? 52.190 24.047 -34.677 1.00 72.69 589 ARG A N 1
ATOM 4560 C CA . ARG A 1 589 ? 51.388 23.377 -33.644 1.00 72.69 589 ARG A CA 1
ATOM 4561 C C . ARG A 1 589 ? 51.252 24.248 -32.402 1.00 72.69 589 ARG A C 1
ATOM 4563 O O . ARG A 1 589 ? 52.201 24.920 -32.021 1.00 72.69 589 ARG A O 1
ATOM 4570 N N . ALA A 1 590 ? 50.109 24.185 -31.739 1.00 70.19 590 ALA A N 1
ATOM 4571 C CA . ALA A 1 590 ? 49.894 24.739 -30.409 1.00 70.19 590 ALA A CA 1
ATOM 4572 C C . ALA A 1 590 ? 49.688 23.599 -29.404 1.00 70.19 590 ALA A C 1
ATOM 4574 O O . ALA A 1 590 ? 49.145 22.547 -29.751 1.00 70.19 590 ALA A O 1
ATOM 4575 N N . THR A 1 591 ? 50.118 23.799 -28.159 1.00 72.19 591 THR A N 1
ATOM 4576 C CA . THR A 1 591 ? 49.861 22.848 -27.070 1.00 72.19 591 THR A CA 1
ATOM 4577 C C . THR A 1 591 ? 48.772 23.385 -26.146 1.00 72.19 591 THR A C 1
ATOM 4579 O O . THR A 1 591 ? 48.810 24.535 -25.700 1.00 72.19 591 THR A O 1
ATOM 4582 N N . LEU A 1 592 ? 47.776 22.547 -25.876 1.00 68.88 592 LEU A N 1
ATOM 4583 C CA . LEU A 1 592 ? 46.652 22.833 -24.996 1.00 68.88 592 LEU A CA 1
ATOM 4584 C C . LEU A 1 592 ? 46.746 21.973 -23.744 1.00 68.88 592 LEU A C 1
ATOM 4586 O O . LEU A 1 592 ? 47.041 20.786 -23.836 1.00 68.88 592 LEU A O 1
ATOM 4590 N N . GLN A 1 593 ? 46.450 22.539 -22.582 1.00 69.94 593 GLN A N 1
ATOM 4591 C CA . GLN A 1 593 ? 46.233 21.760 -21.364 1.00 69.94 593 GLN A CA 1
ATOM 4592 C C . GLN A 1 593 ? 44.809 21.192 -21.356 1.00 69.94 593 GLN A C 1
ATOM 4594 O O . GLN A 1 593 ? 43.859 21.927 -21.643 1.00 69.94 593 GLN A O 1
ATOM 4599 N N . ARG A 1 594 ? 44.659 19.906 -21.014 1.00 65.62 594 ARG A N 1
ATOM 4600 C CA . ARG A 1 594 ? 43.352 19.246 -20.892 1.00 65.62 594 ARG A CA 1
ATOM 4601 C C . ARG A 1 594 ? 42.494 19.921 -19.820 1.00 65.62 594 ARG A C 1
ATOM 4603 O O . ARG A 1 594 ? 42.962 20.242 -18.727 1.00 65.62 594 ARG A O 1
ATOM 4610 N N . VAL A 1 595 ? 41.217 20.107 -20.144 1.00 66.25 595 VAL A N 1
ATOM 4611 C CA . VAL A 1 595 ? 40.208 20.693 -19.257 1.00 66.25 595 VAL A CA 1
ATOM 4612 C C . VAL A 1 595 ? 39.078 19.693 -19.050 1.00 66.25 595 VAL A C 1
ATOM 4614 O O . VAL A 1 595 ? 38.495 19.199 -20.012 1.00 66.25 595 VAL A O 1
ATOM 4617 N N . GLY A 1 596 ? 38.706 19.463 -17.792 1.00 62.75 596 GLY A N 1
ATOM 4618 C CA . GLY A 1 596 ? 37.390 18.931 -17.444 1.00 62.75 596 GLY A CA 1
ATOM 4619 C C . GLY A 1 596 ? 36.394 20.072 -17.283 1.00 62.75 596 GLY A C 1
ATOM 4620 O O . GLY A 1 596 ? 36.569 20.893 -16.386 1.00 62.75 596 GLY A O 1
ATOM 4621 N N . ARG A 1 597 ? 35.361 20.148 -18.129 1.00 64.12 597 ARG A N 1
ATOM 4622 C CA . ARG A 1 597 ? 34.302 21.164 -18.001 1.00 64.12 597 ARG A CA 1
ATOM 4623 C C . ARG A 1 597 ? 33.117 20.590 -17.239 1.00 64.12 597 ARG A C 1
ATOM 4625 O O . ARG A 1 597 ? 32.382 19.789 -17.803 1.00 64.12 597 ARG A O 1
ATOM 4632 N N . LEU A 1 598 ? 32.895 21.054 -16.016 1.00 63.34 598 LEU A N 1
ATOM 4633 C CA . LEU A 1 598 ? 31.790 20.638 -15.163 1.00 63.34 598 LEU A CA 1
ATOM 4634 C C . LEU A 1 598 ? 30.740 21.757 -15.114 1.00 63.34 598 LEU A C 1
ATOM 4636 O O . LEU A 1 598 ? 31.018 22.891 -14.739 1.00 63.34 598 LEU A O 1
ATOM 4640 N N . LEU A 1 599 ? 29.521 21.443 -15.540 1.00 58.00 599 LEU A N 1
ATOM 4641 C CA . LEU A 1 599 ? 28.391 22.369 -15.518 1.00 58.00 599 LEU A CA 1
ATOM 4642 C C . LEU A 1 599 ? 27.570 22.083 -14.265 1.00 58.00 599 LEU A C 1
ATOM 4644 O O . LEU A 1 599 ? 26.926 21.036 -14.192 1.00 58.00 599 LEU A O 1
ATOM 4648 N N . SER A 1 600 ? 27.596 22.984 -13.285 1.00 55.44 600 SER A N 1
ATOM 4649 C CA . SER A 1 600 ? 26.838 22.782 -12.049 1.00 55.44 600 SER A CA 1
ATOM 4650 C C . SER A 1 600 ? 25.453 23.425 -12.109 1.00 55.44 600 SER A C 1
ATOM 4652 O O . SER A 1 600 ? 25.341 24.565 -12.567 1.00 55.44 600 SER A O 1
ATOM 4654 N N . PRO A 1 601 ? 24.395 22.742 -11.636 1.00 51.69 601 PRO A N 1
ATOM 4655 C CA . PRO A 1 601 ? 23.085 23.353 -11.446 1.00 51.69 601 PRO A CA 1
ATOM 4656 C C . PRO A 1 601 ? 23.102 24.377 -10.295 1.00 51.69 601 PRO A C 1
ATOM 4658 O O . PRO A 1 601 ? 23.754 24.172 -9.268 1.00 51.69 601 PRO A O 1
ATOM 4661 N N . THR A 1 602 ? 22.354 25.471 -10.471 1.00 48.84 602 THR A N 1
ATOM 4662 C CA . THR A 1 602 ? 22.294 26.653 -9.583 1.00 48.84 602 THR A CA 1
ATOM 4663 C C . THR A 1 602 ? 21.911 26.379 -8.142 1.00 48.84 602 THR A C 1
ATOM 4665 O O . THR A 1 602 ? 22.305 27.127 -7.258 1.00 48.84 602 THR A O 1
ATOM 4668 N N . GLU A 1 603 ? 21.124 25.336 -7.894 1.00 46.44 603 GLU A N 1
ATOM 4669 C CA . GLU A 1 603 ? 20.573 25.052 -6.562 1.00 46.44 603 GLU A CA 1
ATOM 4670 C C . GLU A 1 603 ? 21.557 24.317 -5.647 1.00 46.44 603 GLU A C 1
ATOM 4672 O O . GLU A 1 603 ? 21.251 24.019 -4.493 1.00 46.44 603 GLU A O 1
ATOM 4677 N N . THR A 1 604 ? 22.751 24.006 -6.149 1.00 50.41 604 THR A N 1
ATOM 4678 C CA . THR A 1 604 ? 23.751 23.252 -5.399 1.00 50.41 604 THR A CA 1
ATOM 4679 C C . THR A 1 604 ? 24.797 24.200 -4.838 1.00 50.41 604 THR A C 1
ATOM 4681 O O . THR A 1 604 ? 25.501 24.885 -5.577 1.00 50.41 604 THR A O 1
ATOM 4684 N N . ALA A 1 605 ? 24.905 24.241 -3.509 1.00 45.53 605 ALA A N 1
ATOM 4685 C CA . ALA A 1 605 ? 26.003 24.912 -2.829 1.00 45.53 605 ALA A CA 1
ATOM 4686 C C . ALA A 1 605 ? 27.311 24.172 -3.159 1.00 45.53 605 ALA A C 1
ATOM 4688 O O . ALA A 1 605 ? 27.704 23.226 -2.474 1.00 45.53 605 ALA A O 1
ATOM 4689 N N . LEU A 1 606 ? 27.956 24.558 -4.258 1.00 54.44 606 LEU A N 1
ATOM 4690 C CA . LEU A 1 606 ? 29.328 24.175 -4.557 1.00 54.44 606 LEU A CA 1
ATOM 4691 C C . LEU A 1 606 ? 30.234 24.874 -3.550 1.00 54.44 606 LEU A C 1
ATOM 4693 O O . LEU A 1 606 ? 30.427 26.089 -3.598 1.00 54.44 606 LEU A O 1
ATOM 4697 N N . VAL A 1 607 ? 30.797 24.104 -2.628 1.00 50.09 607 VAL A N 1
ATOM 4698 C CA . VAL A 1 607 ? 31.776 24.606 -1.664 1.00 50.09 607 VAL A CA 1
ATOM 4699 C C . VAL A 1 607 ? 33.153 24.508 -2.319 1.00 50.09 607 VAL A C 1
ATOM 4701 O O . VAL A 1 607 ? 33.955 23.652 -1.966 1.00 50.09 607 VAL A O 1
ATOM 4704 N N . SER A 1 608 ? 33.437 25.332 -3.328 1.00 55.28 608 SER A N 1
ATOM 4705 C CA . SER A 1 608 ? 34.770 25.340 -3.948 1.00 55.28 608 SER A CA 1
ATOM 4706 C C . SER A 1 608 ? 35.261 26.759 -4.205 1.00 55.28 608 SER A C 1
ATOM 4708 O O . SER A 1 608 ? 34.619 27.521 -4.922 1.00 55.28 608 SER A O 1
ATOM 4710 N N . ARG A 1 609 ? 36.412 27.109 -3.617 1.00 57.97 609 ARG A N 1
ATOM 4711 C CA . ARG A 1 609 ? 37.118 28.378 -3.856 1.00 57.97 609 ARG A CA 1
ATOM 4712 C C . ARG A 1 609 ? 37.863 28.319 -5.197 1.00 57.97 609 ARG A C 1
ATOM 4714 O O . ARG A 1 609 ? 38.337 27.255 -5.592 1.00 57.97 609 ARG A O 1
ATOM 4721 N N . TYR A 1 610 ? 37.981 29.457 -5.883 1.00 58.78 610 TYR A N 1
ATOM 4722 C CA . TYR A 1 610 ? 38.790 29.572 -7.104 1.00 58.78 610 TYR A CA 1
ATOM 4723 C C . TYR A 1 610 ? 40.242 29.173 -6.815 1.00 58.78 610 TYR A C 1
ATOM 4725 O O . TYR A 1 610 ? 40.796 29.581 -5.796 1.00 58.78 610 TYR A O 1
ATOM 4733 N N . GLY A 1 611 ? 40.850 28.377 -7.692 1.00 60.62 611 GLY A N 1
ATOM 4734 C CA . GLY A 1 611 ? 42.221 27.888 -7.547 1.00 60.62 611 GLY A CA 1
ATOM 4735 C C . GLY A 1 611 ? 42.382 26.646 -6.666 1.00 60.62 611 GLY A C 1
ATOM 4736 O O . GLY A 1 611 ? 43.479 26.097 -6.633 1.00 60.62 611 GLY A O 1
ATOM 4737 N N . LEU A 1 612 ? 41.323 26.154 -6.005 1.00 64.56 612 LEU A N 1
ATOM 4738 C CA . LEU A 1 612 ? 41.391 24.940 -5.183 1.00 64.56 612 LEU A CA 1
ATOM 4739 C C . LEU A 1 612 ? 41.833 23.739 -6.035 1.00 64.56 612 LEU A C 1
ATOM 4741 O O . LEU A 1 612 ? 41.242 23.464 -7.084 1.00 64.56 612 LEU A O 1
ATOM 4745 N N . ARG A 1 613 ? 42.849 23.003 -5.578 1.00 66.88 613 ARG A N 1
ATOM 4746 C CA . ARG A 1 613 ? 43.252 21.736 -6.193 1.00 66.88 613 ARG A CA 1
ATOM 4747 C C . ARG A 1 613 ? 42.306 20.613 -5.769 1.00 66.88 613 ARG A C 1
ATOM 4749 O O . ARG A 1 613 ? 41.978 20.470 -4.598 1.00 66.88 613 ARG A O 1
ATOM 4756 N N . ILE A 1 614 ? 41.878 19.828 -6.744 1.00 66.25 614 ILE A N 1
ATOM 4757 C CA . ILE A 1 614 ? 40.926 18.735 -6.610 1.00 66.25 614 ILE A CA 1
ATOM 4758 C C . ILE A 1 614 ? 41.657 17.455 -6.979 1.00 66.25 614 ILE A C 1
ATOM 4760 O O . ILE A 1 614 ? 42.230 17.365 -8.066 1.00 66.25 614 ILE A O 1
ATOM 4764 N N . ASP A 1 615 ? 41.617 16.466 -6.096 1.00 66.44 615 ASP A N 1
ATOM 4765 C CA . ASP A 1 615 ? 42.074 15.120 -6.418 1.00 66.44 615 ASP A CA 1
ATOM 4766 C C . ASP A 1 615 ? 40.954 14.317 -7.098 1.00 66.44 615 ASP A C 1
ATOM 4768 O O . ASP A 1 615 ? 39.771 14.554 -6.826 1.00 66.44 615 ASP A O 1
ATOM 4772 N N . PRO A 1 616 ? 41.287 13.344 -7.967 1.00 67.06 616 PRO A N 1
ATOM 4773 C CA . PRO A 1 616 ? 40.289 12.449 -8.540 1.00 67.06 616 PRO A CA 1
ATOM 4774 C C . PRO A 1 616 ? 39.438 11.813 -7.432 1.00 67.06 616 PRO A C 1
ATOM 4776 O O . PRO A 1 616 ? 39.964 11.185 -6.516 1.00 67.06 616 PRO A O 1
ATOM 4779 N N . GLY A 1 617 ? 38.118 11.975 -7.508 1.00 65.38 617 GLY A N 1
ATOM 4780 C CA . GLY A 1 617 ? 37.169 11.464 -6.515 1.00 65.38 617 GLY A CA 1
ATOM 4781 C C . GLY A 1 617 ? 36.776 12.451 -5.410 1.00 65.38 617 GLY A C 1
ATOM 4782 O O . GLY A 1 617 ? 35.812 12.179 -4.696 1.00 65.38 617 GLY A O 1
ATOM 4783 N N . MET A 1 618 ? 37.438 13.606 -5.287 1.00 68.69 618 MET A N 1
ATOM 4784 C CA . MET A 1 618 ? 37.073 14.630 -4.303 1.00 68.69 618 MET A CA 1
ATOM 4785 C C . MET A 1 618 ? 35.699 15.245 -4.625 1.00 68.69 618 MET A C 1
ATOM 4787 O O . MET A 1 618 ? 35.388 15.565 -5.775 1.00 68.69 618 MET A O 1
ATOM 4791 N N . SER A 1 619 ? 34.857 15.388 -3.596 1.00 64.25 619 SER A N 1
ATOM 4792 C CA . SER A 1 619 ? 33.484 15.888 -3.728 1.00 64.25 619 SER A CA 1
ATOM 4793 C C . SER A 1 619 ? 33.454 17.413 -3.863 1.00 64.25 619 SER A C 1
ATOM 4795 O O . SER A 1 619 ? 33.838 18.120 -2.937 1.00 64.25 619 SER A O 1
ATOM 4797 N N . LEU A 1 620 ? 32.913 17.913 -4.974 1.00 65.88 620 LEU A N 1
ATOM 4798 C CA . LEU A 1 620 ? 32.765 19.344 -5.278 1.00 65.88 620 LEU A CA 1
ATOM 4799 C C . LEU A 1 620 ? 31.439 19.932 -4.779 1.00 65.88 620 LEU A C 1
ATOM 4801 O O . LEU A 1 620 ? 31.337 21.128 -4.520 1.00 65.88 620 LEU A O 1
ATOM 4805 N N . GLY A 1 621 ? 30.418 19.089 -4.622 1.00 64.38 621 GLY A N 1
ATOM 4806 C CA . GLY A 1 621 ? 29.078 19.497 -4.211 1.00 64.38 621 GLY A CA 1
ATOM 4807 C C . GLY A 1 621 ? 28.096 18.329 -4.238 1.00 64.38 621 GLY A C 1
ATOM 4808 O O . GLY A 1 621 ? 28.472 17.192 -4.530 1.00 64.38 621 GLY A O 1
ATOM 4809 N N . ARG A 1 622 ? 26.824 18.596 -3.927 1.00 57.81 622 ARG A N 1
ATOM 4810 C CA . ARG A 1 622 ? 25.746 17.594 -3.968 1.00 57.81 622 ARG A CA 1
ATOM 4811 C C . ARG A 1 622 ? 24.651 18.045 -4.924 1.00 57.81 622 ARG A C 1
ATOM 4813 O O . ARG A 1 622 ? 24.156 19.150 -4.762 1.00 57.81 622 ARG A O 1
ATOM 4820 N N . VAL A 1 623 ? 24.246 17.184 -5.854 1.00 62.56 623 VAL A N 1
ATOM 4821 C CA . VAL A 1 623 ? 23.082 17.376 -6.736 1.00 62.56 623 VAL A CA 1
ATOM 4822 C C . VAL A 1 623 ? 21.968 16.464 -6.263 1.00 62.56 623 VAL A C 1
ATOM 4824 O O . VAL A 1 623 ? 22.193 15.278 -6.040 1.00 62.56 623 VAL A O 1
ATOM 4827 N N . VAL A 1 624 ? 20.760 16.993 -6.116 1.00 55.53 624 VAL A N 1
ATOM 4828 C CA . VAL A 1 624 ? 19.588 16.169 -5.814 1.00 55.53 624 VAL A CA 1
ATOM 4829 C C . VAL A 1 624 ? 19.017 15.656 -7.134 1.00 55.53 624 VAL A C 1
ATOM 4831 O O . VAL A 1 624 ? 18.554 16.444 -7.950 1.00 55.53 624 VAL A O 1
ATOM 4834 N N . LEU A 1 625 ? 19.072 14.341 -7.352 1.00 55.91 625 LEU A N 1
ATOM 4835 C CA . LEU A 1 625 ? 18.477 13.684 -8.518 1.00 55.91 625 LEU A CA 1
ATOM 4836 C C . LEU A 1 625 ? 17.269 12.857 -8.083 1.00 55.91 625 LEU A C 1
ATOM 4838 O O . LEU A 1 625 ? 17.213 12.335 -6.966 1.00 55.91 625 LEU A O 1
ATOM 4842 N N . TYR A 1 626 ? 16.296 12.722 -8.975 1.00 57.94 626 TYR A N 1
ATOM 4843 C CA . TYR A 1 626 ? 15.105 11.924 -8.723 1.00 57.94 626 TYR A CA 1
ATOM 4844 C C . TYR A 1 626 ? 15.303 10.513 -9.241 1.00 57.94 626 TYR A C 1
ATOM 4846 O O . TYR A 1 626 ? 15.427 10.314 -10.438 1.00 57.94 626 TYR A O 1
ATOM 4854 N N . THR A 1 627 ? 15.259 9.521 -8.364 1.00 53.53 627 THR A N 1
ATOM 4855 C CA . THR A 1 627 ? 15.350 8.110 -8.767 1.00 53.53 627 THR A CA 1
ATOM 4856 C C . THR A 1 627 ? 13.961 7.475 -8.781 1.00 53.53 627 THR A C 1
ATOM 4858 O O . THR A 1 627 ? 13.207 7.708 -7.827 1.00 53.53 627 THR A O 1
ATOM 4861 N N . PRO A 1 628 ? 13.597 6.673 -9.805 1.00 48.91 628 PRO A N 1
ATOM 4862 C CA . PRO A 1 628 ? 12.373 5.886 -9.735 1.00 48.91 628 PRO A CA 1
ATOM 4863 C C . PRO A 1 628 ? 12.461 4.965 -8.523 1.00 48.91 628 PRO A C 1
ATOM 4865 O O . PRO A 1 628 ? 13.457 4.264 -8.343 1.00 48.91 628 PRO A O 1
ATOM 4868 N N . VAL A 1 629 ? 11.445 4.978 -7.663 1.00 50.62 629 VAL A N 1
ATOM 4869 C CA . VAL A 1 629 ? 11.355 3.960 -6.617 1.00 50.62 629 VAL A CA 1
ATOM 4870 C C . VAL A 1 629 ? 10.919 2.679 -7.306 1.00 50.62 629 VAL A C 1
ATOM 4872 O O . VAL A 1 629 ? 10.058 2.683 -8.188 1.00 50.62 629 VAL A O 1
ATOM 4875 N N . ALA A 1 630 ? 11.544 1.569 -6.929 1.00 48.59 630 ALA A N 1
ATOM 4876 C CA . ALA A 1 630 ? 10.985 0.276 -7.259 1.00 48.59 630 ALA A CA 1
ATOM 4877 C C . ALA A 1 630 ? 9.543 0.233 -6.746 1.00 48.59 630 ALA A C 1
ATOM 4879 O O . ALA A 1 630 ? 9.284 0.680 -5.632 1.00 48.59 630 ALA A O 1
ATOM 4880 N N . GLY A 1 631 ? 8.614 -0.314 -7.527 1.00 47.12 631 GLY A N 1
ATOM 4881 C CA . GLY A 1 631 ? 7.269 -0.644 -7.053 1.00 47.12 631 GLY A CA 1
ATOM 4882 C C . GLY A 1 631 ? 7.298 -1.765 -6.008 1.00 47.12 631 GLY A C 1
ATOM 4883 O O . GLY A 1 631 ? 6.599 -2.761 -6.162 1.00 47.12 631 GLY A O 1
ATOM 4884 N N . ASP A 1 632 ? 8.151 -1.653 -4.985 1.00 48.88 632 ASP A N 1
ATOM 4885 C CA . ASP A 1 632 ? 8.160 -2.502 -3.809 1.00 48.88 632 ASP A CA 1
ATOM 4886 C C . ASP A 1 632 ? 6.909 -2.157 -3.013 1.00 48.88 632 ASP A C 1
ATOM 4888 O O . ASP A 1 632 ? 6.904 -1.320 -2.106 1.00 48.88 632 ASP A O 1
ATOM 4892 N N . ILE A 1 633 ? 5.846 -2.868 -3.380 1.00 51.78 633 ILE A N 1
ATOM 4893 C CA . ILE A 1 633 ? 4.517 -2.854 -2.768 1.00 51.78 633 ILE A CA 1
ATOM 4894 C C . ILE A 1 633 ? 4.597 -2.984 -1.230 1.00 51.78 633 ILE A C 1
ATOM 4896 O O . ILE A 1 633 ? 3.736 -2.546 -0.471 1.00 51.78 633 ILE A O 1
ATOM 4900 N N . THR A 1 634 ? 5.685 -3.572 -0.737 1.00 49.97 634 THR A N 1
ATOM 4901 C CA . THR A 1 634 ? 5.907 -3.902 0.663 1.00 49.97 634 THR A CA 1
ATOM 4902 C C . THR A 1 634 ? 6.479 -2.767 1.513 1.00 49.97 634 THR A C 1
ATOM 4904 O O . THR A 1 634 ? 6.488 -2.899 2.739 1.00 49.97 634 THR A O 1
ATOM 4907 N N . GLN A 1 635 ? 6.955 -1.652 0.940 1.00 62.94 635 GLN A N 1
ATOM 4908 C CA . GLN A 1 635 ? 7.495 -0.532 1.736 1.00 62.94 635 GLN A CA 1
ATOM 4909 C C . GLN A 1 635 ? 6.423 0.213 2.545 1.00 62.94 635 GLN A C 1
ATOM 4911 O O . GLN A 1 635 ? 6.763 0.911 3.503 1.00 62.94 635 GLN A O 1
ATOM 4916 N N . ALA A 1 636 ? 5.144 0.056 2.195 1.00 69.88 636 ALA A N 1
ATOM 4917 C CA . ALA A 1 636 ? 4.038 0.668 2.921 1.00 69.88 636 ALA A CA 1
ATOM 4918 C C . ALA A 1 636 ? 3.812 0.027 4.299 1.00 69.88 636 ALA A C 1
ATOM 4920 O O . ALA A 1 636 ? 3.568 0.748 5.262 1.00 69.88 636 ALA A O 1
ATOM 4921 N N . LEU A 1 637 ? 3.964 -1.298 4.439 1.00 80.94 637 LEU A N 1
ATOM 4922 C CA . LEU A 1 637 ? 3.610 -2.004 5.678 1.00 80.94 637 LEU A CA 1
ATOM 4923 C C . LEU A 1 637 ? 4.409 -1.525 6.911 1.00 80.94 637 LEU A C 1
ATOM 4925 O O . LEU A 1 637 ? 3.775 -1.207 7.914 1.00 80.94 637 LEU A O 1
ATOM 4929 N N . PRO A 1 638 ? 5.750 -1.364 6.867 1.00 83.50 638 PRO A N 1
ATOM 4930 C CA . PRO A 1 638 ? 6.493 -0.804 8.000 1.00 83.50 638 PRO A CA 1
ATOM 4931 C C . PRO A 1 638 ? 6.084 0.634 8.343 1.00 83.50 638 PRO A C 1
ATOM 4933 O O . PRO A 1 638 ? 6.163 1.038 9.501 1.00 83.50 638 PRO A O 1
ATOM 4936 N N . LYS A 1 639 ? 5.651 1.422 7.347 1.00 85.88 639 LYS A N 1
ATOM 4937 C CA . LYS A 1 639 ? 5.140 2.779 7.579 1.00 85.88 639 LYS A CA 1
ATOM 4938 C C . LYS A 1 639 ? 3.788 2.726 8.286 1.00 85.88 639 LYS A C 1
ATOM 4940 O O . LYS A 1 639 ? 3.630 3.405 9.293 1.00 85.88 639 LYS A O 1
ATOM 4945 N N . ILE A 1 640 ? 2.865 1.894 7.800 1.00 88.75 640 ILE A N 1
ATOM 4946 C CA . ILE A 1 640 ? 1.542 1.666 8.403 1.00 88.75 640 ILE A CA 1
ATOM 4947 C C . ILE A 1 640 ? 1.700 1.196 9.852 1.00 88.75 640 ILE A C 1
ATOM 4949 O O . ILE A 1 640 ? 1.104 1.769 10.760 1.00 88.75 640 ILE A O 1
ATOM 4953 N N . GLU A 1 641 ? 2.576 0.220 10.089 1.00 89.31 641 GLU A N 1
ATOM 4954 C CA . GLU A 1 641 ? 2.905 -0.239 11.436 1.00 89.31 641 GLU A CA 1
ATOM 4955 C C . GLU A 1 641 ? 3.433 0.906 12.306 1.00 89.31 641 GLU A C 1
ATOM 4957 O O . GLU A 1 641 ? 3.022 1.055 13.452 1.00 89.31 641 GLU A O 1
ATOM 4962 N N . ALA A 1 642 ? 4.322 1.747 11.778 1.00 89.75 642 ALA A N 1
ATOM 4963 C CA . ALA A 1 642 ? 4.862 2.868 12.534 1.00 89.75 642 ALA A CA 1
ATOM 4964 C C . ALA A 1 642 ? 3.812 3.944 12.870 1.00 89.75 642 ALA A C 1
ATOM 4966 O O . ALA A 1 642 ? 4.005 4.656 13.860 1.00 89.75 642 ALA A O 1
ATOM 4967 N N . PHE A 1 643 ? 2.742 4.078 12.075 1.00 91.81 643 PHE A N 1
ATOM 4968 C CA . PHE A 1 643 ? 1.583 4.909 12.412 1.00 91.81 643 PHE A CA 1
ATOM 4969 C C . PHE A 1 643 ? 0.764 4.275 13.540 1.00 91.81 643 PHE A C 1
ATOM 4971 O O . PHE A 1 643 ? 0.552 4.938 14.551 1.00 91.81 643 PHE A O 1
ATOM 4978 N N . PHE A 1 644 ? 0.393 2.994 13.429 1.00 93.00 644 PHE A N 1
ATOM 4979 C CA . PHE A 1 644 ? -0.359 2.290 14.479 1.00 93.00 644 PHE A CA 1
ATOM 4980 C C . PHE A 1 644 ? 0.411 2.160 15.801 1.00 93.00 644 PHE A C 1
ATOM 4982 O O . PHE A 1 644 ? -0.176 2.188 16.878 1.00 93.00 644 PHE A O 1
ATOM 4989 N N . GLU A 1 645 ? 1.736 2.047 15.753 1.00 91.62 645 GLU A N 1
ATOM 4990 C CA . GLU A 1 645 ? 2.583 1.981 16.948 1.00 91.62 645 GLU A CA 1
ATOM 4991 C C . GLU A 1 645 ? 2.878 3.364 17.552 1.00 91.62 645 GLU A C 1
ATOM 4993 O O . GLU A 1 645 ? 3.533 3.472 18.586 1.00 91.62 645 GLU A O 1
ATOM 4998 N N . ALA A 1 646 ? 2.430 4.435 16.894 1.00 89.88 646 ALA A N 1
ATOM 4999 C CA . ALA A 1 646 ? 2.670 5.818 17.277 1.00 89.88 646 ALA A CA 1
ATOM 5000 C C . ALA A 1 646 ? 4.114 6.120 17.713 1.00 89.88 646 ALA A C 1
ATOM 5002 O O . ALA A 1 646 ? 4.361 6.745 18.748 1.00 89.88 646 ALA A O 1
ATOM 5003 N N . ARG A 1 647 ? 5.091 5.671 16.913 1.00 87.12 647 ARG A N 1
ATOM 5004 C CA . ARG A 1 647 ? 6.521 5.809 17.240 1.00 87.12 647 ARG A CA 1
ATOM 5005 C C . ARG A 1 647 ? 6.916 7.281 17.417 1.00 87.12 647 ARG A C 1
ATOM 5007 O O . ARG A 1 647 ? 6.442 8.153 16.696 1.00 87.12 647 ARG A O 1
ATOM 5014 N N . SER A 1 648 ? 7.841 7.553 18.335 1.00 78.00 648 SER A N 1
ATOM 5015 C CA . SER A 1 648 ? 8.209 8.916 18.761 1.00 78.00 648 SER A CA 1
ATOM 5016 C C . SER A 1 648 ? 8.733 9.830 17.646 1.00 78.00 648 SER A C 1
ATOM 5018 O O . SER A 1 648 ? 8.553 11.042 17.714 1.00 78.00 648 SER A O 1
ATOM 5020 N N . TYR A 1 649 ? 9.363 9.276 16.605 1.00 81.12 649 TYR A N 1
ATOM 5021 C CA . TYR A 1 649 ? 9.870 10.059 15.472 1.00 81.12 649 TYR A CA 1
ATOM 5022 C C . TYR A 1 649 ? 8.773 10.523 14.503 1.00 81.12 649 TYR A C 1
ATOM 5024 O O . TYR A 1 649 ? 9.067 11.272 13.569 1.00 81.12 649 TYR A O 1
ATOM 5032 N N . GLN A 1 650 ? 7.531 10.064 14.677 1.00 85.31 650 GLN A N 1
ATOM 5033 C CA . GLN A 1 650 ? 6.442 10.430 13.783 1.00 85.31 650 GLN A CA 1
ATOM 5034 C C . GLN A 1 650 ? 6.108 11.925 13.895 1.00 85.31 650 GLN A C 1
ATOM 5036 O O . GLN A 1 650 ? 6.085 12.484 14.995 1.00 85.31 650 GLN A O 1
ATOM 5041 N N . PRO A 1 651 ? 5.809 12.593 12.767 1.00 82.94 651 PRO A N 1
ATOM 5042 C CA . PRO A 1 651 ? 5.610 14.039 12.743 1.00 82.94 651 PRO A CA 1
ATOM 5043 C C . PRO A 1 651 ? 4.350 14.473 13.499 1.00 82.94 651 PRO A C 1
ATOM 5045 O O . PRO A 1 651 ? 4.297 15.594 14.006 1.00 82.94 651 PRO A O 1
ATOM 5048 N N . PHE A 1 652 ? 3.355 13.591 13.616 1.00 85.94 652 PHE A N 1
ATOM 5049 C CA . PHE A 1 652 ? 2.076 13.928 14.229 1.00 85.94 652 PHE A CA 1
ATOM 5050 C C . PHE A 1 652 ? 2.170 14.183 15.739 1.00 85.94 652 PHE A C 1
ATOM 5052 O O . PHE A 1 652 ? 1.363 14.943 16.250 1.00 85.94 652 PHE A O 1
ATOM 5059 N N . HIS A 1 653 ? 3.180 13.658 16.447 1.00 86.44 653 HIS A N 1
ATOM 5060 C CA . HIS A 1 653 ? 3.416 14.013 17.857 1.00 86.44 653 HIS A CA 1
ATOM 5061 C C . HIS A 1 653 ? 3.718 15.506 18.010 1.00 86.44 653 HIS A C 1
ATOM 5063 O O . HIS A 1 653 ? 3.163 16.187 18.866 1.00 86.44 653 HIS A O 1
ATOM 5069 N N . ARG A 1 654 ? 4.543 16.057 17.110 1.00 87.00 654 ARG A N 1
ATOM 5070 C CA . ARG A 1 654 ? 4.825 17.501 17.086 1.00 87.00 654 ARG A CA 1
ATOM 5071 C C . ARG A 1 654 ? 3.597 18.303 16.671 1.00 87.00 654 ARG A C 1
ATOM 5073 O O . ARG A 1 654 ? 3.402 19.404 17.178 1.00 87.00 654 ARG A O 1
ATOM 5080 N N . ALA A 1 655 ? 2.801 17.775 15.741 1.00 86.44 655 ALA A N 1
ATOM 5081 C CA . ALA A 1 655 ? 1.565 18.414 15.300 1.00 86.44 655 ALA A CA 1
ATOM 5082 C C . ALA A 1 655 ? 0.523 18.471 16.426 1.00 86.44 655 ALA A C 1
ATOM 5084 O O . ALA A 1 655 ? -0.070 19.524 16.623 1.00 86.44 655 ALA A O 1
ATOM 5085 N N . LEU A 1 656 ? 0.379 17.396 17.207 1.00 89.38 656 LEU A N 1
ATOM 5086 C CA . LEU A 1 656 ? -0.491 17.319 18.380 1.00 89.38 656 LEU A CA 1
ATOM 5087 C C . LEU A 1 656 ? -0.126 18.399 19.405 1.00 89.38 656 LEU A C 1
ATOM 5089 O O . LEU A 1 656 ? -0.976 19.210 19.760 1.00 89.38 656 LEU A O 1
ATOM 5093 N N . CYS A 1 657 ? 1.145 18.473 19.822 1.00 89.19 657 CYS A N 1
ATOM 5094 C CA . CYS A 1 657 ? 1.587 19.485 20.787 1.00 89.19 657 CYS A CA 1
ATOM 5095 C C . CYS A 1 657 ? 1.382 20.910 20.252 1.00 89.19 657 CYS A C 1
ATOM 5097 O O . CYS A 1 657 ? 0.881 21.775 20.964 1.00 89.19 657 CYS A O 1
ATOM 5099 N N . ARG A 1 658 ? 1.729 21.167 18.983 1.00 89.81 658 ARG A N 1
ATOM 5100 C CA . ARG A 1 658 ? 1.513 22.485 18.360 1.00 89.81 658 ARG A CA 1
ATOM 5101 C C . ARG A 1 658 ? 0.027 22.844 18.285 1.00 89.81 658 ARG A C 1
ATOM 5103 O O . ARG A 1 658 ? -0.335 23.962 18.632 1.00 89.81 658 ARG A O 1
ATOM 5110 N N . GLY A 1 659 ? -0.826 21.914 17.861 1.00 89.12 659 GLY A N 1
ATOM 5111 C CA . GLY A 1 659 ? -2.278 22.097 17.805 1.00 89.12 659 GLY A CA 1
ATOM 5112 C C . GLY A 1 659 ? -2.874 22.386 19.182 1.00 89.12 659 GLY A C 1
ATOM 5113 O O . GLY A 1 659 ? -3.673 23.301 19.339 1.00 89.12 659 GLY A O 1
ATOM 5114 N N . PHE A 1 660 ? -2.408 21.679 20.208 1.00 91.56 660 PHE A N 1
ATOM 5115 C CA . PHE A 1 660 ? -2.832 21.906 21.583 1.00 91.56 660 PHE A CA 1
ATOM 5116 C C . PHE A 1 660 ? -2.452 23.306 22.093 1.00 91.56 660 PHE A C 1
ATOM 5118 O O . PHE A 1 660 ? -3.324 24.066 22.512 1.00 91.56 660 PHE A O 1
ATOM 5125 N N . TYR A 1 661 ? -1.176 23.698 21.994 1.00 91.88 661 TYR A N 1
ATOM 5126 C CA . TYR A 1 661 ? -0.731 25.014 22.473 1.00 91.88 661 TYR A CA 1
ATOM 5127 C C . TYR A 1 661 ? -1.306 26.181 21.664 1.00 91.88 661 TYR A C 1
ATOM 5129 O O . TYR A 1 661 ? -1.548 27.247 22.225 1.00 91.88 661 TYR A O 1
ATOM 5137 N N . THR A 1 662 ? -1.566 25.992 20.368 1.00 92.81 662 THR A N 1
ATOM 5138 C CA . THR A 1 662 ? -2.240 27.020 19.556 1.00 92.81 662 THR A CA 1
ATOM 5139 C C . THR A 1 662 ? -3.676 27.249 20.027 1.00 92.81 662 THR A C 1
ATOM 5141 O O . THR A 1 662 ? -4.062 28.398 20.222 1.00 92.81 662 THR A O 1
ATOM 5144 N N . LEU A 1 663 ? -4.441 26.193 20.318 1.00 92.31 663 LEU A N 1
ATOM 5145 C CA . LEU A 1 663 ? -5.788 26.325 20.887 1.00 92.31 663 LEU A CA 1
ATOM 5146 C C . LEU A 1 663 ? -5.774 26.976 22.278 1.00 92.31 663 LEU A C 1
ATOM 5148 O O . LEU A 1 663 ? -6.606 27.836 22.557 1.00 92.31 663 LEU A O 1
ATOM 5152 N N . LEU A 1 664 ? -4.791 26.650 23.120 1.00 90.00 664 LEU A N 1
ATOM 5153 C CA . LEU A 1 664 ? -4.615 27.333 24.407 1.00 90.00 664 LEU A CA 1
ATOM 5154 C C . LEU A 1 664 ? -4.315 28.826 24.235 1.00 90.00 664 LEU A C 1
ATOM 5156 O O . LEU A 1 664 ? -4.891 29.651 24.937 1.00 90.00 664 LEU A O 1
ATOM 5160 N N . SER A 1 665 ? -3.453 29.185 23.279 1.00 91.44 665 SER A N 1
ATOM 5161 C CA . SER A 1 665 ? -3.118 30.588 23.000 1.00 91.44 665 SER A CA 1
ATOM 5162 C C . SER A 1 665 ? -4.307 31.405 22.482 1.00 91.44 665 SER A C 1
ATOM 5164 O O . SER A 1 665 ? -4.347 32.615 22.678 1.00 91.44 665 SER A O 1
ATOM 5166 N N . LEU A 1 666 ? -5.294 30.742 21.869 1.00 93.75 666 LEU A N 1
ATOM 5167 C CA . LEU A 1 666 ? -6.550 31.346 21.417 1.00 93.75 666 LEU A CA 1
ATOM 5168 C C . LEU A 1 666 ? -7.590 31.501 22.544 1.00 93.75 666 LEU A C 1
ATOM 5170 O O . LEU A 1 666 ? -8.662 32.047 22.299 1.00 93.75 666 LEU A O 1
ATOM 5174 N N . GLY A 1 667 ? -7.291 31.045 23.766 1.00 89.88 667 GLY A N 1
ATOM 5175 C CA . GLY A 1 667 ? -8.161 31.199 24.936 1.00 89.88 667 GLY A CA 1
ATOM 5176 C C . GLY A 1 667 ? -9.182 30.077 25.146 1.00 89.88 667 GLY A C 1
ATOM 5177 O O . GLY A 1 667 ? -10.081 30.226 25.972 1.00 89.88 667 GLY A O 1
ATOM 5178 N N . PHE A 1 668 ? -9.070 28.951 24.432 1.00 89.25 668 PHE A N 1
ATOM 5179 C CA . PHE A 1 668 ? -9.929 27.788 24.673 1.00 89.25 668 PHE A CA 1
ATOM 5180 C C . PHE A 1 668 ? -9.573 27.065 25.983 1.00 89.25 668 PHE A C 1
ATOM 5182 O O . PHE A 1 668 ? -8.432 27.114 26.449 1.00 89.25 668 PHE A O 1
ATOM 5189 N N . SER A 1 669 ? -10.539 26.341 26.566 1.00 86.94 669 SER A N 1
ATOM 5190 C CA . SER A 1 669 ? -10.291 25.533 27.766 1.00 86.94 669 SER A CA 1
ATOM 5191 C C . SER A 1 669 ? -9.275 24.419 27.487 1.00 86.94 669 SER A C 1
ATOM 5193 O O . SER A 1 669 ? -9.219 23.877 26.380 1.00 86.94 669 SER A O 1
ATOM 5195 N N . ARG A 1 670 ? -8.481 24.041 28.501 1.00 85.19 670 ARG A N 1
ATOM 5196 C CA . ARG A 1 670 ? -7.491 22.952 28.376 1.00 85.19 670 ARG A CA 1
ATOM 5197 C C . ARG A 1 670 ? -8.135 21.643 27.925 1.00 85.19 670 ARG A C 1
ATOM 5199 O O . ARG A 1 670 ? -7.588 20.968 27.058 1.00 85.19 670 ARG A O 1
ATOM 5206 N N . TYR A 1 671 ? -9.317 21.334 28.453 1.00 82.06 671 TYR A N 1
ATOM 5207 C CA . TYR A 1 671 ? -10.098 20.172 28.042 1.00 82.06 671 TYR A CA 1
ATOM 5208 C C . TYR A 1 671 ? -10.452 20.221 26.546 1.00 82.06 671 TYR A C 1
ATOM 5210 O O . TYR A 1 671 ? -10.072 19.329 25.785 1.00 82.06 671 TYR A O 1
ATOM 5218 N N . PHE A 1 672 ? -11.100 21.303 26.098 1.00 85.19 672 PHE A N 1
ATOM 5219 C CA . PHE A 1 672 ? -11.524 21.457 24.705 1.00 85.19 672 PHE A CA 1
ATOM 5220 C C . PHE A 1 672 ? -10.336 21.442 23.737 1.00 85.19 672 PHE A C 1
ATOM 5222 O O . PHE A 1 672 ? -10.390 20.795 22.687 1.00 85.19 672 PHE A O 1
ATOM 5229 N N . ALA A 1 673 ? -9.247 22.123 24.104 1.00 88.31 673 ALA A N 1
ATOM 5230 C CA . ALA A 1 673 ? -8.017 22.158 23.327 1.00 88.31 673 ALA A CA 1
ATOM 5231 C C . ALA A 1 673 ? -7.419 20.755 23.158 1.00 88.31 673 ALA A C 1
ATOM 5233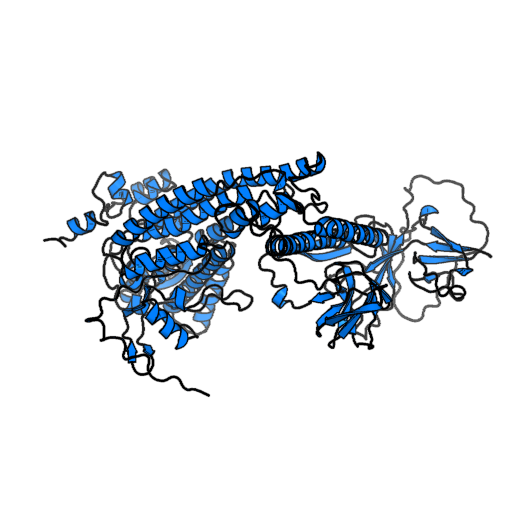 O O . ALA A 1 673 ? -7.014 20.385 22.055 1.00 88.31 673 ALA A O 1
ATOM 5234 N N . ALA A 1 674 ? -7.388 19.960 24.230 1.00 85.25 674 ALA A N 1
ATOM 5235 C CA . ALA A 1 674 ? -6.830 18.617 24.201 1.00 85.25 674 ALA A CA 1
ATOM 5236 C C . ALA A 1 674 ? -7.677 17.658 23.351 1.00 85.25 674 ALA A C 1
ATOM 5238 O O . ALA A 1 674 ? -7.132 16.995 22.467 1.00 85.25 674 ALA A O 1
ATOM 5239 N N . VAL A 1 675 ? -9.002 17.636 23.543 1.00 82.62 675 VAL A N 1
ATOM 5240 C CA . VAL A 1 675 ? -9.916 16.783 22.760 1.00 82.62 675 VAL A CA 1
ATOM 5241 C C . VAL A 1 675 ? -9.875 17.144 21.278 1.00 82.62 675 VAL A C 1
ATOM 5243 O O . VAL A 1 675 ? -9.734 16.263 20.428 1.00 82.62 675 VAL A O 1
ATOM 5246 N N . SER A 1 676 ? -9.923 18.436 20.952 1.00 87.25 676 SER A N 1
ATOM 5247 C CA . SER A 1 676 ? -9.884 18.907 19.565 1.00 87.25 676 SER A CA 1
ATOM 5248 C C . SER A 1 676 ? -8.553 18.577 18.882 1.00 87.25 676 SER A C 1
ATOM 5250 O O . SER A 1 676 ? -8.545 18.081 17.753 1.00 87.25 676 SER A O 1
ATOM 5252 N N . ALA A 1 677 ? -7.421 18.790 19.567 1.00 90.38 677 ALA A N 1
ATOM 5253 C CA . ALA A 1 677 ? -6.099 18.449 19.040 1.00 90.38 677 ALA A CA 1
ATOM 5254 C C . ALA A 1 677 ? -5.935 16.935 18.831 1.00 90.38 677 ALA A C 1
ATOM 5256 O O . ALA A 1 677 ? -5.384 16.498 17.814 1.00 90.38 677 ALA A O 1
ATOM 5257 N N . LEU A 1 678 ? -6.443 16.128 19.764 1.00 88.00 678 LEU A N 1
ATOM 5258 C CA . LEU A 1 678 ? -6.418 14.671 19.683 1.00 88.00 678 LEU A CA 1
ATOM 5259 C C . LEU A 1 678 ? -7.278 14.171 18.513 1.00 88.00 678 LEU A C 1
ATOM 5261 O O . LEU A 1 678 ? -6.772 13.422 17.675 1.00 88.00 678 LEU A O 1
ATOM 5265 N N . LYS A 1 679 ? -8.515 14.665 18.377 1.00 87.56 679 LYS A N 1
ATOM 5266 C CA . LYS A 1 679 ? -9.429 14.344 17.265 1.00 87.56 679 LYS A CA 1
ATOM 5267 C C . LYS A 1 679 ? -8.824 14.707 15.909 1.00 87.56 679 LYS A C 1
ATOM 5269 O O . LYS A 1 679 ? -8.812 13.881 14.997 1.00 87.56 679 LYS A O 1
ATOM 5274 N N . ALA A 1 680 ? -8.256 15.906 15.776 1.00 90.56 680 ALA A N 1
ATOM 5275 C CA . ALA A 1 680 ? -7.583 16.335 14.549 1.00 90.56 680 ALA A CA 1
ATOM 5276 C C . ALA A 1 680 ? -6.404 15.414 14.189 1.00 90.56 680 ALA A C 1
ATOM 5278 O O . ALA A 1 680 ? -6.222 15.036 13.030 1.00 90.56 680 ALA A O 1
ATOM 5279 N N . THR A 1 681 ? -5.631 14.993 15.192 1.00 91.62 681 THR A N 1
ATOM 5280 C CA . THR A 1 681 ? -4.486 14.101 14.986 1.00 91.62 681 THR A CA 1
ATOM 5281 C C . THR A 1 681 ? -4.925 12.683 14.608 1.00 91.62 681 THR A C 1
ATOM 5283 O O . THR A 1 681 ? -4.327 12.070 13.725 1.00 91.62 681 THR A O 1
ATOM 5286 N N . GLN A 1 682 ? -6.002 12.169 15.203 1.00 91.06 682 GLN A N 1
ATOM 5287 C CA . GLN A 1 682 ? -6.602 10.882 14.837 1.00 91.06 682 GLN A CA 1
ATOM 5288 C C . GLN A 1 682 ? -7.111 10.874 13.386 1.00 91.06 682 GLN A C 1
ATOM 5290 O O . GLN A 1 682 ? -6.841 9.926 12.645 1.00 91.06 682 GLN A O 1
ATOM 5295 N N . LEU A 1 683 ? -7.778 11.947 12.945 1.00 91.12 683 LEU A N 1
ATOM 5296 C CA . LEU A 1 683 ? -8.227 12.096 11.554 1.00 91.12 683 LEU A CA 1
ATOM 5297 C C . LEU A 1 683 ? -7.049 12.128 10.570 1.00 91.12 683 LEU A C 1
ATOM 5299 O O . LEU A 1 683 ? -7.108 11.481 9.523 1.00 91.12 683 LEU A O 1
ATOM 5303 N N . TYR A 1 684 ? -5.956 12.800 10.939 1.00 91.75 684 TYR A N 1
ATOM 5304 C CA . TYR A 1 684 ? -4.721 12.792 10.156 1.00 91.75 684 TYR A CA 1
ATOM 5305 C C . TYR A 1 684 ? -4.120 11.383 10.032 1.00 91.75 684 TYR A C 1
ATOM 5307 O O . TYR A 1 684 ? -3.748 10.965 8.935 1.00 91.75 684 TYR A O 1
ATOM 5315 N N . ILE A 1 685 ? -4.050 10.621 11.132 1.00 92.44 685 ILE A N 1
ATOM 5316 C CA . ILE A 1 685 ? -3.539 9.240 11.113 1.00 92.44 685 ILE A CA 1
ATOM 5317 C C . ILE A 1 685 ? -4.408 8.361 10.204 1.00 92.44 685 ILE A C 1
ATOM 5319 O O . ILE A 1 685 ? -3.867 7.594 9.406 1.00 92.44 685 ILE A O 1
ATOM 5323 N N . ARG A 1 686 ? -5.738 8.506 10.268 1.00 92.75 686 ARG A N 1
ATOM 5324 C CA . ARG A 1 686 ? -6.679 7.783 9.399 1.00 92.75 686 ARG A CA 1
ATOM 5325 C C . ARG A 1 686 ? -6.376 8.049 7.928 1.00 92.75 686 ARG A C 1
ATOM 5327 O O . ARG A 1 686 ? -6.199 7.107 7.164 1.00 92.75 686 ARG A O 1
ATOM 5334 N N . GLU A 1 687 ? -6.285 9.317 7.535 1.00 90.88 687 GLU A N 1
ATOM 5335 C CA . GLU A 1 687 ? -6.039 9.705 6.140 1.00 90.88 687 GLU A CA 1
ATOM 5336 C C . GLU A 1 687 ? -4.665 9.259 5.638 1.00 90.88 687 GLU A C 1
ATOM 5338 O O . GLU A 1 687 ? -4.544 8.808 4.497 1.00 90.88 687 GLU A O 1
ATOM 5343 N N . ALA A 1 688 ? -3.640 9.318 6.492 1.00 89.62 688 ALA A N 1
ATOM 5344 C CA . ALA A 1 688 ? -2.307 8.833 6.161 1.00 89.62 688 ALA A CA 1
ATOM 5345 C C . ALA A 1 688 ? -2.299 7.317 5.904 1.00 89.62 688 ALA A C 1
ATOM 5347 O O . ALA A 1 688 ? -1.740 6.864 4.904 1.00 89.62 688 ALA A O 1
ATOM 5348 N N . ILE A 1 689 ? -2.944 6.530 6.769 1.00 91.31 689 ILE A N 1
ATOM 5349 C CA . ILE A 1 689 ? -3.036 5.072 6.610 1.00 91.31 689 ILE A CA 1
ATOM 5350 C C . ILE A 1 689 ? -3.875 4.714 5.378 1.00 91.31 689 ILE A C 1
ATOM 5352 O O . ILE A 1 689 ? -3.453 3.869 4.588 1.00 91.31 689 ILE A O 1
ATOM 5356 N N . GLN A 1 690 ? -5.008 5.389 5.169 1.00 90.62 690 GLN A N 1
ATOM 5357 C CA . GLN A 1 690 ? -5.868 5.173 4.005 1.00 90.62 690 GLN A CA 1
ATOM 5358 C C . GLN A 1 690 ? -5.125 5.460 2.698 1.00 90.62 690 GLN A C 1
ATOM 5360 O O . GLN A 1 690 ? -5.185 4.670 1.759 1.00 90.62 690 GLN A O 1
ATOM 5365 N N . THR A 1 691 ? -4.361 6.553 2.655 1.00 86.75 691 THR A N 1
ATOM 5366 C CA . THR A 1 691 ? -3.524 6.901 1.500 1.00 86.75 691 THR A CA 1
ATOM 5367 C C . THR A 1 691 ? -2.476 5.822 1.235 1.00 86.75 691 THR A C 1
ATOM 5369 O O . THR A 1 691 ? -2.328 5.389 0.097 1.00 86.75 691 THR A O 1
ATOM 5372 N N . LEU A 1 692 ? -1.803 5.318 2.277 1.00 85.44 692 LEU A N 1
ATOM 5373 C CA . LEU A 1 692 ? -0.800 4.259 2.134 1.00 85.44 692 LEU A CA 1
ATOM 5374 C C . LEU A 1 692 ? -1.395 2.947 1.608 1.00 85.44 692 LEU A C 1
ATOM 5376 O O . LEU A 1 692 ? -0.763 2.304 0.776 1.00 85.44 692 LEU A O 1
ATOM 5380 N N . TYR A 1 693 ? -2.585 2.540 2.060 1.00 86.50 693 TYR A N 1
ATOM 5381 C CA . TYR A 1 693 ? -3.263 1.360 1.507 1.00 86.50 693 TYR A CA 1
ATOM 5382 C C . TYR A 1 693 ? -3.716 1.587 0.061 1.00 86.50 693 TYR A C 1
ATOM 5384 O O . TYR A 1 693 ? -3.488 0.729 -0.799 1.00 86.50 693 TYR A O 1
ATOM 5392 N N . PHE A 1 694 ? -4.274 2.763 -0.230 1.00 83.62 694 PHE A N 1
ATOM 5393 C CA . PHE A 1 694 ? -4.760 3.113 -1.561 1.00 83.62 694 PHE A CA 1
ATOM 5394 C C . PHE A 1 694 ? -3.628 3.214 -2.593 1.00 83.62 694 PHE A C 1
ATOM 5396 O O . PHE A 1 694 ? -3.778 2.737 -3.718 1.00 83.62 694 PHE A O 1
ATOM 5403 N N . GLU A 1 695 ? -2.460 3.740 -2.210 1.00 76.38 695 GLU A N 1
ATOM 5404 C CA . GLU A 1 695 ? -1.238 3.737 -3.031 1.00 76.38 695 GLU A CA 1
ATOM 5405 C C . GLU A 1 695 ? -0.814 2.318 -3.444 1.00 76.38 695 GLU A C 1
ATOM 5407 O O . GLU A 1 695 ? -0.216 2.134 -4.505 1.00 76.38 695 GLU A O 1
ATOM 5412 N N . GLN A 1 696 ? -1.158 1.306 -2.642 1.00 75.56 696 GLN A N 1
ATOM 5413 C CA . GLN A 1 696 ? -0.926 -0.107 -2.956 1.00 75.56 696 GLN A CA 1
ATOM 5414 C C . GLN A 1 696 ? -2.073 -0.770 -3.732 1.00 75.56 696 GLN A C 1
ATOM 5416 O O . GLN A 1 696 ? -2.037 -1.976 -3.996 1.00 75.56 696 GLN A O 1
ATOM 5421 N N . GLY A 1 697 ? -3.096 -0.002 -4.112 1.00 76.44 697 GLY A N 1
ATOM 5422 C CA . GLY A 1 697 ? -4.285 -0.497 -4.798 1.00 76.44 697 GLY A CA 1
ATOM 5423 C C . GLY A 1 697 ? -5.194 -1.340 -3.904 1.00 76.44 697 GLY A C 1
ATOM 5424 O O . GLY A 1 697 ? -5.919 -2.194 -4.419 1.00 76.44 697 GLY A O 1
ATOM 5425 N N . ILE A 1 698 ? -5.126 -1.144 -2.584 1.00 84.81 698 ILE A N 1
ATOM 5426 C CA . ILE A 1 698 ? -6.020 -1.777 -1.615 1.00 84.81 698 ILE A CA 1
ATOM 5427 C C . ILE A 1 698 ? -6.972 -0.723 -1.082 1.00 84.81 698 ILE A C 1
ATOM 5429 O O . ILE A 1 698 ? -6.562 0.330 -0.605 1.00 84.81 698 ILE A O 1
ATOM 5433 N N . ASP A 1 699 ? -8.251 -1.041 -1.176 1.00 86.94 699 ASP A N 1
ATOM 5434 C CA . ASP A 1 699 ? -9.332 -0.195 -0.714 1.00 86.94 699 ASP A CA 1
ATOM 5435 C C . ASP A 1 699 ? -9.902 -0.801 0.566 1.00 86.94 699 ASP A C 1
ATOM 5437 O O . ASP A 1 699 ? -10.433 -1.912 0.545 1.00 86.94 699 ASP A O 1
ATOM 5441 N N . ILE A 1 700 ? -9.712 -0.096 1.677 1.00 91.06 700 ILE A N 1
ATOM 5442 C CA . ILE A 1 700 ? -10.216 -0.464 3.002 1.00 91.06 700 ILE A CA 1
ATOM 5443 C C . ILE A 1 700 ? -11.236 0.595 3.398 1.00 91.06 700 ILE A C 1
ATOM 5445 O O . ILE A 1 700 ? -11.030 1.776 3.132 1.00 91.06 700 ILE A O 1
ATOM 5449 N N . ASP A 1 701 ? -12.339 0.196 4.022 1.00 92.19 701 ASP A N 1
ATOM 5450 C CA . ASP A 1 701 ? -13.297 1.170 4.535 1.00 92.19 701 ASP A CA 1
ATOM 5451 C C . ASP A 1 701 ? -12.718 1.921 5.746 1.00 92.19 701 ASP A C 1
ATOM 5453 O O . ASP A 1 701 ? -12.144 1.320 6.662 1.00 92.19 701 ASP A O 1
ATOM 5457 N N . ASP A 1 702 ? -12.904 3.242 5.767 1.00 92.81 702 ASP A N 1
ATOM 5458 C CA . ASP A 1 702 ? -12.408 4.119 6.829 1.00 92.81 702 ASP A CA 1
ATOM 5459 C C . ASP A 1 702 ? -12.877 3.675 8.228 1.00 92.81 702 ASP A C 1
ATOM 5461 O O . ASP A 1 702 ? -12.140 3.855 9.198 1.00 92.81 702 ASP A O 1
ATOM 5465 N N . ARG A 1 703 ? -14.065 3.056 8.351 1.00 91.75 703 ARG A N 1
ATOM 5466 C CA . ARG A 1 703 ? -14.631 2.587 9.633 1.00 91.75 703 ARG A CA 1
ATOM 5467 C C . ARG A 1 703 ? -13.699 1.639 10.370 1.00 91.75 703 ARG A C 1
ATOM 5469 O O . ARG A 1 703 ? -13.543 1.745 11.586 1.00 91.75 703 ARG A O 1
ATOM 5476 N N . HIS A 1 704 ? -13.056 0.725 9.647 1.00 93.56 704 HIS A N 1
ATOM 5477 C CA . HIS A 1 704 ? -12.147 -0.242 10.253 1.00 93.56 704 HIS A CA 1
ATOM 5478 C C . HIS A 1 704 ? -10.899 0.439 10.818 1.00 93.56 704 HIS A C 1
ATOM 5480 O O . HIS A 1 704 ? -10.443 0.099 11.909 1.00 93.56 704 HIS A O 1
ATOM 5486 N N . ILE A 1 705 ? -10.364 1.434 10.106 1.00 94.25 705 ILE A N 1
ATOM 5487 C CA . ILE A 1 705 ? -9.192 2.199 10.547 1.00 94.25 705 ILE A CA 1
ATOM 5488 C C . ILE A 1 705 ? -9.564 3.098 11.735 1.00 94.25 705 ILE A C 1
ATOM 5490 O O . ILE A 1 705 ? -8.819 3.179 12.711 1.00 94.25 705 ILE A O 1
ATOM 5494 N N . GLU A 1 706 ? -10.737 3.731 11.686 1.00 92.50 706 GLU A N 1
ATOM 5495 C CA . GLU A 1 706 ? -11.280 4.565 12.763 1.00 92.50 706 GLU A CA 1
ATOM 5496 C C . GLU A 1 706 ? -11.455 3.787 14.072 1.00 92.50 706 GLU A C 1
ATOM 5498 O O . GLU A 1 706 ? -11.138 4.325 15.131 1.00 92.50 706 GLU A O 1
ATOM 5503 N N . LEU A 1 707 ? -11.885 2.520 14.012 1.00 91.12 707 LEU A N 1
ATOM 5504 C CA . LEU A 1 707 ? -11.972 1.647 15.187 1.00 91.12 707 LEU A CA 1
ATOM 5505 C C . LEU A 1 707 ? -10.618 1.486 15.886 1.00 91.12 707 LEU A C 1
ATOM 5507 O O . LEU A 1 707 ? -10.545 1.608 17.107 1.00 91.12 707 LEU A O 1
ATOM 5511 N N . VAL A 1 708 ? -9.540 1.256 15.126 1.00 91.62 708 VAL A N 1
ATOM 5512 C CA . VAL A 1 708 ? -8.183 1.131 15.689 1.00 91.62 708 VAL A CA 1
ATOM 5513 C C . VAL A 1 708 ? -7.726 2.455 16.292 1.00 91.62 708 VAL A C 1
ATOM 5515 O O . VAL A 1 708 ? -7.243 2.495 17.420 1.00 91.62 708 VAL A O 1
ATOM 5518 N N . ILE A 1 709 ? -7.892 3.547 15.547 1.00 90.69 709 ILE A N 1
ATOM 5519 C CA . ILE A 1 709 ? -7.421 4.875 15.952 1.00 90.69 709 ILE A CA 1
ATOM 5520 C C . ILE A 1 709 ? -8.179 5.391 17.180 1.00 90.69 709 ILE A C 1
ATOM 5522 O O . ILE A 1 709 ? -7.583 6.060 18.030 1.00 90.69 709 ILE A O 1
ATOM 5526 N N . GLY A 1 710 ? -9.460 5.039 17.317 1.00 85.06 710 GLY A N 1
ATOM 5527 C CA . GLY A 1 710 ? -10.254 5.325 18.511 1.00 85.06 710 GLY A CA 1
ATOM 5528 C C . GLY A 1 710 ? -9.622 4.763 19.789 1.00 85.06 710 GLY A C 1
ATOM 5529 O O . GLY A 1 710 ? -9.663 5.422 20.819 1.00 85.06 710 GLY A O 1
ATOM 5530 N N . GLN A 1 711 ? -8.941 3.613 19.712 1.00 83.62 711 GLN A N 1
ATOM 5531 C CA . GLN A 1 711 ? -8.263 2.975 20.854 1.00 83.62 711 GLN A CA 1
ATOM 5532 C C . GLN A 1 711 ? -6.864 3.547 21.164 1.00 83.62 711 GLN A C 1
ATOM 5534 O O . GLN A 1 711 ? -6.219 3.126 22.127 1.00 83.62 711 GLN A O 1
ATOM 5539 N N . MET A 1 712 ? -6.346 4.465 20.339 1.00 85.19 712 MET A N 1
ATOM 5540 C CA . MET A 1 712 ? -4.994 5.030 20.490 1.00 85.19 712 MET A CA 1
ATOM 5541 C C . MET A 1 712 ? -4.959 6.350 21.275 1.00 85.19 712 MET A C 1
ATOM 5543 O O . MET A 1 712 ? -3.893 6.747 21.752 1.00 85.19 712 MET A O 1
ATOM 5547 N N . GLY A 1 713 ? -6.088 7.055 21.373 1.00 76.06 713 GLY A N 1
ATOM 5548 C CA . GLY A 1 713 ? -6.179 8.365 22.016 1.00 76.06 713 GLY A CA 1
ATOM 5549 C C . GLY A 1 713 ? -6.409 8.266 23.523 1.00 76.06 713 GLY A C 1
ATOM 5550 O O . GLY A 1 713 ? -7.366 7.635 23.957 1.00 76.06 713 GLY A O 1
ATOM 5551 N N . LEU A 1 714 ? -5.555 8.914 24.313 1.00 68.56 714 LEU A N 1
ATOM 5552 C CA . LEU A 1 714 ? -5.667 9.021 25.767 1.00 68.56 714 LEU A CA 1
ATOM 5553 C C . LEU A 1 714 ? -5.508 10.473 26.228 1.00 68.56 714 LEU A C 1
ATOM 5555 O O . LEU A 1 714 ? -4.935 11.311 25.531 1.00 68.56 714 LEU A O 1
ATOM 5559 N N . MET A 1 715 ? -5.973 10.746 27.442 1.00 69.06 715 MET A N 1
ATOM 5560 C CA . MET A 1 715 ? -5.825 12.028 28.120 1.00 69.06 715 MET A CA 1
ATOM 5561 C C . MET A 1 715 ? -4.999 11.825 29.385 1.00 69.06 715 MET A C 1
ATOM 5563 O O . MET A 1 715 ? -5.262 10.926 30.180 1.00 69.06 715 MET A O 1
ATOM 5567 N N . LEU A 1 716 ? -3.973 12.642 29.580 1.00 68.44 716 LEU A N 1
ATOM 5568 C CA . LEU A 1 716 ? -3.305 12.753 30.867 1.00 68.44 716 LEU A CA 1
ATOM 5569 C C . LEU A 1 716 ? -4.085 13.724 31.735 1.00 68.44 716 LEU A C 1
ATOM 5571 O O . LEU A 1 716 ? -4.382 14.831 31.291 1.00 68.44 716 LEU A O 1
ATOM 5575 N N . VAL A 1 717 ? -4.384 13.297 32.959 1.00 64.38 717 VAL A N 1
ATOM 5576 C CA . VAL A 1 717 ? -4.990 14.153 33.972 1.00 64.38 717 VAL A CA 1
ATOM 5577 C C . VAL A 1 717 ? -4.003 14.327 35.116 1.00 64.38 717 VAL A C 1
ATOM 5579 O O . VAL A 1 717 ? -3.619 13.348 35.765 1.00 64.38 717 VAL A O 1
ATOM 5582 N N . THR A 1 718 ? -3.585 15.567 35.354 1.00 65.75 718 THR A N 1
ATOM 5583 C CA . THR A 1 718 ? -2.787 15.955 36.523 1.00 65.75 718 THR A CA 1
ATOM 5584 C C . THR A 1 718 ? -3.591 16.901 37.397 1.00 65.75 718 THR A C 1
ATOM 5586 O O . THR A 1 718 ? -4.280 17.780 36.881 1.00 65.75 718 THR A O 1
ATOM 5589 N N . LYS A 1 719 ? -3.499 16.735 38.720 1.00 59.88 719 LYS A N 1
ATOM 5590 C CA . LYS A 1 719 ? -3.978 17.764 39.643 1.00 59.88 719 LYS A CA 1
ATOM 5591 C C . LYS A 1 719 ? -2.971 18.911 39.675 1.00 59.88 719 LYS A C 1
ATOM 5593 O O . LYS A 1 719 ? -1.771 18.643 39.700 1.00 59.88 719 LYS A O 1
ATOM 5598 N N . ASP A 1 720 ? -3.450 20.153 39.633 1.00 50.22 720 ASP A N 1
ATOM 5599 C CA . ASP A 1 720 ? -2.623 21.360 39.790 1.00 50.22 720 ASP A CA 1
ATOM 5600 C C . ASP A 1 720 ? -2.120 21.451 41.248 1.00 50.22 720 ASP A C 1
ATOM 5602 O O . ASP A 1 720 ? -2.608 22.250 42.033 1.00 50.22 720 ASP A O 1
ATOM 5606 N N . ASP A 1 721 ? -1.168 20.594 41.621 1.00 44.84 721 ASP A N 1
ATOM 5607 C CA . ASP A 1 721 ? -0.253 20.821 42.737 1.00 44.84 721 ASP A CA 1
ATOM 5608 C C . ASP A 1 721 ? 1.082 20.131 42.442 1.00 44.84 721 ASP A C 1
ATOM 5610 O O . ASP A 1 721 ? 1.191 18.924 42.215 1.00 44.84 721 ASP A O 1
ATOM 5614 N N . VAL A 1 722 ? 2.116 20.962 42.384 1.00 49.62 722 VAL A N 1
ATOM 5615 C CA . VAL A 1 722 ? 3.501 20.603 42.109 1.00 49.62 722 VAL A CA 1
ATOM 5616 C C . VAL A 1 722 ? 4.008 19.711 43.239 1.00 49.62 722 VAL A C 1
ATOM 5618 O O . VAL A 1 722 ? 4.441 20.231 44.256 1.00 49.62 722 VAL A O 1
ATOM 5621 N N . LEU A 1 723 ? 3.973 18.387 43.065 1.00 34.84 723 LEU A N 1
ATOM 5622 C CA . LEU A 1 723 ? 4.850 17.411 43.727 1.00 34.84 723 LEU A CA 1
ATOM 5623 C C . LEU A 1 723 ? 4.707 16.050 43.027 1.00 34.84 723 LEU A C 1
ATOM 5625 O O . LEU A 1 723 ? 3.642 15.437 42.998 1.00 34.84 723 LEU A O 1
ATOM 5629 N N . PHE A 1 724 ? 5.810 15.591 42.434 1.00 46.03 724 PHE A N 1
ATOM 5630 C CA . PHE A 1 724 ? 5.984 14.213 41.982 1.00 46.03 724 PHE A CA 1
ATOM 5631 C C . PHE A 1 724 ? 5.652 13.250 43.134 1.00 46.03 724 PHE A C 1
ATOM 5633 O O . PHE A 1 724 ? 6.379 13.258 44.119 1.00 46.03 724 PHE A O 1
ATOM 5640 N N . ASP A 1 725 ? 4.567 12.471 43.008 1.00 34.50 725 ASP A N 1
ATOM 5641 C CA . ASP A 1 725 ? 4.537 11.018 43.307 1.00 34.50 725 ASP A CA 1
ATOM 5642 C C . ASP A 1 725 ? 3.153 10.344 43.204 1.00 34.50 725 ASP A C 1
ATOM 5644 O O . ASP A 1 725 ? 3.024 9.147 43.461 1.00 34.50 725 ASP A O 1
ATOM 5648 N N . GLN A 1 726 ? 2.104 11.035 42.746 1.00 37.41 726 GLN A N 1
ATOM 5649 C CA . GLN A 1 726 ? 0.865 10.353 42.352 1.00 37.41 726 GLN A CA 1
ATOM 5650 C C . GLN A 1 726 ? 0.831 10.150 40.838 1.00 37.41 726 GLN A C 1
ATOM 5652 O O . GLN A 1 726 ? 0.909 11.089 40.049 1.00 37.41 726 GLN A O 1
ATOM 5657 N N . SER A 1 727 ? 0.794 8.876 40.447 1.00 39.22 727 SER A N 1
ATOM 5658 C CA . SER A 1 727 ? 0.914 8.388 39.077 1.00 39.22 727 SER A CA 1
ATOM 5659 C C . SER A 1 727 ? 0.051 9.185 38.104 1.00 39.22 727 SER A C 1
ATOM 5661 O O . SER A 1 727 ? -1.170 9.183 38.247 1.00 39.22 727 SER A O 1
ATOM 5663 N N . LEU A 1 728 ? 0.690 9.784 37.091 1.00 48.69 728 LEU A N 1
ATOM 5664 C CA . LEU A 1 728 ? 0.073 10.277 35.858 1.00 48.69 728 LEU A CA 1
ATOM 5665 C C . LEU A 1 728 ? -1.046 9.322 35.425 1.00 48.69 728 LEU A C 1
ATOM 5667 O O . LEU A 1 728 ? -0.786 8.264 34.837 1.00 48.69 728 LEU A O 1
ATOM 5671 N N . SER A 1 729 ? -2.287 9.668 35.757 1.00 57.19 729 SER A N 1
ATOM 5672 C CA . SER A 1 729 ? -3.427 8.844 35.395 1.00 57.19 729 SER A CA 1
ATOM 5673 C C . SER A 1 729 ? -3.745 9.168 33.942 1.00 57.19 729 SER A C 1
ATOM 5675 O O . SER A 1 729 ? -4.312 10.199 33.593 1.00 57.19 729 SER A O 1
ATOM 5677 N N . GLN A 1 730 ? -3.226 8.320 33.059 1.00 59.62 730 GLN A N 1
ATOM 5678 C CA . GLN A 1 730 ? -3.662 8.273 31.673 1.00 59.62 730 GLN A CA 1
ATOM 5679 C C . GLN A 1 730 ? -5.059 7.667 31.668 1.00 59.62 730 GLN A C 1
ATOM 5681 O O . GLN A 1 730 ? -5.216 6.480 31.956 1.00 59.62 730 GLN A O 1
ATOM 5686 N N . ILE A 1 731 ? -6.023 8.516 31.373 1.00 62.00 731 ILE A N 1
ATOM 5687 C CA . ILE A 1 731 ? -7.453 8.306 31.492 1.00 62.00 731 ILE A CA 1
ATOM 5688 C C . ILE A 1 731 ? -8.056 8.409 30.080 1.00 62.00 731 ILE A C 1
ATOM 5690 O O . ILE A 1 731 ? -7.524 9.094 29.198 1.00 62.00 731 ILE A O 1
ATOM 5694 N N . SER A 1 732 ? -9.131 7.672 29.820 1.00 62.69 732 SER A N 1
ATOM 5695 C CA . SER A 1 732 ? -9.879 7.778 28.561 1.00 62.69 732 SER A CA 1
ATOM 5696 C C . SER A 1 732 ? -10.585 9.138 28.439 1.00 62.69 732 SER A C 1
ATOM 5698 O O . SER A 1 732 ? -10.850 9.817 29.428 1.00 62.69 732 SER A O 1
ATOM 5700 N N . VAL A 1 733 ? -10.925 9.561 27.219 1.00 62.09 733 VAL A N 1
ATOM 5701 C CA . VAL A 1 733 ? -11.596 10.860 26.986 1.00 62.09 733 VAL A CA 1
ATOM 5702 C C . VAL A 1 733 ? -12.973 10.944 27.671 1.00 62.09 733 VAL A C 1
ATOM 5704 O O . VAL A 1 733 ? -13.441 12.034 27.992 1.00 62.09 733 VAL A O 1
ATOM 5707 N N . PHE A 1 734 ? -13.648 9.816 27.909 1.00 64.06 734 PHE A N 1
ATOM 5708 C CA . PHE A 1 734 ? -14.898 9.823 28.671 1.00 64.06 734 PHE A CA 1
ATOM 5709 C C . PHE A 1 734 ? -14.666 9.934 30.171 1.00 64.06 734 PHE A C 1
ATOM 5711 O O . PHE A 1 734 ? -15.348 10.699 30.842 1.00 64.06 734 PHE A O 1
ATOM 5718 N N . GLU A 1 735 ? -13.725 9.168 30.718 1.00 62.44 735 GLU A N 1
ATOM 5719 C CA . GLU A 1 735 ? -13.424 9.268 32.141 1.00 62.44 735 GLU A CA 1
ATOM 5720 C C . GLU A 1 735 ? -13.005 10.707 32.485 1.00 62.44 735 GLU A C 1
ATOM 5722 O O . GLU A 1 735 ? -13.449 11.225 33.505 1.00 62.44 735 GLU A O 1
ATOM 5727 N N . SER A 1 736 ? -12.269 11.407 31.607 1.00 62.84 736 SER A N 1
ATOM 5728 C CA . SER A 1 736 ? -11.983 12.834 31.801 1.00 62.84 736 SER A CA 1
ATOM 5729 C C . SER A 1 736 ? -13.239 13.713 31.818 1.00 62.84 736 SER A C 1
ATOM 5731 O O . SER A 1 736 ? -13.299 14.615 32.642 1.00 62.84 736 SER A O 1
ATOM 5733 N N . LEU A 1 737 ? -14.265 13.434 31.003 1.00 65.50 737 LEU A N 1
ATOM 5734 C CA . LEU A 1 737 ? -15.563 14.133 31.078 1.00 65.50 737 LEU A CA 1
ATOM 5735 C C . LEU A 1 737 ? -16.266 13.913 32.420 1.00 65.50 737 LEU A C 1
ATOM 5737 O O . LEU A 1 737 ? -16.798 14.852 33.012 1.00 65.50 737 LEU A O 1
ATOM 5741 N N . VAL A 1 738 ? -16.273 12.672 32.913 1.00 66.75 738 VAL A N 1
ATOM 5742 C CA . VAL A 1 738 ? -16.867 12.347 34.217 1.00 66.75 738 VAL A CA 1
ATOM 5743 C C . VAL A 1 738 ? -16.112 13.080 35.323 1.00 66.75 738 VAL A C 1
ATOM 5745 O O . VAL A 1 738 ? -16.732 13.727 36.166 1.00 66.75 738 VAL A O 1
ATOM 5748 N N . TYR A 1 739 ? -14.781 13.050 35.291 1.00 67.62 739 TYR A N 1
ATOM 5749 C CA . TYR A 1 739 ? -13.952 13.762 36.256 1.00 67.62 739 TYR A CA 1
ATOM 5750 C C . TYR A 1 739 ? -14.111 15.282 36.171 1.00 67.62 739 TYR A C 1
ATOM 5752 O O . TYR A 1 739 ? -14.169 15.921 37.215 1.00 67.62 739 TYR A O 1
ATOM 5760 N N . GLU A 1 740 ? -14.253 15.863 34.979 1.00 67.19 740 GLU A N 1
ATOM 5761 C CA . GLU A 1 740 ? -14.539 17.291 34.802 1.00 67.19 740 GLU A CA 1
ATOM 5762 C C . GLU A 1 740 ? -15.894 17.674 35.408 1.00 67.19 740 GLU A C 1
ATOM 5764 O O . GLU A 1 740 ? -15.999 18.698 36.080 1.00 67.19 740 GLU A O 1
ATOM 5769 N N . SER A 1 741 ? -16.916 16.827 35.237 1.00 70.19 741 SER A N 1
ATOM 5770 C CA . SER A 1 741 ? -18.244 17.064 35.818 1.00 70.19 741 SER A CA 1
ATOM 5771 C C . SER A 1 741 ? -18.252 16.991 37.350 1.00 70.19 741 SER A C 1
ATOM 5773 O O . SER A 1 741 ? -18.996 17.727 37.997 1.00 70.19 741 SER A O 1
ATOM 5775 N N . LEU A 1 742 ? -17.408 16.133 37.932 1.00 69.06 742 LEU A N 1
ATOM 5776 C CA . LEU A 1 742 ? -17.288 15.952 39.380 1.00 69.06 742 LEU A CA 1
ATOM 5777 C C . LEU A 1 742 ? -16.328 16.968 40.023 1.00 69.06 742 LEU A C 1
ATOM 5779 O O . LEU A 1 742 ? -16.569 17.406 41.145 1.00 69.06 742 LEU A O 1
ATOM 5783 N N . TYR A 1 743 ? -15.255 17.352 39.321 1.00 67.75 743 TYR A N 1
ATOM 5784 C CA . TYR A 1 743 ? -14.145 18.172 39.827 1.00 67.75 743 TYR A CA 1
ATOM 5785 C C . TYR A 1 743 ? -13.688 19.241 38.807 1.00 67.75 743 TYR A C 1
ATOM 5787 O O . TYR A 1 743 ? -12.556 19.205 38.317 1.00 67.75 743 TYR A O 1
ATOM 5795 N N . PRO A 1 744 ? -14.523 20.251 38.504 1.00 61.56 744 PRO A N 1
ATOM 5796 C CA . PRO A 1 744 ? -14.300 21.190 37.396 1.00 61.56 744 PRO A CA 1
ATOM 5797 C C . PRO A 1 744 ? -13.109 22.156 37.549 1.00 61.56 744 PRO A C 1
ATOM 5799 O O . PRO A 1 744 ? -12.805 22.886 36.609 1.00 61.56 744 PRO A O 1
ATOM 5802 N N . LYS A 1 745 ? -12.445 22.225 38.715 1.00 60.97 745 LYS A N 1
ATOM 5803 C CA . LYS A 1 745 ? -11.405 23.238 39.007 1.00 60.97 745 LYS A CA 1
ATOM 5804 C C . LYS A 1 745 ? -10.018 22.689 39.362 1.00 60.97 745 LYS A C 1
ATOM 5806 O O . LYS A 1 745 ? -9.108 23.488 39.532 1.00 60.97 745 LYS A O 1
ATOM 5811 N N . GLU A 1 746 ? -9.837 21.371 39.453 1.00 62.75 746 GLU A N 1
ATOM 5812 C CA . GLU A 1 746 ? -8.575 20.769 39.931 1.00 62.75 746 GLU A CA 1
ATOM 5813 C C . GLU A 1 746 ? -7.776 20.029 38.851 1.00 62.75 746 GLU A C 1
ATOM 5815 O O . GLU A 1 746 ? -6.693 19.533 39.143 1.00 62.75 746 GLU A O 1
ATOM 5820 N N . LEU A 1 747 ? -8.298 19.898 37.627 1.00 68.69 747 LEU A N 1
ATOM 5821 C CA . LEU A 1 747 ? -7.782 18.938 36.649 1.00 68.69 747 LEU A CA 1
ATOM 5822 C C . LEU A 1 747 ? -7.173 19.626 35.426 1.00 68.69 747 LEU A C 1
ATOM 5824 O O . LEU A 1 747 ? -7.820 20.407 34.727 1.00 68.69 747 LEU A O 1
ATOM 5828 N N . VAL A 1 748 ? -5.922 19.282 35.139 1.00 76.25 748 VAL A N 1
ATOM 5829 C CA . VAL A 1 748 ? -5.194 19.685 33.938 1.00 76.25 748 VAL A CA 1
ATOM 5830 C C . VAL A 1 748 ? -5.168 18.528 32.963 1.00 76.25 748 VAL A C 1
ATOM 5832 O O . VAL A 1 748 ? -4.761 17.422 33.310 1.00 76.25 748 VAL A O 1
ATOM 5835 N N . TYR A 1 749 ? -5.590 18.816 31.735 1.00 79.12 749 TYR A N 1
ATOM 5836 C CA . TYR A 1 749 ? -5.666 17.848 30.655 1.00 79.12 749 TYR A CA 1
ATOM 5837 C C . TYR A 1 749 ? -4.541 18.053 29.646 1.00 79.12 749 TYR A C 1
ATOM 5839 O O . TYR A 1 749 ? -4.384 19.153 29.115 1.00 79.12 749 TYR A O 1
ATOM 5847 N N . GLU A 1 750 ? -3.827 16.978 29.319 1.00 82.81 750 GLU A N 1
ATOM 5848 C CA . GLU A 1 750 ? -2.877 16.947 28.205 1.00 82.81 750 GLU A CA 1
ATOM 5849 C C . GLU A 1 750 ? -3.193 15.782 27.252 1.00 82.81 750 GLU A C 1
ATOM 5851 O O . GLU A 1 750 ? -3.389 14.649 27.703 1.00 82.81 750 GLU A O 1
ATOM 5856 N N . PRO A 1 751 ? -3.248 16.014 25.928 1.00 85.88 751 PRO A N 1
ATOM 5857 C CA . PRO A 1 751 ? -3.553 14.955 24.975 1.00 85.88 751 PRO A CA 1
ATOM 5858 C C . PRO A 1 751 ? -2.342 14.037 24.767 1.00 85.88 751 PRO A C 1
ATOM 5860 O O . PRO A 1 751 ? -1.218 14.503 24.574 1.00 85.88 751 PRO A O 1
ATOM 5863 N N . VAL A 1 752 ? -2.568 12.721 24.730 1.00 85.12 752 VAL A N 1
ATOM 5864 C CA . VAL A 1 752 ? -1.528 11.718 24.460 1.00 85.12 752 VAL A CA 1
ATOM 5865 C C . VAL A 1 752 ? -2.023 10.687 23.455 1.00 85.12 752 VAL A C 1
ATOM 5867 O O . VAL A 1 752 ? -3.114 10.143 23.575 1.00 85.12 752 VAL A O 1
ATOM 5870 N N . ILE A 1 753 ? -1.179 10.355 22.480 1.00 87.44 753 ILE A N 1
ATOM 5871 C CA . ILE A 1 753 ? -1.418 9.232 21.570 1.00 87.44 753 ILE A CA 1
ATOM 5872 C C . ILE A 1 753 ? -0.443 8.111 21.906 1.00 87.44 753 ILE A C 1
ATOM 5874 O O . ILE A 1 753 ? 0.773 8.321 21.952 1.00 87.44 753 ILE A O 1
ATOM 5878 N N . ILE A 1 754 ? -0.977 6.910 22.111 1.00 87.44 754 ILE A N 1
ATOM 5879 C CA . ILE A 1 754 ? -0.195 5.701 22.361 1.00 87.44 754 ILE A CA 1
ATOM 5880 C C . ILE A 1 754 ? -0.311 4.711 21.202 1.00 87.44 754 ILE A C 1
ATOM 5882 O O . ILE A 1 754 ? -1.291 4.688 20.463 1.00 87.44 754 ILE A O 1
ATOM 5886 N N . GLY A 1 755 ? 0.717 3.879 21.048 1.00 90.19 755 GLY A N 1
ATOM 5887 C CA . GLY A 1 755 ? 0.707 2.788 20.081 1.00 90.19 755 GLY A CA 1
ATOM 5888 C C . GLY A 1 755 ? -0.224 1.650 20.488 1.00 90.19 755 GLY A C 1
ATOM 5889 O O . GLY A 1 755 ? -0.501 1.447 21.675 1.00 90.19 755 GLY A O 1
ATOM 5890 N N . ILE A 1 756 ? -0.640 0.858 19.500 1.00 90.44 756 ILE A N 1
ATOM 5891 C CA . ILE A 1 756 ? -1.502 -0.315 19.693 1.00 90.44 756 ILE A CA 1
ATOM 5892 C C . ILE A 1 756 ? -0.955 -1.315 20.729 1.00 90.44 756 ILE A C 1
ATOM 5894 O O . ILE A 1 756 ? -1.733 -1.848 21.514 1.00 90.44 756 ILE A O 1
ATOM 5898 N N . THR A 1 757 ? 0.365 -1.531 20.828 1.00 89.12 757 THR A N 1
ATOM 5899 C CA . THR A 1 757 ? 0.924 -2.470 21.827 1.00 89.12 757 THR A CA 1
ATOM 5900 C C . THR A 1 757 ? 0.713 -1.987 23.259 1.00 89.12 757 THR A C 1
ATOM 5902 O O . THR A 1 757 ? 0.287 -2.750 24.125 1.00 89.12 757 THR A O 1
ATOM 5905 N N . LYS A 1 758 ? 0.960 -0.696 23.507 1.00 86.06 758 LYS A N 1
ATOM 5906 C CA . LYS A 1 758 ? 0.743 -0.070 24.814 1.00 86.06 758 LYS A CA 1
ATOM 5907 C C . LYS A 1 758 ? -0.741 0.015 25.155 1.00 86.06 758 LYS A C 1
ATOM 5909 O O . LYS A 1 758 ? -1.078 -0.089 26.330 1.00 86.06 758 LYS A O 1
ATOM 5914 N N . SER A 1 759 ? -1.601 0.195 24.151 1.00 84.44 759 SER A N 1
ATOM 5915 C CA . SER A 1 759 ? -3.056 0.216 24.331 1.00 84.44 759 SER A CA 1
ATOM 5916 C C . SER A 1 759 ? -3.570 -1.164 24.757 1.00 84.44 759 SER A C 1
ATOM 5918 O O . SER A 1 759 ? -4.237 -1.278 25.782 1.00 84.44 759 SER A O 1
ATOM 5920 N N . ALA A 1 760 ? -3.133 -2.237 24.085 1.00 84.56 760 ALA A N 1
ATOM 5921 C CA . ALA A 1 760 ? -3.492 -3.613 24.444 1.00 84.56 760 ALA A CA 1
ATOM 5922 C C . ALA A 1 760 ? -3.082 -3.998 25.881 1.00 84.56 760 ALA A C 1
ATOM 5924 O O . ALA A 1 760 ? -3.845 -4.653 26.586 1.00 84.56 760 ALA A O 1
ATOM 5925 N N . LEU A 1 761 ? -1.903 -3.560 26.345 1.00 83.62 761 LEU A N 1
ATOM 5926 C CA . LEU A 1 761 ? -1.416 -3.836 27.707 1.00 83.62 761 LEU A CA 1
ATOM 5927 C C . LEU A 1 761 ? -2.167 -3.070 28.811 1.00 83.62 761 LEU A C 1
ATOM 5929 O O . LEU A 1 761 ? -2.022 -3.397 29.988 1.00 83.62 761 LEU A O 1
ATOM 5933 N N . ARG A 1 762 ? -2.927 -2.030 28.453 1.00 76.12 762 ARG A N 1
ATOM 5934 C CA . ARG A 1 762 ? -3.651 -1.155 29.392 1.00 76.12 762 ARG A CA 1
ATOM 5935 C C . ARG A 1 762 ? -5.113 -1.524 29.587 1.00 76.12 762 ARG A C 1
ATOM 5937 O O . ARG A 1 762 ? -5.769 -0.906 30.422 1.00 76.12 762 ARG A O 1
ATOM 5944 N N . LYS A 1 763 ? -5.617 -2.493 28.827 1.00 74.81 763 LYS A N 1
ATOM 5945 C CA . LYS A 1 763 ? -7.000 -2.948 28.937 1.00 74.81 763 LYS A CA 1
ATOM 5946 C C . LYS A 1 763 ? -7.351 -3.368 30.362 1.00 74.81 763 LYS A C 1
ATOM 5948 O O . LYS A 1 763 ? -6.487 -3.781 31.136 1.00 74.81 763 LYS A O 1
ATOM 5953 N N . GLY A 1 764 ? -8.635 -3.243 30.690 1.00 71.81 764 GLY A N 1
ATOM 5954 C CA . GLY A 1 764 ? -9.172 -3.709 31.963 1.00 71.81 764 GLY A CA 1
ATOM 5955 C C . GLY A 1 764 ? -8.954 -5.213 32.144 1.00 71.81 764 GLY A C 1
ATOM 5956 O O . GLY A 1 764 ? -8.943 -5.963 31.174 1.00 71.81 764 GLY A O 1
ATOM 5957 N N . GLY A 1 765 ? -8.781 -5.642 33.394 1.00 80.44 765 GLY A N 1
ATOM 5958 C CA . GLY A 1 765 ? -8.421 -7.025 33.713 1.00 80.44 765 GLY A CA 1
ATOM 5959 C C . GLY A 1 765 ? -6.916 -7.292 33.621 1.00 80.44 765 GLY A C 1
ATOM 5960 O O . GLY A 1 765 ? -6.109 -6.393 33.386 1.00 80.44 765 GLY A O 1
ATOM 5961 N N . PHE A 1 766 ? -6.521 -8.536 33.878 1.00 87.62 766 PHE A N 1
ATOM 5962 C CA . PHE A 1 766 ? -5.125 -8.974 33.752 1.00 87.62 766 PHE A CA 1
ATOM 5963 C C . PHE A 1 766 ? -4.976 -10.205 32.858 1.00 87.62 766 PHE A C 1
ATOM 5965 O O . PHE A 1 766 ? -3.889 -10.427 32.328 1.00 87.62 766 PHE A O 1
ATOM 5972 N N . LEU A 1 767 ? -6.046 -10.979 32.635 1.00 88.94 767 LEU A N 1
ATOM 5973 C CA . LEU A 1 767 ? -6.002 -12.193 31.819 1.00 88.94 767 LEU A CA 1
ATOM 5974 C C . LEU A 1 767 ? -5.768 -11.882 30.331 1.00 88.94 767 LEU A C 1
ATOM 5976 O O . LEU A 1 767 ? -4.876 -12.473 29.711 1.00 88.94 767 LEU A O 1
ATOM 5980 N N . ALA A 1 768 ? -6.499 -10.918 29.758 1.00 85.38 768 ALA A N 1
ATOM 5981 C CA . ALA A 1 768 ? -6.281 -10.512 28.370 1.00 85.38 768 ALA A CA 1
ATOM 5982 C C . ALA A 1 768 ? -4.876 -9.919 28.137 1.00 85.38 768 ALA A C 1
ATOM 5984 O O . ALA A 1 768 ? -4.177 -10.446 27.264 1.00 85.38 768 ALA A O 1
ATOM 5985 N N . PRO A 1 769 ? -4.386 -8.934 28.923 1.00 85.81 769 PRO A N 1
ATOM 5986 C CA . PRO A 1 769 ? -3.023 -8.424 28.763 1.00 85.81 769 PRO A CA 1
ATOM 5987 C C . PRO A 1 769 ? -1.940 -9.489 28.985 1.00 85.81 769 PRO A C 1
ATOM 5989 O O . PRO A 1 769 ? -0.980 -9.541 28.217 1.00 85.81 769 PRO A O 1
ATOM 5992 N N . ALA A 1 770 ? -2.106 -10.391 29.965 1.00 89.19 770 ALA A N 1
ATOM 5993 C CA . ALA A 1 770 ? -1.132 -11.452 30.228 1.00 89.19 770 ALA A CA 1
ATOM 5994 C C . ALA A 1 770 ? -1.005 -12.414 29.041 1.00 89.19 770 ALA A C 1
ATOM 5996 O O . ALA A 1 770 ? 0.096 -12.821 28.695 1.00 89.19 770 ALA A O 1
ATOM 5997 N N . SER A 1 771 ? -2.104 -12.742 28.362 1.00 88.19 771 SER A N 1
ATOM 5998 C CA . SER A 1 771 ? -2.072 -13.599 27.166 1.00 88.19 771 SER A CA 1
ATOM 5999 C C . SER A 1 771 ? -1.526 -12.907 25.902 1.00 88.19 771 SER A C 1
ATOM 6001 O O . SER A 1 771 ? -1.311 -13.563 24.878 1.00 88.19 771 SER A O 1
ATOM 6003 N N . PHE A 1 772 ? -1.331 -11.585 25.934 1.00 83.75 772 PHE A N 1
ATOM 6004 C CA . PHE A 1 772 ? -0.771 -10.822 24.823 1.00 83.75 772 PHE A CA 1
ATOM 6005 C C . PHE A 1 772 ? 0.762 -10.835 24.850 1.00 83.75 772 PHE A C 1
ATOM 6007 O O . PHE A 1 772 ? 1.372 -11.504 24.010 1.00 83.75 772 PHE A O 1
ATOM 6014 N N . GLN A 1 773 ? 1.368 -10.097 25.790 1.00 83.69 773 GLN A N 1
ATOM 6015 C CA . GLN A 1 773 ? 2.817 -9.899 25.945 1.00 83.69 773 GLN A CA 1
ATOM 6016 C C . GLN A 1 773 ? 3.180 -9.577 27.399 1.00 83.69 773 GLN A C 1
ATOM 6018 O O . GLN A 1 773 ? 2.318 -9.236 28.199 1.00 83.69 773 GLN A O 1
ATOM 6023 N N . GLU A 1 774 ? 4.472 -9.668 27.734 1.00 86.38 774 GLU A N 1
ATOM 6024 C CA . GLU A 1 774 ? 5.000 -9.329 29.066 1.00 86.38 774 GLU A CA 1
ATOM 6025 C C . GLU A 1 774 ? 4.271 -10.053 30.223 1.00 86.38 774 GLU A C 1
ATOM 6027 O O . GLU A 1 774 ? 4.077 -9.480 31.294 1.00 86.38 774 GLU A O 1
ATOM 6032 N N . THR A 1 775 ? 3.897 -11.327 30.020 1.00 91.62 775 THR A N 1
ATOM 6033 C CA . THR A 1 775 ? 3.131 -12.181 30.960 1.00 91.62 775 THR A CA 1
ATOM 6034 C C . THR A 1 775 ? 3.561 -12.005 32.416 1.00 91.62 775 THR A C 1
ATOM 6036 O O . THR A 1 775 ? 2.745 -11.693 33.280 1.00 91.62 775 THR A O 1
ATOM 6039 N N . VAL A 1 776 ? 4.862 -12.155 32.680 1.00 93.00 776 VAL A N 1
ATOM 6040 C CA . VAL A 1 776 ? 5.447 -12.064 34.022 1.00 93.00 776 VAL A CA 1
ATOM 6041 C C . VAL A 1 776 ? 5.202 -10.689 34.628 1.00 93.00 776 VAL A C 1
ATOM 6043 O O . VAL A 1 776 ? 4.771 -10.601 35.769 1.00 93.00 776 VAL A O 1
ATOM 6046 N N . ARG A 1 777 ? 5.424 -9.610 33.873 1.00 90.50 777 ARG A N 1
ATOM 6047 C CA . ARG A 1 777 ? 5.248 -8.234 34.353 1.00 90.50 777 ARG A CA 1
ATOM 6048 C C . ARG A 1 777 ? 3.782 -7.912 34.640 1.00 90.50 777 ARG A C 1
ATOM 6050 O O . ARG A 1 777 ? 3.482 -7.236 35.621 1.00 90.50 777 ARG A O 1
ATOM 6057 N N . VAL A 1 778 ? 2.875 -8.373 33.781 1.00 90.19 778 VAL A N 1
ATOM 6058 C CA . VAL A 1 778 ? 1.434 -8.160 33.958 1.00 90.19 778 VAL A CA 1
ATOM 6059 C C . VAL A 1 778 ? 0.945 -8.889 35.207 1.00 90.19 778 VAL A C 1
ATOM 6061 O O . VAL A 1 778 ? 0.274 -8.283 36.041 1.00 90.19 778 VAL A O 1
ATOM 6064 N N . LEU A 1 779 ? 1.311 -10.163 35.365 1.00 92.44 779 LEU A N 1
ATOM 6065 C CA . LEU A 1 779 ? 0.877 -10.982 36.496 1.00 92.44 779 LEU A CA 1
ATOM 6066 C C . LEU A 1 779 ? 1.503 -10.533 37.817 1.00 92.44 779 LEU A C 1
ATOM 6068 O O . LEU A 1 779 ? 0.802 -10.492 38.824 1.00 92.44 779 LEU A O 1
ATOM 6072 N N . THR A 1 780 ? 2.782 -10.141 37.832 1.00 93.31 780 THR A N 1
ATOM 6073 C CA . THR A 1 780 ? 3.414 -9.607 39.050 1.00 93.31 780 THR A CA 1
ATOM 6074 C C . THR A 1 780 ? 2.754 -8.309 39.482 1.00 93.31 780 THR A C 1
ATOM 6076 O O . THR A 1 780 ? 2.399 -8.173 40.649 1.00 93.31 780 THR A O 1
ATOM 6079 N N . ARG A 1 781 ? 2.501 -7.384 38.548 1.00 88.19 781 ARG A N 1
ATOM 6080 C CA . ARG A 1 781 ? 1.778 -6.145 38.842 1.00 88.19 781 ARG A CA 1
ATOM 6081 C C . ARG A 1 781 ? 0.367 -6.423 39.359 1.00 88.19 781 ARG A C 1
ATOM 6083 O O . ARG A 1 781 ? -0.031 -5.838 40.358 1.00 88.19 781 ARG A O 1
ATOM 6090 N N . ALA A 1 782 ? -0.370 -7.321 38.707 1.00 90.06 782 ALA A N 1
ATOM 6091 C CA . ALA A 1 782 ? -1.711 -7.702 39.139 1.00 90.06 782 ALA A CA 1
ATOM 6092 C C . ALA A 1 782 ? -1.713 -8.352 40.533 1.00 90.06 782 ALA A C 1
ATOM 6094 O O . ALA A 1 782 ? -2.615 -8.078 41.320 1.00 90.06 782 ALA A O 1
ATOM 6095 N N . GLY A 1 783 ? -0.691 -9.155 40.848 1.00 92.94 783 GLY A N 1
ATOM 6096 C CA . GLY A 1 783 ? -0.494 -9.755 42.166 1.00 92.94 783 GLY A CA 1
ATOM 6097 C C . GLY A 1 783 ? -0.188 -8.721 43.249 1.00 92.94 783 GLY A C 1
ATOM 6098 O O . GLY A 1 783 ? -0.806 -8.756 44.307 1.00 92.94 783 GLY A O 1
ATOM 6099 N N . VAL A 1 784 ? 0.701 -7.760 42.968 1.00 93.62 784 VAL A N 1
ATOM 6100 C CA . VAL A 1 784 ? 1.031 -6.656 43.892 1.00 93.62 784 VAL A CA 1
ATOM 6101 C C . VAL A 1 784 ? -0.179 -5.748 44.131 1.00 93.62 784 VAL A C 1
ATOM 6103 O O . VAL A 1 784 ? -0.439 -5.351 45.261 1.00 93.62 784 VAL A O 1
ATOM 6106 N N . GLU A 1 785 ? -0.946 -5.446 43.082 1.00 88.31 785 GLU A N 1
ATOM 6107 C CA . GLU A 1 785 ? -2.140 -4.592 43.153 1.00 88.31 785 GLU A CA 1
ATOM 6108 C C . GLU A 1 785 ? -3.401 -5.352 43.629 1.00 88.31 785 GLU A C 1
ATOM 6110 O O . GLU A 1 785 ? -4.469 -4.750 43.722 1.00 88.31 785 GLU A O 1
ATOM 6115 N N . ASN A 1 786 ? -3.306 -6.663 43.904 1.00 89.88 786 ASN A N 1
ATOM 6116 C CA . ASN A 1 786 ? -4.430 -7.557 44.225 1.00 89.88 786 ASN A CA 1
ATOM 6117 C C . ASN A 1 786 ? -5.643 -7.369 43.283 1.00 89.88 786 ASN A C 1
ATOM 6119 O O . ASN A 1 786 ? -6.801 -7.258 43.705 1.00 89.88 786 ASN A O 1
ATOM 6123 N N . LYS A 1 787 ? -5.367 -7.271 41.978 1.00 85.56 787 LYS A N 1
ATOM 6124 C CA . LYS A 1 787 ? -6.378 -6.989 40.953 1.00 85.56 787 LYS A CA 1
ATOM 6125 C C . LYS A 1 787 ? -7.357 -8.150 40.796 1.00 85.56 787 LYS A C 1
ATOM 6127 O O . LYS A 1 787 ? -6.960 -9.301 40.643 1.00 85.56 787 LYS A O 1
ATOM 6132 N N . LYS A 1 788 ? -8.651 -7.828 40.735 1.00 87.00 788 LYS A N 1
ATOM 6133 C CA . LYS A 1 788 ? -9.727 -8.778 40.414 1.00 87.00 788 LYS A CA 1
ATOM 6134 C C . LYS A 1 788 ? -10.183 -8.583 38.973 1.00 87.00 788 LYS A C 1
ATOM 6136 O O . LYS A 1 788 ? -10.545 -7.472 38.590 1.00 87.00 788 LYS A O 1
ATOM 6141 N N . ASP A 1 789 ? -10.189 -9.661 38.198 1.00 87.06 789 ASP A N 1
ATOM 6142 C CA . ASP A 1 789 ? -10.677 -9.656 36.819 1.00 87.06 789 ASP A CA 1
ATOM 6143 C C . ASP A 1 789 ? -12.162 -10.045 36.778 1.00 87.06 789 ASP A C 1
ATOM 6145 O O . ASP A 1 789 ? -12.569 -11.027 37.400 1.00 87.06 789 ASP A O 1
ATOM 6149 N N . ARG A 1 790 ? -12.982 -9.256 36.074 1.00 78.62 790 ARG A N 1
ATOM 6150 C CA . ARG A 1 790 ? -14.430 -9.496 35.952 1.00 78.62 790 ARG A CA 1
ATOM 6151 C C . ARG A 1 790 ? -14.780 -10.460 34.813 1.00 78.62 790 ARG A C 1
ATOM 6153 O O . ARG A 1 790 ? -15.925 -10.888 34.757 1.00 78.62 790 ARG A O 1
ATOM 6160 N N . VAL A 1 791 ? -13.820 -10.830 33.953 1.00 81.50 791 VAL A N 1
ATOM 6161 C CA . VAL A 1 791 ? -14.007 -11.809 32.861 1.00 81.50 791 VAL A CA 1
ATOM 6162 C C . VAL A 1 791 ? -15.180 -11.435 31.939 1.00 81.50 791 VAL A C 1
ATOM 6164 O O . VAL A 1 791 ? -16.048 -12.249 31.632 1.00 81.50 791 VAL A O 1
ATOM 6167 N N . ASN A 1 792 ? -15.233 -10.170 31.524 1.00 73.88 792 ASN A N 1
ATOM 6168 C CA . ASN A 1 792 ? -16.289 -9.666 30.638 1.00 73.88 792 ASN A CA 1
ATOM 6169 C C . ASN A 1 792 ? -15.892 -9.672 29.153 1.00 73.88 792 ASN A C 1
ATOM 6171 O O . ASN A 1 792 ? -16.764 -9.491 28.303 1.00 73.88 792 ASN A O 1
ATOM 6175 N N . GLY A 1 793 ? -14.603 -9.832 28.848 1.00 78.00 793 GLY A N 1
ATOM 6176 C CA . GLY A 1 793 ? -14.084 -9.819 27.486 1.00 78.00 793 GLY A CA 1
ATOM 6177 C C . GLY A 1 793 ? -14.121 -11.190 26.810 1.00 78.00 793 GLY A C 1
ATOM 6178 O O . GLY A 1 793 ? -14.399 -12.238 27.417 1.00 78.00 793 GLY A O 1
ATOM 6179 N N . LEU A 1 794 ? -13.858 -11.173 25.503 1.00 85.50 794 LEU A N 1
ATOM 6180 C CA . LEU A 1 794 ? -13.896 -12.375 24.669 1.00 85.50 794 LEU A CA 1
ATOM 6181 C C . LEU A 1 794 ? -12.759 -13.333 25.014 1.00 85.50 794 LEU A C 1
ATOM 6183 O O . LEU A 1 794 ? -12.967 -14.540 25.123 1.00 85.50 794 LEU A O 1
ATOM 6187 N N . LYS A 1 795 ? -11.552 -12.801 25.213 1.00 86.94 795 LYS A N 1
ATOM 6188 C CA . LYS A 1 795 ? -10.351 -13.618 25.407 1.00 86.94 795 LYS A CA 1
ATOM 6189 C C . LYS A 1 795 ? -10.357 -14.315 26.758 1.00 86.94 795 LYS A C 1
ATOM 6191 O O . LYS A 1 795 ? -10.000 -15.485 26.839 1.00 86.94 795 LYS A O 1
ATOM 6196 N N . GLU A 1 796 ? -10.812 -13.635 27.803 1.00 87.75 796 GLU A N 1
ATOM 6197 C CA . GLU A 1 796 ? -10.962 -14.207 29.138 1.00 87.75 796 GLU A CA 1
ATOM 6198 C C . GLU A 1 796 ? -12.007 -15.323 29.140 1.00 87.75 796 GLU A C 1
ATOM 6200 O O . GLU A 1 796 ? -11.779 -16.381 29.726 1.00 87.75 796 GLU A O 1
ATOM 6205 N N . SER A 1 797 ? -13.118 -15.122 28.423 1.00 87.06 797 SER A N 1
AT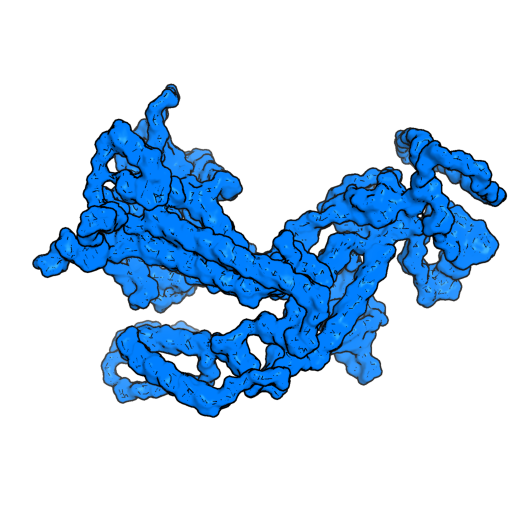OM 6206 C CA . SER A 1 797 ? -14.148 -16.150 28.253 1.00 87.06 797 SER A CA 1
ATOM 6207 C C . SER A 1 797 ? -13.592 -17.391 27.549 1.00 87.06 797 SER A C 1
ATOM 6209 O O . SER A 1 797 ? -13.837 -18.502 28.011 1.00 87.06 797 SER A O 1
ATOM 6211 N N . ILE A 1 798 ? -12.772 -17.217 26.504 1.00 90.00 798 ILE A N 1
ATOM 6212 C CA . ILE A 1 798 ? -12.095 -18.325 25.806 1.00 90.00 798 ILE A CA 1
ATOM 6213 C C . ILE A 1 798 ? -11.122 -19.055 26.736 1.00 90.00 798 ILE A C 1
ATOM 6215 O O . ILE A 1 798 ? -11.153 -20.281 26.802 1.00 90.00 798 ILE A O 1
ATOM 6219 N N . ILE A 1 799 ? -10.282 -18.319 27.471 1.00 89.62 799 ILE A N 1
ATOM 6220 C CA . ILE A 1 799 ? -9.295 -18.899 28.398 1.00 89.62 799 ILE A CA 1
ATOM 6221 C C . ILE A 1 799 ? -9.984 -19.763 29.463 1.00 89.62 799 ILE A C 1
ATOM 6223 O O . ILE A 1 799 ? -9.464 -20.814 29.831 1.00 89.62 799 ILE A O 1
ATOM 6227 N N . LEU A 1 800 ? -11.157 -19.340 29.941 1.00 90.12 800 LEU A N 1
ATOM 6228 C CA . LEU A 1 800 ? -11.931 -20.062 30.952 1.00 90.12 800 LEU A CA 1
ATOM 6229 C C . LEU A 1 800 ? -12.928 -21.083 30.376 1.00 90.12 800 LEU A C 1
ATOM 6231 O O . LEU A 1 800 ? -13.630 -21.727 31.153 1.00 90.12 800 LEU A O 1
ATOM 6235 N N . GLY A 1 801 ? -13.031 -21.221 29.050 1.00 88.94 801 GLY A N 1
ATOM 6236 C CA . GLY A 1 801 ? -13.979 -22.134 28.402 1.00 88.94 801 GLY A CA 1
ATOM 6237 C C . GLY A 1 801 ? -15.457 -21.752 28.578 1.00 88.94 801 GLY A C 1
ATOM 6238 O O . GLY A 1 801 ? -16.319 -22.627 28.619 1.00 88.94 801 GLY A O 1
ATOM 6239 N N . ARG A 1 802 ? -15.764 -20.457 28.715 1.00 87.06 802 ARG A N 1
ATOM 6240 C CA . ARG A 1 802 ? -17.130 -19.920 28.843 1.00 87.06 802 ARG A CA 1
ATOM 6241 C C . ARG A 1 802 ? -17.714 -19.535 27.476 1.00 87.06 802 ARG A C 1
ATOM 6243 O O . ARG A 1 802 ? -16.951 -19.189 26.572 1.00 87.06 802 ARG A O 1
ATOM 6250 N N . PRO A 1 803 ? -19.052 -19.542 27.314 1.00 84.56 803 PRO A N 1
ATOM 6251 C CA . PRO A 1 803 ? -19.679 -19.047 26.093 1.00 84.56 803 PRO A CA 1
ATOM 6252 C C . PRO A 1 803 ? -19.336 -17.569 25.879 1.00 84.56 803 PRO A C 1
ATOM 6254 O O . PRO A 1 803 ? -19.348 -16.770 26.817 1.00 84.56 803 PRO A O 1
ATOM 6257 N N . LEU A 1 804 ? -19.030 -17.220 24.631 1.00 85.56 804 LEU A N 1
ATOM 6258 C CA . LEU A 1 804 ? -18.685 -15.859 24.242 1.00 85.56 804 LEU A CA 1
ATOM 6259 C C . LEU A 1 804 ? -19.895 -14.927 24.363 1.00 85.56 804 LEU A C 1
ATOM 6261 O O . LEU A 1 804 ? -21.002 -15.289 23.984 1.00 85.56 804 LEU A O 1
ATOM 6265 N N . SER A 1 805 ? -19.671 -13.698 24.815 1.00 78.31 805 SER A N 1
ATOM 6266 C CA . SER A 1 805 ? -20.681 -12.635 24.909 1.00 78.31 805 SER A CA 1
ATOM 6267 C C . SER A 1 805 ? -20.904 -11.895 23.577 1.00 78.31 805 SER A C 1
ATOM 6269 O O . SER A 1 805 ? -21.146 -10.697 23.574 1.00 78.31 805 SER A O 1
ATOM 6271 N N . VAL A 1 806 ? -20.802 -12.577 22.432 1.00 85.62 806 VAL A N 1
ATOM 6272 C CA . VAL A 1 806 ? -21.022 -12.008 21.082 1.00 85.62 806 VAL A CA 1
ATOM 6273 C C . VAL A 1 806 ? -21.895 -12.927 20.238 1.00 85.62 806 VAL A C 1
ATOM 6275 O O . VAL A 1 806 ? -21.988 -14.127 20.514 1.00 85.62 806 VAL A O 1
ATOM 6278 N N . GLY A 1 807 ? -22.534 -12.366 19.210 1.00 85.06 807 GLY A N 1
ATOM 6279 C CA . GLY A 1 807 ? -23.422 -13.090 18.301 1.00 85.06 807 GLY A CA 1
ATOM 6280 C C . GLY A 1 807 ? -24.509 -13.851 19.060 1.00 85.06 807 GLY A C 1
ATOM 6281 O O . GLY A 1 807 ? -25.213 -13.288 19.896 1.00 85.06 807 GLY A O 1
ATOM 6282 N N . THR A 1 808 ? -24.601 -15.164 18.846 1.00 84.31 808 THR A N 1
ATOM 6283 C CA . THR A 1 808 ? -25.603 -16.015 19.509 1.00 84.31 808 THR A CA 1
ATOM 6284 C C . THR A 1 808 ? -25.526 -15.965 21.035 1.00 84.31 808 THR A C 1
ATOM 6286 O O . THR A 1 808 ? -26.555 -16.023 21.705 1.00 84.31 808 THR A O 1
ATOM 6289 N N . GLY A 1 809 ? -24.328 -15.829 21.611 1.00 81.38 809 GLY A N 1
ATOM 6290 C CA . GLY A 1 809 ? -24.169 -15.731 23.061 1.00 81.38 809 GLY A CA 1
ATOM 6291 C C . GLY A 1 809 ? -24.631 -14.387 23.631 1.00 81.38 809 GLY A C 1
ATOM 6292 O O . GLY A 1 809 ? -25.070 -14.333 24.780 1.00 81.38 809 GLY A O 1
ATOM 6293 N N . TRP A 1 810 ? -24.627 -13.324 22.818 1.00 81.38 810 TRP A N 1
ATOM 6294 C CA . TRP A 1 810 ? -25.236 -12.045 23.183 1.00 81.38 810 TRP A CA 1
ATOM 6295 C C . TRP A 1 810 ? -26.754 -12.174 23.311 1.00 81.38 810 TRP A C 1
ATOM 6297 O O . TRP A 1 810 ? -27.315 -11.717 24.306 1.00 81.38 810 TRP A O 1
ATOM 6307 N N . CYS A 1 811 ? -27.419 -12.854 22.370 1.00 77.75 811 CYS A N 1
ATOM 6308 C CA . CYS A 1 811 ? -28.869 -13.088 22.414 1.00 77.75 811 CYS A CA 1
ATOM 6309 C C . CYS A 1 811 ? -29.297 -13.833 23.687 1.00 77.75 811 CYS A C 1
ATOM 6311 O O . CYS A 1 811 ? -30.297 -13.475 24.305 1.00 77.75 811 CYS A O 1
ATOM 6313 N N . VAL A 1 812 ? -28.510 -14.833 24.103 1.00 74.75 812 VAL A N 1
ATOM 6314 C CA . VAL A 1 812 ? -28.767 -15.616 25.324 1.00 74.75 812 VAL A CA 1
ATOM 6315 C C . VAL A 1 812 ? -28.594 -14.770 26.589 1.00 74.75 812 VAL A C 1
ATOM 6317 O O . VAL A 1 812 ? -29.387 -14.887 27.514 1.00 74.75 812 VAL A O 1
ATOM 6320 N N . GLN A 1 813 ? -27.575 -13.907 26.650 1.00 69.94 813 GLN A N 1
ATOM 6321 C CA . GLN A 1 813 ? -27.314 -13.065 27.827 1.00 69.94 813 GLN A CA 1
ATOM 6322 C C . GLN A 1 813 ? -28.258 -11.865 27.950 1.00 69.94 813 GLN A C 1
ATOM 6324 O O . GLN A 1 813 ? -28.497 -11.383 29.054 1.00 69.94 813 GLN A O 1
ATOM 6329 N N . SER A 1 814 ? -28.742 -11.348 26.823 1.00 63.06 814 SER A N 1
ATOM 6330 C CA . SER A 1 814 ? -29.581 -10.148 26.776 1.00 63.06 814 SER A CA 1
ATOM 6331 C C . SER A 1 814 ? -31.075 -10.435 26.941 1.00 63.06 814 SER A C 1
ATOM 6333 O O . SER A 1 814 ? -31.852 -9.486 26.916 1.00 63.06 814 SER A O 1
ATOM 6335 N N . ASN A 1 815 ? -31.482 -11.703 27.123 1.00 54.94 815 ASN A N 1
ATOM 6336 C CA . ASN A 1 815 ? -32.891 -12.124 27.130 1.00 54.94 815 ASN A CA 1
ATOM 6337 C C . ASN A 1 815 ? -33.667 -11.609 25.898 1.00 54.94 815 ASN A C 1
ATOM 6339 O O . ASN A 1 815 ? -34.863 -11.372 25.961 1.00 54.94 815 ASN A O 1
ATOM 6343 N N . TYR A 1 816 ? -32.999 -11.422 24.754 1.00 45.12 816 TYR A N 1
ATOM 6344 C CA . TYR A 1 816 ? -33.615 -10.811 23.566 1.00 45.12 816 TYR A CA 1
ATOM 6345 C C . TYR A 1 816 ? -34.639 -11.729 22.870 1.00 45.12 816 TYR A C 1
ATOM 6347 O O . TYR A 1 816 ? -35.391 -11.282 22.011 1.00 45.12 816 TYR A O 1
ATOM 6355 N N . LEU A 1 817 ? -34.626 -13.024 23.207 1.00 41.00 817 LEU A N 1
ATOM 6356 C CA . LEU A 1 817 ? -35.499 -14.070 22.655 1.00 41.00 817 LEU A CA 1
ATOM 6357 C C . LEU A 1 817 ? -36.564 -14.571 23.653 1.00 41.00 817 LEU A C 1
ATOM 6359 O O . LEU A 1 817 ? -37.292 -15.508 23.329 1.00 41.00 817 LEU A O 1
ATOM 6363 N N . SER A 1 818 ? -36.640 -13.978 24.849 1.00 34.00 818 SER A N 1
ATOM 6364 C CA . SER A 1 818 ? -37.676 -14.227 25.865 1.00 34.00 818 SER A CA 1
ATOM 6365 C C . SER A 1 818 ? -38.522 -12.982 26.048 1.00 34.00 818 SER A C 1
ATOM 6367 O O . SER A 1 818 ? -39.762 -13.114 26.063 1.00 34.00 818 SER A O 1
#

Organism: NCBI:txid1411623

Radius of gyration: 35.75 Å; chains: 1; bounding box: 116×75×93 Å

InterPro domains:
  IPR007066 RNA polymerase Rpb1, domain 3 [PF04983] (15-77)
  IPR007081 RNA polymerase Rpb1, domain 5 [PF04998] (187-371)
  IPR007083 RNA polymerase Rpb1, domain 4 [PF05000] (140-172)
  IPR038120 RNA polymerase Rpb1, funnel domain superfamily [G3DSA:1.10.132.30] (74-211)
  IPR042102 RNA polymerase Rpb1, domain 3 superfamily [G3DSA:1.10.274.100] (6-73)
  IPR045867 DNA-directed RNA polymerase, subunit beta-prime [PTHR19376] (25-369)